Protein AF-0000000074623764 (afdb_homodimer)

pLDDT: mean 71.23, std 25.06, range [16.03, 98.56]

Solvent-accessible surface area (backbone atoms only — not comparable to full-atom values): 64200 Å² total; per-residue (Å²): 134,83,80,77,73,82,73,81,60,75,66,61,56,50,54,50,48,48,50,55,51,54,62,65,41,70,59,67,49,64,67,52,81,55,71,67,62,31,55,55,51,49,50,55,40,29,56,51,46,60,49,42,67,50,64,65,62,22,47,43,46,44,40,42,47,44,36,60,67,59,71,60,58,74,80,61,53,62,44,60,62,49,42,62,48,50,79,50,58,84,68,58,93,64,72,80,79,73,72,66,71,48,46,76,44,27,32,33,36,43,26,27,73,55,76,88,42,75,63,9,32,56,65,39,47,34,37,50,54,51,38,39,54,53,47,31,62,73,34,57,74,52,40,41,62,47,71,48,75,39,73,27,39,74,42,46,26,44,28,42,48,37,51,38,51,46,49,73,59,36,75,59,48,29,30,52,33,26,50,39,45,52,25,34,47,49,46,37,29,32,24,64,62,70,33,28,21,28,35,16,42,53,26,57,51,64,86,72,60,47,42,89,73,28,75,32,48,32,29,60,21,55,71,36,58,65,38,54,53,51,48,51,52,47,54,28,58,76,64,60,45,37,29,34,24,39,35,23,18,65,77,41,71,66,15,33,54,49,42,52,46,48,51,54,51,48,69,72,37,88,77,49,51,73,44,80,42,79,62,35,61,92,78,55,51,76,65,51,49,43,50,51,50,55,57,38,53,48,67,22,27,37,36,36,38,29,44,56,71,70,57,44,48,52,46,33,48,43,34,36,74,73,39,43,41,66,60,25,50,38,41,37,38,36,45,40,73,72,66,60,89,64,64,84,74,62,63,82,60,62,64,73,87,76,82,55,73,59,67,70,55,47,49,45,31,45,43,45,31,40,36,36,30,51,51,67,84,50,47,58,66,50,66,69,55,46,53,54,40,51,62,44,17,50,82,56,75,40,83,70,52,100,86,49,72,80,50,46,68,46,45,36,52,34,36,45,50,51,49,48,52,51,14,36,51,51,28,46,73,72,70,46,60,68,74,35,14,59,62,30,37,57,58,49,27,57,34,73,45,73,88,38,61,54,36,75,45,42,26,35,83,73,22,37,30,56,19,35,32,36,33,28,29,51,34,83,88,75,58,28,77,38,74,41,29,36,35,38,49,88,75,71,39,77,45,66,68,46,95,60,72,67,76,30,80,51,36,90,50,38,77,45,51,39,57,54,96,33,39,59,80,32,61,69,40,44,68,58,46,59,64,42,47,56,45,44,52,50,48,49,52,51,51,50,50,52,51,52,54,50,50,53,52,50,51,53,51,48,52,51,48,51,58,49,49,59,59,56,62,55,63,70,63,65,56,74,78,72,54,70,78,71,82,77,78,81,75,81,70,87,75,77,88,74,81,127,135,83,79,77,74,82,75,80,60,72,64,63,57,49,53,50,48,49,51,53,53,54,61,66,43,69,59,67,49,67,69,52,82,56,72,67,61,31,54,53,48,49,49,54,41,28,57,51,47,57,48,46,68,53,61,66,62,22,48,42,46,46,40,42,47,43,35,60,68,58,70,59,58,74,79,58,54,63,44,57,63,49,43,64,50,49,79,53,58,85,70,60,92,64,72,80,78,74,74,65,72,47,47,77,44,26,31,33,34,42,25,27,72,54,73,88,40,74,62,9,33,57,64,41,48,35,38,51,52,50,38,38,53,52,48,33,62,73,34,58,75,51,39,40,62,46,72,48,74,41,74,27,38,74,42,46,24,44,28,40,47,36,52,38,51,45,50,74,56,36,76,57,49,30,31,50,33,26,48,39,44,50,25,34,48,48,46,38,29,33,24,64,63,69,33,29,21,30,35,17,42,52,27,56,51,64,88,71,60,48,40,89,73,27,74,32,47,32,28,60,22,54,71,36,58,66,40,56,53,50,48,50,52,50,53,28,57,75,62,60,45,40,27,34,26,39,35,22,22,66,77,41,71,66,15,33,54,49,42,51,45,48,51,53,50,47,70,70,38,88,77,48,52,72,45,79,42,74,42,65,49,100,74,55,55,74,64,55,50,43,51,51,50,55,56,40,53,48,67,22,26,36,38,36,39,30,46,55,71,71,57,44,48,52,45,34,48,44,35,36,73,72,40,44,39,67,60,26,51,37,40,35,39,36,46,40,72,74,64,61,89,67,64,84,75,59,62,80,63,62,67,72,98,74,83,58,73,59,67,68,55,46,50,43,32,44,43,47,30,41,36,36,32,51,48,64,83,49,48,58,66,51,67,69,56,47,53,53,40,51,61,44,17,50,81,57,75,40,83,69,52,99,86,49,72,80,51,46,68,46,43,36,52,34,37,45,50,50,49,50,52,52,16,36,50,52,30,45,72,74,70,46,61,67,74,36,13,60,62,30,36,57,58,49,26,58,36,73,47,72,89,37,61,56,36,77,45,44,24,35,83,74,22,37,30,56,20,36,34,36,32,27,30,51,33,85,87,75,59,26,75,37,71,41,28,35,34,37,49,88,75,69,40,78,44,66,68,46,93,60,71,66,75,31,79,52,35,88,50,38,78,44,53,39,58,54,95,31,40,61,79,33,61,67,41,41,63,57,45,55,61,41,45,55,44,42,49,49,47,49,51,51,50,52,50,52,52,50,51,48,49,52,52,49,51,52,51,48,50,51,49,50,56,49,49,59,56,54,64,55,62,76,66,68,62,69,80,72,57,76,77,72,83,79,75,85,77,82,88,74,86,80,74,78,84,126

Organism: NCBI:txid231223

Nearest PDB structures (foldseek):
  7brj-assembly1_B  TM=8.091E-01  e=5.140E-30  Rattus norvegicus
  6n4x-assembly1_B  TM=6.610E-01  e=3.695E-18  Homo sapiens
  8wgc-assembly1_A  TM=6.954E-01  e=3.432E-17  Homo sapiens
  3lmk-assembly1_A  TM=5.409E-01  e=2.502E-18  Homo sapiens
  1ewk-assembly1_A  TM=5.465E-01  e=1.407E-17  Rattus norvegicus

Foldseek 3Di:
DDPPPPPPDPVVVVVVVVVLVVLPPLPVLVPPPDPVSSLVSLLVSLVLVVCVPPPDVNCVVVVVVVCVVVVPDPVCVVVVVCVVVCVVPPPDPPDPPCQVAAAEAEEEEEAAQDPVDLVHPLLQVLLVVVLQVVLCVVQPSHHHYHYYYDHDDLACPRLLVRVVVCVVSHVHAEYLDDQRQSSCLSVQQVCVVQLHAYEHLHHAFVVCLDCVSRVRYFYQHQQHLVQVLLVVVVVCVVQVAAEEEEEFACVDPQRVRNVVVNVVVVVVDPRHHYHYDHQDPVPDDLVVLLVSVVVSLLTWQEYEYYYDLVSVQSSLLSCVVVVSLFQQQHAYEYEDEDDPSQHDPFPPPPPPPPDHDPLVSSCSSQQRYKYKYWPQPQLDFDPVVQVSSQVSSVVSVDHDDPVDTRDSSSLSSSVSSVLLSVLLVVCVVVVHDSSRSSSSSQSNAQDWDAPGRSGIWGHYNSNYTWIKMWIWHQDPVSRGIDTQWIQGRVVRDIGGDDPAQPCSPNPPSGHHDNAPPCGSVSVNPVVVDPVVVVVVVVVVVVVVVVVVVVVVVVVVVVVVVVVVVVVCVVVPPPDVVVPPVPPDDCDDDPDDPDDD/DDPPPPPPDCVVVVVVVVVLVVLPPLPVLVPPPDPVSSVVSLLVSLVLVVLVPVPDCSCVVVVVVVCVVVVPDVVCVVVVVCCVVCVVPPPPVDDDPCQVAAAEAEEEEEAAQDPVDLVHPLLQVLLVVVLQVVLCVVQPSHHHYHYYYDHDDLACPRLLVRVVVCVVSHVHQEYEDDQRQSSCLSVQQVCVVQLHAYEHLHHAFVVCLDCVSRVRYFYQHQQHLVQVLLVVVVVCVVQVAAEEEEEFACVDPQRVRNVVVNVVVVVVDPRHHYHYDHPYDVPDDLVVLLVSVVVSLLTWQEYEYYYDLVSVQSSLLSCVVVVSLFQQQHAYEYEDEDAPSQHDDFDPCPPPPPDHDPLVSSCSSQQRYKYKYWPQPQLDFDPVVQVSSQVSSVVSVDHDDPVDTRDSSSLSSSVSSVLLSVLLVVCVVVVHDSSNSSSSSQSNAQDWDAPRRSGIWGHYNSNYTWIKMWIWHQDPVSRGIDTQWIQGRVVRDIGGDDPAQPCSPNPPSRHRDNAPPCGSVSVNVVVPCPVVVVVVVVVVVVVVVVVVVVVVVVVVVVVVVVVVVVVCVVVPPDDCVVCPPDDPDDDDDDPDDDDD

InterPro domains:
  IPR001170 Adenylyl cyclase class-4/guanylyl cyclase [PR00255] (176-194)
  IPR001170 Adenylyl cyclase class-4/guanylyl cyclase [PR00255] (301-319)
  IPR001170 Adenylyl cyclase class-4/guanylyl cyclase [PR00255] (413-431)
  IPR001170 Adenylyl cyclase class-4/guanylyl cyclase [PR00255] (452-469)
  IPR001170 Adenylyl cyclase class-4/guanylyl cyclase [PR00255] (538-560)
  IPR001828 Receptor, ligand binding region [PF01094] (124-466)
  IPR028082 Periplasmic binding protein-like I [SSF53822] (106-520)
  IPR052612 Atrial Natriuretic Peptide Clearance Receptor [PTHR44755] (104-460)

Radius of gyration: 48.49 Å; Cα contacts (8 Å, |Δi|>4): 1777; chains: 2; bounding box: 220×127×103 Å

Secondary structure (DSSP, 8-state):
---------THHHHHHHHHHHHHS-SHHHHS--SHHHHHHHHHHHHHHHHHHHSHHHHHHHHHHHHHHHTT--GGGGGTHHHHHHHSS----SS-------PEEEEEEEEEE--TTSTT-HHHHHHHHHHHHHHHHHHTTTTEEEEEEEEEE-SSHHHHHHHHHHHHHHS-EEEEE--SSHHHHHHHHHHHHHHT--EEESS---GGG--TTT-TTEEE--S--HHHHHHHHHHHHHHTT--EEEEEE-TTSHHHHHHHHHHHHHHHH-SS-EEEEEE---TT--HHHHHHHHHHHHTT-SEEEEE--HHHHHHHHHHHHHTTTTTSSS-EEEEE--SS-SS-SSS----SSTTTS--HHHHHHHHTTEEEEEE--TT-SPPHHHHHHHHHHHGGGT----TT----THHHHHHHHHHHHHHHHHHHHHTT--TT-HHHHHHTTSSEEEEEETTEEEEE-TTSBB---EEEEEEETTTTEEEEEEEEETTTTEEEE-SSS----TTTTTSPPPSS-TT-TTSHHHHHHHHHHHHHHHHHHHHHHHHHHHHHHHHHHHHHHHHHHHHHHGGGG---GGG------------------/---------THHHHHHHHHHHHHS-SHHHHS--SHHHHHHHHHHHHHHHHHHHSHHHHHHHHHHHHHHHTT--GGGGGTHHHHHHHSS----SS-------PEEEEEEEEEE--TTSTT-HHHHHHHHHHHHHHHHHHTTTTEEEEEEEEEE-SSHHHHHHHHHHHHHHS-EEEEE--SSHHHHHHHHHHHHHHT--EEESS---GGG--TTT-TTEEE--S--HHHHHHHHHHHHHHTT--EEEEEEETTSHHHHHHHHHHHHHHHH-TT-EEEEEEE--TT--HHHHHHHHHHHHTT-SEEEEE--HHHHHHHHHHHHHTTTTTSSS-EEEEE--SS-SS-SSS----SSTTTS--HHHHHHHHTTEEEEEE--TT-PPPHHHHHHHHHHHGGGT----TT----THHHHHHHHHHHHHHHHHHHHHTT--TT-HHHHHHTTSSEEEEEETTEEEEE-TTSBB---EEEEEEETTTTEEEEEEEEETTTTEEEESSSS----TTTTTSPPPSS-TT-TTSHHHHHHHHHHHHHHHHHHHHHHHHHHHHHHHHHHHHHHHHHHHHHHTTT-S--GGG------------------

Sequence (1192 aa):
MARGSISLQPRNLDVLQIFVRKASHPQPCLQHDSPHTYTQCQALIDITNKSFNRFAPKILVILLVAAMFFKVPPAEAEIVLPVISDLYPGSGSEGPFDLQLPIQVTMAVIEPNNQEFSFALPKVLPVMDYAVAKMNEKYRGRIEFRYAWGLGSCDRDVVGVEAARLSCSNNITAFIGPACSKSVEIIGFMANTWNIPIITPIGNTENIGDKTIYPRLTRINPWMQSALVTTVFTLLDMNHWKNVAFFYDDDVMLGDLLGETFTKSFKATARFLWHSYVLFSKKDTRMVYRKHLEDAALRARVFIICAELDTRLDVLLEAHDLGFTTNGEFVFIVIGVFSRPFTDENTWNPQPAGRYPPPEVLKEAIGHCLFLHIDGSGSENPEWFEEEIIQRSEAYGIYYDNTSTPSSSLSRYYDAVCMYATAVNDTLAEGGNPYDGLAVTSKIWNRTFYGMLSGKITINSVGDRFSDVIVSVLDPQRETIQTYAVYESVSSTLTFKVATKFPWPYNKGEPPPDQPLCGFAKKKCSLSDSDDSNVVAGVSGFFGVVVMIGGVVAVVMFRRWKAQSERDMWWWKIDSGDLSISAVKHAPSILSMSSKMARGSISLQPRNLDVLQIFVRKASHPQPCLQHDSPHTYTQCQALIDITNKSFNRFAPKILVILLVAAMFFKVPPAEAEIVLPVISDLYPGSGSEGPFDLQLPIQVTMAVIEPNNQEFSFALPKVLPVMDYAVAKMNEKYRGRIEFRYAWGLGSCDRDVVGVEAARLSCSNNITAFIGPACSKSVEIIGFMANTWNIPIITPIGNTENIGDKTIYPRLTRINPWMQSALVTTVFTLLDMNHWKNVAFFYDDDVMLGDLLGETFTKSFKATARFLWHSYVLFSKKDTRMVYRKHLEDAALRARVFIICAELDTRLDVLLEAHDLGFTTNGEFVFIVIGVFSRPFTDENTWNPQPAGRYPPPEVLKEAIGHCLFLHIDGSGSENPEWFEEEIIQRSEAYGIYYDNTSTPSSSLSRYYDAVCMYATAVNDTLAEGGNPYDGLAVTSKIWNRTFYGMLSGKITINSVGDRFSDVIVSVLDPQRETIQTYAVYESVSSTLTFKVATKFPWPYNKGEPPPDQPLCGFAKKKCSLSDSDDSNVVAGVSGFFGVVVMIGGVVAVVMFRRWKAQSERDMWWWKIDSGDLSISAVKHAPSILSMSSK

Structure (mmCIF, N/CA/C/O backbone):
data_AF-0000000074623764-model_v1
#
loop_
_entity.id
_entity.type
_entity.pdbx_description
1 polymer 'Receptor ligand binding region domain-containing protein'
#
loop_
_atom_site.group_PDB
_atom_site.id
_atom_site.type_symbol
_atom_site.label_atom_id
_atom_site.label_alt_id
_atom_site.label_comp_id
_atom_site.label_asym_id
_atom_site.label_entity_id
_atom_site.label_seq_id
_atom_site.pdbx_PDB_ins_code
_atom_site.Cartn_x
_atom_site.Cartn_y
_atom_site.Cartn_z
_atom_site.occupancy
_atom_site.B_iso_or_equiv
_atom_site.auth_seq_id
_atom_site.auth_comp_id
_atom_site.auth_asym_id
_atom_site.auth_atom_id
_atom_site.pdbx_PDB_model_num
ATOM 1 N N . MET A 1 1 ? 79.375 -9.477 -6.566 1 19 1 MET A N 1
ATOM 2 C CA . MET A 1 1 ? 78.125 -10.148 -6.746 1 19 1 MET A CA 1
ATOM 3 C C . MET A 1 1 ? 76.938 -9.172 -6.551 1 19 1 MET A C 1
ATOM 5 O O . MET A 1 1 ? 76.75 -8.648 -5.453 1 19 1 MET A O 1
ATOM 9 N N . ALA A 1 2 ? 76.562 -8.375 -7.539 1 18.84 2 ALA A N 1
ATOM 10 C CA . ALA A 1 2 ? 76.125 -6.988 -7.602 1 18.84 2 ALA A CA 1
ATOM 11 C C . ALA A 1 2 ? 74.625 -6.879 -7.203 1 18.84 2 ALA A C 1
ATOM 13 O O . ALA A 1 2 ? 73.812 -7.609 -7.727 1 18.84 2 ALA A O 1
ATOM 14 N N . ARG A 1 3 ? 74.375 -6.41 -5.992 1 22.36 3 ARG A N 1
ATOM 15 C CA . ARG A 1 3 ? 73.125 -6.145 -5.207 1 22.36 3 ARG A CA 1
ATOM 16 C C . ARG A 1 3 ? 72.188 -5.188 -5.941 1 22.36 3 ARG A C 1
ATOM 18 O O . ARG A 1 3 ? 72.438 -3.977 -5.957 1 22.36 3 ARG A O 1
ATOM 25 N N . GLY A 1 4 ? 71.938 -5.453 -7.215 1 20.98 4 GLY A N 1
ATOM 26 C CA . GLY A 1 4 ? 71.25 -4.449 -8.016 1 20.98 4 GLY A CA 1
ATOM 27 C C . GLY A 1 4 ? 69.938 -4.008 -7.406 1 20.98 4 GLY A C 1
ATOM 28 O O . GLY A 1 4 ? 69.062 -4.832 -7.125 1 20.98 4 GLY A O 1
ATOM 29 N N . SER A 1 5 ? 69.875 -2.922 -6.52 1 21.45 5 SER A N 1
ATOM 30 C CA . SER A 1 5 ? 68.875 -2.182 -5.762 1 21.45 5 SER A CA 1
ATOM 31 C C . SER A 1 5 ? 67.812 -1.604 -6.68 1 21.45 5 SER A C 1
ATOM 33 O O . SER A 1 5 ? 68.125 -0.942 -7.672 1 21.45 5 SER A O 1
ATOM 35 N N . ILE A 1 6 ? 66.875 -2.377 -7.066 1 24.16 6 ILE A N 1
ATOM 36 C CA . ILE A 1 6 ? 65.812 -1.897 -7.953 1 24.16 6 ILE A CA 1
ATOM 37 C C . ILE A 1 6 ? 65.125 -0.674 -7.336 1 24.16 6 ILE A C 1
ATOM 39 O O . ILE A 1 6 ? 64.562 -0.763 -6.262 1 24.16 6 ILE A O 1
ATOM 43 N N . SER A 1 7 ? 65.688 0.588 -7.441 1 22.53 7 SER A N 1
ATOM 44 C CA . SER A 1 7 ? 65.25 1.907 -7.031 1 22.53 7 SER A CA 1
ATOM 45 C C . SER A 1 7 ? 63.906 2.254 -7.688 1 22.53 7 SER A C 1
ATOM 47 O O . SER A 1 7 ? 63.812 2.258 -8.914 1 22.53 7 SER A O 1
ATOM 49 N N . LEU A 1 8 ? 62.844 1.837 -7.09 1 24.97 8 LEU A N 1
ATOM 50 C CA . LEU A 1 8 ? 61.5 2.24 -7.473 1 24.97 8 LEU A CA 1
ATOM 51 C C . LEU A 1 8 ? 61.406 3.756 -7.602 1 24.97 8 LEU A C 1
ATOM 53 O O . LEU A 1 8 ? 61.594 4.48 -6.621 1 24.97 8 LEU A O 1
ATOM 57 N N . GLN A 1 9 ? 61.844 4.367 -8.703 1 25.02 9 GLN A N 1
ATOM 58 C CA . GLN A 1 9 ? 61.812 5.809 -8.922 1 25.02 9 GLN A CA 1
ATOM 59 C C . GLN A 1 9 ? 60.406 6.363 -8.758 1 25.02 9 GLN A C 1
ATOM 61 O O . GLN A 1 9 ? 59.406 5.652 -8.969 1 25.02 9 GLN A O 1
ATOM 66 N N . PRO A 1 10 ? 60.125 7.605 -8.109 1 27.61 10 PRO A N 1
ATOM 67 C CA . PRO A 1 10 ? 58.938 8.383 -7.785 1 27.61 10 PRO A CA 1
ATOM 68 C C . PRO A 1 10 ? 57.938 8.469 -8.945 1 27.61 10 PRO A C 1
ATOM 70 O O . PRO A 1 10 ? 56.812 8.867 -8.758 1 27.61 10 PRO A O 1
ATOM 73 N N . ARG A 1 11 ? 58.375 8.359 -10.219 1 29.94 11 ARG A N 1
ATOM 74 C CA . ARG A 1 11 ? 57.531 8.578 -11.383 1 29.94 11 ARG A CA 1
ATOM 75 C C . ARG A 1 11 ? 56.406 7.547 -11.43 1 29.94 11 ARG A C 1
ATOM 77 O O . ARG A 1 11 ? 55.312 7.832 -11.938 1 29.94 11 ARG A O 1
ATOM 84 N N . ASN A 1 12 ? 56.75 6.406 -11.094 1 27.72 12 ASN A N 1
ATOM 85 C CA . ASN A 1 12 ? 55.781 5.348 -11.242 1 27.72 12 ASN A CA 1
ATOM 86 C C . ASN A 1 12 ? 54.656 5.469 -10.203 1 27.72 12 ASN A C 1
ATOM 88 O O . ASN A 1 12 ? 53.594 4.898 -10.367 1 27.72 12 ASN A O 1
ATOM 92 N N . LEU A 1 13 ? 55 6.113 -9.039 1 28.48 13 LEU A N 1
ATOM 93 C CA . LEU A 1 13 ? 53.938 6.391 -8.07 1 28.48 13 LEU A CA 1
ATOM 94 C C . LEU A 1 13 ? 52.969 7.43 -8.609 1 28.48 13 LEU A C 1
ATOM 96 O O . LEU A 1 13 ? 51.781 7.402 -8.273 1 28.48 13 LEU A O 1
ATOM 100 N N . ASP A 1 14 ? 53.438 8.398 -9.477 1 28.97 14 ASP A N 1
ATOM 101 C CA . ASP A 1 14 ? 52.562 9.438 -10.023 1 28.97 14 ASP A CA 1
ATOM 102 C C . ASP A 1 14 ? 51.531 8.836 -10.984 1 28.97 14 ASP A C 1
ATOM 104 O O . ASP A 1 14 ? 50.375 9.258 -11.008 1 28.97 14 ASP A O 1
ATOM 108 N N . VAL A 1 15 ? 52 7.906 -11.789 1 28.22 15 VAL A N 1
ATOM 109 C CA . VAL A 1 15 ? 51.062 7.34 -12.742 1 28.22 15 VAL A CA 1
ATOM 110 C C . VAL A 1 15 ? 50 6.539 -12 1 28.22 15 VAL A C 1
ATOM 112 O O . VAL A 1 15 ? 48.812 6.605 -12.344 1 28.22 15 VAL A O 1
ATOM 115 N N . LEU A 1 16 ? 50.438 5.891 -10.906 1 29.52 16 LEU A N 1
ATOM 116 C CA . LEU A 1 16 ? 49.406 5.172 -10.125 1 29.52 16 LEU A CA 1
ATOM 117 C C . LEU A 1 16 ? 48.438 6.141 -9.477 1 29.52 16 LEU A C 1
ATOM 119 O O . LEU A 1 16 ? 47.25 5.875 -9.43 1 29.52 16 LEU A O 1
ATOM 123 N N . GLN A 1 17 ? 48.938 7.281 -9 1 29.36 17 GLN A N 1
ATOM 124 C CA . GLN A 1 17 ? 48.062 8.305 -8.453 1 29.36 17 GLN A CA 1
ATOM 125 C C . GLN A 1 17 ? 47.125 8.852 -9.523 1 29.36 17 GLN A C 1
ATOM 127 O O . GLN A 1 17 ? 45.938 9.156 -9.242 1 29.36 17 GLN A O 1
ATOM 132 N N . ILE A 1 18 ? 47.562 9.039 -10.742 1 30.56 18 ILE A N 1
ATOM 133 C CA . ILE A 1 18 ? 46.688 9.539 -11.797 1 30.56 18 ILE A CA 1
ATOM 134 C C . ILE A 1 18 ? 45.625 8.5 -12.125 1 30.56 18 ILE A C 1
ATOM 136 O O . ILE A 1 18 ? 44.469 8.836 -12.305 1 30.56 18 ILE A O 1
ATOM 140 N N . PHE A 1 19 ? 46.031 7.234 -12.195 1 30.11 19 PHE A N 1
ATOM 141 C CA . PHE A 1 19 ? 45.031 6.227 -12.523 1 30.11 19 PHE A CA 1
ATOM 142 C C . PHE A 1 19 ? 44 6.066 -11.391 1 30.11 19 PHE A C 1
ATOM 144 O O . PHE A 1 19 ? 42.812 5.949 -11.625 1 30.11 19 PHE A O 1
ATOM 151 N N . VAL A 1 20 ? 44.5 6.039 -10.102 1 31.7 20 VAL A N 1
ATOM 152 C CA . VAL A 1 20 ? 43.562 6.012 -8.977 1 31.7 20 VAL A CA 1
ATOM 153 C C . VAL A 1 20 ? 42.719 7.293 -8.961 1 31.7 20 VAL A C 1
ATOM 155 O O . VAL A 1 20 ? 41.531 7.258 -8.703 1 31.7 20 VAL A O 1
ATOM 158 N N . ARG A 1 21 ? 43.281 8.453 -9.203 1 31.33 21 ARG A N 1
ATOM 159 C CA . ARG A 1 21 ? 42.531 9.703 -9.273 1 31.33 21 ARG A CA 1
ATOM 160 C C . ARG A 1 21 ? 41.562 9.688 -10.453 1 31.33 21 ARG A C 1
ATOM 162 O O . ARG A 1 21 ? 40.438 10.195 -10.352 1 31.33 21 ARG A O 1
ATOM 169 N N . LYS A 1 22 ? 41.938 9.258 -11.664 1 30.52 22 LYS A N 1
ATOM 170 C CA . LYS A 1 22 ? 41.062 9.258 -12.828 1 30.52 22 LYS A CA 1
ATOM 171 C C . LYS A 1 22 ? 40 8.164 -12.703 1 30.52 22 LYS A C 1
ATOM 173 O O . LYS A 1 22 ? 38.844 8.352 -13.141 1 30.52 22 LYS A O 1
ATOM 178 N N . ALA A 1 23 ? 40.312 7.008 -12.266 1 31.5 23 ALA A N 1
ATOM 179 C CA . ALA A 1 23 ? 39.312 5.961 -12.055 1 31.5 23 ALA A CA 1
ATOM 180 C C . ALA A 1 23 ? 38.375 6.324 -10.914 1 31.5 23 ALA A C 1
ATOM 182 O O . ALA A 1 23 ? 37.219 5.879 -10.883 1 31.5 23 ALA A O 1
ATOM 183 N N . SER A 1 24 ? 38.844 7.055 -9.969 1 29.5 24 SER A N 1
ATOM 184 C CA . SER A 1 24 ? 37.969 7.527 -8.883 1 29.5 24 SER A CA 1
ATOM 185 C C . SER A 1 24 ? 37.125 8.711 -9.328 1 29.5 24 SER A C 1
ATOM 187 O O . SER A 1 24 ? 36.25 9.172 -8.594 1 29.5 24 SER A O 1
ATOM 189 N N . HIS A 1 25 ? 37.594 9.469 -10.32 1 28.12 25 HIS A N 1
ATOM 190 C CA . HIS A 1 25 ? 36.75 10.594 -10.719 1 28.12 25 HIS A CA 1
ATOM 191 C C . HIS A 1 25 ? 35.562 10.125 -11.555 1 28.12 25 HIS A C 1
ATOM 193 O O . HIS A 1 25 ? 35.75 9.445 -12.562 1 28.12 25 HIS A O 1
ATOM 199 N N . PRO A 1 26 ? 34.344 10.211 -10.953 1 30.98 26 PRO A N 1
ATOM 200 C CA . PRO A 1 26 ? 33.062 9.836 -11.578 1 30.98 26 PRO A CA 1
ATOM 201 C C . PRO A 1 26 ? 32.844 10.523 -12.922 1 30.98 26 PRO A C 1
ATOM 203 O O . PRO A 1 26 ? 31.828 10.281 -13.578 1 30.98 26 PRO A O 1
ATOM 206 N N . GLN A 1 27 ? 33.656 11.477 -13.32 1 29.66 27 GLN A N 1
ATOM 207 C CA . GLN A 1 27 ? 33.281 12.305 -14.461 1 29.66 27 GLN A CA 1
ATOM 208 C C . GLN A 1 27 ? 33.25 11.492 -15.75 1 29.66 27 GLN A C 1
ATOM 210 O O . GLN A 1 27 ? 32.406 11.703 -16.609 1 29.66 27 GLN A O 1
ATOM 215 N N . PRO A 1 28 ? 34.219 10.695 -15.945 1 31.86 28 PRO A N 1
ATOM 216 C CA . PRO A 1 28 ? 34.188 10.227 -17.328 1 31.86 28 PRO A CA 1
ATOM 217 C C . PRO A 1 28 ? 33 9.305 -17.609 1 31.86 28 PRO A C 1
ATOM 219 O O . PRO A 1 28 ? 32.625 9.141 -18.766 1 31.86 28 PRO A O 1
ATOM 222 N N . CYS A 1 29 ? 32.594 8.641 -16.547 1 34.44 29 CYS A N 1
ATOM 223 C CA . CYS A 1 29 ? 31.453 7.797 -16.891 1 34.44 29 CYS A CA 1
ATOM 224 C C . CYS A 1 29 ? 30.219 8.641 -17.188 1 34.44 29 CYS A C 1
ATOM 226 O O . CYS A 1 29 ? 29.234 8.133 -17.719 1 34.44 29 CYS A O 1
ATOM 228 N N . LEU A 1 30 ? 30.172 9.852 -16.688 1 30.67 30 LEU A N 1
ATOM 229 C CA . LEU A 1 30 ? 29.016 10.695 -16.922 1 30.67 30 LEU A CA 1
ATOM 230 C C . LEU A 1 30 ? 28.953 11.141 -18.375 1 30.67 30 LEU A C 1
ATOM 232 O O . LEU A 1 30 ? 27.938 11.695 -18.828 1 30.67 30 LEU A O 1
ATOM 236 N N . GLN A 1 31 ? 30.078 11.258 -19.016 1 29.39 31 GLN A N 1
ATOM 237 C CA . GLN A 1 31 ? 29.938 11.836 -20.359 1 29.39 31 GLN A CA 1
ATOM 238 C C . GLN A 1 31 ? 29.359 10.82 -21.328 1 29.39 31 GLN A C 1
ATOM 240 O O . GLN A 1 31 ? 29.141 11.133 -22.5 1 29.39 31 GLN A O 1
ATOM 245 N N . HIS A 1 32 ? 29.641 9.516 -20.969 1 29.41 32 HIS A N 1
ATOM 246 C CA . HIS A 1 32 ? 29.141 8.711 -22.078 1 29.41 32 HIS A CA 1
ATOM 247 C C . HIS A 1 32 ? 27.625 8.539 -21.984 1 29.41 32 HIS A C 1
ATOM 249 O O . HIS A 1 32 ? 27.078 8.43 -20.891 1 29.41 32 HIS A O 1
ATOM 255 N N . ASP A 1 33 ? 26.828 9.016 -23.016 1 32.06 33 ASP A N 1
ATOM 256 C CA . ASP A 1 33 ? 25.375 9.102 -23.219 1 32.06 33 ASP A CA 1
ATOM 257 C C . ASP A 1 33 ? 24.703 7.754 -22.953 1 32.06 33 ASP A C 1
ATOM 259 O O . ASP A 1 33 ? 23.484 7.691 -22.75 1 32.06 33 ASP A O 1
ATOM 263 N N . SER A 1 34 ? 25.328 6.633 -23.547 1 29.52 34 SER A N 1
ATOM 264 C CA . SER A 1 34 ? 24.469 5.457 -23.516 1 29.52 34 SER A CA 1
ATOM 265 C C . SER A 1 34 ? 24.469 4.793 -22.141 1 29.52 34 SER A C 1
ATOM 267 O O . SER A 1 34 ? 25.516 4.699 -21.5 1 29.52 34 SER A O 1
ATOM 269 N N . PRO A 1 35 ? 23.312 4.664 -21.422 1 33.5 35 PRO A N 1
ATOM 270 C CA . PRO A 1 35 ? 23.109 4.082 -20.078 1 33.5 35 PRO A CA 1
ATOM 271 C C . PRO A 1 35 ? 23.859 2.762 -19.906 1 33.5 35 PRO A C 1
ATOM 273 O O . PRO A 1 35 ? 24.266 2.424 -18.797 1 33.5 35 PRO A O 1
ATOM 276 N N . HIS A 1 36 ? 24.109 1.959 -20.953 1 33.5 36 HIS A N 1
ATOM 277 C CA . HIS A 1 36 ? 24.781 0.666 -20.844 1 33.5 36 HIS A CA 1
ATOM 278 C C . HIS A 1 36 ? 26.25 0.832 -20.5 1 33.5 36 HIS A C 1
ATOM 280 O O . HIS A 1 36 ? 26.797 0.081 -19.672 1 33.5 36 HIS A O 1
ATOM 286 N N . THR A 1 37 ? 26.891 1.748 -21.203 1 35.69 37 THR A N 1
ATOM 287 C CA . THR A 1 37 ? 28.328 1.929 -21.016 1 35.69 37 THR A CA 1
ATOM 288 C C . THR A 1 37 ? 28.625 2.512 -19.641 1 35.69 37 THR A C 1
ATOM 290 O O . THR A 1 37 ? 29.672 2.219 -19.047 1 35.69 37 THR A O 1
ATOM 293 N N . TYR A 1 38 ? 27.641 3.27 -19.078 1 36.38 38 TYR A N 1
ATOM 294 C CA . TYR A 1 38 ? 27.812 3.838 -17.75 1 36.38 38 TYR A CA 1
ATOM 295 C C . TYR A 1 38 ? 27.812 2.746 -16.688 1 36.38 38 TYR A C 1
ATOM 297 O O . TYR A 1 38 ? 28.656 2.73 -15.797 1 36.38 38 TYR A O 1
ATOM 305 N N . THR A 1 39 ? 26.969 1.785 -16.844 1 36.53 39 THR A N 1
ATOM 306 C CA . THR A 1 39 ? 26.844 0.713 -15.859 1 36.53 39 THR A CA 1
ATOM 307 C C . THR A 1 39 ? 28.078 -0.189 -15.898 1 36.53 39 THR A C 1
ATOM 309 O O . THR A 1 39 ? 28.578 -0.62 -14.852 1 36.53 39 THR A O 1
ATOM 312 N N . GLN A 1 40 ? 28.656 -0.416 -17.094 1 34.5 40 GLN A N 1
ATOM 313 C CA . GLN A 1 40 ? 29.859 -1.236 -17.203 1 34.5 40 GLN A CA 1
ATOM 314 C C . GLN A 1 40 ? 31.078 -0.518 -16.609 1 34.5 40 GLN A C 1
ATOM 316 O O . GLN A 1 40 ? 31.875 -1.128 -15.906 1 34.5 40 GLN A O 1
ATOM 321 N N . CYS A 1 41 ? 31.125 0.762 -16.844 1 39.56 41 CYS A N 1
ATOM 322 C CA . CYS A 1 41 ? 32.25 1.547 -16.312 1 39.56 41 CYS A CA 1
ATOM 323 C C . CYS A 1 41 ? 32.156 1.668 -14.797 1 39.56 41 CYS A C 1
ATOM 325 O O . CYS A 1 41 ? 33.156 1.501 -14.094 1 39.56 41 CYS A O 1
ATOM 327 N N . GLN A 1 42 ? 31.031 1.767 -14.281 1 37.69 42 GLN A N 1
ATOM 328 C CA . GLN A 1 42 ? 30.859 1.848 -12.836 1 37.69 42 GLN A CA 1
ATOM 329 C C . GLN A 1 42 ? 31.125 0.498 -12.172 1 37.69 42 GLN A C 1
ATOM 331 O O . GLN A 1 42 ? 31.734 0.434 -11.102 1 37.69 42 GLN A O 1
ATOM 336 N N . ALA A 1 43 ? 30.844 -0.582 -12.812 1 39.12 43 ALA A N 1
ATOM 337 C CA . ALA A 1 43 ? 31.141 -1.911 -12.289 1 39.12 43 ALA A CA 1
ATOM 338 C C . ALA A 1 43 ? 32.656 -2.137 -12.188 1 39.12 43 ALA A C 1
ATOM 340 O O . ALA A 1 43 ? 33.125 -2.703 -11.203 1 39.12 43 ALA A O 1
ATOM 341 N N . LEU A 1 44 ? 33.375 -1.623 -13.141 1 37.03 44 LEU A N 1
ATOM 342 C CA . LEU A 1 44 ? 34.812 -1.753 -13.117 1 37.03 44 LEU A CA 1
ATOM 343 C C . LEU A 1 44 ? 35.438 -0.882 -12.023 1 37.03 44 LEU A C 1
ATOM 345 O O . LEU A 1 44 ? 36.344 -1.307 -11.328 1 37.03 44 LEU A O 1
ATOM 349 N N . ILE A 1 45 ? 34.812 0.214 -11.836 1 38.84 45 ILE A N 1
ATOM 350 C CA . ILE A 1 45 ? 35.281 1.091 -10.773 1 38.84 45 ILE A CA 1
ATOM 351 C C . ILE A 1 45 ? 34.969 0.478 -9.414 1 38.84 45 ILE A C 1
ATOM 353 O O . ILE A 1 45 ? 35.812 0.482 -8.508 1 38.84 45 ILE A O 1
ATOM 357 N N . ASP A 1 46 ? 33.875 -0.148 -9.312 1 38.25 46 ASP A N 1
ATOM 358 C CA . ASP A 1 46 ? 33.469 -0.735 -8.047 1 38.25 46 ASP A CA 1
ATOM 359 C C . ASP A 1 46 ? 34.312 -1.964 -7.707 1 38.25 46 ASP A C 1
ATOM 361 O O . ASP A 1 46 ? 34.688 -2.162 -6.551 1 38.25 46 ASP A O 1
ATOM 365 N N . ILE A 1 47 ? 34.562 -2.799 -8.656 1 35.59 47 ILE A N 1
ATOM 366 C CA . ILE A 1 47 ? 35.469 -3.918 -8.438 1 35.59 47 ILE A CA 1
ATOM 367 C C . ILE A 1 47 ? 36.844 -3.396 -8.008 1 35.59 47 ILE A C 1
ATOM 369 O O . ILE A 1 47 ? 37.469 -3.945 -7.09 1 35.59 47 ILE A O 1
ATOM 373 N N . THR A 1 48 ? 37.188 -2.301 -8.617 1 34.19 48 THR A N 1
ATOM 374 C CA . THR A 1 48 ? 38.5 -1.744 -8.273 1 34.19 48 THR A CA 1
ATOM 375 C C . THR A 1 48 ? 38.469 -1.099 -6.887 1 34.19 48 THR A C 1
ATOM 377 O O . THR A 1 48 ? 39.406 -1.246 -6.098 1 34.19 48 THR A O 1
ATOM 380 N N . ASN A 1 49 ? 37.406 -0.471 -6.609 1 34.03 49 ASN A N 1
ATOM 381 C CA . ASN A 1 49 ? 37.312 0.225 -5.328 1 34.03 49 ASN A CA 1
ATOM 382 C C . ASN A 1 49 ? 37.125 -0.749 -4.172 1 34.03 49 ASN A C 1
ATOM 384 O O . ASN A 1 49 ? 37.688 -0.571 -3.096 1 34.03 49 ASN A O 1
ATOM 388 N N . LYS A 1 50 ? 36.188 -1.725 -4.246 1 33.5 50 LYS A N 1
ATOM 389 C CA . LYS A 1 50 ? 36 -2.699 -3.178 1 33.5 50 LYS A CA 1
ATOM 390 C C . LYS A 1 50 ? 37.281 -3.492 -2.924 1 33.5 50 LYS A C 1
ATOM 392 O O . LYS A 1 50 ? 37.562 -3.842 -1.781 1 33.5 50 LYS A O 1
ATOM 397 N N . SER A 1 51 ? 37.844 -3.91 -3.984 1 30.22 51 SER A N 1
ATOM 398 C CA . SER A 1 51 ? 39.125 -4.574 -3.764 1 30.22 51 SER A CA 1
ATOM 399 C C . SER A 1 51 ? 40.125 -3.623 -3.133 1 30.22 51 SER A C 1
ATOM 401 O O . SER A 1 51 ? 41.094 -4.062 -2.502 1 30.22 51 SER A O 1
ATOM 403 N N . PHE A 1 52 ? 39.875 -2.312 -3.383 1 29.61 52 PHE A N 1
ATOM 404 C CA . PHE A 1 52 ? 40.844 -1.364 -2.885 1 29.61 52 PHE A CA 1
ATOM 405 C C . PHE A 1 52 ? 40.688 -1.145 -1.387 1 29.61 52 PHE A C 1
ATOM 407 O O . PHE A 1 52 ? 41.688 -0.915 -0.676 1 29.61 52 PHE A O 1
ATOM 414 N N . ASN A 1 53 ? 39.469 -1.021 -0.911 1 28.81 53 ASN A N 1
ATOM 415 C CA . ASN A 1 53 ? 39.438 -0.528 0.462 1 28.81 53 ASN A CA 1
ATOM 416 C C . ASN A 1 53 ? 40 -1.568 1.439 1 28.81 53 ASN A C 1
ATOM 418 O O . ASN A 1 53 ? 40.031 -1.326 2.646 1 28.81 53 ASN A O 1
ATOM 422 N N . ARG A 1 54 ? 39.688 -2.846 1.304 1 29.02 54 ARG A N 1
ATOM 423 C CA . ARG A 1 54 ? 40.438 -3.578 2.312 1 29.02 54 ARG A CA 1
ATOM 424 C C . ARG A 1 54 ? 41.938 -3.549 1.999 1 29.02 54 ARG A C 1
ATOM 426 O O . ARG A 1 54 ? 42.344 -3.781 0.859 1 29.02 54 ARG A O 1
ATOM 433 N N . PHE A 1 55 ? 42.812 -2.943 2.902 1 27.72 55 PHE A N 1
ATOM 434 C CA . PHE A 1 55 ? 44.188 -2.465 2.76 1 27.72 55 PHE A CA 1
ATOM 435 C C . PHE A 1 55 ? 45.031 -3.461 1.974 1 27.72 55 PHE A C 1
ATOM 437 O O . PHE A 1 55 ? 45.781 -3.072 1.073 1 27.72 55 PHE A O 1
ATOM 444 N N . ALA A 1 56 ? 45.312 -4.59 2.832 1 29.89 56 ALA A N 1
ATOM 445 C CA . ALA A 1 56 ? 46.531 -5.371 2.578 1 29.89 56 ALA A CA 1
ATOM 446 C C . ALA A 1 56 ? 46.438 -6.07 1.223 1 29.89 56 ALA A C 1
ATOM 448 O O . ALA A 1 56 ? 47.438 -6.102 0.477 1 29.89 56 ALA A O 1
ATOM 449 N N . PRO A 1 57 ? 45.312 -6.723 1.071 1 31.91 57 PRO A N 1
ATOM 450 C CA . PRO A 1 57 ? 45.375 -7.551 -0.135 1 31.91 57 PRO A CA 1
ATOM 451 C C . PRO A 1 57 ? 45.25 -6.738 -1.42 1 31.91 57 PRO A C 1
ATOM 453 O O . PRO A 1 57 ? 45.438 -7.27 -2.516 1 31.91 57 PRO A O 1
ATOM 456 N N . LYS A 1 58 ? 44.906 -5.465 -1.209 1 34.44 58 LYS A N 1
ATOM 457 C CA . LYS A 1 58 ? 44.906 -4.648 -2.42 1 34.44 58 LYS A CA 1
ATOM 458 C C . LYS A 1 58 ? 46.344 -4.363 -2.879 1 34.44 58 LYS A C 1
ATOM 460 O O . LYS A 1 58 ? 46.625 -4.375 -4.078 1 34.44 58 LYS A O 1
ATOM 465 N N . ILE A 1 59 ? 47.062 -3.938 -1.799 1 33.31 59 ILE A N 1
ATOM 466 C CA . ILE A 1 59 ? 48.469 -3.764 -2.092 1 33.31 59 ILE A CA 1
ATOM 467 C C . ILE A 1 59 ? 49.062 -5.062 -2.654 1 3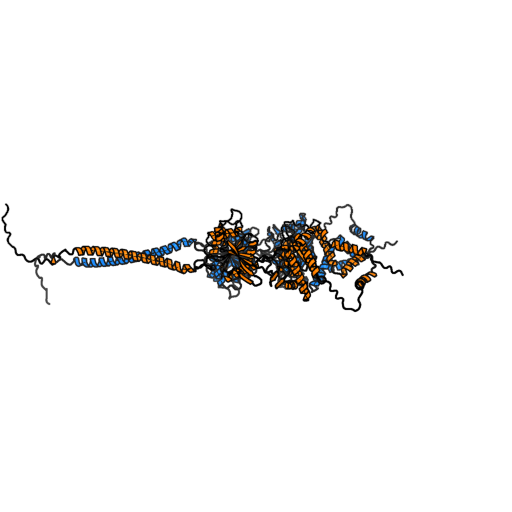3.31 59 ILE A C 1
ATOM 469 O O . ILE A 1 59 ? 49.844 -5.039 -3.588 1 33.31 59 ILE A O 1
ATOM 473 N N . LEU A 1 60 ? 48.406 -6.109 -2.047 1 33.09 60 LEU A N 1
ATOM 474 C CA . LEU A 1 60 ? 48.875 -7.395 -2.557 1 33.09 60 LEU A CA 1
ATOM 475 C C . LEU A 1 60 ? 48.344 -7.641 -3.971 1 33.09 60 LEU A C 1
ATOM 477 O O . LEU A 1 60 ? 49.094 -8.094 -4.84 1 33.09 60 LEU A O 1
ATOM 481 N N . VAL A 1 61 ? 47.094 -7.219 -4.176 1 33.56 61 VAL A N 1
ATOM 482 C CA . VAL A 1 61 ? 46.625 -7.395 -5.547 1 33.56 61 VAL A CA 1
ATOM 483 C C . VAL A 1 61 ? 47.25 -6.32 -6.441 1 33.56 61 VAL A C 1
ATOM 485 O O . VAL A 1 61 ? 47.719 -6.617 -7.543 1 33.56 61 VAL A O 1
ATOM 488 N N . ILE A 1 62 ? 47.312 -5.113 -5.957 1 35.62 62 ILE A N 1
ATOM 489 C CA . ILE A 1 62 ? 48 -4.078 -6.723 1 35.62 62 ILE A CA 1
ATOM 490 C C . ILE A 1 62 ? 49.5 -4.367 -6.754 1 35.62 62 ILE A C 1
ATOM 492 O O . ILE A 1 62 ? 50.125 -4.25 -7.801 1 35.62 62 ILE A O 1
ATOM 496 N N . LEU A 1 63 ? 50 -4.676 -5.582 1 35.91 63 LEU A N 1
ATOM 497 C CA . LEU A 1 63 ? 51.406 -5.098 -5.539 1 35.91 63 LEU A CA 1
ATOM 498 C C . LEU A 1 63 ? 51.594 -6.387 -6.324 1 35.91 63 LEU A C 1
ATOM 500 O O . LEU A 1 63 ? 52.625 -6.547 -7.004 1 35.91 63 LEU A O 1
ATOM 504 N N . LEU A 1 64 ? 50.562 -7.164 -6.184 1 33.97 64 LEU A N 1
ATOM 505 C CA . LEU A 1 64 ? 50.594 -8.352 -7.023 1 33.97 64 LEU A CA 1
ATOM 506 C C . LEU A 1 64 ? 50.406 -7.992 -8.492 1 33.97 64 LEU A C 1
ATOM 508 O O . LEU A 1 64 ? 51.125 -8.508 -9.359 1 33.97 64 LEU A O 1
ATOM 512 N N . VAL A 1 65 ? 49.531 -7.035 -8.703 1 35.31 65 VAL A N 1
ATOM 513 C CA . VAL A 1 65 ? 49.375 -6.574 -10.078 1 35.31 65 VAL A CA 1
ATOM 514 C C . VAL A 1 65 ? 50.594 -5.723 -10.461 1 35.31 65 VAL A C 1
ATOM 516 O O . VAL A 1 65 ? 51.156 -5.887 -11.547 1 35.31 65 VAL A O 1
ATOM 519 N N . ALA A 1 66 ? 50.938 -4.867 -9.578 1 33.94 66 ALA A N 1
ATOM 520 C CA . ALA A 1 66 ? 52.156 -4.098 -9.82 1 33.94 66 ALA A CA 1
ATOM 521 C C . ALA A 1 66 ? 53.375 -5.008 -9.828 1 33.94 66 ALA A C 1
ATOM 523 O O . ALA A 1 66 ? 54.25 -4.855 -10.68 1 33.94 66 ALA A O 1
ATOM 524 N N . ALA A 1 67 ? 53.5 -5.75 -8.797 1 34.47 67 ALA A N 1
ATOM 525 C CA . ALA A 1 67 ? 54.594 -6.715 -8.805 1 34.47 67 ALA A CA 1
ATOM 526 C C . ALA A 1 67 ? 54.5 -7.625 -10.023 1 34.47 67 ALA A C 1
ATOM 528 O O . ALA A 1 67 ? 55.531 -8.016 -10.578 1 34.47 67 ALA A O 1
ATOM 529 N N . MET A 1 68 ? 53.312 -7.93 -10.352 1 33.03 68 MET A N 1
ATOM 530 C CA . MET A 1 68 ? 53.094 -8.68 -11.586 1 33.03 68 MET A CA 1
ATOM 531 C C . MET A 1 68 ? 53.5 -7.879 -12.805 1 33.03 68 MET A C 1
ATOM 533 O O . MET A 1 68 ? 54.062 -8.43 -13.75 1 33.03 68 MET A O 1
ATOM 537 N N . PHE A 1 69 ? 53.219 -6.672 -12.688 1 33.41 69 PHE A N 1
ATOM 538 C CA . PHE A 1 69 ? 53.656 -5.828 -13.781 1 33.41 69 PHE A CA 1
ATOM 539 C C . PHE A 1 69 ? 55.188 -5.582 -13.688 1 33.41 69 PHE A C 1
ATOM 541 O O . PHE A 1 69 ? 55.875 -5.504 -14.703 1 33.41 69 PHE A O 1
ATOM 548 N N . PHE A 1 70 ? 55.688 -5.344 -12.414 1 33.06 70 PHE A N 1
ATOM 549 C CA . PHE A 1 70 ? 57.094 -5.031 -12.336 1 33.06 70 PHE A CA 1
ATOM 550 C C . PHE A 1 70 ? 57.906 -6.297 -12.133 1 33.06 70 PHE A C 1
ATOM 552 O O . PHE A 1 70 ? 59.094 -6.227 -11.812 1 33.06 70 PHE A O 1
ATOM 559 N N . LYS A 1 71 ? 57.844 -7.316 -12.734 1 32.72 71 LYS A N 1
ATOM 560 C CA . LYS A 1 71 ? 58.656 -8.523 -12.836 1 32.72 71 LYS A CA 1
ATOM 561 C C . LYS A 1 71 ? 59.406 -8.805 -11.523 1 32.72 71 LYS A C 1
ATOM 563 O O . LYS A 1 71 ? 60.562 -9.211 -11.531 1 32.72 71 LYS A O 1
ATOM 568 N N . VAL A 1 72 ? 59.031 -8.336 -10.336 1 33.12 72 VAL A N 1
ATOM 569 C CA . VAL A 1 72 ? 59.812 -8.562 -9.133 1 33.12 72 VAL A CA 1
ATOM 570 C C . VAL A 1 72 ? 59.844 -10.055 -8.805 1 33.12 72 VAL A C 1
ATOM 572 O O . VAL A 1 72 ? 58.812 -10.719 -8.844 1 33.12 72 VAL A O 1
ATOM 575 N N . PRO A 1 73 ? 61 -10.789 -8.828 1 30.69 73 PRO A N 1
ATOM 576 C CA . PRO A 1 73 ? 61.25 -12.203 -8.539 1 30.69 73 PRO A CA 1
ATOM 577 C C . PRO A 1 73 ? 60.5 -12.68 -7.289 1 30.69 73 PRO A C 1
ATOM 579 O O . PRO A 1 73 ? 60.25 -11.883 -6.375 1 30.69 73 PRO A O 1
ATOM 582 N N . PRO A 1 74 ? 59.812 -13.914 -7.383 1 31.75 74 PRO A N 1
ATOM 583 C CA . PRO A 1 74 ? 59 -14.469 -6.305 1 31.75 74 PRO A CA 1
ATOM 584 C C . PRO A 1 74 ? 59.688 -14.445 -4.953 1 31.75 74 PRO A C 1
ATOM 586 O O . PRO A 1 74 ? 59.031 -14.492 -3.908 1 31.75 74 PRO A O 1
ATOM 589 N N . ALA A 1 75 ? 61.031 -14.797 -4.898 1 30.7 75 ALA A N 1
ATOM 590 C CA . ALA A 1 75 ? 61.75 -14.82 -3.623 1 30.7 75 ALA A CA 1
ATOM 591 C C . ALA A 1 75 ? 61.5 -13.523 -2.842 1 30.7 75 ALA A C 1
ATOM 593 O O . ALA A 1 75 ? 61.531 -13.523 -1.61 1 30.7 75 ALA A O 1
ATOM 594 N N . GLU A 1 76 ? 61.719 -12.484 -3.512 1 29.55 76 GLU A N 1
ATOM 595 C CA . GLU A 1 76 ? 61.656 -11.188 -2.84 1 29.55 76 GLU A CA 1
ATOM 596 C C . GLU A 1 76 ? 60.188 -10.781 -2.588 1 29.55 76 GLU A C 1
ATOM 598 O O . GLU A 1 76 ? 59.938 -9.664 -2.133 1 29.55 76 GLU A O 1
ATOM 603 N N . ALA A 1 77 ? 59.281 -11.562 -3.111 1 29.67 77 ALA A N 1
ATOM 604 C CA . ALA A 1 77 ? 57.875 -11.305 -2.822 1 29.67 77 ALA A CA 1
ATOM 605 C C . ALA A 1 77 ? 57.594 -11.453 -1.332 1 29.67 77 ALA A C 1
ATOM 607 O O . ALA A 1 77 ? 56.531 -11.039 -0.856 1 29.67 77 ALA A O 1
ATOM 608 N N . GLU A 1 78 ? 58.375 -12.312 -0.578 1 30.12 78 GLU A N 1
ATOM 609 C CA . GLU A 1 78 ? 58.406 -12.352 0.881 1 30.12 78 GLU A CA 1
ATOM 610 C C . GLU A 1 78 ? 58.656 -10.969 1.469 1 30.12 78 GLU A C 1
ATOM 612 O O . GLU A 1 78 ? 58.438 -10.742 2.66 1 30.12 78 GLU A O 1
ATOM 617 N N . ILE A 1 79 ? 59.406 -10.227 0.684 1 28.72 79 ILE A N 1
ATOM 618 C CA . ILE A 1 79 ? 59.812 -8.93 1.2 1 28.72 79 ILE A CA 1
ATOM 619 C C . ILE A 1 79 ? 58.625 -7.992 1.292 1 28.72 79 ILE A C 1
ATOM 621 O O . ILE A 1 79 ? 58.656 -7.004 2.029 1 28.72 79 ILE A O 1
ATOM 625 N N . VAL A 1 80 ? 57.656 -8.266 0.415 1 30.25 80 VAL A N 1
ATOM 626 C CA . VAL A 1 80 ? 56.656 -7.211 0.417 1 30.25 80 VAL A CA 1
ATOM 627 C C . VAL A 1 80 ? 55.812 -7.285 1.698 1 30.25 80 VAL A C 1
ATOM 629 O O . VAL A 1 80 ? 55.312 -6.27 2.178 1 30.25 80 VAL A O 1
ATOM 632 N N . LEU A 1 81 ? 55.781 -8.469 2.379 1 29.62 81 LEU A N 1
ATOM 633 C CA . LEU A 1 81 ? 55.125 -8.562 3.686 1 29.62 81 LEU A CA 1
ATOM 634 C C . LEU A 1 81 ? 55.906 -7.781 4.734 1 29.62 81 LEU A C 1
ATOM 636 O O . LEU A 1 81 ? 55.312 -7.102 5.578 1 29.62 81 LEU A O 1
ATOM 640 N N . PRO A 1 82 ? 57.219 -8 4.91 1 29.11 82 PRO A N 1
ATOM 641 C CA . PRO A 1 82 ? 57.969 -7.246 5.906 1 29.11 82 PRO A CA 1
ATOM 642 C C . PRO A 1 82 ? 58.125 -5.77 5.547 1 29.11 82 PRO A C 1
ATOM 644 O O . PRO A 1 82 ? 58.344 -4.938 6.426 1 29.11 82 PRO A O 1
ATOM 647 N N . VAL A 1 83 ? 58.156 -5.371 4.293 1 30.83 83 VAL A N 1
ATOM 648 C CA . VAL A 1 83 ? 58.281 -3.949 3.99 1 30.83 83 VAL A CA 1
ATOM 649 C C . VAL A 1 83 ? 57.062 -3.193 4.48 1 30.83 83 VAL A C 1
ATOM 651 O O . VAL A 1 83 ? 57.156 -2.049 4.93 1 30.83 83 VAL A O 1
ATOM 654 N N . ILE A 1 84 ? 55.812 -3.742 4.48 1 30.12 84 ILE A N 1
ATOM 655 C CA . ILE A 1 84 ? 54.781 -3.055 5.223 1 30.12 84 ILE A CA 1
ATOM 656 C C . ILE A 1 84 ? 55.156 -2.967 6.699 1 30.12 84 ILE A C 1
ATOM 658 O O . ILE A 1 84 ? 54.906 -1.953 7.355 1 30.12 84 ILE A O 1
ATOM 662 N N . SER A 1 85 ? 55.75 -3.932 7.227 1 28.67 85 SER A N 1
ATOM 663 C CA . SER A 1 85 ? 56.281 -3.799 8.586 1 28.67 85 SER A CA 1
ATOM 664 C C . SER A 1 85 ? 57.406 -2.764 8.648 1 28.67 85 SER A C 1
ATOM 666 O O . SER A 1 85 ? 57.5 -2.02 9.625 1 28.67 85 SER A O 1
ATOM 668 N N . ASP A 1 86 ? 58.375 -2.861 7.84 1 31.36 86 ASP A N 1
ATOM 669 C CA . ASP A 1 86 ? 59.531 -1.981 7.945 1 31.36 86 ASP A CA 1
ATOM 670 C C . ASP A 1 86 ? 59.188 -0.558 7.516 1 31.36 86 ASP A C 1
ATOM 672 O O . ASP A 1 86 ? 59.906 0.387 7.832 1 31.36 86 ASP A O 1
ATOM 676 N N . LEU A 1 87 ? 58.344 -0.273 6.402 1 30.08 87 LEU A N 1
ATOM 677 C CA . LEU A 1 87 ? 57.969 1.111 6.137 1 30.08 87 LEU A CA 1
ATOM 678 C C . LEU A 1 87 ? 57.344 1.752 7.371 1 30.08 87 LEU A C 1
ATOM 680 O O . LEU A 1 87 ? 57.188 2.975 7.43 1 30.08 87 LEU A O 1
ATOM 684 N N . TYR A 1 88 ? 56.781 0.932 8.406 1 27.84 88 TYR A N 1
ATOM 685 C CA . TYR A 1 88 ? 56.656 1.383 9.789 1 27.84 88 TYR A CA 1
ATOM 686 C C . TYR A 1 88 ? 57.875 0.977 10.609 1 27.84 88 TYR A C 1
ATOM 688 O O . TYR A 1 88 ? 57.938 -0.153 11.094 1 27.84 88 TYR A O 1
ATOM 696 N N . PRO A 1 89 ? 58.969 1.493 10.305 1 28.83 89 PRO A N 1
ATOM 697 C CA . PRO A 1 89 ? 60.156 1.134 11.086 1 28.83 89 PRO A CA 1
ATOM 698 C C . PRO A 1 89 ? 59.844 0.964 12.57 1 28.83 89 PRO A C 1
ATOM 700 O O . PRO A 1 89 ? 60.438 0.095 13.234 1 28.83 89 PRO A O 1
ATOM 703 N N . GLY A 1 90 ? 59.594 2.193 13.273 1 29.95 90 GLY A N 1
ATOM 704 C CA . GLY A 1 90 ? 59.812 2.311 14.711 1 29.95 90 GLY A CA 1
ATOM 705 C C . GLY A 1 90 ? 58.938 1.34 15.508 1 29.95 90 GLY A C 1
ATOM 706 O O . GLY A 1 90 ? 57.812 1.653 15.867 1 29.95 90 GLY A O 1
ATOM 707 N N . SER A 1 91 ? 58.875 0.111 15.25 1 28.98 91 SER A N 1
ATOM 708 C CA . SER A 1 91 ? 58.344 -0.816 16.25 1 28.98 91 SER A CA 1
ATOM 709 C C . SER A 1 91 ? 59.094 -0.706 17.562 1 28.98 91 SER A C 1
ATOM 711 O O . SER A 1 91 ? 59.844 -1.619 17.938 1 28.98 91 SER A O 1
ATOM 713 N N . GLY A 1 92 ? 59.969 0.251 17.875 1 29.27 92 GLY A N 1
ATOM 714 C CA . GLY A 1 92 ? 60.312 0.138 19.281 1 29.27 92 GLY A CA 1
ATOM 715 C C . GLY A 1 92 ? 59.156 -0.226 20.172 1 29.27 92 GLY A C 1
ATOM 716 O O . GLY A 1 92 ? 58 -0.148 19.75 1 29.27 92 GLY A O 1
ATOM 717 N N . SER A 1 93 ? 59.406 -0.96 21.422 1 30.73 93 SER A N 1
ATOM 718 C CA . SER A 1 93 ? 58.562 -1.476 22.5 1 30.73 93 SER A CA 1
ATOM 719 C C . SER A 1 93 ? 57.375 -0.572 22.734 1 30.73 93 SER A C 1
ATOM 721 O O . SER A 1 93 ? 56.625 -0.766 23.703 1 30.73 93 SER A O 1
ATOM 723 N N . GLU A 1 94 ? 57.594 0.789 22.422 1 31.58 94 GLU A N 1
ATOM 724 C CA . GLU A 1 94 ? 56.562 1.659 22.953 1 31.58 94 GLU A CA 1
ATOM 725 C C . GLU A 1 94 ? 55.156 1.227 22.469 1 31.58 94 GLU A C 1
ATOM 727 O O . GLU A 1 94 ? 55.062 0.5 21.484 1 31.58 94 GLU A O 1
ATOM 732 N N . GLY A 1 95 ? 54.031 1.779 23.141 1 29.86 95 GLY A N 1
ATOM 733 C CA . GLY A 1 95 ? 52.625 1.374 23.172 1 29.86 95 GLY A CA 1
ATOM 734 C C . GLY A 1 95 ? 52.031 1.188 21.797 1 29.86 95 GLY A C 1
ATOM 735 O O . GLY A 1 95 ? 52.594 1.637 20.797 1 29.86 95 GLY A O 1
ATOM 736 N N . PRO A 1 96 ? 51.312 0.04 21.562 1 31.36 96 PRO A N 1
ATOM 737 C CA . PRO A 1 96 ? 50.562 -0.252 20.328 1 31.36 96 PRO A CA 1
ATOM 738 C C . PRO A 1 96 ? 50.094 1.01 19.609 1 31.36 96 PRO A C 1
ATOM 740 O O . PRO A 1 96 ? 49.625 1.944 20.25 1 31.36 96 PRO A O 1
ATOM 743 N N . PHE A 1 97 ? 50.938 1.661 18.859 1 30.42 97 PHE A N 1
ATOM 744 C CA . PHE A 1 97 ? 50.344 2.678 18 1 30.42 97 PHE A CA 1
ATOM 745 C C . PHE A 1 97 ? 48.938 2.281 17.594 1 30.42 97 PHE A C 1
ATOM 747 O O . PHE A 1 97 ? 48.719 1.318 16.859 1 30.42 97 PHE A O 1
ATOM 754 N N . ASP A 1 98 ? 47.969 2.23 18.5 1 33.31 98 ASP A N 1
ATOM 755 C CA . ASP A 1 98 ? 46.531 2.133 18.188 1 33.31 98 ASP A CA 1
ATOM 756 C C . ASP A 1 98 ? 46.188 2.947 16.938 1 33.31 98 ASP A C 1
ATOM 758 O O . ASP A 1 98 ? 46 4.16 17.016 1 33.31 98 ASP A O 1
ATOM 762 N N . LEU A 1 99 ? 46.906 2.902 15.836 1 36.84 99 LEU A N 1
ATOM 763 C CA . LEU A 1 99 ? 46.438 3.51 14.594 1 36.84 99 LEU A CA 1
ATOM 764 C C . LEU A 1 99 ? 44.906 3.312 14.438 1 36.84 99 LEU A C 1
ATOM 766 O O . LEU A 1 99 ? 44.469 2.209 14.125 1 36.84 99 LEU A O 1
ATOM 770 N N . GLN A 1 100 ? 44.219 3.844 15.242 1 46.62 100 GLN A N 1
ATOM 771 C CA . GLN A 1 100 ? 42.781 3.752 15.055 1 46.62 100 GLN A CA 1
ATOM 772 C C . GLN A 1 100 ? 42.375 4.332 13.703 1 46.62 100 GLN A C 1
ATOM 774 O O . GLN A 1 100 ? 42.469 5.539 13.484 1 46.62 100 GLN A O 1
ATOM 779 N N . LEU A 1 101 ? 42.5 3.645 12.492 1 64.56 101 LEU A N 1
ATOM 780 C CA . LEU A 1 101 ? 41.938 4.055 11.211 1 64.56 101 LEU A CA 1
ATOM 781 C C . LEU A 1 101 ? 40.5 4.531 11.367 1 64.56 101 LEU A C 1
ATOM 783 O O . LEU A 1 101 ? 39.75 3.986 12.18 1 64.56 101 LEU A O 1
ATOM 787 N N . PRO A 1 102 ? 40.344 5.777 10.719 1 81.94 102 PRO A N 1
ATOM 788 C CA . PRO A 1 102 ? 38.938 6.266 10.82 1 81.94 102 PRO A CA 1
ATOM 789 C C . PRO A 1 102 ? 37.938 5.273 10.258 1 81.94 102 PRO A C 1
ATOM 791 O O . PRO A 1 102 ? 38.25 4.527 9.328 1 81.94 102 PRO A O 1
ATOM 794 N N . ILE A 1 103 ? 36.938 5.199 10.969 1 90 103 ILE A N 1
ATOM 795 C CA . ILE A 1 103 ? 35.812 4.41 10.469 1 90 103 ILE A CA 1
ATOM 796 C C . ILE A 1 103 ? 35.25 5.059 9.211 1 90 103 ILE A C 1
ATOM 798 O O . ILE A 1 103 ? 35.156 6.281 9.133 1 90 103 ILE A O 1
ATOM 802 N N . GLN A 1 104 ? 35.031 4.215 8.195 1 92.12 104 GLN A N 1
ATOM 803 C CA . GLN A 1 104 ? 34.5 4.738 6.945 1 92.12 104 GLN A CA 1
ATOM 804 C C . GLN A 1 104 ? 33 4.449 6.824 1 92.12 104 GLN A C 1
ATOM 806 O O . GLN A 1 104 ? 32.562 3.311 7.016 1 92.12 104 GLN A O 1
ATOM 811 N N . VAL A 1 105 ? 32.25 5.457 6.645 1 96 105 VAL A N 1
ATOM 812 C CA . VAL A 1 105 ? 30.812 5.301 6.41 1 96 105 VAL A CA 1
ATOM 813 C C . VAL A 1 105 ? 30.453 5.879 5.047 1 96 105 VAL A C 1
ATOM 815 O O . VAL A 1 105 ? 30.984 6.918 4.645 1 96 105 VAL A O 1
ATOM 818 N N . THR A 1 106 ? 29.609 5.125 4.25 1 96.69 106 THR A N 1
ATOM 819 C CA . THR A 1 106 ? 29.203 5.551 2.914 1 96.69 106 THR A CA 1
ATOM 820 C C . THR A 1 106 ? 27.688 5.738 2.84 1 96.69 106 THR A C 1
ATOM 822 O O . THR A 1 106 ? 26.938 4.77 2.93 1 96.69 106 THR A O 1
ATOM 825 N N . MET A 1 107 ? 27.312 6.957 2.625 1 98.25 107 MET A N 1
ATOM 826 C CA . MET A 1 107 ? 25.891 7.258 2.473 1 98.25 107 MET A CA 1
ATOM 827 C C . MET A 1 107 ? 25.453 7.117 1.018 1 98.25 107 MET A C 1
ATOM 829 O O . MET A 1 107 ? 26.281 7.18 0.11 1 98.25 107 MET A O 1
ATOM 833 N N . ALA A 1 108 ? 24.141 6.852 0.858 1 98 108 ALA A N 1
ATOM 834 C CA . ALA A 1 108 ? 23.594 6.797 -0.49 1 98 108 ALA A CA 1
ATOM 835 C C . ALA A 1 108 ? 22.469 7.816 -0.664 1 98 108 ALA A C 1
ATOM 837 O O . ALA A 1 108 ? 21.656 8.023 0.246 1 98 108 ALA A O 1
ATOM 838 N N . VAL A 1 109 ? 22.516 8.5 -1.808 1 98 109 VAL A N 1
ATOM 839 C CA . VAL A 1 109 ? 21.453 9.445 -2.156 1 98 109 VAL A CA 1
ATOM 840 C C . VAL A 1 109 ? 20.875 9.078 -3.518 1 98 109 VAL A C 1
ATOM 842 O O . VAL A 1 109 ? 21.609 8.93 -4.496 1 98 109 VAL A O 1
ATOM 845 N N . ILE A 1 110 ? 19.547 8.852 -3.553 1 96.88 110 ILE A N 1
ATOM 846 C CA . ILE A 1 110 ? 18.828 8.523 -4.785 1 96.88 110 ILE A CA 1
ATOM 847 C C . ILE A 1 110 ? 17.688 9.516 -5.004 1 96.88 110 ILE A C 1
ATOM 849 O O . ILE A 1 110 ? 16.75 9.57 -4.215 1 96.88 110 ILE A O 1
ATOM 853 N N . GLU A 1 111 ? 17.828 10.352 -6.039 1 96.69 111 GLU A N 1
ATOM 854 C CA . GLU A 1 111 ? 16.812 11.344 -6.391 1 96.69 111 GLU A CA 1
ATOM 855 C C . GLU A 1 111 ? 16.594 11.398 -7.902 1 96.69 111 GLU A C 1
ATOM 857 O O . GLU A 1 111 ? 17.438 10.953 -8.672 1 96.69 111 GLU A O 1
ATOM 862 N N . PRO A 1 112 ? 15.438 11.93 -8.312 1 94.25 112 PRO A N 1
ATOM 863 C CA . PRO A 1 112 ? 15.18 12.023 -9.758 1 94.25 112 PRO A CA 1
ATOM 864 C C . PRO A 1 112 ? 16.031 13.086 -10.438 1 94.25 112 PRO A C 1
ATOM 866 O O . PRO A 1 112 ? 16.578 13.977 -9.766 1 94.25 112 PRO A O 1
ATOM 869 N N . ASN A 1 113 ? 16.094 12.953 -11.68 1 91.38 113 ASN A N 1
ATOM 870 C CA . ASN A 1 113 ? 16.859 13.906 -12.477 1 91.38 113 ASN A CA 1
ATOM 871 C C . ASN A 1 113 ? 15.984 15.062 -12.961 1 91.38 113 ASN A C 1
ATOM 873 O O . ASN A 1 113 ? 16.5 16.109 -13.375 1 91.38 113 ASN A O 1
ATOM 877 N N . ASN A 1 114 ? 14.773 14.953 -12.844 1 89 114 ASN A N 1
ATOM 878 C CA . ASN A 1 114 ? 13.836 15.961 -13.328 1 89 114 ASN A CA 1
ATOM 879 C C . ASN A 1 114 ? 14.016 17.297 -12.602 1 89 114 ASN A C 1
ATOM 881 O O . ASN A 1 114 ? 13.727 17.391 -11.406 1 89 114 ASN A O 1
ATOM 885 N N . GLN A 1 115 ? 14.312 18.359 -13.328 1 87.12 115 GLN A N 1
ATOM 886 C CA . GLN A 1 115 ? 14.688 19.641 -12.758 1 87.12 115 GLN A CA 1
ATOM 887 C C . GLN A 1 115 ? 13.461 20.391 -12.234 1 87.12 115 GLN A C 1
ATOM 889 O O . GLN A 1 115 ? 13.586 21.359 -11.5 1 87.12 115 GLN A O 1
ATOM 894 N N . GLU A 1 116 ? 12.359 19.828 -12.539 1 86.06 116 GLU A N 1
ATOM 895 C CA . GLU A 1 116 ? 11.148 20.438 -12.016 1 86.06 116 GLU A CA 1
ATOM 896 C C . GLU A 1 116 ? 11.031 20.234 -10.508 1 86.06 116 GLU A C 1
ATOM 898 O O . GLU A 1 116 ? 10.391 21.031 -9.82 1 86.06 116 GLU A O 1
ATOM 903 N N . PHE A 1 117 ? 11.781 19.266 -10.117 1 88.88 117 PHE A N 1
ATOM 904 C CA . PHE A 1 117 ? 11.773 19.016 -8.68 1 88.88 117 PHE A CA 1
ATOM 905 C C . PHE A 1 117 ? 12.812 19.875 -7.977 1 88.88 117 PHE A C 1
ATOM 907 O O . PHE A 1 117 ? 13.93 20.047 -8.477 1 88.88 117 PHE A O 1
ATOM 914 N N . SER A 1 118 ? 12.453 20.422 -6.871 1 89.31 118 SER A N 1
ATOM 915 C CA . SER A 1 118 ? 13.383 21.219 -6.07 1 89.31 118 SER A CA 1
ATOM 916 C C . SER A 1 118 ? 14.484 20.344 -5.48 1 89.31 118 SER A C 1
ATOM 918 O O . SER A 1 118 ? 15.531 20.844 -5.066 1 89.31 118 SER A O 1
ATOM 920 N N . PHE A 1 119 ? 14.258 19.047 -5.52 1 93.19 119 PHE A N 1
ATOM 921 C CA . PHE A 1 119 ? 15.211 18.109 -4.953 1 93.19 119 PHE A CA 1
ATOM 922 C C . PHE A 1 119 ? 15.797 17.219 -6.039 1 93.19 119 PHE A C 1
ATOM 924 O O . PHE A 1 119 ? 16.141 16.062 -5.785 1 93.19 119 PHE A O 1
ATOM 931 N N . ALA A 1 120 ? 15.844 17.75 -7.199 1 93.94 120 ALA A N 1
ATOM 932 C CA . ALA A 1 120 ? 16.484 17 -8.266 1 93.94 120 ALA A CA 1
ATOM 933 C C . ALA A 1 120 ? 17.922 16.641 -7.898 1 93.94 120 ALA A C 1
ATOM 935 O O . ALA A 1 120 ? 18.609 17.422 -7.242 1 93.94 120 ALA A O 1
ATOM 936 N N . LEU A 1 121 ? 18.359 15.523 -8.398 1 95.5 121 LEU A N 1
ATOM 937 C CA . LEU A 1 121 ? 19.656 14.984 -7.996 1 95.5 121 LEU A CA 1
ATOM 938 C C . LEU A 1 121 ? 20.766 15.984 -8.273 1 95.5 121 LEU A C 1
ATOM 940 O O . LEU A 1 121 ? 21.609 16.234 -7.402 1 95.5 121 LEU A O 1
ATOM 944 N N . PRO A 1 122 ? 20.812 16.672 -9.414 1 94.56 122 PRO A N 1
ATOM 945 C CA . PRO A 1 122 ? 21.875 17.641 -9.656 1 94.56 122 PRO A CA 1
ATOM 946 C C . PRO A 1 122 ? 21.844 18.812 -8.68 1 94.56 122 PRO A C 1
ATOM 948 O O . PRO A 1 122 ? 22.859 19.484 -8.469 1 94.56 122 PRO A O 1
ATOM 951 N N . LYS A 1 123 ? 20.719 19.078 -8.156 1 95.12 123 LYS A N 1
ATOM 952 C CA . LYS A 1 123 ? 20.578 20.156 -7.176 1 95.12 123 LYS A CA 1
ATOM 953 C C . LYS A 1 123 ? 21.016 19.688 -5.785 1 95.12 123 LYS A C 1
ATOM 955 O O . LYS A 1 123 ? 21.469 20.484 -4.973 1 95.12 123 LYS A O 1
ATOM 960 N N . VAL A 1 124 ? 20.859 18.422 -5.535 1 96.81 124 VAL A N 1
ATOM 961 C CA . VAL A 1 124 ? 21.125 17.859 -4.219 1 96.81 124 VAL A CA 1
ATOM 962 C C . VAL A 1 124 ? 22.609 17.578 -4.07 1 96.81 124 VAL A C 1
ATOM 964 O O . VAL A 1 124 ? 23.172 17.688 -2.975 1 96.81 124 VAL A O 1
ATOM 967 N N . LEU A 1 125 ? 23.312 17.219 -5.102 1 96.69 125 LEU A N 1
ATOM 968 C CA . LEU A 1 125 ? 24.688 16.734 -5.059 1 96.69 125 LEU A CA 1
ATOM 969 C C . LEU A 1 125 ? 25.625 17.828 -4.527 1 96.69 125 LEU A C 1
ATOM 971 O O . LEU A 1 125 ? 26.5 17.547 -3.703 1 96.69 125 LEU A O 1
ATOM 975 N N . PRO A 1 126 ? 25.453 19.078 -4.969 1 96.31 126 PRO A N 1
ATOM 976 C CA . PRO A 1 126 ? 26.297 20.109 -4.371 1 96.31 126 PRO A CA 1
ATOM 977 C C . PRO A 1 126 ? 26.141 20.203 -2.855 1 96.31 126 PRO A C 1
ATOM 979 O O . PRO A 1 126 ? 27.109 20.484 -2.148 1 96.31 126 PRO A O 1
ATOM 982 N N . VAL A 1 127 ? 24.969 20 -2.385 1 96.81 127 VAL A N 1
ATOM 983 C CA . VAL A 1 127 ? 24.688 20.062 -0.954 1 96.81 127 VAL A CA 1
ATOM 984 C C . VAL A 1 127 ? 25.375 18.875 -0.253 1 96.81 127 VAL A C 1
ATOM 986 O O . VAL A 1 127 ? 25.969 19.047 0.811 1 96.81 127 VAL A O 1
ATOM 989 N N . MET A 1 128 ? 25.312 17.734 -0.85 1 97.5 128 MET A N 1
ATOM 990 C CA . MET A 1 128 ? 25.953 16.547 -0.303 1 97.5 128 MET A CA 1
ATOM 991 C C . MET A 1 128 ? 27.469 16.719 -0.242 1 97.5 128 MET A C 1
ATOM 993 O O . MET A 1 128 ? 28.094 16.375 0.759 1 97.5 128 MET A O 1
ATOM 997 N N . ASP A 1 129 ? 27.984 17.25 -1.303 1 96.31 129 ASP A N 1
ATOM 998 C CA . ASP A 1 129 ? 29.422 17.5 -1.348 1 96.31 129 ASP A CA 1
ATOM 999 C C . ASP A 1 129 ? 29.844 18.422 -0.205 1 96.31 129 ASP A C 1
ATOM 1001 O O . ASP A 1 129 ? 30.828 18.156 0.476 1 96.31 129 ASP A O 1
ATOM 1005 N N . TYR A 1 130 ? 29.094 19.438 -0.114 1 96.62 130 TYR A N 1
ATOM 1006 C CA . TYR A 1 130 ? 29.422 20.406 0.917 1 96.62 130 TYR A CA 1
ATOM 1007 C C . TYR A 1 130 ? 29.281 19.812 2.309 1 96.62 130 TYR A C 1
ATOM 1009 O O . TYR A 1 130 ? 30.156 19.984 3.16 1 96.62 130 TYR A O 1
ATOM 1017 N N . ALA A 1 131 ? 28.203 19.125 2.568 1 97.38 131 ALA A N 1
ATOM 1018 C CA . ALA A 1 131 ? 27.938 18.516 3.871 1 97.38 131 ALA A CA 1
ATOM 1019 C C . ALA A 1 131 ? 29.016 17.5 4.234 1 97.38 131 ALA A C 1
ATOM 1021 O O . ALA A 1 131 ? 29.516 17.484 5.367 1 97.38 131 ALA A O 1
ATOM 1022 N N . VAL A 1 132 ? 29.359 16.688 3.297 1 97.44 132 VAL A N 1
ATOM 1023 C CA . VAL A 1 132 ? 30.359 15.656 3.529 1 97.44 132 VAL A CA 1
ATOM 1024 C C . VAL A 1 132 ? 31.719 16.297 3.832 1 97.44 132 VAL A C 1
ATOM 1026 O O . VAL A 1 132 ? 32.438 15.859 4.723 1 97.44 132 VAL A O 1
ATOM 1029 N N . ALA A 1 133 ? 32.031 17.328 3.059 1 95.69 133 ALA A N 1
ATOM 1030 C CA . ALA A 1 133 ? 33.281 18.047 3.309 1 95.69 133 ALA A CA 1
ATOM 1031 C C . ALA A 1 133 ? 33.312 18.625 4.723 1 95.69 133 ALA A C 1
ATOM 1033 O O . ALA A 1 133 ? 34.312 18.516 5.426 1 95.69 133 ALA A O 1
ATOM 1034 N N . LYS A 1 134 ? 32.25 19.219 5.086 1 96 134 LYS A N 1
ATOM 1035 C CA . LYS A 1 134 ? 32.156 19.828 6.406 1 96 134 LYS A CA 1
ATOM 1036 C C . LYS A 1 134 ? 32.25 18.781 7.508 1 96 134 LYS A C 1
ATOM 1038 O O . LYS A 1 134 ? 32.906 19 8.539 1 96 134 LYS A O 1
ATOM 1043 N N . MET A 1 135 ? 31.641 17.625 7.363 1 97 135 MET A N 1
ATOM 1044 C CA . MET A 1 135 ? 31.656 16.578 8.375 1 97 135 MET A CA 1
ATOM 1045 C C . MET A 1 135 ? 33.031 15.914 8.461 1 97 135 MET A C 1
ATOM 1047 O O . MET A 1 135 ? 33.469 15.523 9.547 1 97 135 MET A O 1
ATOM 1051 N N . ASN A 1 136 ? 33.625 15.781 7.297 1 95.69 136 ASN A N 1
ATOM 1052 C CA . ASN A 1 136 ? 34.938 15.203 7.305 1 95.69 136 ASN A CA 1
ATOM 1053 C C . ASN A 1 136 ? 35.938 16.125 8.008 1 95.69 136 ASN A C 1
ATOM 1055 O O . ASN A 1 136 ? 36.906 15.648 8.609 1 95.69 136 ASN A O 1
ATOM 1059 N N . GLU A 1 137 ? 35.688 17.406 7.875 1 95.75 137 GLU A N 1
ATOM 1060 C CA . GLU A 1 137 ? 36.5 18.359 8.625 1 95.75 137 GLU A CA 1
ATOM 1061 C C . GLU A 1 137 ? 36.25 18.25 10.125 1 95.75 137 GLU A C 1
ATOM 1063 O O . GLU A 1 137 ? 37.156 18.203 10.93 1 95.75 137 GLU A O 1
ATOM 1068 N N . LYS A 1 138 ? 35.031 18.188 10.453 1 95.19 138 LYS A N 1
ATOM 1069 C CA . LYS A 1 138 ? 34.594 18.172 11.852 1 95.19 138 LYS A CA 1
ATOM 1070 C C . LYS A 1 138 ? 35.062 16.906 12.562 1 95.19 138 LYS A C 1
ATOM 1072 O O . LYS A 1 138 ? 35.469 16.953 13.727 1 95.19 138 LYS A O 1
ATOM 1077 N N . TYR A 1 139 ? 35.062 15.82 11.891 1 95.44 139 TYR A N 1
ATOM 1078 C CA . TYR A 1 139 ? 35.344 14.539 12.531 1 95.44 139 TYR A CA 1
ATOM 1079 C C . TYR A 1 139 ? 36.656 13.953 12 1 95.44 139 TYR A C 1
ATOM 1081 O O . TYR A 1 139 ? 36.812 12.734 11.984 1 95.44 139 TYR A O 1
ATOM 1089 N N . ARG A 1 140 ? 37.469 14.766 11.594 1 91.31 140 ARG A N 1
ATOM 1090 C CA . ARG A 1 140 ? 38.75 14.359 11.016 1 91.31 140 ARG A CA 1
ATOM 1091 C C . ARG A 1 140 ? 39.5 13.414 11.945 1 91.31 140 ARG A C 1
ATOM 1093 O O . ARG A 1 140 ? 39.625 13.688 13.141 1 91.31 140 ARG A O 1
ATOM 1100 N N . GLY A 1 141 ? 39.969 12.266 11.352 1 86.38 141 GLY A N 1
ATOM 1101 C CA . GLY A 1 141 ? 40.75 11.32 12.109 1 86.38 141 GLY A CA 1
ATOM 1102 C C . GLY A 1 141 ? 39.906 10.281 12.844 1 86.38 141 GLY A C 1
ATOM 1103 O O . GLY A 1 141 ? 40.438 9.289 13.336 1 86.38 141 GLY A O 1
ATOM 1104 N N . ARG A 1 142 ? 38.688 10.484 12.883 1 90.19 142 ARG A N 1
ATOM 1105 C CA . ARG A 1 142 ? 37.812 9.57 13.617 1 90.19 142 ARG A CA 1
ATOM 1106 C C . ARG A 1 142 ? 36.875 8.82 12.664 1 90.19 142 ARG A C 1
ATOM 1108 O O . ARG A 1 142 ? 36.781 7.594 12.719 1 90.19 142 ARG A O 1
ATOM 1115 N N . ILE A 1 143 ? 36.188 9.625 11.875 1 95.19 143 ILE A N 1
ATOM 1116 C CA . ILE A 1 143 ? 35.219 9.07 10.938 1 95.19 143 ILE A CA 1
ATOM 1117 C C . ILE A 1 143 ? 35.438 9.688 9.555 1 95.19 143 ILE A C 1
ATOM 1119 O O . ILE A 1 143 ? 35.656 10.898 9.438 1 95.19 143 ILE A O 1
ATOM 1123 N N . GLU A 1 144 ? 35.438 8.914 8.547 1 95 144 GLU A N 1
ATOM 1124 C CA . GLU A 1 144 ? 35.469 9.391 7.164 1 95 144 GLU A CA 1
ATOM 1125 C C . GLU A 1 144 ? 34.094 9.172 6.488 1 95 144 GLU A C 1
ATOM 1127 O O . GLU A 1 144 ? 33.625 8.039 6.391 1 95 144 GLU A O 1
ATOM 1132 N N . PHE A 1 145 ? 33.562 10.242 6.059 1 97 145 PHE A N 1
ATOM 1133 C CA . PHE A 1 145 ? 32.25 10.195 5.414 1 97 145 PHE A CA 1
ATOM 1134 C C . PHE A 1 145 ? 32.406 10.25 3.896 1 97 145 PHE A C 1
ATOM 1136 O O . PHE A 1 145 ? 33.188 11.023 3.369 1 97 145 PHE A O 1
ATOM 1143 N N . ARG A 1 146 ? 31.641 9.344 3.244 1 96 146 ARG A N 1
ATOM 1144 C CA . ARG A 1 146 ? 31.516 9.297 1.791 1 96 146 ARG A CA 1
ATOM 1145 C C . ARG A 1 146 ? 30.062 9.133 1.364 1 96 146 ARG A C 1
ATOM 1147 O O . ARG A 1 146 ? 29.188 8.875 2.195 1 96 146 ARG A O 1
ATOM 1154 N N . TYR A 1 147 ? 29.844 9.422 0.089 1 96.94 147 TYR A N 1
ATOM 1155 C CA . TYR A 1 147 ? 28.5 9.148 -0.376 1 96.94 147 TYR A CA 1
ATOM 1156 C C . TYR A 1 147 ? 28.5 8.688 -1.828 1 96.94 147 TYR A C 1
ATOM 1158 O O . TYR A 1 147 ? 29.406 9.031 -2.594 1 96.94 147 TYR A O 1
ATOM 1166 N N . ALA A 1 148 ? 27.578 7.77 -2.092 1 95.94 148 ALA A N 1
ATOM 1167 C CA . ALA A 1 148 ? 27.25 7.324 -3.447 1 95.94 148 ALA A CA 1
ATOM 1168 C C . ALA A 1 148 ? 25.875 7.812 -3.873 1 95.94 148 ALA A C 1
ATOM 1170 O O . ALA A 1 148 ? 25.062 8.211 -3.033 1 95.94 148 ALA A O 1
ATOM 1171 N N . TRP A 1 149 ? 25.734 7.961 -5.184 1 95.88 149 TRP A N 1
ATOM 1172 C CA . TRP A 1 149 ? 24.438 8.461 -5.621 1 95.88 149 TRP A CA 1
ATOM 1173 C C . TRP A 1 149 ? 23.906 7.648 -6.805 1 95.88 149 TRP A C 1
ATOM 1175 O O . TRP A 1 149 ? 24.672 6.922 -7.449 1 95.88 149 TRP A O 1
ATOM 1185 N N . GLY A 1 150 ? 22.609 7.629 -6.926 1 93.94 150 GLY A N 1
ATOM 1186 C CA . GLY A 1 150 ? 21.938 6.984 -8.039 1 93.94 150 GLY A CA 1
ATOM 1187 C C . GLY A 1 150 ? 20.75 7.781 -8.562 1 93.94 150 GLY A C 1
ATOM 1188 O O . GLY A 1 150 ? 20.219 8.648 -7.859 1 93.94 150 GLY A O 1
ATOM 1189 N N . LEU A 1 151 ? 20.453 7.48 -9.789 1 91.75 151 LEU A N 1
ATOM 1190 C CA . LEU A 1 151 ? 19.312 8.133 -10.422 1 91.75 151 LEU A CA 1
ATOM 1191 C C . LEU A 1 151 ? 18.016 7.367 -10.125 1 91.75 151 LEU A C 1
ATOM 1193 O O . LEU A 1 151 ? 17.875 6.211 -10.523 1 91.75 151 LEU A O 1
ATOM 1197 N N . GLY A 1 152 ? 17.172 8.102 -9.461 1 91.88 152 GLY A N 1
ATOM 1198 C CA . GLY A 1 152 ? 15.898 7.492 -9.117 1 91.88 152 GLY A CA 1
ATOM 1199 C C . GLY A 1 152 ? 14.719 8.164 -9.781 1 91.88 152 GLY A C 1
ATOM 1200 O O . GLY A 1 152 ? 14.859 8.758 -10.859 1 91.88 152 GLY A O 1
ATOM 1201 N N . SER A 1 153 ? 13.547 7.863 -9.297 1 88.81 153 SER A N 1
ATOM 1202 C CA . SER A 1 153 ? 12.273 8.453 -9.695 1 88.81 153 SER A CA 1
ATOM 1203 C C . SER A 1 153 ? 11.305 8.523 -8.523 1 88.81 153 SER A C 1
ATOM 1205 O O . SER A 1 153 ? 11.602 8.031 -7.434 1 88.81 153 SER A O 1
ATOM 1207 N N . CYS A 1 154 ? 10.297 9.258 -8.719 1 87.38 154 CYS A N 1
ATOM 1208 C CA . CYS A 1 154 ? 9.266 9.32 -7.684 1 87.38 154 CYS A CA 1
ATOM 1209 C C . CYS A 1 154 ? 8.297 8.156 -7.812 1 87.38 154 CYS A C 1
ATOM 1211 O O . CYS A 1 154 ? 7.223 8.164 -7.211 1 87.38 154 CYS A O 1
ATOM 1213 N N . ASP A 1 155 ? 8.766 7.195 -8.609 1 79.94 155 ASP A N 1
ATOM 1214 C CA . ASP A 1 155 ? 8.031 5.938 -8.711 1 79.94 155 ASP A CA 1
ATOM 1215 C C . ASP A 1 155 ? 8.773 4.809 -8 1 79.94 155 ASP A C 1
ATOM 1217 O O . ASP A 1 155 ? 9.992 4.879 -7.82 1 79.94 155 ASP A O 1
ATOM 1221 N N . ARG A 1 156 ? 8.141 3.852 -7.547 1 73.5 156 ARG A N 1
ATOM 1222 C CA . ARG A 1 156 ? 8.68 2.75 -6.758 1 73.5 156 ARG A CA 1
ATOM 1223 C C . ARG A 1 156 ? 9.648 1.908 -7.582 1 73.5 156 ARG A C 1
ATOM 1225 O O . ARG A 1 156 ? 10.602 1.345 -7.043 1 73.5 156 ARG A O 1
ATOM 1232 N N . ASP A 1 157 ? 9.562 1.887 -8.852 1 81.44 157 ASP A N 1
ATOM 1233 C CA . ASP A 1 157 ? 10.211 0.875 -9.68 1 81.44 157 ASP A CA 1
ATOM 1234 C C . ASP A 1 157 ? 11.711 1.143 -9.812 1 81.44 157 ASP A C 1
ATOM 1236 O O . ASP A 1 157 ? 12.531 0.293 -9.461 1 81.44 157 ASP A O 1
ATOM 1240 N N . VAL A 1 158 ? 12.102 2.305 -10.102 1 88.5 158 VAL A N 1
ATOM 1241 C CA . VAL A 1 158 ? 13.492 2.604 -10.438 1 88.5 158 VAL A CA 1
ATOM 1242 C C . VAL A 1 158 ? 14.32 2.709 -9.156 1 88.5 158 VAL A C 1
ATOM 1244 O O . VAL A 1 158 ? 15.461 2.24 -9.109 1 88.5 158 VAL A O 1
ATOM 1247 N N . VAL A 1 159 ? 13.758 3.213 -8.141 1 93 159 VAL A N 1
ATOM 1248 C CA . VAL A 1 159 ? 14.508 3.545 -6.93 1 93 159 VAL A CA 1
ATOM 1249 C C . VAL A 1 159 ? 14.945 2.264 -6.223 1 93 159 VAL A C 1
ATOM 1251 O O . VAL A 1 159 ? 16.062 2.184 -5.699 1 93 159 VAL A O 1
ATOM 1254 N N . GLY A 1 160 ? 14.062 1.282 -6.188 1 90.75 160 GLY A N 1
ATOM 1255 C CA . GLY A 1 160 ? 14.43 0.01 -5.59 1 90.75 160 GLY A CA 1
ATOM 1256 C C . GLY A 1 160 ? 15.625 -0.64 -6.254 1 90.75 160 GLY A C 1
ATOM 1257 O O . GLY A 1 160 ? 16.531 -1.138 -5.574 1 90.75 160 GLY A O 1
ATOM 1258 N N . VAL A 1 161 ? 15.688 -0.597 -7.523 1 91.44 161 VAL A N 1
ATOM 1259 C CA . VAL A 1 161 ? 16.766 -1.21 -8.297 1 91.44 161 VAL A CA 1
ATOM 1260 C C . VAL A 1 161 ? 18.062 -0.426 -8.102 1 91.44 161 VAL A C 1
ATOM 1262 O O . VAL A 1 161 ? 19.125 -1.015 -7.957 1 91.44 161 VAL A O 1
ATOM 1265 N N . GLU A 1 162 ? 17.906 0.878 -8.047 1 92.75 162 GLU A N 1
ATOM 1266 C CA . GLU A 1 162 ? 19.094 1.714 -7.844 1 92.75 162 GLU A CA 1
ATOM 1267 C C . GLU A 1 162 ? 19.656 1.527 -6.441 1 92.75 162 GLU A C 1
ATOM 1269 O O . GLU A 1 162 ? 20.875 1.541 -6.254 1 92.75 162 GLU A O 1
ATOM 1274 N N . ALA A 1 163 ? 18.797 1.458 -5.484 1 93.88 163 ALA A N 1
ATOM 1275 C CA . ALA A 1 163 ? 19.234 1.188 -4.121 1 93.88 163 ALA A CA 1
ATOM 1276 C C . ALA A 1 163 ? 19.969 -0.146 -4.039 1 93.88 163 ALA A C 1
ATOM 1278 O O . ALA A 1 163 ? 21 -0.257 -3.359 1 93.88 163 ALA A O 1
ATOM 1279 N N . ALA A 1 164 ? 19.422 -1.117 -4.73 1 89.94 164 ALA A N 1
ATOM 1280 C CA . ALA A 1 164 ? 20.062 -2.434 -4.777 1 89.94 164 ALA A CA 1
ATOM 1281 C C . ALA A 1 164 ? 21.438 -2.357 -5.426 1 89.94 164 ALA A C 1
ATOM 1283 O O . ALA A 1 164 ? 22.406 -2.926 -4.91 1 89.94 164 ALA A O 1
ATOM 1284 N N . ARG A 1 165 ? 21.5 -1.701 -6.496 1 89.19 165 ARG A N 1
ATOM 1285 C CA . ARG A 1 165 ? 22.766 -1.545 -7.207 1 89.19 165 ARG A CA 1
ATOM 1286 C C . ARG A 1 165 ? 23.812 -0.878 -6.32 1 89.19 165 ARG A C 1
ATOM 1288 O O . ARG A 1 165 ? 24.938 -1.359 -6.219 1 89.19 165 ARG A O 1
ATOM 1295 N N . LEU A 1 166 ? 23.406 0.186 -5.645 1 91.56 166 LEU A N 1
ATOM 1296 C CA . LEU A 1 166 ? 24.328 0.922 -4.789 1 91.56 166 LEU A CA 1
ATOM 1297 C C . LEU A 1 166 ? 24.766 0.072 -3.6 1 91.56 166 LEU A C 1
ATOM 1299 O O . LEU A 1 166 ? 25.922 0.112 -3.193 1 91.56 166 LEU A O 1
ATOM 1303 N N . SER A 1 167 ? 23.828 -0.669 -3.068 1 88.31 167 SER A N 1
ATOM 1304 C CA . SER A 1 167 ? 24.141 -1.508 -1.913 1 88.31 167 SER A CA 1
ATOM 1305 C C . SER A 1 167 ? 25.062 -2.654 -2.295 1 88.31 167 SER A C 1
ATOM 1307 O O . SER A 1 167 ? 25.891 -3.088 -1.485 1 88.31 167 SER A O 1
ATOM 1309 N N . CYS A 1 168 ? 24.906 -3.127 -3.512 1 81.94 168 CYS A N 1
ATOM 1310 C CA . CYS A 1 168 ? 25.75 -4.227 -3.977 1 81.94 168 CYS A CA 1
ATOM 1311 C C . CYS A 1 168 ? 27.141 -3.729 -4.352 1 81.94 168 CYS A C 1
ATOM 1313 O O . CYS A 1 168 ? 28.125 -4.438 -4.156 1 81.94 168 CYS A O 1
ATOM 1315 N N . SER A 1 169 ? 27.203 -2.516 -4.777 1 80.25 169 SER A N 1
ATOM 1316 C CA . SER A 1 169 ? 28.469 -1.995 -5.301 1 80.25 169 SER A CA 1
ATOM 1317 C C . SER A 1 169 ? 29.25 -1.25 -4.223 1 80.25 169 SER A C 1
ATOM 1319 O O . SER A 1 169 ? 30.469 -1.072 -4.34 1 80.25 169 SER A O 1
ATOM 1321 N N . ASN A 1 170 ? 28.453 -0.777 -3.25 1 82.75 170 ASN A N 1
ATOM 1322 C CA . ASN A 1 170 ? 29.031 0.021 -2.182 1 82.75 170 ASN A CA 1
ATOM 1323 C C . ASN A 1 170 ? 28.641 -0.506 -0.805 1 82.75 170 ASN A C 1
ATOM 1325 O O . ASN A 1 170 ? 27.688 -1.271 -0.681 1 82.75 170 ASN A O 1
ATOM 1329 N N . ASN A 1 171 ? 29.438 -0.261 0.113 1 87.25 171 ASN A N 1
ATOM 1330 C CA . ASN A 1 171 ? 29.047 -0.536 1.491 1 87.25 171 ASN A CA 1
ATOM 1331 C C . ASN A 1 171 ? 28.219 0.599 2.072 1 87.25 171 ASN A C 1
ATOM 1333 O O . ASN A 1 171 ? 28.688 1.354 2.922 1 87.25 171 ASN A O 1
ATOM 1337 N N . ILE A 1 172 ? 27.016 0.579 1.689 1 95.12 172 ILE A N 1
ATOM 1338 C CA . ILE A 1 172 ? 26.141 1.675 2.084 1 95.12 172 ILE A CA 1
ATOM 1339 C C . ILE A 1 172 ? 25.766 1.524 3.555 1 95.12 172 ILE A C 1
ATOM 1341 O O . ILE A 1 172 ? 25.391 0.433 4 1 95.12 172 ILE A O 1
ATOM 1345 N N . THR A 1 173 ? 25.859 2.664 4.234 1 97.06 173 THR A N 1
ATOM 1346 C CA . THR A 1 173 ? 25.594 2.607 5.668 1 97.06 173 THR A CA 1
ATOM 1347 C C . THR A 1 173 ? 24.391 3.473 6.035 1 97.06 173 THR A C 1
ATOM 1349 O O . THR A 1 173 ? 23.891 3.398 7.156 1 97.06 173 THR A O 1
ATOM 1352 N N . ALA A 1 174 ? 23.938 4.273 5.09 1 98.25 174 ALA A N 1
ATOM 1353 C CA . ALA A 1 174 ? 22.766 5.105 5.324 1 98.25 174 ALA A CA 1
ATOM 1354 C C . ALA A 1 174 ? 22.172 5.617 4.012 1 98.25 174 ALA A C 1
ATOM 1356 O O . ALA A 1 174 ? 22.891 5.727 3.01 1 98.25 174 ALA A O 1
ATOM 1357 N N . PHE A 1 175 ? 20.906 5.84 4.062 1 98.44 175 PHE A N 1
ATOM 1358 C CA . PHE A 1 175 ? 20.25 6.516 2.951 1 98.44 175 PHE A CA 1
ATOM 1359 C C . PHE A 1 175 ? 19.844 7.93 3.346 1 98.44 175 PHE A C 1
ATOM 1361 O O . PHE A 1 175 ? 19.156 8.125 4.355 1 98.44 175 PHE A O 1
ATOM 1368 N N . ILE A 1 176 ? 20.328 8.914 2.611 1 98.44 176 ILE A N 1
ATOM 1369 C CA . ILE A 1 176 ? 19.859 10.289 2.719 1 98.44 176 ILE A CA 1
ATOM 1370 C C . ILE A 1 176 ? 18.859 10.578 1.601 1 98.44 176 ILE A C 1
ATOM 1372 O O . ILE A 1 176 ? 19.234 10.703 0.435 1 98.44 176 ILE A O 1
ATOM 1376 N N . GLY A 1 177 ? 17.672 10.758 1.99 1 95.5 177 GLY A N 1
ATOM 1377 C CA . GLY A 1 177 ? 16.594 10.641 1.027 1 95.5 177 GLY A CA 1
ATOM 1378 C C . GLY A 1 177 ? 16.078 9.227 0.882 1 95.5 177 GLY A C 1
ATOM 1379 O O . GLY A 1 177 ? 16.391 8.359 1.698 1 95.5 177 GLY A O 1
ATOM 1380 N N . PRO A 1 178 ? 15.297 9.016 -0.077 1 95.38 178 PRO A N 1
ATOM 1381 C CA . PRO A 1 178 ? 14.789 9.922 -1.106 1 95.38 178 PRO A CA 1
ATOM 1382 C C . PRO A 1 178 ? 13.734 10.891 -0.573 1 95.38 178 PRO A C 1
ATOM 1384 O O . PRO A 1 178 ? 13.328 10.781 0.586 1 95.38 178 PRO A O 1
ATOM 1387 N N . ALA A 1 179 ? 13.414 11.844 -1.466 1 95.25 179 ALA A N 1
ATOM 1388 C CA . ALA A 1 179 ? 12.43 12.852 -1.098 1 95.25 179 ALA A CA 1
ATOM 1389 C C . ALA A 1 179 ? 11.008 12.336 -1.282 1 95.25 179 ALA A C 1
ATOM 1391 O O . ALA A 1 179 ? 10.141 12.586 -0.447 1 95.25 179 ALA A O 1
ATOM 1392 N N . CYS A 1 180 ? 10.797 11.594 -2.326 1 92.5 180 CYS A N 1
ATOM 1393 C CA . CYS A 1 180 ? 9.453 11.109 -2.641 1 92.5 180 CYS A CA 1
ATOM 1394 C C . CYS A 1 180 ? 9.055 9.961 -1.718 1 92.5 180 CYS A C 1
ATOM 1396 O O . CYS A 1 180 ? 9.812 9.008 -1.548 1 92.5 180 CYS A O 1
ATOM 1398 N N . SER A 1 181 ? 7.871 10.016 -1.193 1 90.31 181 SER A N 1
ATOM 1399 C CA . SER A 1 181 ? 7.41 9.047 -0.202 1 90.31 181 SER A CA 1
ATOM 1400 C C . SER A 1 181 ? 7.332 7.645 -0.794 1 90.31 181 SER A C 1
ATOM 1402 O O . SER A 1 181 ? 7.648 6.66 -0.12 1 90.31 181 SER A O 1
ATOM 1404 N N . LYS A 1 182 ? 6.91 7.539 -2.016 1 89.56 182 LYS A N 1
ATOM 1405 C CA . LYS A 1 182 ? 6.832 6.227 -2.65 1 89.56 182 LYS A CA 1
ATOM 1406 C C . LYS A 1 182 ? 8.211 5.586 -2.766 1 89.56 182 LYS A C 1
ATOM 1408 O O . LYS A 1 182 ? 8.352 4.371 -2.627 1 89.56 182 LYS A O 1
ATOM 1413 N N . SER A 1 183 ? 9.172 6.465 -3.02 1 93.56 183 SER A N 1
ATOM 1414 C CA . SER A 1 183 ? 10.547 5.992 -3.096 1 93.56 183 SER A CA 1
ATOM 1415 C C . SER A 1 183 ? 11.055 5.547 -1.728 1 93.56 183 SER A C 1
ATOM 1417 O O . SER A 1 183 ? 11.781 4.559 -1.622 1 93.56 183 SER A O 1
ATOM 1419 N N . VAL A 1 184 ? 10.609 6.238 -0.735 1 95.5 184 VAL A N 1
ATOM 1420 C CA . VAL A 1 184 ? 11.016 5.91 0.625 1 95.5 184 VAL A CA 1
ATOM 1421 C C . VAL A 1 184 ? 10.43 4.555 1.028 1 95.5 184 VAL A C 1
ATOM 1423 O O . VAL A 1 184 ? 11.078 3.783 1.741 1 95.5 184 VAL A O 1
ATOM 1426 N N . GLU A 1 185 ? 9.289 4.258 0.583 1 93.06 185 GLU A N 1
ATOM 1427 C CA . GLU A 1 185 ? 8.609 3.02 0.944 1 93.06 185 GLU A CA 1
ATOM 1428 C C . GLU A 1 185 ? 9.43 1.799 0.546 1 93.06 185 GLU A C 1
ATOM 1430 O O . GLU A 1 185 ? 9.688 0.917 1.37 1 93.06 185 GLU A O 1
ATOM 1435 N N . ILE A 1 186 ? 9.82 1.762 -0.701 1 92.88 186 ILE A N 1
ATOM 1436 C CA . ILE A 1 186 ? 10.516 0.58 -1.196 1 92.88 186 ILE A CA 1
ATOM 1437 C C . ILE A 1 186 ? 11.891 0.475 -0.536 1 92.88 186 ILE A C 1
ATOM 1439 O O . ILE A 1 186 ? 12.32 -0.615 -0.149 1 92.88 186 ILE A O 1
ATOM 1443 N N . ILE A 1 187 ? 12.562 1.608 -0.34 1 95 187 ILE A N 1
ATOM 1444 C CA . ILE A 1 187 ? 13.859 1.601 0.322 1 95 187 ILE A CA 1
ATOM 1445 C C . ILE A 1 187 ? 13.688 1.203 1.786 1 95 187 ILE A C 1
ATOM 1447 O O . ILE A 1 187 ? 14.539 0.509 2.35 1 95 187 ILE A O 1
ATOM 1451 N N . GLY A 1 188 ? 12.633 1.668 2.359 1 95.06 188 GLY A N 1
ATOM 1452 C CA . GLY A 1 188 ? 12.344 1.334 3.744 1 95.06 188 GLY A CA 1
ATOM 1453 C C . GLY A 1 188 ? 12.227 -0.159 3.986 1 95.06 188 GLY A C 1
ATOM 1454 O O . GLY A 1 188 ? 12.758 -0.676 4.977 1 95.06 188 GLY A O 1
ATOM 1455 N N . PHE A 1 189 ? 11.594 -0.871 3.059 1 92.94 189 PHE A N 1
ATOM 1456 C CA . PHE A 1 189 ? 11.469 -2.318 3.174 1 92.94 189 PHE A CA 1
ATOM 1457 C C . PHE A 1 189 ? 12.844 -2.982 3.119 1 92.94 189 PHE A C 1
ATOM 1459 O O . PHE A 1 189 ? 13.164 -3.818 3.965 1 92.94 189 PHE A O 1
ATOM 1466 N N . MET A 1 190 ? 13.602 -2.574 2.217 1 93.06 190 MET A N 1
ATOM 1467 C CA . MET A 1 190 ? 14.898 -3.205 1.998 1 93.06 190 MET A CA 1
ATOM 1468 C C . MET A 1 190 ? 15.875 -2.846 3.115 1 93.06 190 MET A C 1
ATOM 1470 O O . MET A 1 190 ? 16.688 -3.674 3.521 1 93.06 190 MET A O 1
ATOM 1474 N N . ALA A 1 191 ? 15.734 -1.614 3.613 1 94.56 191 ALA A N 1
ATOM 1475 C CA . ALA A 1 191 ? 16.625 -1.128 4.664 1 94.56 191 ALA A CA 1
ATOM 1476 C C . ALA A 1 191 ? 16.453 -1.935 5.949 1 94.56 191 ALA A C 1
ATOM 1478 O O . ALA A 1 191 ? 17.391 -2.078 6.73 1 94.56 191 ALA A O 1
ATOM 1479 N N . ASN A 1 192 ? 15.289 -2.436 6.164 1 93.06 192 ASN A N 1
ATOM 1480 C CA . ASN A 1 192 ? 15.062 -3.283 7.328 1 93.06 192 ASN A CA 1
ATOM 1481 C C . ASN A 1 192 ? 15.992 -4.492 7.336 1 93.06 192 ASN A C 1
ATOM 1483 O O . ASN A 1 192 ? 16.547 -4.84 8.375 1 93.06 192 ASN A O 1
ATOM 1487 N N . THR A 1 193 ? 16.156 -5.07 6.191 1 91.31 193 THR A N 1
ATOM 1488 C CA . THR A 1 193 ? 17 -6.254 6.062 1 91.31 193 THR A CA 1
ATOM 1489 C C . THR A 1 193 ? 18.484 -5.859 6.051 1 91.31 193 THR A C 1
ATOM 1491 O O . THR A 1 193 ? 19.312 -6.531 6.668 1 91.31 193 THR A O 1
ATOM 1494 N N . TRP A 1 194 ? 18.812 -4.762 5.418 1 93.31 194 TRP A N 1
ATOM 1495 C CA . TRP A 1 194 ? 20.188 -4.281 5.367 1 93.31 194 TRP A CA 1
ATOM 1496 C C . TRP A 1 194 ? 20.609 -3.707 6.711 1 93.31 194 TRP A C 1
ATOM 1498 O O . TRP A 1 194 ? 21.797 -3.553 6.977 1 93.31 194 TRP A O 1
ATOM 1508 N N . ASN A 1 195 ? 19.672 -3.354 7.535 1 94.94 195 ASN A N 1
ATOM 1509 C CA . ASN A 1 195 ? 19.906 -2.678 8.805 1 94.94 195 ASN A CA 1
ATOM 1510 C C . ASN A 1 195 ? 20.609 -1.341 8.609 1 94.94 195 ASN A C 1
ATOM 1512 O O . ASN A 1 195 ? 21.656 -1.096 9.203 1 94.94 195 ASN A O 1
ATOM 1516 N N . ILE A 1 196 ? 20 -0.528 7.766 1 96.56 196 ILE A N 1
ATOM 1517 C CA . ILE A 1 196 ? 20.562 0.768 7.383 1 96.56 196 ILE A CA 1
ATOM 1518 C C . ILE A 1 196 ? 19.547 1.872 7.711 1 96.56 196 ILE A C 1
ATOM 1520 O O . ILE A 1 196 ? 18.375 1.768 7.375 1 96.56 196 ILE A O 1
ATOM 1524 N N . PRO A 1 197 ? 20.016 2.934 8.406 1 98.31 197 PRO A N 1
ATOM 1525 C CA . PRO A 1 197 ? 19.109 4.047 8.672 1 98.31 197 PRO A CA 1
ATOM 1526 C C . PRO A 1 197 ? 18.75 4.84 7.418 1 98.31 197 PRO A C 1
ATOM 1528 O O . PRO A 1 197 ? 19.547 4.906 6.48 1 98.31 197 PRO A O 1
ATOM 1531 N N . ILE A 1 198 ? 17.547 5.402 7.418 1 98.56 198 ILE A N 1
ATOM 1532 C CA . ILE A 1 198 ? 17.047 6.277 6.363 1 98.56 198 ILE A CA 1
ATOM 1533 C C . ILE A 1 198 ? 16.609 7.617 6.961 1 98.56 198 ILE A C 1
ATOM 1535 O O . ILE A 1 198 ? 15.883 7.652 7.949 1 98.56 198 ILE A O 1
ATOM 1539 N N . ILE A 1 199 ? 17.078 8.68 6.402 1 98.56 199 ILE A N 1
ATOM 1540 C CA . ILE A 1 199 ? 16.625 10.016 6.777 1 98.56 199 ILE A CA 1
ATOM 1541 C C . ILE A 1 199 ? 16.062 10.727 5.559 1 98.56 199 ILE A C 1
ATOM 1543 O O . ILE A 1 199 ? 16.797 11.078 4.633 1 98.56 199 ILE A O 1
ATOM 1547 N N . THR A 1 200 ? 14.797 10.914 5.559 1 97.81 200 THR A N 1
ATOM 1548 C CA . THR A 1 200 ? 14.172 11.594 4.426 1 97.81 200 THR A CA 1
ATOM 1549 C C . THR A 1 200 ? 13.867 13.055 4.766 1 97.81 200 THR A C 1
ATOM 1551 O O . THR A 1 200 ? 13.211 13.336 5.77 1 97.81 200 THR A O 1
ATOM 1554 N N . PRO A 1 201 ? 14.344 13.945 3.943 1 94.75 201 PRO A N 1
ATOM 1555 C CA . PRO A 1 201 ? 14.141 15.367 4.219 1 94.75 201 PRO A CA 1
ATOM 1556 C C . PRO A 1 201 ? 12.734 15.844 3.859 1 94.75 201 PRO A C 1
ATOM 1558 O O . PRO A 1 201 ? 12.273 16.859 4.375 1 94.75 201 PRO A O 1
ATOM 1561 N N . ILE A 1 202 ? 12.031 15.109 2.998 1 91.62 202 ILE A N 1
ATOM 1562 C CA . ILE A 1 202 ? 10.805 15.672 2.443 1 91.62 202 ILE A CA 1
ATOM 1563 C C . ILE A 1 202 ? 9.656 14.688 2.631 1 91.62 202 ILE A C 1
ATOM 1565 O O . ILE A 1 202 ? 8.516 15.094 2.854 1 91.62 202 ILE A O 1
ATOM 1569 N N . GLY A 1 203 ? 9.883 13.414 2.561 1 89.69 203 GLY A N 1
ATOM 1570 C CA . GLY A 1 203 ? 8.828 12.422 2.664 1 89.69 203 GLY A CA 1
ATOM 1571 C C . GLY A 1 203 ? 7.977 12.586 3.908 1 89.69 203 GLY A C 1
ATOM 1572 O O . GLY A 1 203 ? 8.5 12.656 5.023 1 89.69 203 GLY A O 1
ATOM 1573 N N . ASN A 1 204 ? 6.621 12.617 3.693 1 85 204 ASN A N 1
ATOM 1574 C CA . ASN A 1 204 ? 5.793 12.891 4.859 1 85 204 ASN A CA 1
ATOM 1575 C C . ASN A 1 204 ? 4.434 12.203 4.758 1 85 204 ASN A C 1
ATOM 1577 O O . ASN A 1 204 ? 3.521 12.5 5.531 1 85 204 ASN A O 1
ATOM 1581 N N . THR A 1 205 ? 4.254 11.266 3.877 1 82.62 205 THR A N 1
ATOM 1582 C CA . THR A 1 205 ? 2.963 10.602 3.738 1 82.62 205 THR A CA 1
ATOM 1583 C C . THR A 1 205 ? 2.721 9.641 4.902 1 82.62 205 THR A C 1
ATOM 1585 O O . THR A 1 205 ? 3.67 9.172 5.535 1 82.62 205 THR A O 1
ATOM 1588 N N . GLU A 1 206 ? 1.494 9.391 5.121 1 79.56 206 GLU A N 1
ATOM 1589 C CA . GLU A 1 206 ? 1.115 8.555 6.254 1 79.56 206 GLU A CA 1
ATOM 1590 C C . GLU A 1 206 ? 1.594 7.117 6.055 1 79.56 206 GLU A C 1
ATOM 1592 O O . GLU A 1 206 ? 1.854 6.402 7.027 1 79.56 206 GLU A O 1
ATOM 1597 N N . ASN A 1 207 ? 1.746 6.688 4.852 1 81.56 207 ASN A N 1
ATOM 1598 C CA . ASN A 1 207 ? 2.135 5.312 4.547 1 81.56 207 ASN A CA 1
ATOM 1599 C C . ASN A 1 207 ? 3.516 4.984 5.113 1 81.56 207 ASN A C 1
ATOM 1601 O O . ASN A 1 207 ? 3.799 3.83 5.438 1 81.56 207 ASN A O 1
ATOM 1605 N N . ILE A 1 208 ? 4.324 6.012 5.27 1 90.94 208 ILE A N 1
ATOM 1606 C CA . ILE A 1 208 ? 5.672 5.75 5.762 1 90.94 208 ILE A CA 1
ATOM 1607 C C . ILE A 1 208 ? 5.781 6.191 7.223 1 90.94 208 ILE A C 1
ATOM 1609 O O . ILE A 1 208 ? 6.879 6.246 7.777 1 90.94 208 ILE A O 1
ATOM 1613 N N . GLY A 1 209 ? 4.629 6.426 7.801 1 89 209 GLY A N 1
ATOM 1614 C CA . GLY A 1 209 ? 4.617 6.867 9.188 1 89 209 GLY A CA 1
ATOM 1615 C C . GLY A 1 209 ? 4.582 5.719 10.18 1 89 209 GLY A C 1
ATOM 1616 O O . GLY A 1 209 ? 4.891 5.902 11.359 1 89 209 GLY A O 1
ATOM 1617 N N . ASP A 1 210 ? 4.27 4.547 9.781 1 88.88 210 ASP A N 1
ATOM 1618 C CA . ASP A 1 210 ? 4.207 3.379 10.656 1 88.88 210 ASP A CA 1
ATOM 1619 C C . ASP A 1 210 ? 5.602 2.814 10.914 1 88.88 210 ASP A C 1
ATOM 1621 O O . ASP A 1 210 ? 6.133 2.053 10.102 1 88.88 210 ASP A O 1
ATOM 1625 N N . LYS A 1 211 ? 6.07 3.027 12.078 1 93.12 211 LYS A N 1
ATOM 1626 C CA . LYS A 1 211 ? 7.457 2.684 12.367 1 93.12 211 LYS A CA 1
ATOM 1627 C C . LYS A 1 211 ? 7.59 1.213 12.758 1 93.12 211 LYS A C 1
ATOM 1629 O O . LYS A 1 211 ? 8.703 0.704 12.914 1 93.12 211 LYS A O 1
ATOM 1634 N N . THR A 1 212 ? 6.512 0.547 12.859 1 90.06 212 THR A N 1
ATOM 1635 C CA . THR A 1 212 ? 6.586 -0.906 12.969 1 90.06 212 THR A CA 1
ATOM 1636 C C . THR A 1 212 ? 7.023 -1.525 11.648 1 90.06 212 THR A C 1
ATOM 1638 O O . THR A 1 212 ? 7.691 -2.562 11.625 1 90.06 212 THR A O 1
ATOM 1641 N N . ILE A 1 213 ? 6.637 -0.78 10.633 1 90.81 213 ILE A N 1
ATOM 1642 C CA . ILE A 1 213 ? 7.012 -1.21 9.289 1 90.81 213 ILE A CA 1
ATOM 1643 C C . ILE A 1 213 ? 8.359 -0.604 8.906 1 90.81 213 ILE A C 1
ATOM 1645 O O . ILE A 1 213 ? 9.195 -1.267 8.289 1 90.81 213 ILE A O 1
ATOM 1649 N N . TYR A 1 214 ? 8.555 0.668 9.383 1 95.5 214 TYR A N 1
ATOM 1650 C CA . TYR A 1 214 ? 9.773 1.386 9.016 1 95.5 214 TYR A CA 1
ATOM 1651 C C . TYR A 1 214 ? 10.555 1.794 10.258 1 95.5 214 TYR A C 1
ATOM 1653 O O . TYR A 1 214 ? 10.734 2.984 10.523 1 95.5 214 TYR A O 1
ATOM 1661 N N . PRO A 1 215 ? 11.164 0.905 10.961 1 95.94 215 PRO A N 1
ATOM 1662 C CA . PRO A 1 215 ? 11.812 1.201 12.242 1 95.94 215 PRO A CA 1
ATOM 1663 C C . PRO A 1 215 ? 13.117 1.978 12.07 1 95.94 215 PRO A C 1
ATOM 1665 O O . PRO A 1 215 ? 13.672 2.477 13.055 1 95.94 215 PRO A O 1
ATOM 1668 N N . ARG A 1 216 ? 13.594 2.191 10.891 1 97.44 216 ARG A N 1
ATOM 1669 C CA . ARG A 1 216 ? 14.883 2.85 10.68 1 97.44 216 ARG A CA 1
ATOM 1670 C C . ARG A 1 216 ? 14.703 4.145 9.891 1 97.44 216 ARG A C 1
ATOM 1672 O O . ARG A 1 216 ? 15.688 4.734 9.43 1 97.44 216 ARG A O 1
ATOM 1679 N N . LEU A 1 217 ? 13.461 4.555 9.703 1 98.31 217 LEU A N 1
ATOM 1680 C CA . LEU A 1 217 ? 13.141 5.746 8.922 1 98.31 217 LEU A CA 1
ATOM 1681 C C . LEU A 1 217 ? 12.945 6.957 9.828 1 98.31 217 LEU A C 1
ATOM 1683 O O . LEU A 1 217 ? 12.125 6.918 10.758 1 98.31 217 LEU A O 1
ATOM 1687 N N . THR A 1 218 ? 13.781 7.973 9.625 1 98.38 218 THR A N 1
ATOM 1688 C CA . THR A 1 218 ? 13.602 9.273 10.258 1 98.38 218 THR A CA 1
ATOM 1689 C C . THR A 1 218 ? 13.062 10.297 9.258 1 98.38 218 THR A C 1
ATOM 1691 O O . THR A 1 218 ? 13.633 10.469 8.18 1 98.38 218 THR A O 1
ATOM 1694 N N . ARG A 1 219 ? 12 10.961 9.609 1 96.44 219 ARG A N 1
ATOM 1695 C CA . ARG A 1 219 ? 11.422 11.992 8.75 1 96.44 219 ARG A CA 1
ATOM 1696 C C . ARG A 1 219 ? 11.656 13.383 9.336 1 96.44 219 ARG A C 1
ATOM 1698 O O . ARG A 1 219 ? 11.164 13.703 10.422 1 96.44 219 ARG A O 1
ATOM 1705 N N . ILE A 1 220 ? 12.352 14.219 8.547 1 94.44 220 ILE A N 1
ATOM 1706 C CA . ILE A 1 220 ? 12.719 15.492 9.164 1 94.44 220 ILE A CA 1
ATOM 1707 C C . ILE A 1 220 ? 12.016 16.641 8.438 1 94.44 220 ILE A C 1
ATOM 1709 O O . ILE A 1 220 ? 12.43 17.797 8.547 1 94.44 220 ILE A O 1
ATOM 1713 N N . ASN A 1 221 ? 10.984 16.281 7.664 1 90.56 221 ASN A N 1
ATOM 1714 C CA . ASN A 1 221 ? 10.141 17.312 7.055 1 90.56 221 ASN A CA 1
ATOM 1715 C C . ASN A 1 221 ? 9.438 18.156 8.109 1 90.56 221 ASN A C 1
ATOM 1717 O O . ASN A 1 221 ? 8.859 17.625 9.055 1 90.56 221 ASN A O 1
ATOM 1721 N N . PRO A 1 222 ? 9.531 19.453 7.965 1 87.31 222 PRO A N 1
ATOM 1722 C CA . PRO A 1 222 ? 8.859 20.297 8.953 1 87.31 222 PRO A CA 1
ATOM 1723 C C . PRO A 1 222 ? 7.34 20.297 8.812 1 87.31 222 PRO A C 1
ATOM 1725 O O . PRO A 1 222 ? 6.625 20.734 9.711 1 87.31 222 PRO A O 1
ATOM 1728 N N . TRP A 1 223 ? 6.875 19.812 7.719 1 83.31 223 TRP A N 1
ATOM 1729 C CA . TRP A 1 223 ? 5.438 19.797 7.457 1 83.31 223 TRP A CA 1
ATOM 1730 C C . TRP A 1 223 ? 4.863 18.406 7.66 1 83.31 223 TRP A C 1
ATOM 1732 O O . TRP A 1 223 ? 4.477 17.734 6.699 1 83.31 223 TRP A O 1
ATOM 1742 N N . MET A 1 224 ? 4.691 18.094 8.93 1 86.62 224 MET A N 1
ATOM 1743 C CA . MET A 1 224 ? 4.16 16.781 9.258 1 86.62 224 MET A CA 1
ATOM 1744 C C . MET A 1 224 ? 2.648 16.828 9.438 1 86.62 224 MET A C 1
ATOM 1746 O O . MET A 1 224 ? 2.135 17.625 10.227 1 86.62 224 MET A O 1
ATOM 1750 N N . GLN A 1 225 ? 1.967 15.992 8.781 1 84.19 225 GLN A N 1
ATOM 1751 C CA . GLN A 1 225 ? 0.508 15.969 8.797 1 84.19 225 GLN A CA 1
ATOM 1752 C C . GLN A 1 225 ? -0.02 15.523 10.156 1 84.19 225 GLN A C 1
ATOM 1754 O O . GLN A 1 225 ? -1.12 15.906 10.562 1 84.19 225 GLN A O 1
ATOM 1759 N N . SER A 1 226 ? 0.717 14.719 10.828 1 85.38 226 SER A N 1
ATOM 1760 C CA . SER A 1 226 ? 0.295 14.211 12.133 1 85.38 226 SER A CA 1
ATOM 1761 C C . SER A 1 226 ? 0.043 15.359 13.109 1 85.38 226 SER A C 1
ATOM 1763 O O . SER A 1 226 ? -0.807 15.242 14 1 85.38 226 SER A O 1
ATOM 1765 N N . ALA A 1 227 ? 0.8 16.406 12.922 1 89.06 227 ALA A N 1
ATOM 1766 C CA . ALA A 1 227 ? 0.606 17.562 13.789 1 89.06 227 ALA A CA 1
ATOM 1767 C C . ALA A 1 227 ? -0.778 18.172 13.594 1 89.06 227 ALA A C 1
ATOM 1769 O O . ALA A 1 227 ? -1.406 18.625 14.547 1 89.06 227 ALA A O 1
ATOM 1770 N N . LEU A 1 228 ? -1.216 18.203 12.375 1 89.81 228 LEU A N 1
ATOM 1771 C CA . LEU A 1 228 ? -2.547 18.719 12.078 1 89.81 228 LEU A CA 1
ATOM 1772 C C . LEU A 1 228 ? -3.623 17.859 12.727 1 89.81 228 LEU A C 1
ATOM 1774 O O . LEU A 1 228 ? -4.578 18.375 13.305 1 89.81 228 LEU A O 1
ATOM 1778 N N . VAL A 1 229 ? -3.465 16.578 12.648 1 90.56 229 VAL A N 1
ATOM 1779 C CA . VAL A 1 229 ? -4.422 15.648 13.227 1 90.56 229 VAL A CA 1
ATOM 1780 C C . VAL A 1 229 ? -4.5 15.859 14.742 1 90.56 229 VAL A C 1
ATOM 1782 O O . VAL A 1 229 ? -5.594 15.977 15.297 1 90.56 229 VAL A O 1
ATOM 1785 N N . THR A 1 230 ? -3.377 15.945 15.328 1 91.19 230 THR A N 1
ATOM 1786 C CA . THR A 1 230 ? -3.332 16.109 16.766 1 91.19 230 THR A CA 1
ATOM 1787 C C . THR A 1 230 ? -3.961 17.438 17.188 1 91.19 230 THR A C 1
ATOM 1789 O O . THR A 1 230 ? -4.652 17.531 18.203 1 91.19 230 THR A O 1
ATOM 1792 N N . THR A 1 231 ? -3.674 18.406 16.453 1 93.06 231 THR A N 1
ATOM 1793 C CA . THR A 1 231 ? -4.242 19.719 16.75 1 93.06 231 THR A CA 1
ATOM 1794 C C . THR A 1 231 ? -5.766 19.688 16.625 1 93.06 231 THR A C 1
ATOM 1796 O O . THR A 1 231 ? -6.473 20.219 17.484 1 93.06 231 THR A O 1
ATOM 1799 N N . VAL A 1 232 ? -6.227 19.094 15.57 1 94 232 VAL A N 1
ATOM 1800 C CA . VAL A 1 232 ? -7.668 18.984 15.367 1 94 232 VAL A CA 1
ATOM 1801 C C . VAL A 1 232 ? -8.289 18.203 16.531 1 94 232 VAL A C 1
ATOM 1803 O O . VAL A 1 232 ? -9.297 18.625 17.094 1 94 232 VAL A O 1
ATOM 1806 N N . PHE A 1 233 ? -7.707 17.125 16.906 1 93.94 233 PHE A N 1
ATOM 1807 C CA . PHE A 1 233 ? -8.234 16.328 18 1 93.94 233 PHE A CA 1
ATOM 1808 C C . PHE A 1 233 ? -8.219 17.109 19.297 1 93.94 233 PHE A C 1
ATOM 1810 O O . PHE A 1 233 ? -9.148 17.016 20.109 1 93.94 233 PHE A O 1
ATOM 1817 N N . THR A 1 234 ? -7.176 17.859 19.469 1 93.12 234 THR A N 1
ATOM 1818 C CA . THR A 1 234 ? -7.09 18.703 20.656 1 93.12 234 THR A CA 1
ATOM 1819 C C . THR A 1 234 ? -8.211 19.734 20.672 1 93.12 234 THR A C 1
ATOM 1821 O O . THR A 1 234 ? -8.836 19.969 21.719 1 93.12 234 THR A O 1
ATOM 1824 N N . LEU A 1 235 ? -8.453 20.328 19.547 1 92.62 235 LEU A N 1
ATOM 1825 C CA . LEU A 1 235 ? -9.523 21.297 19.438 1 92.62 235 LEU A CA 1
ATOM 1826 C C . LEU A 1 235 ? -10.883 20.656 19.688 1 92.62 235 LEU A C 1
ATOM 1828 O O . LEU A 1 235 ? -11.734 21.25 20.359 1 92.62 235 LEU A O 1
ATOM 1832 N N . LEU A 1 236 ? -11.094 19.5 19.156 1 94.38 236 LEU A N 1
ATOM 1833 C CA . LEU A 1 236 ? -12.344 18.781 19.359 1 94.38 236 LEU A CA 1
ATOM 1834 C C . LEU A 1 236 ? -12.547 18.438 20.828 1 94.38 236 LEU A C 1
ATOM 1836 O O . LEU A 1 236 ? -13.633 18.625 21.375 1 94.38 236 LEU A O 1
ATOM 1840 N N . ASP A 1 237 ? -11.531 18.016 21.453 1 92.44 237 ASP A N 1
ATOM 1841 C CA . ASP A 1 237 ? -11.602 17.641 22.859 1 92.44 237 ASP A CA 1
ATOM 1842 C C . ASP A 1 237 ? -11.859 18.859 23.734 1 92.44 237 ASP A C 1
ATOM 1844 O O . ASP A 1 237 ? -12.688 18.797 24.656 1 92.44 237 ASP A O 1
ATOM 1848 N N . MET A 1 238 ? -11.156 19.875 23.5 1 89.12 238 MET A N 1
ATOM 1849 C CA . MET A 1 238 ? -11.258 21.078 24.312 1 89.12 238 MET A CA 1
ATOM 1850 C C . MET A 1 238 ? -12.672 21.641 24.281 1 89.12 238 MET A C 1
ATOM 1852 O O . MET A 1 238 ? -13.141 22.203 25.266 1 89.12 238 MET A O 1
ATOM 1856 N N . ASN A 1 239 ? -13.359 21.516 23.156 1 90.19 239 ASN A N 1
ATOM 1857 C CA . ASN A 1 239 ? -14.703 22.078 23 1 90.19 239 ASN A CA 1
ATOM 1858 C C . ASN A 1 239 ? -15.773 21 23.125 1 90.19 239 ASN A C 1
ATOM 1860 O O . ASN A 1 239 ? -16.953 21.266 22.875 1 90.19 239 ASN A O 1
ATOM 1864 N N . HIS A 1 240 ? -15.391 19.797 23.375 1 91.19 240 HIS A N 1
ATOM 1865 C CA . HIS A 1 240 ? -16.281 18.656 23.594 1 91.19 240 HIS A CA 1
ATOM 1866 C C . HIS A 1 240 ? -17.078 18.344 22.344 1 91.19 240 HIS A C 1
ATOM 1868 O O . HIS A 1 240 ? -18.297 18.125 22.422 1 91.19 240 HIS A O 1
ATOM 1874 N N . TRP A 1 241 ? -16.438 18.516 21.266 1 93.44 241 TRP A N 1
ATOM 1875 C CA . TRP A 1 241 ? -17.031 18.125 20 1 93.44 241 TRP A CA 1
ATOM 1876 C C . TRP A 1 241 ? -16.797 16.656 19.703 1 93.44 241 TRP A C 1
ATOM 1878 O O . TRP A 1 241 ? -15.648 16.188 19.719 1 93.44 241 TRP A O 1
ATOM 1888 N N . LYS A 1 242 ? -17.844 15.906 19.359 1 89.56 242 LYS A N 1
ATOM 1889 C CA . LYS A 1 242 ? -17.719 14.469 19.156 1 89.56 242 LYS A CA 1
ATOM 1890 C C . LYS A 1 242 ? -18.172 14.078 17.75 1 89.56 242 LYS A C 1
ATOM 1892 O O . LYS A 1 242 ? -17.734 13.062 17.203 1 89.56 242 LYS A O 1
ATOM 1897 N N . ASN A 1 243 ? -19.062 14.82 17.188 1 87.44 243 ASN A N 1
ATOM 1898 C CA . ASN A 1 243 ? -19.609 14.523 15.875 1 87.44 243 ASN A CA 1
ATOM 1899 C C . ASN A 1 243 ? -18.953 15.375 14.789 1 87.44 243 ASN A C 1
ATOM 1901 O O . ASN A 1 243 ? -19.141 16.594 14.766 1 87.44 243 ASN A O 1
ATOM 1905 N N . VAL A 1 244 ? -18.266 14.703 13.906 1 92.75 244 VAL A N 1
ATOM 1906 C CA . VAL A 1 244 ? -17.438 15.453 12.961 1 92.75 244 VAL A CA 1
ATOM 1907 C C . VAL A 1 244 ? -17.719 14.969 11.539 1 92.75 244 VAL A C 1
ATOM 1909 O O . VAL A 1 244 ? -17.922 13.781 11.305 1 92.75 244 VAL A O 1
ATOM 1912 N N . ALA A 1 245 ? -17.875 15.914 10.648 1 91.06 245 ALA A N 1
ATOM 1913 C CA . ALA A 1 245 ? -17.906 15.617 9.219 1 91.06 245 ALA A CA 1
ATOM 1914 C C . ALA A 1 245 ? -16.609 16.078 8.539 1 91.06 245 ALA A C 1
ATOM 1916 O O . ALA A 1 245 ? -16.188 17.234 8.719 1 91.06 245 ALA A O 1
ATOM 1917 N N . PHE A 1 246 ? -16.016 15.18 7.832 1 90.81 246 PHE A N 1
ATOM 1918 C CA . PHE A 1 246 ? -14.742 15.453 7.168 1 90.81 246 PHE A CA 1
ATOM 1919 C C . PHE A 1 246 ? -14.93 15.531 5.656 1 90.81 246 PHE A C 1
ATOM 1921 O O . PHE A 1 246 ? -15.359 14.562 5.027 1 90.81 246 PHE A O 1
ATOM 1928 N N . PHE A 1 247 ? -14.625 16.797 5.113 1 87.75 247 PHE A N 1
ATOM 1929 C CA . PHE A 1 247 ? -14.719 17.031 3.68 1 87.75 247 PHE A CA 1
ATOM 1930 C C . PHE A 1 247 ? -13.328 17.125 3.057 1 87.75 247 PHE A C 1
ATOM 1932 O O . PHE A 1 247 ? -12.5 17.938 3.492 1 87.75 247 PHE A O 1
ATOM 1939 N N . TYR A 1 248 ? -13.062 16.312 2.084 1 85.06 248 TYR A N 1
ATOM 1940 C CA . TYR A 1 248 ? -11.75 16.406 1.465 1 85.06 248 TYR A CA 1
ATOM 1941 C C . TYR A 1 248 ? -11.828 16.125 -0.029 1 85.06 248 TYR A C 1
ATOM 1943 O O . TYR A 1 248 ? -12.766 15.477 -0.495 1 85.06 248 TYR A O 1
ATOM 1951 N N . ASP A 1 249 ? -10.883 16.734 -0.706 1 78.25 249 ASP A N 1
ATOM 1952 C CA . ASP A 1 249 ? -10.75 16.547 -2.148 1 78.25 249 ASP A CA 1
ATOM 1953 C C . ASP A 1 249 ? -9.688 15.508 -2.475 1 78.25 249 ASP A C 1
ATOM 1955 O O . ASP A 1 249 ? -8.484 15.773 -2.357 1 78.25 249 ASP A O 1
ATOM 1959 N N . ASP A 1 250 ? -10.156 14.273 -2.992 1 70.38 250 ASP A N 1
ATOM 1960 C CA . ASP A 1 250 ? -9.195 13.188 -3.197 1 70.38 250 ASP A CA 1
ATOM 1961 C C . ASP A 1 250 ? -8.547 13.281 -4.578 1 70.38 250 ASP A C 1
ATOM 1963 O O . ASP A 1 250 ? -7.723 12.438 -4.938 1 70.38 250 ASP A O 1
ATOM 1967 N N . ASP A 1 251 ? -8.867 14.32 -5.34 1 65.88 251 ASP A N 1
ATOM 1968 C CA . ASP A 1 251 ? -8.258 14.492 -6.656 1 65.88 251 ASP A CA 1
ATOM 1969 C C . ASP A 1 251 ? -6.938 15.25 -6.559 1 65.88 251 ASP A C 1
ATOM 1971 O O . ASP A 1 251 ? -6.129 15.227 -7.488 1 65.88 251 ASP A O 1
ATOM 1975 N N . VAL A 1 252 ? -6.887 16.016 -5.484 1 67 252 VAL A N 1
ATOM 1976 C CA . VAL A 1 252 ? -5.664 16.797 -5.293 1 67 252 VAL A CA 1
ATOM 1977 C C . VAL A 1 252 ? -4.762 16.094 -4.281 1 67 252 VAL A C 1
ATOM 1979 O O . VAL A 1 252 ? -5.246 15.492 -3.316 1 67 252 VAL A O 1
ATOM 1982 N N . MET A 1 253 ? -3.453 16.203 -4.504 1 66.81 253 MET A N 1
ATOM 1983 C CA . MET A 1 253 ? -2.455 15.492 -3.703 1 66.81 253 MET A CA 1
ATOM 1984 C C . MET A 1 253 ? -2.645 15.781 -2.219 1 66.81 253 MET A C 1
ATOM 1986 O O . MET A 1 253 ? -2.684 14.859 -1.403 1 66.81 253 MET A O 1
ATOM 1990 N N . LEU A 1 254 ? -2.84 17.047 -1.95 1 67.88 254 LEU A N 1
ATOM 1991 C CA . LEU A 1 254 ? -2.969 17.438 -0.548 1 67.88 254 LEU A CA 1
ATOM 1992 C C . LEU A 1 254 ? -4.223 16.828 0.068 1 67.88 254 LEU A C 1
ATOM 1994 O O . LEU A 1 254 ? -4.18 16.297 1.184 1 67.88 254 LEU A O 1
ATOM 1998 N N . GLY A 1 255 ? -5.266 16.969 -0.677 1 73.19 255 GLY A N 1
ATOM 1999 C CA . GLY A 1 255 ? -6.52 16.406 -0.206 1 73.19 255 GLY A CA 1
ATOM 2000 C C . GLY A 1 255 ? -6.473 14.898 -0.025 1 73.19 255 GLY A C 1
ATOM 2001 O O . GLY A 1 255 ? -6.992 14.367 0.959 1 73.19 255 GLY A O 1
ATOM 2002 N N . ASP A 1 256 ? -5.863 14.352 -0.924 1 70.75 256 ASP A N 1
ATOM 2003 C CA . ASP A 1 256 ? -5.746 12.898 -0.86 1 70.75 256 ASP A CA 1
ATOM 2004 C C . ASP A 1 256 ? -4.891 12.469 0.329 1 70.75 256 ASP A C 1
ATOM 2006 O O . ASP A 1 256 ? -5.254 11.547 1.062 1 70.75 256 ASP A O 1
ATOM 2010 N N . LEU A 1 257 ? -3.795 13.164 0.507 1 74.69 257 LEU A N 1
ATOM 2011 C CA . LEU A 1 257 ? -2.879 12.844 1.595 1 74.69 257 LEU A CA 1
ATOM 2012 C C . LEU A 1 257 ? -3.537 13.078 2.949 1 74.69 257 LEU A C 1
ATOM 2014 O O . LEU A 1 257 ? -3.498 12.211 3.824 1 74.69 257 LEU A O 1
ATOM 2018 N N . LEU A 1 258 ? -4.133 14.164 3.082 1 82.25 258 LEU A N 1
ATOM 2019 C CA . LEU A 1 258 ? -4.773 14.508 4.348 1 82.25 258 LEU A CA 1
ATOM 2020 C C . LEU A 1 258 ? -6.023 13.664 4.57 1 82.25 258 LEU A C 1
ATOM 2022 O O . LEU A 1 258 ? -6.328 13.289 5.707 1 82.25 258 LEU A O 1
ATOM 2026 N N . GLY A 1 259 ? -6.719 13.43 3.482 1 81.19 259 GLY A N 1
ATOM 2027 C CA . GLY A 1 259 ? -7.875 12.547 3.57 1 81.19 259 GLY A CA 1
ATOM 2028 C C . GLY A 1 259 ? -7.543 11.18 4.145 1 81.19 259 GLY A C 1
ATOM 2029 O O . GLY A 1 259 ? -8.227 10.703 5.047 1 81.19 259 GLY A O 1
ATOM 2030 N N . GLU A 1 260 ? -6.535 10.656 3.672 1 76.56 260 GLU A N 1
ATOM 2031 C CA . GLU A 1 260 ? -6.109 9.352 4.164 1 76.56 260 GLU A CA 1
ATOM 2032 C C . GLU A 1 260 ? -5.664 9.43 5.621 1 76.56 260 GLU A C 1
ATOM 2034 O O . GLU A 1 260 ? -6.02 8.57 6.43 1 76.56 260 GLU A O 1
ATOM 2039 N N . THR A 1 261 ? -4.918 10.445 5.941 1 83.75 261 THR A N 1
ATOM 2040 C CA . THR A 1 261 ? -4.375 10.609 7.285 1 83.75 261 THR A CA 1
ATOM 2041 C C . THR A 1 261 ? -5.496 10.789 8.305 1 83.75 261 THR A C 1
ATOM 2043 O O . THR A 1 261 ? -5.508 10.117 9.344 1 83.75 261 THR A O 1
ATOM 2046 N N . PHE A 1 262 ? -6.391 11.57 7.984 1 86.94 262 PHE A N 1
ATOM 2047 C CA . PHE A 1 262 ? -7.484 11.844 8.906 1 86.94 262 PHE A CA 1
ATOM 2048 C C . PHE A 1 262 ? -8.406 10.641 9.031 1 86.94 262 PHE A C 1
ATOM 2050 O O . PHE A 1 262 ? -8.836 10.281 10.133 1 86.94 262 PHE A O 1
ATOM 2057 N N . THR A 1 263 ? -8.695 10.016 7.945 1 79.81 263 THR A N 1
ATOM 2058 C CA . THR A 1 263 ? -9.555 8.836 7.98 1 79.81 263 THR A CA 1
ATOM 2059 C C . THR A 1 263 ? -8.945 7.75 8.859 1 79.81 263 THR A C 1
ATOM 2061 O O . THR A 1 263 ? -9.625 7.172 9.703 1 79.81 263 THR A O 1
ATOM 2064 N N . LYS A 1 264 ? -7.719 7.531 8.656 1 76.5 264 LYS A N 1
ATOM 2065 C CA . LYS A 1 264 ? -7.031 6.531 9.461 1 76.5 264 LYS A CA 1
ATOM 2066 C C . LYS A 1 264 ? -7.031 6.922 10.938 1 76.5 264 LYS A C 1
ATOM 2068 O O . LYS A 1 264 ? -7.23 6.074 11.812 1 76.5 264 LYS A O 1
ATOM 2073 N N . SER A 1 265 ? -6.812 8.188 11.188 1 84.12 265 SER A N 1
ATOM 2074 C CA . SER A 1 265 ? -6.719 8.656 12.562 1 84.12 265 SER A CA 1
ATOM 2075 C C . SER A 1 265 ? -8.078 8.594 13.266 1 84.12 265 SER A C 1
ATOM 2077 O O . SER A 1 265 ? -8.156 8.203 14.43 1 84.12 265 SER A O 1
ATOM 2079 N N . PHE A 1 266 ? -9.117 8.906 12.531 1 84 266 PHE A N 1
ATOM 2080 C CA . PHE A 1 266 ? -10.453 8.852 13.117 1 84 266 PHE A CA 1
ATOM 2081 C C . PHE A 1 266 ? -10.875 7.41 13.383 1 84 266 PHE A C 1
ATOM 2083 O O . PHE A 1 266 ? -11.508 7.125 14.406 1 84 266 PHE A O 1
ATOM 2090 N N . LYS A 1 267 ? -10.508 6.562 12.477 1 72.56 267 LYS A N 1
ATOM 2091 C CA . LYS A 1 267 ? -10.836 5.148 12.656 1 72.56 267 LYS A CA 1
ATOM 2092 C C . LYS A 1 267 ? -10.117 4.566 13.875 1 72.56 267 LYS A C 1
ATOM 2094 O O . LYS A 1 267 ? -10.672 3.721 14.578 1 72.56 267 LYS A O 1
ATOM 2099 N N . ALA A 1 268 ? -8.984 5.07 14.031 1 72.94 268 ALA A N 1
ATOM 2100 C CA . ALA A 1 268 ? -8.148 4.539 15.109 1 72.94 268 ALA A CA 1
ATOM 2101 C C . ALA A 1 268 ? -8.648 5.008 16.469 1 72.94 268 ALA A C 1
ATOM 2103 O O . ALA A 1 268 ? -8.391 4.352 17.484 1 72.94 268 ALA A O 1
ATOM 2104 N N . THR A 1 269 ? -9.312 6.18 16.375 1 77 269 THR A N 1
ATOM 2105 C CA . THR A 1 269 ? -9.781 6.723 17.641 1 77 269 THR A CA 1
ATOM 2106 C C . THR A 1 269 ? -11.281 6.516 17.797 1 77 269 THR A C 1
ATOM 2108 O O . THR A 1 269 ? -12.047 6.723 16.859 1 77 269 THR A O 1
ATOM 2111 N N . ALA A 1 270 ? -11.836 5.77 18.75 1 67.75 270 ALA A N 1
ATOM 2112 C CA . ALA A 1 270 ? -13.258 5.551 19 1 67.75 270 ALA A CA 1
ATOM 2113 C C . ALA A 1 270 ? -13.875 6.727 19.75 1 67.75 270 ALA A C 1
ATOM 2115 O O . ALA A 1 270 ? -14.977 6.621 20.281 1 67.75 270 ALA A O 1
ATOM 2116 N N . ARG A 1 271 ? -13.203 7.848 19.797 1 74.38 271 ARG A N 1
ATOM 2117 C CA . ARG A 1 271 ? -13.648 8.984 20.594 1 74.38 271 ARG A CA 1
ATOM 2118 C C . ARG A 1 271 ? -14.641 9.844 19.812 1 74.38 271 ARG A C 1
ATOM 2120 O O . ARG A 1 271 ? -15.453 10.555 20.406 1 74.38 271 ARG A O 1
ATOM 2127 N N . PHE A 1 272 ? -14.508 9.711 18.484 1 78 272 PHE A N 1
ATOM 2128 C CA . PHE A 1 272 ? -15.297 10.602 17.641 1 78 272 PHE A CA 1
ATOM 2129 C C . PHE A 1 272 ? -16.188 9.812 16.688 1 78 272 PHE A C 1
ATOM 2131 O O . PHE A 1 272 ? -15.828 8.703 16.281 1 78 272 PHE A O 1
ATOM 2138 N N . LEU A 1 273 ? -17.328 10.32 16.531 1 71.31 273 LEU A N 1
ATOM 2139 C CA . LEU A 1 273 ? -18.188 9.859 15.445 1 71.31 273 LEU A CA 1
ATOM 2140 C C . LEU A 1 273 ? -17.984 10.695 14.188 1 71.31 273 LEU A C 1
ATOM 2142 O O . LEU A 1 273 ? -18.219 11.906 14.188 1 71.31 273 LEU A O 1
ATOM 2146 N N . TRP A 1 274 ? -17.375 10.055 13.234 1 75.69 274 TRP A N 1
ATOM 2147 C CA . TRP A 1 274 ? -16.969 10.859 12.086 1 75.69 274 TRP A CA 1
ATOM 2148 C C . TRP A 1 274 ? -17.562 10.312 10.797 1 75.69 274 TRP A C 1
ATOM 2150 O O . TRP A 1 274 ? -17.844 9.109 10.695 1 75.69 274 TRP A O 1
ATOM 2160 N N . HIS A 1 275 ? -17.906 11.273 9.898 1 74.44 275 HIS A N 1
ATOM 2161 C CA . HIS A 1 275 ? -18.391 10.984 8.555 1 74.44 275 HIS A CA 1
ATOM 2162 C C . HIS A 1 275 ? -17.547 11.672 7.5 1 74.44 275 HIS A C 1
ATOM 2164 O O . HIS A 1 275 ? -17.203 12.852 7.641 1 74.44 275 HIS A O 1
ATOM 2170 N N . SER A 1 276 ? -17.141 10.875 6.535 1 76.56 276 SER A N 1
ATOM 2171 C CA . SER A 1 276 ? -16.281 11.445 5.5 1 76.56 276 SER A CA 1
ATOM 2172 C C . SER A 1 276 ? -17.062 11.695 4.215 1 76.56 276 SER A C 1
ATOM 2174 O O . SER A 1 276 ? -17.891 10.875 3.814 1 76.56 276 SER A O 1
ATOM 2176 N N . TYR A 1 277 ? -16.875 12.906 3.66 1 72.12 277 TYR A N 1
ATOM 2177 C CA . TYR A 1 277 ? -17.469 13.312 2.391 1 72.12 277 TYR A CA 1
ATOM 2178 C C . TYR A 1 277 ? -16.391 13.695 1.386 1 72.12 277 TYR A C 1
ATOM 2180 O O . TYR A 1 277 ? -15.602 14.609 1.635 1 72.12 277 TYR A O 1
ATOM 2188 N N . VAL A 1 278 ? -16.375 12.969 0.25 1 68.69 278 VAL A N 1
ATOM 2189 C CA . VAL A 1 278 ? -15.422 13.273 -0.812 1 68.69 278 VAL A CA 1
ATOM 2190 C C . VAL A 1 278 ? -15.992 14.359 -1.723 1 68.69 278 VAL A C 1
ATOM 2192 O O . VAL A 1 278 ? -17.094 14.211 -2.26 1 68.69 278 VAL A O 1
ATOM 2195 N N . LEU A 1 279 ? -15.391 15.586 -1.764 1 63.38 279 LEU A N 1
ATOM 2196 C CA . LEU A 1 279 ? -15.883 16.766 -2.469 1 63.38 279 LEU A CA 1
ATOM 2197 C C . LEU A 1 279 ? -15.633 16.641 -3.969 1 63.38 279 LEU A C 1
ATOM 2199 O O . LEU A 1 279 ? -16.375 17.203 -4.773 1 63.38 279 LEU A O 1
ATOM 2203 N N . PHE A 1 280 ? -14.297 16.234 -4.629 1 57.06 280 PHE A N 1
ATOM 2204 C CA . PHE A 1 280 ? -13.789 16.578 -5.949 1 57.06 280 PHE A CA 1
ATOM 2205 C C . PHE A 1 280 ? -14.156 15.516 -6.973 1 57.06 280 PHE A C 1
ATOM 2207 O O . PHE A 1 280 ? -13.508 15.406 -8.016 1 57.06 280 PHE A O 1
ATOM 2214 N N . SER A 1 281 ? -15.195 14.914 -7.113 1 51.41 281 SER A N 1
ATOM 2215 C CA . SER A 1 281 ? -14.852 14.461 -8.461 1 51.41 281 SER A CA 1
ATOM 2216 C C . SER A 1 281 ? -14.789 15.625 -9.438 1 51.41 281 SER A C 1
ATOM 2218 O O . SER A 1 281 ? -15.508 16.609 -9.289 1 51.41 281 SER A O 1
ATOM 2220 N N . LYS A 1 282 ? -13.531 16.281 -9.844 1 47.62 282 LYS A N 1
ATOM 2221 C CA . LYS A 1 282 ? -13.375 17.344 -10.82 1 47.62 282 LYS A CA 1
ATOM 2222 C C . LYS A 1 282 ? -14.719 17.734 -11.445 1 47.62 282 LYS A C 1
ATOM 2224 O O . LYS A 1 282 ? -14.93 18.875 -11.82 1 47.62 282 LYS A O 1
ATOM 2229 N N . LYS A 1 283 ? -15.555 16.906 -11.414 1 50.5 283 LYS A N 1
ATOM 2230 C CA . LYS A 1 283 ? -16.812 17.109 -12.141 1 50.5 283 LYS A CA 1
ATOM 2231 C C . LYS A 1 283 ? -17.922 17.578 -11.203 1 50.5 283 LYS A C 1
ATOM 2233 O O . LYS A 1 283 ? -19.031 17.859 -11.641 1 50.5 283 LYS A O 1
ATOM 2238 N N . ASP A 1 284 ? -17.484 17.844 -9.953 1 58.94 284 ASP A N 1
ATOM 2239 C CA . ASP A 1 284 ? -18.641 18.062 -9.086 1 58.94 284 ASP A CA 1
ATOM 2240 C C . ASP A 1 284 ? -19.031 19.547 -9.07 1 58.94 284 ASP A C 1
ATOM 2242 O O . ASP A 1 284 ? -18.172 20.422 -9.148 1 58.94 284 ASP A O 1
ATOM 2246 N N . THR A 1 285 ? -20.25 19.922 -9.445 1 65.31 285 THR A N 1
ATOM 2247 C CA . THR A 1 285 ? -20.891 21.219 -9.414 1 65.31 285 THR A CA 1
ATOM 2248 C C . THR A 1 285 ? -21.203 21.641 -7.984 1 65.31 285 THR A C 1
ATOM 2250 O O . THR A 1 285 ? -21.141 20.828 -7.066 1 65.31 285 THR A O 1
ATOM 2253 N N . ARG A 1 286 ? -21.312 23.047 -7.641 1 76.62 286 ARG A N 1
ATOM 2254 C CA . ARG A 1 286 ? -21.688 23.656 -6.371 1 76.62 286 ARG A CA 1
ATOM 2255 C C . ARG A 1 286 ? -22.891 22.938 -5.758 1 76.62 286 ARG A C 1
ATOM 2257 O O . ARG A 1 286 ? -23.016 22.844 -4.535 1 76.62 286 ARG A O 1
ATOM 2264 N N . MET A 1 287 ? -23.641 22.312 -6.617 1 77.94 287 MET A N 1
ATOM 2265 C CA . MET A 1 287 ? -24.828 21.594 -6.141 1 77.94 287 MET A CA 1
ATOM 2266 C C . MET A 1 287 ? -24.438 20.344 -5.363 1 77.94 287 MET A C 1
ATOM 2268 O O . MET A 1 287 ? -25.094 19.984 -4.387 1 77.94 287 MET A O 1
ATOM 2272 N N . VAL A 1 288 ? -23.406 19.828 -5.746 1 78.44 288 VAL A N 1
ATOM 2273 C CA . VAL A 1 288 ? -22.953 18.625 -5.074 1 78.44 288 VAL A CA 1
ATOM 2274 C C . VAL A 1 288 ? -22.422 18.969 -3.684 1 78.44 288 VAL A C 1
ATOM 2276 O O . VAL A 1 288 ? -22.672 18.25 -2.717 1 78.44 288 VAL A O 1
ATOM 2279 N N . TYR A 1 289 ? -21.734 20.125 -3.621 1 84.69 289 TYR A N 1
ATOM 2280 C CA . TYR A 1 289 ? -21.25 20.578 -2.322 1 84.69 289 TYR A CA 1
ATOM 2281 C C . TYR A 1 289 ? -22.406 20.828 -1.359 1 84.69 289 TYR A C 1
ATOM 2283 O O . TYR A 1 289 ? -22.344 20.422 -0.194 1 84.69 289 TYR A O 1
ATOM 2291 N N . ARG A 1 290 ? -23.406 21.453 -1.919 1 86.25 290 ARG A N 1
ATOM 2292 C CA . ARG A 1 290 ? -24.578 21.766 -1.113 1 86.25 290 ARG A CA 1
ATOM 2293 C C . ARG A 1 290 ? -25.219 20.5 -0.555 1 86.25 290 ARG A C 1
ATOM 2295 O O . ARG A 1 290 ? -25.562 20.438 0.626 1 86.25 290 ARG A O 1
ATOM 2302 N N . LYS A 1 291 ? -25.312 19.531 -1.363 1 81 291 LYS A N 1
ATOM 2303 C CA . LYS A 1 291 ? -25.922 18.281 -0.944 1 81 291 LYS A CA 1
ATOM 2304 C C . LYS A 1 291 ? -25.109 17.609 0.149 1 81 291 LYS A C 1
ATOM 2306 O O . LYS A 1 291 ? -25.656 17.078 1.117 1 81 291 LYS A O 1
ATOM 2311 N N . HIS A 1 292 ? -23.828 17.625 -0.035 1 83.81 292 HIS A N 1
ATOM 2312 C CA . HIS A 1 292 ? -22.953 17.016 0.971 1 83.81 292 HIS A CA 1
ATOM 2313 C C . HIS A 1 292 ? -23.078 17.75 2.305 1 83.81 292 HIS A C 1
ATOM 2315 O O . HIS A 1 292 ? -23.094 17.109 3.363 1 83.81 292 HIS A O 1
ATOM 2321 N N . LEU A 1 293 ? -23.125 19.016 2.215 1 90.31 293 LEU A N 1
ATOM 2322 C CA . LEU A 1 293 ? -23.25 19.828 3.424 1 90.31 293 LEU A CA 1
ATOM 2323 C C . LEU A 1 293 ? -24.547 19.547 4.148 1 90.31 293 LEU A C 1
ATOM 2325 O O . LEU A 1 293 ? -24.562 19.375 5.371 1 90.31 293 LEU A O 1
ATOM 2329 N N . GLU A 1 294 ? -25.547 19.438 3.367 1 86.5 294 GLU A N 1
ATOM 2330 C CA . GLU A 1 294 ? -26.859 19.141 3.941 1 86.5 294 GLU A CA 1
ATOM 2331 C C . GLU A 1 294 ? -26.891 17.766 4.582 1 86.5 294 GLU A C 1
ATOM 2333 O O . GLU A 1 294 ? -27.438 17.594 5.672 1 86.5 294 GLU A O 1
ATOM 2338 N N . ASP A 1 295 ? -26.328 16.906 3.926 1 80.44 295 ASP A N 1
ATOM 2339 C CA . ASP A 1 295 ? -26.25 15.539 4.457 1 80.44 295 ASP A CA 1
ATOM 2340 C C . ASP A 1 295 ? -25.422 15.492 5.734 1 80.44 295 ASP A C 1
ATOM 2342 O O . ASP A 1 295 ? -25.797 14.82 6.699 1 80.44 295 ASP A O 1
ATOM 2346 N N . ALA A 1 296 ? -24.344 16.141 5.723 1 87.5 296 ALA A N 1
ATOM 2347 C CA . ALA A 1 296 ? -23.453 16.156 6.883 1 87.5 296 ALA A CA 1
ATOM 2348 C C . ALA A 1 296 ? -24.125 16.828 8.078 1 87.5 296 ALA A C 1
ATOM 2350 O O . ALA A 1 296 ? -23.906 16.438 9.227 1 87.5 296 ALA A O 1
ATOM 2351 N N . ALA A 1 297 ? -24.922 17.812 7.762 1 88.56 297 ALA A N 1
ATOM 2352 C CA . ALA A 1 297 ? -25.578 18.609 8.805 1 88.56 297 ALA A CA 1
ATOM 2353 C C . ALA A 1 297 ? -26.547 17.734 9.609 1 88.56 297 ALA A C 1
ATOM 2355 O O . ALA A 1 297 ? -26.891 18.078 10.742 1 88.56 297 ALA A O 1
ATOM 2356 N N . LEU A 1 298 ? -26.859 16.625 9.023 1 80.31 298 LEU A N 1
ATOM 2357 C CA . LEU A 1 298 ? -27.781 15.727 9.703 1 80.31 298 LEU A CA 1
ATOM 2358 C C . LEU A 1 298 ? -27.078 14.945 10.805 1 80.31 298 LEU A C 1
ATOM 2360 O O . LEU A 1 298 ? -27.734 14.367 11.68 1 80.31 298 LEU A O 1
ATOM 2364 N N . ARG A 1 299 ? -25.734 15.039 10.805 1 82.69 299 ARG A N 1
ATOM 2365 C CA . ARG A 1 299 ? -25.031 14.133 11.711 1 82.69 299 ARG A CA 1
ATOM 2366 C C . ARG A 1 299 ? -23.922 14.859 12.453 1 82.69 299 ARG A C 1
ATOM 2368 O O . ARG A 1 299 ? -23.391 14.344 13.445 1 82.69 299 ARG A O 1
ATOM 2375 N N . ALA A 1 300 ? -23.594 16.031 12.016 1 91.25 300 ALA A N 1
ATOM 2376 C CA . ALA A 1 300 ? -22.438 16.719 12.602 1 91.25 300 ALA A CA 1
ATOM 2377 C C . ALA A 1 300 ? -22.625 18.234 12.562 1 91.25 300 ALA A C 1
ATOM 2379 O O . ALA A 1 300 ? -23.391 18.75 11.758 1 91.25 300 ALA A O 1
ATOM 2380 N N . ARG A 1 301 ? -22 18.859 13.438 1 92.12 301 ARG A N 1
ATOM 2381 C CA . ARG A 1 301 ? -21.969 20.312 13.43 1 92.12 301 ARG A CA 1
ATOM 2382 C C . ARG A 1 301 ? -20.531 20.828 13.312 1 92.12 301 ARG A C 1
ATOM 2384 O O . ARG A 1 301 ? -20.312 22.031 13.156 1 92.12 301 ARG A O 1
ATOM 2391 N N . VAL A 1 302 ? -19.578 19.953 13.422 1 94.19 302 VAL A N 1
ATOM 2392 C CA . VAL A 1 302 ? -18.172 20.297 13.195 1 94.19 302 VAL A CA 1
ATOM 2393 C C . VAL A 1 302 ? -17.734 19.781 11.82 1 94.19 302 VAL A C 1
ATOM 2395 O O . VAL A 1 302 ? -17.75 18.578 11.562 1 94.19 302 VAL A O 1
ATOM 2398 N N . PHE A 1 303 ? -17.375 20.75 10.984 1 94.38 303 PHE A N 1
ATOM 2399 C CA . PHE A 1 303 ? -16.969 20.406 9.625 1 94.38 303 PHE A CA 1
ATOM 2400 C C . PHE A 1 303 ? -15.484 20.672 9.414 1 94.38 303 PHE A C 1
ATOM 2402 O O . PHE A 1 303 ? -15.023 21.797 9.609 1 94.38 303 PHE A O 1
ATOM 2409 N N . ILE A 1 304 ? -14.75 19.656 9.078 1 93.25 304 ILE A N 1
ATOM 2410 C CA . ILE A 1 304 ? -13.352 19.797 8.703 1 93.25 304 ILE A CA 1
ATOM 2411 C C . ILE A 1 304 ? -13.219 19.797 7.18 1 93.25 304 ILE A C 1
ATOM 2413 O O . ILE A 1 304 ? -13.727 18.891 6.508 1 93.25 304 ILE A O 1
ATOM 2417 N N . ILE A 1 305 ? -12.578 20.797 6.656 1 89.12 305 ILE A N 1
ATOM 2418 C CA . ILE A 1 305 ? -12.469 20.938 5.207 1 89.12 305 ILE A CA 1
ATOM 2419 C C . ILE A 1 305 ? -11 20.922 4.801 1 89.12 305 ILE A C 1
ATOM 2421 O O . ILE A 1 305 ? -10.211 21.734 5.27 1 89.12 305 ILE A O 1
ATOM 2425 N N . CYS A 1 306 ? -10.68 20 4.012 1 85.94 306 CYS A N 1
ATOM 2426 C CA . CYS A 1 306 ? -9.352 19.891 3.416 1 85.94 306 CYS A CA 1
ATOM 2427 C C . CYS A 1 306 ? -9.438 19.922 1.895 1 85.94 306 CYS A C 1
ATOM 2429 O O . CYS A 1 306 ? -9.633 18.875 1.26 1 85.94 306 CYS A O 1
ATOM 2431 N N . ALA A 1 307 ? -9.273 21.016 1.32 1 79.75 307 ALA A N 1
ATOM 2432 C CA . ALA A 1 307 ? -9.367 21.203 -0.126 1 79.75 307 ALA A CA 1
ATOM 2433 C C . ALA A 1 307 ? -8.531 22.391 -0.582 1 79.75 307 ALA A C 1
ATOM 2435 O O . ALA A 1 307 ? -7.988 23.125 0.243 1 79.75 307 ALA A O 1
ATOM 2436 N N . GLU A 1 308 ? -8.383 22.484 -1.86 1 76 308 GLU A N 1
ATOM 2437 C CA . GLU A 1 308 ? -7.723 23.656 -2.422 1 76 308 GLU A CA 1
ATOM 2438 C C . GLU A 1 308 ? -8.547 24.922 -2.188 1 76 308 GLU A C 1
ATOM 2440 O O . GLU A 1 308 ? -9.727 24.844 -1.84 1 76 308 GLU A O 1
ATOM 2445 N N . LEU A 1 309 ? -7.934 26.047 -2.441 1 75.94 309 LEU A N 1
ATOM 2446 C CA . LEU A 1 309 ? -8.508 27.344 -2.107 1 75.94 309 LEU A CA 1
ATOM 2447 C C . LEU A 1 309 ? -9.852 27.531 -2.805 1 75.94 309 LEU A C 1
ATOM 2449 O O . LEU A 1 309 ? -10.836 27.922 -2.17 1 75.94 309 LEU A O 1
ATOM 2453 N N . ASP A 1 310 ? -9.852 27.203 -4.078 1 76.31 310 ASP A N 1
ATOM 2454 C CA . ASP A 1 310 ? -11.078 27.438 -4.836 1 76.31 310 ASP A CA 1
ATOM 2455 C C . ASP A 1 310 ? -12.211 26.547 -4.336 1 76.31 310 ASP A C 1
ATOM 2457 O O . ASP A 1 310 ? -13.352 27.016 -4.188 1 76.31 310 ASP A O 1
ATOM 2461 N N . THR A 1 311 ? -11.906 25.359 -4.074 1 79.62 311 THR A N 1
ATOM 2462 C CA . THR A 1 311 ? -12.914 24.422 -3.604 1 79.62 311 THR A CA 1
ATOM 2463 C C . THR A 1 311 ? -13.352 24.766 -2.182 1 79.62 311 THR A C 1
ATOM 2465 O O . THR A 1 311 ? -14.539 24.688 -1.856 1 79.62 311 THR A O 1
ATOM 2468 N N . ARG A 1 312 ? -12.422 25.156 -1.364 1 83.56 312 ARG A N 1
ATOM 2469 C CA . ARG A 1 312 ? -12.75 25.516 0.012 1 83.56 312 ARG A CA 1
ATOM 2470 C C . ARG A 1 312 ? -13.688 26.719 0.057 1 83.56 312 ARG A C 1
ATOM 2472 O O . ARG A 1 312 ? -14.625 26.75 0.854 1 83.56 312 ARG A O 1
ATOM 2479 N N . LEU A 1 313 ? -13.414 27.656 -0.795 1 80.88 313 LEU A N 1
ATOM 2480 C CA . LEU A 1 313 ? -14.234 28.844 -0.843 1 80.88 313 LEU A CA 1
ATOM 2481 C C . LEU A 1 313 ? -15.641 28.531 -1.335 1 80.88 313 LEU A C 1
ATOM 2483 O O . LEU A 1 313 ? -16.625 29.031 -0.799 1 80.88 313 LEU A O 1
ATOM 2487 N N . ASP A 1 314 ? -15.672 27.703 -2.344 1 83.25 314 ASP A N 1
ATOM 2488 C CA . ASP A 1 314 ? -16.984 27.312 -2.869 1 83.25 314 ASP A CA 1
ATOM 2489 C C . ASP A 1 314 ? -17.812 26.594 -1.805 1 83.25 314 ASP A C 1
ATOM 2491 O O . ASP A 1 314 ? -19.016 26.828 -1.682 1 83.25 314 ASP A O 1
ATOM 2495 N N . VAL A 1 315 ? -17.172 25.766 -1.079 1 87.81 315 VAL A N 1
ATOM 2496 C CA . VAL A 1 315 ? -17.859 25.016 -0.035 1 87.81 315 VAL A CA 1
ATOM 2497 C C . VAL A 1 315 ? -18.344 25.969 1.06 1 87.81 315 VAL A C 1
ATOM 2499 O O . VAL A 1 315 ? -19.469 25.859 1.528 1 87.81 315 VAL A O 1
ATOM 2502 N N . LEU A 1 316 ? -17.5 26.906 1.437 1 88.38 316 LEU A N 1
ATOM 2503 C CA . LEU A 1 316 ? -17.859 27.844 2.5 1 88.38 316 LEU A CA 1
ATOM 2504 C C . LEU A 1 316 ? -18.953 28.797 2.047 1 88.38 316 LEU A C 1
ATOM 2506 O O . LEU A 1 316 ? -19.797 29.203 2.844 1 88.38 316 LEU A O 1
ATOM 2510 N N . LEU A 1 317 ? -18.922 29.125 0.775 1 87.44 317 LEU A N 1
ATOM 2511 C CA . LEU A 1 317 ? -19.969 29.984 0.238 1 87.44 317 LEU A CA 1
ATOM 2512 C C . LEU A 1 317 ? -21.297 29.25 0.194 1 87.44 317 LEU A C 1
ATOM 2514 O O . LEU A 1 317 ? -22.344 29.844 0.457 1 87.44 317 LEU A O 1
ATOM 2518 N N . GLU A 1 318 ? -21.25 28 -0.186 1 90.12 318 GLU A N 1
ATOM 2519 C CA . GLU A 1 318 ? -22.484 27.203 -0.141 1 90.12 318 GLU A CA 1
ATOM 2520 C C . GLU A 1 318 ? -22.984 27.062 1.29 1 90.12 318 GLU A C 1
ATOM 2522 O O . GLU A 1 318 ? -24.203 27.062 1.529 1 90.12 318 GLU A O 1
ATOM 2527 N N . ALA A 1 319 ? -22.078 26.859 2.176 1 92.62 319 ALA A N 1
ATOM 2528 C CA . ALA A 1 319 ? -22.453 26.781 3.586 1 92.62 319 ALA A CA 1
ATOM 2529 C C . ALA A 1 319 ? -23.078 28.094 4.055 1 92.62 319 ALA A C 1
ATOM 2531 O O . ALA A 1 319 ? -24.031 28.078 4.844 1 92.62 319 ALA A O 1
ATOM 2532 N N . HIS A 1 320 ? -22.516 29.188 3.604 1 91.06 320 HIS A N 1
ATOM 2533 C CA . HIS A 1 320 ? -23.078 30.5 3.92 1 91.06 320 HIS A CA 1
ATOM 2534 C C . HIS A 1 320 ? -24.5 30.641 3.379 1 91.06 320 HIS A C 1
ATOM 2536 O O . HIS A 1 320 ? -25.391 31.141 4.07 1 91.06 320 HIS A O 1
ATOM 2542 N N . ASP A 1 321 ? -24.641 30.141 2.188 1 91 321 ASP A N 1
ATOM 2543 C CA . ASP A 1 321 ? -25.953 30.203 1.556 1 91 321 ASP A CA 1
ATOM 2544 C C . ASP A 1 321 ? -26.969 29.359 2.322 1 91 321 ASP A C 1
ATOM 2546 O O . ASP A 1 321 ? -28.156 29.688 2.363 1 91 321 ASP A O 1
ATOM 2550 N N . LEU A 1 322 ? -26.5 28.328 2.93 1 93 322 LEU A N 1
ATOM 2551 C CA . LEU A 1 322 ? -27.359 27.438 3.709 1 93 322 LEU A CA 1
ATOM 2552 C C . LEU A 1 322 ? -27.609 28 5.105 1 93 322 LEU A C 1
ATOM 2554 O O . LEU A 1 322 ? -28.422 27.469 5.863 1 93 322 LEU A O 1
ATOM 2558 N N . GLY A 1 323 ? -26.812 29.047 5.457 1 91.06 323 GLY A N 1
ATOM 2559 C CA . GLY A 1 323 ? -26.953 29.672 6.762 1 91.06 323 GLY A CA 1
ATOM 2560 C C . GLY A 1 323 ? -26.109 29.016 7.836 1 91.06 323 GLY A C 1
ATOM 2561 O O . GLY A 1 323 ? -26.25 29.312 9.023 1 91.06 323 GLY A O 1
ATOM 2562 N N . PHE A 1 324 ? -25.25 28.156 7.445 1 92.12 324 PHE A N 1
ATOM 2563 C CA . PHE A 1 324 ? -24.469 27.391 8.414 1 92.12 324 PHE A CA 1
ATOM 2564 C C . PHE A 1 324 ? -23.422 28.281 9.07 1 92.12 324 PHE A C 1
ATOM 2566 O O . PHE A 1 324 ? -23 28.031 10.211 1 92.12 324 PHE A O 1
ATOM 2573 N N . THR A 1 325 ? -22.969 29.344 8.406 1 87.81 325 THR A N 1
ATOM 2574 C CA . THR A 1 325 ? -21.875 30.172 8.898 1 87.81 325 THR A CA 1
ATOM 2575 C C . THR A 1 325 ? -22.391 31.328 9.742 1 87.81 325 THR A C 1
ATOM 2577 O O . THR A 1 325 ? -21.625 32 10.43 1 87.81 325 THR A O 1
ATOM 2580 N N . THR A 1 326 ? -23.672 31.5 9.734 1 85.44 326 THR A N 1
ATOM 2581 C CA . THR A 1 326 ? -24.203 32.656 10.414 1 85.44 326 THR A CA 1
ATOM 2582 C C . THR A 1 326 ? -25.141 32.25 11.547 1 85.44 326 THR A C 1
ATOM 2584 O O . THR A 1 326 ? -25.594 33.094 12.328 1 85.44 326 THR A O 1
ATOM 2587 N N . ASN A 1 327 ? -25.422 31.078 11.688 1 83.06 327 ASN A N 1
ATOM 2588 C CA . ASN A 1 327 ? -26.406 30.672 12.695 1 83.06 327 ASN A CA 1
ATOM 2589 C C . ASN A 1 327 ? -25.734 30.266 14 1 83.06 327 ASN A C 1
ATOM 2591 O O . ASN A 1 327 ? -26.391 30.094 15.023 1 83.06 327 ASN A O 1
ATOM 2595 N N . GLY A 1 328 ? -24.438 30.078 14.039 1 83.12 328 GLY A N 1
ATOM 2596 C CA . GLY A 1 328 ? -23.688 29.797 15.258 1 83.12 328 GLY A CA 1
ATOM 2597 C C . GLY A 1 328 ? -23.734 28.328 15.648 1 83.12 328 GLY A C 1
ATOM 2598 O O . GLY A 1 328 ? -23.234 27.953 16.703 1 83.12 328 GLY A O 1
ATOM 2599 N N . GLU A 1 329 ? -24.266 27.469 14.805 1 87.94 329 GLU A N 1
ATOM 2600 C CA . GLU A 1 329 ? -24.422 26.062 15.133 1 87.94 329 GLU A CA 1
ATOM 2601 C C . GLU A 1 329 ? -23.266 25.234 14.594 1 87.94 329 GLU A C 1
ATOM 2603 O O . GLU A 1 329 ? -23.031 24.109 15.039 1 87.94 329 GLU A O 1
ATOM 2608 N N . PHE A 1 330 ? -22.641 25.875 13.688 1 91.88 330 PHE A N 1
ATOM 2609 C CA . PHE A 1 330 ? -21.609 25.109 13 1 91.88 330 PHE A CA 1
ATOM 2610 C C . PHE A 1 330 ? -20.234 25.703 13.219 1 91.88 330 PHE A C 1
ATOM 2612 O O . PHE A 1 330 ? -20.109 26.922 13.43 1 91.88 330 PHE A O 1
ATOM 2619 N N . VAL A 1 331 ? -19.266 24.891 13.227 1 91.88 331 VAL A N 1
ATOM 2620 C CA . VAL A 1 331 ? -17.875 25.328 13.203 1 91.88 331 VAL A CA 1
ATOM 2621 C C . VAL A 1 331 ? -17.156 24.688 12.023 1 91.88 331 VAL A C 1
ATOM 2623 O O . VAL A 1 331 ? -17.391 23.531 11.703 1 91.88 331 VAL A O 1
ATOM 2626 N N . PHE A 1 332 ? -16.344 25.5 11.391 1 92.69 332 PHE A N 1
ATOM 2627 C CA . PHE A 1 332 ? -15.57 25.047 10.25 1 92.69 332 PHE A CA 1
ATOM 2628 C C . PHE A 1 332 ? -14.078 25.062 10.562 1 92.69 332 PHE A C 1
ATOM 2630 O O . PHE A 1 332 ? -13.531 26.109 10.922 1 92.69 332 PHE A O 1
ATOM 2637 N N . ILE A 1 333 ? -13.469 23.922 10.5 1 92.69 333 ILE A N 1
ATOM 2638 C CA . ILE A 1 333 ? -12.023 23.812 10.609 1 92.69 333 ILE A CA 1
ATOM 2639 C C . ILE A 1 333 ? -11.414 23.609 9.227 1 92.69 333 ILE A C 1
ATOM 2641 O O . ILE A 1 333 ? -11.594 22.562 8.602 1 92.69 333 ILE A O 1
ATOM 2645 N N . VAL A 1 334 ? -10.758 24.562 8.828 1 90 334 VAL A N 1
ATOM 2646 C CA . VAL A 1 334 ? -10.211 24.547 7.473 1 90 334 VAL A CA 1
ATOM 2647 C C . VAL A 1 334 ? -8.703 24.328 7.523 1 90 334 VAL A C 1
ATOM 2649 O O . VAL A 1 334 ? -7.977 25.094 8.148 1 90 334 VAL A O 1
ATOM 2652 N N . ILE A 1 335 ? -8.297 23.266 6.859 1 87.12 335 ILE A N 1
ATOM 2653 C CA . ILE A 1 335 ? -6.879 22.906 6.863 1 87.12 335 ILE A CA 1
ATOM 2654 C C . ILE A 1 335 ? -6.223 23.391 5.574 1 87.12 335 ILE A C 1
ATOM 2656 O O . ILE A 1 335 ? -6.676 23.062 4.477 1 87.12 335 ILE A O 1
ATOM 2660 N N . GLY A 1 336 ? -5.305 24.234 5.656 1 67.31 336 GLY A N 1
ATOM 2661 C CA . GLY A 1 336 ? -4.562 24.766 4.523 1 67.31 336 GLY A CA 1
ATOM 2662 C C . GLY A 1 336 ? -3.068 24.5 4.617 1 67.31 336 GLY A C 1
ATOM 2663 O O . GLY A 1 336 ? -2.518 24.406 5.715 1 67.31 336 GLY A O 1
ATOM 2664 N N . VAL A 1 337 ? -2.396 23.516 3.912 1 52.66 337 VAL A N 1
ATOM 2665 C CA . VAL A 1 337 ? -0.961 23.281 4.008 1 52.66 337 VAL A CA 1
ATOM 2666 C C . VAL A 1 337 ? -0.21 24.609 3.9 1 52.66 337 VAL A C 1
ATOM 2668 O O . VAL A 1 337 ? 0.713 24.875 4.672 1 52.66 337 VAL A O 1
ATOM 2671 N N . PHE A 1 338 ? 0.121 25.141 2.652 1 44.91 338 PHE A N 1
ATOM 2672 C CA . PHE A 1 338 ? 1.135 26.141 2.348 1 44.91 338 PHE A CA 1
ATOM 2673 C C . PHE A 1 338 ? 0.738 27.5 2.91 1 44.91 338 PHE A C 1
ATOM 2675 O O . PHE A 1 338 ? -0.328 27.641 3.514 1 44.91 338 PHE A O 1
ATOM 2682 N N . SER A 1 339 ? 0.968 28.547 1.915 1 40.81 339 SER A N 1
ATOM 2683 C CA . SER A 1 339 ? 1.049 30 2.115 1 40.81 339 SER A CA 1
ATOM 2684 C C . SER A 1 339 ? -0.155 30.516 2.895 1 40.81 339 SER A C 1
ATOM 2686 O O . SER A 1 339 ? -1.2 29.859 2.939 1 40.81 339 SER A O 1
ATOM 2688 N N . ARG A 1 340 ? 0.19 31.5 3.756 1 44.25 340 ARG A N 1
ATOM 2689 C CA . ARG A 1 340 ? -0.784 32.375 4.398 1 44.25 340 ARG A CA 1
ATOM 2690 C C . ARG A 1 340 ? -2.133 32.312 3.691 1 44.25 340 ARG A C 1
ATOM 2692 O O . ARG A 1 340 ? -2.213 32.5 2.479 1 44.25 340 ARG A O 1
ATOM 2699 N N . PRO A 1 341 ? -2.938 31.141 4.121 1 42.66 341 PRO A N 1
ATOM 2700 C CA . PRO A 1 341 ? -4.195 30.953 3.393 1 42.66 341 PRO A CA 1
ATOM 2701 C C . PRO A 1 341 ? -4.453 32.062 2.373 1 42.66 341 PRO A C 1
ATOM 2703 O O . PRO A 1 341 ? -5.035 31.812 1.316 1 42.66 341 PRO A O 1
ATOM 2706 N N . PHE A 1 342 ? -4.719 33.312 2.773 1 41 342 PHE A N 1
ATOM 2707 C CA . PHE A 1 342 ? -4.949 34.562 2.084 1 41 342 PHE A CA 1
ATOM 2708 C C . PHE A 1 342 ? -3.666 35.375 2.004 1 41 342 PHE A C 1
ATOM 2710 O O . PHE A 1 342 ? -2.84 35.344 2.92 1 41 342 PHE A O 1
ATOM 2717 N N . THR A 1 343 ? -2.869 35.375 0.874 1 36.88 343 THR A N 1
ATOM 2718 C CA . THR A 1 343 ? -1.614 36.094 0.681 1 36.88 343 THR A CA 1
ATOM 2719 C C . THR A 1 343 ? -1.355 37.062 1.841 1 36.88 343 THR A C 1
ATOM 2721 O O . THR A 1 343 ? -2.283 37.438 2.559 1 36.88 343 THR A O 1
ATOM 2724 N N . ASP A 1 344 ? -0.062 37.406 2.172 1 35.78 344 ASP A N 1
ATOM 2725 C CA . ASP A 1 344 ? 0.486 38.375 3.092 1 35.78 344 ASP A CA 1
ATOM 2726 C C . ASP A 1 344 ? -0.534 39.469 3.385 1 35.78 344 ASP A C 1
ATOM 2728 O O . ASP A 1 344 ? -0.625 39.969 4.516 1 35.78 344 ASP A O 1
ATOM 2732 N N . GLU A 1 345 ? -0.417 40.656 2.277 1 34.16 345 GLU A N 1
ATOM 2733 C CA . GLU A 1 345 ? -1.196 41.844 2.652 1 34.16 345 GLU A CA 1
ATOM 2734 C C . GLU A 1 345 ? -2.607 41.469 3.086 1 34.16 345 GLU A C 1
ATOM 2736 O O . GLU A 1 345 ? -3.188 40.5 2.549 1 34.16 345 GLU A O 1
ATOM 2741 N N . ASN A 1 346 ? -3.178 42 4.258 1 36.5 346 ASN A N 1
ATOM 2742 C CA . ASN A 1 346 ? -4.383 42.062 5.082 1 36.5 346 ASN A CA 1
ATOM 2743 C C . ASN A 1 346 ? -5.629 41.719 4.273 1 36.5 346 ASN A C 1
ATOM 2745 O O . ASN A 1 346 ? -6.742 41.719 4.805 1 36.5 346 ASN A O 1
ATOM 2749 N N . THR A 1 347 ? -5.754 42.344 3.09 1 36.47 347 THR A N 1
ATOM 2750 C CA . THR A 1 347 ? -7.035 42.594 2.436 1 36.47 347 THR A CA 1
ATOM 2751 C C . THR A 1 347 ? -7.566 41.312 1.806 1 36.47 347 THR A C 1
ATOM 2753 O O . THR A 1 347 ? -6.836 40.594 1.1 1 36.47 347 THR A O 1
ATOM 2756 N N . TRP A 1 348 ? -8.312 40.5 2.545 1 40.91 348 TRP A N 1
ATOM 2757 C CA . TRP A 1 348 ? -9.211 39.5 1.951 1 40.91 348 TRP A CA 1
ATOM 2758 C C . TRP A 1 348 ? -9.406 39.781 0.464 1 40.91 348 TRP A C 1
ATOM 2760 O O . TRP A 1 348 ? -10.391 39.312 -0.128 1 40.91 348 TRP A O 1
ATOM 2770 N N . ASN A 1 349 ? -8.539 40.656 -0.192 1 38.78 349 ASN A N 1
ATOM 2771 C CA . ASN A 1 349 ? -8.953 41 -1.548 1 38.78 349 ASN A CA 1
ATOM 2772 C C . ASN A 1 349 ? -8.805 39.812 -2.498 1 38.78 349 ASN A C 1
ATOM 2774 O O . ASN A 1 349 ? -7.684 39.406 -2.82 1 38.78 349 ASN A O 1
ATOM 2778 N N . PRO A 1 350 ? -9.758 38.969 -2.48 1 42.81 350 PRO A N 1
ATOM 2779 C CA . PRO A 1 350 ? -9.805 37.969 -3.561 1 42.81 350 PRO A CA 1
ATOM 2780 C C . PRO A 1 350 ? -9.227 38.5 -4.871 1 42.81 350 PRO A C 1
ATOM 2782 O O . PRO A 1 350 ? -9.602 39.594 -5.328 1 42.81 350 PRO A O 1
ATOM 2785 N N . GLN A 1 351 ? -8.023 38.5 -5.082 1 38.78 351 GLN A N 1
ATOM 2786 C CA . GLN A 1 351 ? -7.516 39.125 -6.305 1 38.78 351 GLN A CA 1
ATOM 2787 C C . GLN A 1 351 ? -8.562 39.062 -7.414 1 38.78 351 GLN A C 1
ATOM 2789 O O . GLN A 1 351 ? -8.914 40.125 -7.98 1 38.78 351 GLN A O 1
ATOM 2794 N N . PRO A 1 352 ? -8.617 37.906 -8.453 1 40.59 352 PRO A N 1
ATOM 2795 C CA . PRO A 1 352 ? -9.242 38.5 -9.648 1 40.59 352 PRO A CA 1
ATOM 2796 C C . PRO A 1 352 ? -10.688 38.938 -9.406 1 40.59 352 PRO A C 1
ATOM 2798 O O . PRO A 1 352 ? -11.43 38.281 -8.688 1 40.59 352 PRO A O 1
ATOM 2801 N N . ALA A 1 353 ? -11.039 40.25 -9.453 1 41.34 353 ALA A N 1
ATOM 2802 C CA . ALA A 1 353 ? -12.172 41.156 -9.352 1 41.34 353 ALA A CA 1
ATOM 2803 C C . ALA A 1 353 ? -13.484 40.438 -9.617 1 41.34 353 ALA A C 1
ATOM 2805 O O . ALA A 1 353 ? -14.531 40.781 -9.062 1 41.34 353 ALA A O 1
ATOM 2806 N N . GLY A 1 354 ? -13.477 39.125 -10.188 1 46.78 354 GLY A N 1
ATOM 2807 C CA . GLY A 1 354 ? -14.688 38.594 -10.773 1 46.78 354 GLY A CA 1
ATOM 2808 C C . GLY A 1 354 ? -15.125 37.281 -10.141 1 46.78 354 GLY A C 1
ATOM 2809 O O . GLY A 1 354 ? -16.25 36.812 -10.359 1 46.78 354 GLY A O 1
ATOM 2810 N N . ARG A 1 355 ? -14.219 36.5 -9.562 1 52.91 355 ARG A N 1
ATOM 2811 C CA . ARG A 1 355 ? -14.641 35.156 -9.148 1 52.91 355 ARG A CA 1
ATOM 2812 C C . ARG A 1 355 ? -15.125 35.156 -7.699 1 52.91 355 ARG A C 1
ATOM 2814 O O . ARG A 1 355 ? -15.789 34.219 -7.258 1 52.91 355 ARG A O 1
ATOM 2821 N N . TYR A 1 356 ? -14.781 36.188 -6.898 1 58.69 356 TYR A N 1
ATOM 2822 C CA . TYR A 1 356 ? -15.094 36.062 -5.48 1 58.69 356 TYR A CA 1
ATOM 2823 C C . TYR A 1 356 ? -16.25 36.969 -5.086 1 58.69 356 TYR A C 1
ATOM 2825 O O . TYR A 1 356 ? -16.438 38.031 -5.672 1 58.69 356 TYR A O 1
ATOM 2833 N N . PRO A 1 357 ? -17.125 36.469 -4.188 1 71.19 357 PRO A N 1
ATOM 2834 C CA . PRO A 1 357 ? -18.281 37.219 -3.695 1 71.19 357 PRO A CA 1
ATOM 2835 C C . PRO A 1 357 ? -17.875 38.531 -3.004 1 71.19 357 PRO A C 1
ATOM 2837 O O . PRO A 1 357 ? -16.688 38.75 -2.727 1 71.19 357 PRO A O 1
ATOM 2840 N N . PRO A 1 358 ? -18.844 39.5 -2.807 1 73.75 358 PRO A N 1
ATOM 2841 C CA . PRO A 1 358 ? -18.578 40.75 -2.051 1 73.75 358 PRO A CA 1
ATOM 2842 C C . PRO A 1 358 ? -17.891 40.469 -0.713 1 73.75 358 PRO A C 1
ATOM 2844 O O . PRO A 1 358 ? -18.125 39.438 -0.091 1 73.75 358 PRO A O 1
ATOM 2847 N N . PRO A 1 359 ? -17.062 41.406 -0.326 1 74.44 359 PRO A N 1
ATOM 2848 C CA . PRO A 1 359 ? -16.266 41.25 0.899 1 74.44 359 PRO A CA 1
ATOM 2849 C C . PRO A 1 359 ? -17.141 40.938 2.117 1 74.44 359 PRO A C 1
ATOM 2851 O O . PRO A 1 359 ? -16.734 40.156 2.996 1 74.44 359 PRO A O 1
ATOM 2854 N N . GLU A 1 360 ? -18.281 41.531 2.156 1 77.81 360 GLU A N 1
ATOM 2855 C CA . GLU A 1 360 ? -19.156 41.281 3.301 1 77.81 360 GLU A CA 1
ATOM 2856 C C . GLU A 1 360 ? -19.609 39.844 3.355 1 77.81 360 GLU A C 1
ATOM 2858 O O . GLU A 1 360 ? -19.672 39.219 4.434 1 77.81 360 GLU A O 1
ATOM 2863 N N . VAL A 1 361 ? -19.844 39.344 2.248 1 81.5 361 VAL A N 1
ATOM 2864 C CA . VAL A 1 361 ? -20.281 37.969 2.168 1 81.5 361 VAL A CA 1
ATOM 2865 C C . VAL A 1 361 ? -19.125 37.031 2.529 1 81.5 361 VAL A C 1
ATOM 2867 O O . VAL A 1 361 ? -19.328 36.031 3.223 1 81.5 361 VAL A O 1
ATOM 2870 N N . LEU A 1 362 ? -18.047 37.344 2.092 1 81 362 LEU A N 1
ATOM 2871 C CA . LEU A 1 362 ? -16.875 36.531 2.379 1 81 362 LEU A CA 1
ATOM 2872 C C . LEU A 1 362 ? -16.547 36.531 3.869 1 81 362 LEU A C 1
ATOM 2874 O O . LEU A 1 362 ? -16.188 35.531 4.438 1 81 362 LEU A O 1
ATOM 2878 N N . LYS A 1 363 ? -16.641 37.688 4.445 1 80 363 LYS A N 1
ATOM 2879 C CA . LYS A 1 363 ? -16.406 37.812 5.879 1 80 363 LYS A CA 1
ATOM 2880 C C . LYS A 1 363 ? -17.359 36.938 6.68 1 80 363 LYS A C 1
ATOM 2882 O O . LYS A 1 363 ? -16.953 36.281 7.652 1 80 363 LYS A O 1
ATOM 2887 N N . GLU A 1 364 ? -18.531 36.906 6.211 1 82.88 364 GLU A N 1
ATOM 2888 C CA . GLU A 1 364 ? -19.531 36.094 6.883 1 82.88 364 GLU A CA 1
ATOM 2889 C C . GLU A 1 364 ? -19.266 34.594 6.645 1 82.88 364 GLU A C 1
ATOM 2891 O O . GLU A 1 364 ? -19.516 33.781 7.523 1 82.88 364 GLU A O 1
ATOM 2896 N N . ALA A 1 365 ? -18.797 34.375 5.469 1 85.38 365 ALA A N 1
ATOM 2897 C CA . ALA A 1 365 ? -18.578 32.969 5.102 1 85.38 365 ALA A CA 1
ATOM 2898 C C . ALA A 1 365 ? -17.391 32.406 5.875 1 85.38 365 ALA A C 1
ATOM 2900 O O . ALA A 1 365 ? -17.406 31.203 6.23 1 85.38 365 ALA A O 1
ATOM 2901 N N . ILE A 1 366 ? -16.422 33.219 6.219 1 82.94 366 ILE A N 1
ATOM 2902 C CA . ILE A 1 366 ? -15.219 32.656 6.816 1 82.94 366 ILE A CA 1
ATOM 2903 C C . ILE A 1 366 ? -15.141 33.062 8.289 1 82.94 366 ILE A C 1
ATOM 2905 O O . ILE A 1 366 ? -14.195 32.688 8.992 1 82.94 366 ILE A O 1
ATOM 2909 N N . GLY A 1 367 ? -16.078 33.75 8.75 1 77.62 367 GLY A N 1
ATOM 2910 C CA . GLY A 1 367 ? -16.078 34.281 10.102 1 77.62 367 GLY A CA 1
ATOM 2911 C C . GLY A 1 367 ? -16.062 33.219 11.18 1 77.62 367 GLY A C 1
ATOM 2912 O O . GLY A 1 367 ? -15.625 33.469 12.305 1 77.62 367 GLY A O 1
ATOM 2913 N N . HIS A 1 368 ? -16.531 32.031 10.914 1 77.62 368 HIS A N 1
ATOM 2914 C CA . HIS A 1 368 ? -16.562 30.938 11.891 1 77.62 368 HIS A CA 1
ATOM 2915 C C . HIS A 1 368 ? -15.562 29.844 11.547 1 77.62 368 HIS A C 1
ATOM 2917 O O . HIS A 1 368 ? -15.719 28.703 11.984 1 77.62 368 HIS A O 1
ATOM 2923 N N . CYS A 1 369 ? -14.617 30.266 10.898 1 87.19 369 CYS A N 1
ATOM 2924 C CA . CYS A 1 369 ? -13.641 29.281 10.469 1 87.19 369 CYS A CA 1
ATOM 2925 C C . CYS A 1 369 ? -12.398 29.312 11.344 1 87.19 369 CYS A C 1
ATOM 2927 O O . CYS A 1 369 ? -11.945 30.391 11.742 1 87.19 369 CYS A O 1
ATOM 2929 N N . LEU A 1 370 ? -11.953 28.188 11.734 1 89.12 370 LEU A N 1
ATOM 2930 C CA . LEU A 1 370 ? -10.609 28 12.266 1 89.12 370 LEU A CA 1
ATOM 2931 C C . LEU A 1 370 ? -9.648 27.531 11.172 1 89.12 370 LEU A C 1
ATOM 2933 O O . LEU A 1 370 ? -9.82 26.453 10.617 1 89.12 370 LEU A O 1
ATOM 2937 N N . PHE A 1 371 ? -8.688 28.344 10.922 1 88.25 371 PHE A N 1
ATOM 2938 C CA . PHE A 1 371 ? -7.723 28 9.883 1 88.25 371 PHE A CA 1
ATOM 2939 C C . PHE A 1 371 ? -6.469 27.391 10.484 1 88.25 371 PHE A C 1
ATOM 2941 O O . PHE A 1 371 ? -5.816 28 11.336 1 88.25 371 PHE A O 1
ATOM 2948 N N . LEU A 1 372 ? -6.176 26.203 10.016 1 89.38 372 LEU A N 1
ATOM 2949 C CA . LEU A 1 372 ? -4.988 25.5 10.508 1 89.38 372 LEU A CA 1
ATOM 2950 C C . LEU A 1 372 ? -3.906 25.453 9.438 1 89.38 372 LEU A C 1
ATOM 2952 O O . LEU A 1 372 ? -4.191 25.141 8.273 1 89.38 372 LEU A O 1
ATOM 2956 N N . HIS A 1 373 ? -2.729 25.781 9.781 1 85.19 373 HIS A N 1
ATOM 2957 C CA . HIS A 1 373 ? -1.579 25.594 8.906 1 85.19 373 HIS A CA 1
ATOM 2958 C C . HIS A 1 373 ? -0.323 25.266 9.703 1 85.19 373 HIS A C 1
ATOM 2960 O O . HIS A 1 373 ? -0.183 25.688 10.852 1 85.19 373 HIS A O 1
ATOM 2966 N N . ILE A 1 374 ? 0.534 24.5 9.141 1 83 374 ILE A N 1
ATOM 2967 C CA . ILE A 1 374 ? 1.781 24.125 9.789 1 83 374 ILE A CA 1
ATOM 2968 C C . ILE A 1 374 ? 2.766 25.281 9.75 1 83 374 ILE A C 1
ATOM 2970 O O . ILE A 1 374 ? 2.891 25.969 8.734 1 83 374 ILE A O 1
ATOM 2974 N N . ASP A 1 375 ? 3.34 25.531 10.891 1 75.44 375 ASP A N 1
ATOM 2975 C CA . ASP A 1 375 ? 4.309 26.625 11.008 1 75.44 375 ASP A CA 1
ATOM 2976 C C . ASP A 1 375 ? 5.578 26.312 10.211 1 75.44 375 ASP A C 1
ATOM 2978 O O . ASP A 1 375 ? 6.316 25.391 10.555 1 75.44 375 ASP A O 1
ATOM 2982 N N . GLY A 1 376 ? 5.68 26.875 9.164 1 63.38 376 GLY A N 1
ATOM 2983 C CA . GLY A 1 376 ? 6.859 26.641 8.344 1 63.38 376 GLY A CA 1
ATOM 2984 C C . GLY A 1 376 ? 7.992 27.609 8.648 1 63.38 376 GLY A C 1
ATOM 2985 O O . GLY A 1 376 ? 8.93 27.734 7.855 1 63.38 376 GLY A O 1
ATOM 2986 N N . SER A 1 377 ? 7.871 28.375 9.867 1 57.44 377 SER A N 1
ATOM 2987 C CA . SER A 1 377 ? 8.82 29.422 10.234 1 57.44 377 SER A CA 1
ATOM 2988 C C . SER A 1 377 ? 10.211 28.844 10.492 1 57.44 377 SER A C 1
ATOM 2990 O O . SER A 1 377 ? 10.336 27.75 11.031 1 57.44 377 SER A O 1
ATOM 2992 N N . GLY A 1 378 ? 11.328 29.328 9.68 1 57.22 378 GLY A N 1
ATOM 2993 C CA . GLY A 1 378 ? 12.711 28.938 9.859 1 57.22 378 GLY A CA 1
ATOM 2994 C C . GLY A 1 378 ? 13.242 28.062 8.727 1 57.22 378 GLY A C 1
ATOM 2995 O O . GLY A 1 378 ? 14.32 27.5 8.828 1 57.22 378 GLY A O 1
ATOM 2996 N N . SER A 1 379 ? 12.344 27.984 7.809 1 62.19 379 SER A N 1
ATOM 2997 C CA . SER A 1 379 ? 12.727 27.047 6.762 1 62.19 379 SER A CA 1
ATOM 2998 C C . SER A 1 379 ? 13.5 27.734 5.645 1 62.19 379 SER A C 1
ATOM 3000 O O . SER A 1 379 ? 13.82 27.125 4.625 1 62.19 379 SER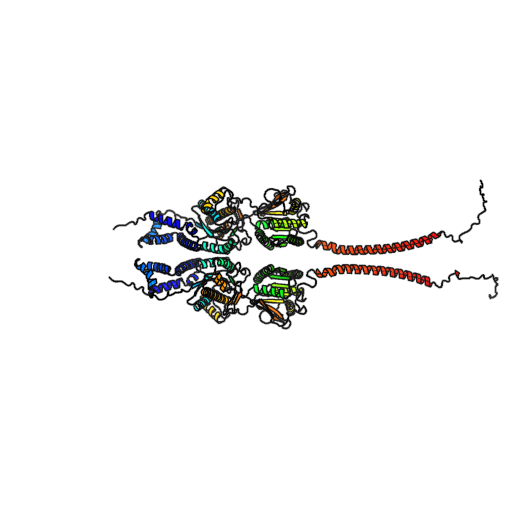 A O 1
ATOM 3002 N N . GLU A 1 380 ? 13.93 29.125 6.047 1 68.56 380 GLU A N 1
ATOM 3003 C CA . GLU A 1 380 ? 14.68 29.766 4.973 1 68.56 380 GLU A CA 1
ATOM 3004 C C . GLU A 1 380 ? 16.172 29.438 5.07 1 68.56 380 GLU A C 1
ATOM 3006 O O . GLU A 1 380 ? 16.703 29.281 6.168 1 68.56 380 GLU A O 1
ATOM 3011 N N . ASN A 1 381 ? 16.766 29.328 3.92 1 77.56 381 ASN A N 1
ATOM 3012 C CA . ASN A 1 381 ? 18.188 29.062 3.879 1 77.56 381 ASN A CA 1
ATOM 3013 C C . ASN A 1 381 ? 19 30.266 4.324 1 77.56 381 ASN A C 1
ATOM 3015 O O . ASN A 1 381 ? 18.703 31.406 3.938 1 77.56 381 ASN A O 1
ATOM 3019 N N . PRO A 1 382 ? 19.984 29.984 5.109 1 82.75 382 PRO A N 1
ATOM 3020 C CA . PRO A 1 382 ? 20.922 31.094 5.348 1 82.75 382 PRO A CA 1
ATOM 3021 C C . PRO A 1 382 ? 21.609 31.562 4.07 1 82.75 382 PRO A C 1
ATOM 3023 O O . PRO A 1 382 ? 21.906 30.75 3.189 1 82.75 382 PRO A O 1
ATOM 3026 N N . GLU A 1 383 ? 21.875 32.844 4.039 1 85.19 383 GLU A N 1
ATOM 3027 C CA . GLU A 1 383 ? 22.453 33.438 2.838 1 85.19 383 GLU A CA 1
ATOM 3028 C C . GLU A 1 383 ? 23.797 32.812 2.477 1 85.19 383 GLU A C 1
ATOM 3030 O O . GLU A 1 383 ? 24.078 32.594 1.3 1 85.19 383 GLU A O 1
ATOM 3035 N N . TRP A 1 384 ? 24.594 32.562 3.473 1 87.94 384 TRP A N 1
ATOM 3036 C CA . TRP A 1 384 ? 25.906 31.984 3.219 1 87.94 384 TRP A CA 1
ATOM 3037 C C . TRP A 1 384 ? 25.781 30.609 2.572 1 87.94 384 TRP A C 1
ATOM 3039 O O . TRP A 1 384 ? 26.578 30.25 1.709 1 87.94 384 TRP A O 1
ATOM 3049 N N . PHE A 1 385 ? 24.859 29.922 2.988 1 91.56 385 PHE A N 1
ATOM 3050 C CA . PHE A 1 385 ? 24.609 28.594 2.439 1 91.56 385 PHE A CA 1
ATOM 3051 C C . PHE A 1 385 ? 24.156 28.688 0.992 1 91.56 385 PHE A C 1
ATOM 3053 O O . PHE A 1 385 ? 24.594 27.922 0.141 1 91.56 385 PHE A O 1
ATOM 3060 N N . GLU A 1 386 ? 23.312 29.594 0.753 1 90.56 386 GLU A N 1
ATOM 3061 C CA . GLU A 1 386 ? 22.828 29.766 -0.61 1 90.56 386 GLU A CA 1
ATOM 3062 C C . GLU A 1 386 ? 23.969 30.109 -1.566 1 90.56 386 GLU A C 1
ATOM 3064 O O . GLU A 1 386 ? 24.031 29.578 -2.676 1 90.56 386 GLU A O 1
ATOM 3069 N N . GLU A 1 387 ? 24.844 30.984 -1.097 1 89.88 387 GLU A N 1
ATOM 3070 C CA . GLU A 1 387 ? 25.984 31.375 -1.921 1 89.88 387 GLU A CA 1
ATOM 3071 C C . GLU A 1 387 ? 26.891 30.172 -2.197 1 89.88 387 GLU A C 1
ATOM 3073 O O . GLU A 1 387 ? 27.359 30 -3.318 1 89.88 387 GLU A O 1
ATOM 3078 N N . GLU A 1 388 ? 27.094 29.438 -1.138 1 91.88 388 GLU A N 1
ATOM 3079 C CA . GLU A 1 388 ? 27.938 28.25 -1.269 1 91.88 388 GLU A CA 1
ATOM 3080 C C . GLU A 1 388 ? 27.359 27.266 -2.275 1 91.88 388 GLU A C 1
ATOM 3082 O O . GLU A 1 388 ? 28.078 26.719 -3.115 1 91.88 388 GLU A O 1
ATOM 3087 N N . ILE A 1 389 ? 26.078 27.047 -2.201 1 93 389 ILE A N 1
ATOM 3088 C CA . ILE A 1 389 ? 25.422 26.047 -3.045 1 93 389 ILE A CA 1
ATOM 3089 C C . ILE A 1 389 ? 25.344 26.562 -4.48 1 93 389 ILE A C 1
ATOM 3091 O O . ILE A 1 389 ? 25.484 25.797 -5.434 1 93 389 ILE A O 1
ATOM 3095 N N . ILE A 1 390 ? 25.078 27.875 -4.637 1 93.19 390 ILE A N 1
ATOM 3096 C CA . ILE A 1 390 ? 25.031 28.469 -5.969 1 93.19 390 ILE A CA 1
ATOM 3097 C C . ILE A 1 390 ? 26.375 28.25 -6.668 1 93.19 390 ILE A C 1
ATOM 3099 O O . ILE A 1 390 ? 26.422 27.844 -7.832 1 93.19 390 ILE A O 1
ATOM 3103 N N . GLN A 1 391 ? 27.438 28.422 -5.977 1 91.94 391 GLN A N 1
ATOM 3104 C CA . GLN A 1 391 ? 28.781 28.266 -6.539 1 91.94 391 GLN A CA 1
ATOM 3105 C C . GLN A 1 391 ? 29.062 26.797 -6.891 1 91.94 391 GLN A C 1
ATOM 3107 O O . GLN A 1 391 ? 29.562 26.5 -7.977 1 91.94 391 GLN A O 1
ATOM 3112 N N . ARG A 1 392 ? 28.688 25.938 -6.074 1 93.5 392 ARG A N 1
ATOM 3113 C CA . ARG A 1 392 ? 28.984 24.531 -6.254 1 93.5 392 ARG A CA 1
ATOM 3114 C C . ARG A 1 392 ? 28.094 23.906 -7.332 1 93.5 392 ARG A C 1
ATOM 3116 O O . ARG A 1 392 ? 28.484 22.938 -7.988 1 93.5 392 ARG A O 1
ATOM 3123 N N . SER A 1 393 ? 26.938 24.469 -7.453 1 93.25 393 SER A N 1
ATOM 3124 C CA . SER A 1 393 ? 25.953 23.922 -8.383 1 93.25 393 SER A CA 1
ATOM 3125 C C . SER A 1 393 ? 26.422 24.031 -9.82 1 93.25 393 SER A C 1
ATOM 3127 O O . SER A 1 393 ? 26.016 23.25 -10.68 1 93.25 393 SER A O 1
ATOM 3129 N N . GLU A 1 394 ? 27.297 24.969 -10.07 1 91.25 394 GLU A N 1
ATOM 3130 C CA . GLU A 1 394 ? 27.812 25.172 -11.43 1 91.25 394 GLU A CA 1
ATOM 3131 C C . GLU A 1 394 ? 28.547 23.922 -11.93 1 91.25 394 GLU A C 1
ATOM 3133 O O . GLU A 1 394 ? 28.484 23.594 -13.109 1 91.25 394 GLU A O 1
ATOM 3138 N N . ALA A 1 395 ? 29.188 23.266 -11.023 1 88.19 395 ALA A N 1
ATOM 3139 C CA . ALA A 1 395 ? 29.922 22.047 -11.367 1 88.19 395 ALA A CA 1
ATOM 3140 C C . ALA A 1 395 ? 28.984 20.938 -11.789 1 88.19 395 ALA A C 1
ATOM 3142 O O . ALA A 1 395 ? 29.391 19.969 -12.453 1 88.19 395 ALA A O 1
ATOM 3143 N N . TYR A 1 396 ? 27.766 21.078 -11.461 1 90.81 396 TYR A N 1
ATOM 3144 C CA . TYR A 1 396 ? 26.797 20.031 -11.766 1 90.81 396 TYR A CA 1
ATOM 3145 C C . TYR A 1 396 ? 25.828 20.5 -12.852 1 90.81 396 TYR A C 1
ATOM 3147 O O . TYR A 1 396 ? 24.766 19.891 -13.055 1 90.81 396 TYR A O 1
ATOM 3155 N N . GLY A 1 397 ? 26.078 21.641 -13.43 1 86.5 397 GLY A N 1
ATOM 3156 C CA . GLY A 1 397 ? 25.312 22.141 -14.562 1 86.5 397 GLY A CA 1
ATOM 3157 C C . GLY A 1 397 ? 24.062 22.891 -14.156 1 86.5 397 GLY A C 1
ATOM 3158 O O . GLY A 1 397 ? 23.109 22.984 -14.938 1 86.5 397 GLY A O 1
ATOM 3159 N N . ILE A 1 398 ? 23.984 23.234 -12.898 1 88.31 398 ILE A N 1
ATOM 3160 C CA . ILE A 1 398 ? 22.844 24.016 -12.406 1 88.31 398 ILE A CA 1
ATOM 3161 C C . ILE A 1 398 ? 23.266 25.469 -12.219 1 88.31 398 ILE A C 1
ATOM 3163 O O . ILE A 1 398 ? 24.219 25.75 -11.492 1 88.31 398 ILE A O 1
ATOM 3167 N N . TYR A 1 399 ? 22.469 26.375 -12.844 1 87 399 TYR A N 1
ATOM 3168 C CA . TYR A 1 399 ? 22.797 27.797 -12.789 1 87 399 TYR A CA 1
ATOM 3169 C C . TYR A 1 399 ? 21.625 28.594 -12.25 1 87 399 TYR A C 1
ATOM 3171 O O . TYR A 1 399 ? 20.484 28.453 -12.727 1 87 399 TYR A O 1
ATOM 3179 N N . TYR A 1 400 ? 21.906 29.266 -11.18 1 87.25 400 TYR A N 1
ATOM 3180 C CA . TYR A 1 400 ? 20.906 30.125 -10.578 1 87.25 400 TYR A CA 1
ATOM 3181 C C . TYR A 1 400 ? 21.078 31.578 -11.047 1 87.25 400 TYR A C 1
ATOM 3183 O O . TYR A 1 400 ? 22.188 32.094 -11.094 1 87.25 400 TYR A O 1
ATOM 3191 N N . ASP A 1 401 ? 19.953 32.125 -11.547 1 82.19 401 ASP A N 1
ATOM 3192 C CA . ASP A 1 401 ? 20 33.531 -11.898 1 82.19 401 ASP A CA 1
ATOM 3193 C C . ASP A 1 401 ? 19.766 34.406 -10.672 1 82.19 401 ASP A C 1
ATOM 3195 O O . ASP A 1 401 ? 19.578 33.906 -9.562 1 82.19 401 ASP A O 1
ATOM 3199 N N . ASN A 1 402 ? 19.922 35.656 -10.844 1 77.44 402 ASN A N 1
ATOM 3200 C CA . ASN A 1 402 ? 19.812 36.625 -9.758 1 77.44 402 ASN A CA 1
ATOM 3201 C C . ASN A 1 402 ? 18.422 36.594 -9.133 1 77.44 402 ASN A C 1
ATOM 3203 O O . ASN A 1 402 ? 18.219 37.031 -8 1 77.44 402 ASN A O 1
ATOM 3207 N N . THR A 1 403 ? 17.5 35.906 -9.758 1 77.75 403 THR A N 1
ATOM 3208 C CA . THR A 1 403 ? 16.141 35.938 -9.25 1 77.75 403 THR A CA 1
ATOM 3209 C C . THR A 1 403 ? 15.758 34.562 -8.672 1 77.75 403 THR A C 1
ATOM 3211 O O . THR A 1 403 ? 14.695 34.438 -8.07 1 77.75 403 THR A O 1
ATOM 3214 N N . SER A 1 404 ? 16.703 33.656 -8.867 1 82.19 404 SER A N 1
ATOM 3215 C CA . SER A 1 404 ? 16.359 32.312 -8.391 1 82.19 404 SER A CA 1
ATOM 3216 C C . SER A 1 404 ? 17.281 31.875 -7.258 1 82.19 404 SER A C 1
ATOM 3218 O O . SER A 1 404 ? 18.484 32.188 -7.277 1 82.19 404 SER A O 1
ATOM 3220 N N . THR A 1 405 ? 16.688 31.406 -6.207 1 84.88 405 THR A N 1
ATOM 3221 C CA . THR A 1 405 ? 17.453 30.875 -5.082 1 84.88 405 THR A CA 1
ATOM 3222 C C . THR A 1 405 ? 17.188 29.375 -4.906 1 84.88 405 THR A C 1
ATOM 3224 O O . THR A 1 405 ? 16.141 28.875 -5.305 1 84.88 405 THR A O 1
ATOM 3227 N N . PRO A 1 406 ? 18.266 28.734 -4.402 1 88.38 406 PRO A N 1
ATOM 3228 C CA . PRO A 1 406 ? 18.047 27.328 -4.109 1 88.38 406 PRO A CA 1
ATOM 3229 C C . PRO A 1 406 ? 16.875 27.094 -3.146 1 88.38 406 PRO A C 1
ATOM 3231 O O . PRO A 1 406 ? 16.672 27.891 -2.223 1 88.38 406 PRO A O 1
ATOM 3234 N N . SER A 1 407 ? 16.172 26.016 -3.395 1 86.81 407 SER A N 1
ATOM 3235 C CA . SER A 1 407 ? 15.016 25.688 -2.576 1 86.81 407 SER A CA 1
ATOM 3236 C C . SER A 1 407 ? 15.414 25.438 -1.126 1 86.81 407 SER A C 1
ATOM 3238 O O . SER A 1 407 ? 16.5 24.922 -0.855 1 86.81 407 SER A O 1
ATOM 3240 N N . SER A 1 408 ? 14.555 25.75 -0.276 1 84.56 408 SER A N 1
ATOM 3241 C CA . SER A 1 408 ? 14.773 25.562 1.152 1 84.56 408 SER A CA 1
ATOM 3242 C C . SER A 1 408 ? 14.828 24.078 1.502 1 84.56 408 SER A C 1
ATOM 3244 O O . SER A 1 408 ? 15.359 23.688 2.545 1 84.56 408 SER A O 1
ATOM 3246 N N . SER A 1 409 ? 14.359 23.281 0.647 1 87.5 409 SER A N 1
ATOM 3247 C CA . SER A 1 409 ? 14.383 21.844 0.884 1 87.5 409 SER A CA 1
ATOM 3248 C C . SER A 1 409 ? 15.805 21.297 0.838 1 87.5 409 SER A C 1
ATOM 3250 O O . SER A 1 409 ? 16.109 20.281 1.459 1 87.5 409 SER A O 1
ATOM 3252 N N . LEU A 1 410 ? 16.641 21.953 0.192 1 92.5 410 LEU A N 1
ATOM 3253 C CA . LEU A 1 410 ? 18 21.484 0.019 1 92.5 410 LEU A CA 1
ATOM 3254 C C . LEU A 1 410 ? 18.781 21.562 1.332 1 92.5 410 LEU A C 1
ATOM 3256 O O . LEU A 1 410 ? 19.625 20.719 1.61 1 92.5 410 LEU A O 1
ATOM 3260 N N . SER A 1 411 ? 18.5 22.562 2.123 1 92.75 411 SER A N 1
ATOM 3261 C CA . SER A 1 411 ? 19.156 22.688 3.414 1 92.75 411 SER A CA 1
ATOM 3262 C C . SER A 1 411 ? 18.875 21.469 4.301 1 92.75 411 SER A C 1
ATOM 3264 O O . SER A 1 411 ? 19.703 21.109 5.145 1 92.75 411 SER A O 1
ATOM 3266 N N . ARG A 1 412 ? 17.812 20.828 4.059 1 93.75 412 ARG A N 1
ATOM 3267 C CA . ARG A 1 412 ? 17.438 19.672 4.875 1 93.75 412 ARG A CA 1
ATOM 3268 C C . ARG A 1 412 ? 18.281 18.453 4.523 1 93.75 412 ARG A C 1
ATOM 3270 O O . ARG A 1 412 ? 18.484 17.562 5.355 1 93.75 412 ARG A O 1
ATOM 3277 N N . TYR A 1 413 ? 18.75 18.406 3.328 1 96.69 413 TYR A N 1
ATOM 3278 C CA . TYR A 1 413 ? 19.719 17.359 3.012 1 96.69 413 TYR A CA 1
ATOM 3279 C C . TYR A 1 413 ? 21 17.531 3.816 1 96.69 413 TYR A C 1
ATOM 3281 O O . TYR A 1 413 ? 21.578 16.562 4.305 1 96.69 413 TYR A O 1
ATOM 3289 N N . TYR A 1 414 ? 21.422 18.812 3.867 1 96.38 414 TYR A N 1
ATOM 3290 C CA . TYR A 1 414 ? 22.578 19.125 4.699 1 96.38 414 TYR A CA 1
ATOM 3291 C C . TYR A 1 414 ? 22.344 18.719 6.148 1 96.38 414 TYR A C 1
ATOM 3293 O O . TYR A 1 414 ? 23.188 18.078 6.77 1 96.38 414 TYR A O 1
ATOM 3301 N N . ASP A 1 415 ? 21.25 19.062 6.66 1 96.25 415 ASP A N 1
ATOM 3302 C CA . ASP A 1 415 ? 20.891 18.734 8.039 1 96.25 415 ASP A CA 1
ATOM 3303 C C . ASP A 1 415 ? 20.844 17.219 8.25 1 96.25 415 ASP A C 1
ATOM 3305 O O . ASP A 1 415 ? 21.281 16.734 9.297 1 96.25 415 ASP A O 1
ATOM 3309 N N . ALA A 1 416 ? 20.266 16.516 7.281 1 97.94 416 ALA A N 1
ATOM 3310 C CA . ALA A 1 416 ? 20.188 15.055 7.375 1 97.94 416 ALA A CA 1
ATOM 3311 C C . ALA A 1 416 ? 21.562 14.438 7.5 1 97.94 416 ALA A C 1
ATOM 3313 O O . ALA A 1 416 ? 21.781 13.531 8.32 1 97.94 416 ALA A O 1
ATOM 3314 N N . VAL A 1 417 ? 22.5 14.906 6.723 1 98.19 417 VAL A N 1
ATOM 3315 C CA . VAL A 1 417 ? 23.875 14.414 6.777 1 98.19 417 VAL A CA 1
ATOM 3316 C C . VAL A 1 417 ? 24.484 14.719 8.141 1 98.19 417 VAL A C 1
ATOM 3318 O O . VAL A 1 417 ? 25.125 13.859 8.75 1 98.19 417 VAL A O 1
ATOM 3321 N N . CYS A 1 418 ? 24.234 15.914 8.617 1 97.44 418 CYS A N 1
ATOM 3322 C CA . CYS A 1 418 ? 24.766 16.312 9.914 1 97.44 418 CYS A CA 1
ATOM 3323 C C . CYS A 1 418 ? 24.203 15.453 11.031 1 97.44 418 CYS A C 1
ATOM 3325 O O . CYS A 1 418 ? 24.922 15.039 11.938 1 97.44 418 CYS A O 1
ATOM 3327 N N . MET A 1 419 ? 22.953 15.203 10.93 1 98.06 419 MET A N 1
ATOM 3328 C CA . MET A 1 419 ? 22.281 14.383 11.938 1 98.06 419 MET A CA 1
ATOM 3329 C C . MET A 1 419 ? 22.828 12.961 11.93 1 98.06 419 MET A C 1
ATOM 3331 O O . MET A 1 419 ? 23.094 12.383 12.992 1 98.06 419 MET A O 1
ATOM 3335 N N . TYR A 1 420 ? 23.016 12.461 10.727 1 98.31 420 TYR A N 1
ATOM 3336 C CA . TYR A 1 420 ? 23.578 11.125 10.602 1 98.31 420 TYR A CA 1
ATOM 3337 C C . TYR A 1 420 ? 25 11.078 11.164 1 98.31 420 TYR A C 1
ATOM 3339 O O . TYR A 1 420 ? 25.328 10.164 11.93 1 98.31 420 TYR A O 1
ATOM 3347 N N . ALA A 1 421 ? 25.781 12.023 10.812 1 98.06 421 ALA A N 1
ATOM 3348 C CA . ALA A 1 421 ? 27.172 12.078 11.266 1 98.06 421 ALA A CA 1
ATOM 3349 C C . ALA A 1 421 ? 27.25 12.148 12.789 1 98.06 421 ALA A C 1
ATOM 3351 O O . ALA A 1 421 ? 28.047 11.453 13.414 1 98.06 421 ALA A O 1
ATOM 3352 N N . THR A 1 422 ? 26.422 12.977 13.336 1 97.38 422 THR A N 1
ATOM 3353 C CA . THR A 1 422 ? 26.375 13.117 14.789 1 97.38 422 THR A CA 1
ATOM 3354 C C . THR A 1 422 ? 25.984 11.797 15.445 1 97.38 422 THR A C 1
ATOM 3356 O O . THR A 1 422 ? 26.578 11.391 16.453 1 97.38 422 THR A O 1
ATOM 3359 N N . ALA A 1 423 ? 25 11.125 14.875 1 98.12 423 ALA A N 1
ATOM 3360 C CA . ALA A 1 423 ? 24.516 9.859 15.422 1 98.12 423 ALA A CA 1
ATOM 3361 C C . ALA A 1 423 ? 25.594 8.781 15.344 1 98.12 423 ALA A C 1
ATOM 3363 O O . ALA A 1 423 ? 25.75 7.988 16.281 1 98.12 423 ALA A O 1
ATOM 3364 N N . VAL A 1 424 ? 26.281 8.727 14.211 1 97.94 424 VAL A N 1
ATOM 3365 C CA . VAL A 1 424 ? 27.359 7.766 14.047 1 97.94 424 VAL A CA 1
ATOM 3366 C C . VAL A 1 424 ? 28.453 8.023 15.094 1 97.94 424 VAL A C 1
ATOM 3368 O O . VAL A 1 424 ? 28.938 7.094 15.734 1 97.94 424 VAL A O 1
ATOM 3371 N N . ASN A 1 425 ? 28.828 9.289 15.242 1 96.62 425 ASN A N 1
ATOM 3372 C CA . ASN A 1 425 ? 29.844 9.672 16.234 1 96.62 425 ASN A CA 1
ATOM 3373 C C . ASN A 1 425 ? 29.422 9.273 17.641 1 96.62 425 ASN A C 1
ATOM 3375 O O . ASN A 1 425 ? 30.219 8.766 18.422 1 96.62 425 ASN A O 1
ATOM 3379 N N . ASP A 1 426 ? 28.219 9.531 17.984 1 96.88 426 ASP A N 1
ATOM 3380 C CA . ASP A 1 426 ? 27.719 9.211 19.312 1 96.88 426 ASP A CA 1
ATOM 3381 C C . ASP A 1 426 ? 27.703 7.703 19.547 1 96.88 426 ASP A C 1
ATOM 3383 O O . ASP A 1 426 ? 28 7.238 20.641 1 96.88 426 ASP A O 1
ATOM 3387 N N . THR A 1 427 ? 27.297 6.977 18.516 1 96.81 427 THR A N 1
ATOM 3388 C CA . THR A 1 427 ? 27.312 5.523 18.609 1 96.81 427 THR A CA 1
ATOM 3389 C C . THR A 1 427 ? 28.719 5.008 18.891 1 96.81 427 THR A C 1
ATOM 3391 O O . THR A 1 427 ? 28.906 4.152 19.766 1 96.81 427 THR A O 1
ATOM 3394 N N . LEU A 1 428 ? 29.672 5.602 18.203 1 93.94 428 LEU A N 1
ATOM 3395 C CA . LEU A 1 428 ? 31.078 5.227 18.375 1 93.94 428 LEU A CA 1
ATOM 3396 C C . LEU A 1 428 ? 31.578 5.617 19.766 1 93.94 428 LEU A C 1
ATOM 3398 O O . LEU A 1 428 ? 32.281 4.848 20.422 1 93.94 428 LEU A O 1
ATOM 3402 N N . ALA A 1 429 ? 31.188 6.695 20.188 1 93.38 429 ALA A N 1
ATOM 3403 C CA . ALA A 1 429 ? 31.625 7.227 21.484 1 93.38 429 ALA A CA 1
ATOM 3404 C C . ALA A 1 429 ? 31.109 6.367 22.625 1 93.38 429 ALA A C 1
ATOM 3406 O O . ALA A 1 429 ? 31.781 6.227 23.656 1 93.38 429 ALA A O 1
ATOM 3407 N N . GLU A 1 430 ? 30.031 5.742 22.453 1 95.19 430 GLU A N 1
ATOM 3408 C CA . GLU A 1 430 ? 29.422 4.902 23.484 1 95.19 430 GLU A CA 1
ATOM 3409 C C . GLU A 1 430 ? 29.875 3.453 23.359 1 95.19 430 GLU A C 1
ATOM 3411 O O . GLU A 1 430 ? 29.422 2.584 24.109 1 95.19 430 GLU A O 1
ATOM 3416 N N . GLY A 1 431 ? 30.703 3.195 22.359 1 92.56 431 GLY A N 1
ATOM 3417 C CA . GLY A 1 431 ? 31.25 1.86 22.188 1 92.56 431 GLY A CA 1
ATOM 3418 C C . GLY A 1 431 ? 30.391 0.977 21.297 1 92.56 431 GLY A C 1
ATOM 3419 O O . GLY A 1 431 ? 30.578 -0.241 21.266 1 92.56 431 GLY A O 1
ATOM 3420 N N . GLY A 1 432 ? 29.5 1.622 20.688 1 93.5 432 GLY A N 1
ATOM 3421 C CA . GLY A 1 432 ? 28.609 0.854 19.828 1 93.5 432 GLY A CA 1
ATOM 3422 C C . GLY A 1 432 ? 29.156 0.63 18.438 1 93.5 432 GLY A C 1
ATOM 3423 O O . GLY A 1 432 ? 30.219 1.165 18.094 1 93.5 432 GLY A O 1
ATOM 3424 N N . ASN A 1 433 ? 28.406 -0.206 17.594 1 93.44 433 ASN A N 1
ATOM 3425 C CA . ASN A 1 433 ? 28.734 -0.481 16.203 1 93.44 433 ASN A CA 1
ATOM 3426 C C . ASN A 1 433 ? 28.141 0.572 15.273 1 93.44 433 ASN A C 1
ATOM 3428 O O . ASN A 1 433 ? 26.922 0.681 15.148 1 93.44 433 ASN A O 1
ATOM 3432 N N . PRO A 1 434 ? 28.984 1.335 14.648 1 93.38 434 PRO A N 1
ATOM 3433 C CA . PRO A 1 434 ? 28.469 2.395 13.773 1 93.38 434 PRO A CA 1
ATOM 3434 C C . PRO A 1 434 ? 27.75 1.848 12.539 1 93.38 434 PRO A C 1
ATOM 3436 O O . PRO A 1 434 ? 27.094 2.602 11.82 1 93.38 434 PRO A O 1
ATOM 3439 N N . TYR A 1 435 ? 27.844 0.53 12.328 1 94.12 435 TYR A N 1
ATOM 3440 C CA . TYR A 1 435 ? 27.219 -0.09 11.172 1 94.12 435 TYR A CA 1
ATOM 3441 C C . TYR A 1 435 ? 25.891 -0.736 11.555 1 94.12 435 TYR A C 1
ATOM 3443 O O . TYR A 1 435 ? 25.203 -1.322 10.711 1 94.12 435 TYR A O 1
ATOM 3451 N N . ASP A 1 436 ? 25.547 -0.572 12.82 1 95.69 436 ASP A N 1
ATOM 3452 C CA . ASP A 1 436 ? 24.234 -0.998 13.289 1 95.69 436 ASP A CA 1
ATOM 3453 C C . ASP A 1 436 ? 23.188 0.089 13.055 1 95.69 436 ASP A C 1
ATOM 3455 O O . ASP A 1 436 ? 23.047 1.002 13.867 1 95.69 436 ASP A O 1
ATOM 3459 N N . GLY A 1 437 ? 22.406 -0.104 12.031 1 97.25 437 GLY A N 1
ATOM 3460 C CA . GLY A 1 437 ? 21.453 0.915 11.617 1 97.25 437 GLY A CA 1
ATOM 3461 C C . GLY A 1 437 ? 20.438 1.241 12.68 1 97.25 437 GLY A C 1
ATOM 3462 O O . GLY A 1 437 ? 19.984 2.383 12.789 1 97.25 437 GLY A O 1
ATOM 3463 N N . LEU A 1 438 ? 20.047 0.263 13.422 1 96.56 438 LEU A N 1
ATOM 3464 C CA . LEU A 1 438 ? 19.078 0.485 14.492 1 96.56 438 LEU A CA 1
ATOM 3465 C C . LEU A 1 438 ? 19.688 1.305 15.617 1 96.56 438 LEU A C 1
ATOM 3467 O O . LEU A 1 438 ? 19.031 2.186 16.172 1 96.56 438 LEU A O 1
ATOM 3471 N N . ALA A 1 439 ? 20.938 0.973 15.945 1 96.69 439 ALA A N 1
ATOM 3472 C CA . ALA A 1 439 ? 21.641 1.715 17 1 96.69 439 ALA A CA 1
ATOM 3473 C C . ALA A 1 439 ? 21.844 3.174 16.594 1 96.69 439 ALA A C 1
ATOM 3475 O O . ALA A 1 439 ? 21.625 4.082 17.406 1 96.69 439 ALA A O 1
ATOM 3476 N N . VAL A 1 440 ? 22.188 3.379 15.414 1 98.19 440 VAL A N 1
ATOM 3477 C CA . VAL A 1 440 ? 22.422 4.734 14.914 1 98.19 440 VAL A CA 1
ATOM 3478 C C . VAL A 1 440 ? 21.094 5.5 14.883 1 98.19 440 VAL A C 1
ATOM 3480 O O . VAL A 1 440 ? 21.047 6.668 15.273 1 98.19 440 VAL A O 1
ATOM 3483 N N . THR A 1 441 ? 20.016 4.871 14.383 1 98.38 441 THR A N 1
ATOM 3484 C CA . THR A 1 441 ? 18.688 5.484 14.32 1 98.38 441 THR A CA 1
ATOM 3485 C C . THR A 1 441 ? 18.219 5.895 15.711 1 98.38 441 THR A C 1
ATOM 3487 O O . THR A 1 441 ? 17.609 6.953 15.883 1 98.38 441 THR A O 1
ATOM 3490 N N . SER A 1 442 ? 18.531 5.074 16.688 1 97 442 SER A N 1
ATOM 3491 C CA . SER A 1 442 ? 18.109 5.348 18.062 1 97 442 SER A CA 1
ATOM 3492 C C . SER A 1 442 ? 18.766 6.609 18.609 1 97 442 SER A C 1
ATOM 3494 O O . SER A 1 442 ? 18.219 7.266 19.5 1 97 442 SER A O 1
ATOM 3496 N N . LYS A 1 443 ? 19.906 6.953 18.047 1 97.81 443 LYS A N 1
ATOM 3497 C CA . LYS A 1 443 ? 20.609 8.156 18.484 1 97.81 443 LYS A CA 1
ATOM 3498 C C . LYS A 1 443 ? 20.016 9.406 17.828 1 97.81 443 LYS A C 1
ATOM 3500 O O . LYS A 1 443 ? 20.312 10.523 18.25 1 97.81 443 LYS A O 1
ATOM 3505 N N . ILE A 1 444 ? 19.188 9.203 16.891 1 98.19 444 ILE A N 1
ATOM 3506 C CA . ILE A 1 444 ? 18.547 10.32 16.203 1 98.19 444 ILE A CA 1
ATOM 3507 C C . ILE A 1 444 ? 17.156 10.555 16.812 1 98.19 444 ILE A C 1
ATOM 3509 O O . ILE A 1 444 ? 16.703 11.695 16.891 1 98.19 444 ILE A O 1
ATOM 3513 N N . TRP A 1 445 ? 16.516 9.508 17.219 1 97.88 445 TRP A N 1
ATOM 3514 C CA . TRP A 1 445 ? 15.141 9.594 17.703 1 97.88 445 TRP A CA 1
ATOM 3515 C C . TRP A 1 445 ? 15.086 10.148 19.109 1 97.88 445 TRP A C 1
ATOM 3517 O O . TRP A 1 445 ? 16.047 10.016 19.875 1 97.88 445 TRP A O 1
ATOM 3527 N N . ASN A 1 446 ? 14.008 10.773 19.422 1 96.12 446 ASN A N 1
ATOM 3528 C CA . ASN A 1 446 ? 13.766 11.367 20.719 1 96.12 446 ASN A CA 1
ATOM 3529 C C . ASN A 1 446 ? 14.906 12.297 21.141 1 96.12 446 ASN A C 1
ATOM 3531 O O . ASN A 1 446 ? 15.453 12.156 22.234 1 96.12 446 ASN A O 1
ATOM 3535 N N . ARG A 1 447 ? 15.18 13.188 20.234 1 96.62 447 ARG A N 1
ATOM 3536 C CA . ARG A 1 447 ? 16.328 14.07 20.422 1 96.62 447 ARG A CA 1
ATOM 3537 C C . ARG A 1 447 ? 16.125 15.398 19.703 1 96.62 447 ARG A C 1
ATOM 3539 O O . ARG A 1 447 ? 15.391 15.477 18.719 1 96.62 447 ARG A O 1
ATOM 3546 N N . THR A 1 448 ? 16.703 16.438 20.234 1 94.88 448 THR A N 1
ATOM 3547 C CA . THR A 1 448 ? 16.703 17.766 19.625 1 94.88 448 THR A CA 1
ATOM 3548 C C . THR A 1 448 ? 18.078 18.109 19.062 1 94.88 448 THR A C 1
ATOM 3550 O O . THR A 1 448 ? 19.078 17.984 19.766 1 94.88 448 THR A O 1
ATOM 3553 N N . PHE A 1 449 ? 18.125 18.484 17.859 1 94.25 449 PHE A N 1
ATOM 3554 C CA . PHE A 1 449 ? 19.359 18.922 17.203 1 94.25 449 PHE A CA 1
ATOM 3555 C C . PHE A 1 449 ? 19.406 20.438 17.078 1 94.25 449 PHE A C 1
ATOM 3557 O O . PHE A 1 449 ? 18.438 21.062 16.656 1 94.25 449 PHE A O 1
ATOM 3564 N N . TYR A 1 450 ? 20.562 20.984 17.422 1 89.12 450 TYR A N 1
ATOM 3565 C CA . TYR A 1 450 ? 20.766 22.422 17.375 1 89.12 450 TYR A CA 1
ATOM 3566 C C . TYR A 1 450 ? 21.797 22.797 16.312 1 89.12 450 TYR A C 1
ATOM 3568 O O . TYR A 1 450 ? 22.547 21.938 15.844 1 89.12 450 TYR A O 1
ATOM 3576 N N . GLY A 1 451 ? 21.719 24.016 15.867 1 79.56 451 GLY A N 1
ATOM 3577 C CA . GLY A 1 451 ? 22.719 24.5 14.922 1 79.56 451 GLY A CA 1
ATOM 3578 C C . GLY A 1 451 ? 22.484 24 13.508 1 79.56 451 GLY A C 1
ATOM 3579 O O . GLY A 1 451 ? 23.406 24.016 12.688 1 79.56 451 GLY A O 1
ATOM 3580 N N . MET A 1 452 ? 21.359 23.422 13.203 1 87.31 452 MET A N 1
ATOM 3581 C CA . MET A 1 452 ? 21.016 23 11.852 1 87.31 452 MET A CA 1
ATOM 3582 C C . MET A 1 452 ? 20.641 24.203 10.984 1 87.31 452 MET A C 1
ATOM 3584 O O . MET A 1 452 ? 20.406 25.297 11.492 1 87.31 452 MET A O 1
ATOM 3588 N N . LEU A 1 453 ? 20.688 23.984 9.758 1 86.31 453 LEU A N 1
ATOM 3589 C CA . LEU A 1 453 ? 20.359 25.078 8.852 1 86.31 453 LEU A CA 1
ATOM 3590 C C . LEU A 1 453 ? 18.891 25.453 8.945 1 86.31 453 LEU A C 1
ATOM 3592 O O . LEU A 1 453 ? 18.516 26.625 8.812 1 86.31 453 LEU A O 1
ATOM 3596 N N . SER A 1 454 ? 18.062 24.438 9.141 1 81.31 454 SER A N 1
ATOM 3597 C CA . SER A 1 454 ? 16.625 24.672 9.227 1 81.31 454 SER A CA 1
ATOM 3598 C C . SER A 1 454 ? 16.203 25.047 10.648 1 81.31 454 SER A C 1
ATOM 3600 O O . SER A 1 454 ? 15.023 25.016 10.984 1 81.31 454 SER A O 1
ATOM 3602 N N . GLY A 1 455 ? 17.234 25.359 11.5 1 81.5 455 GLY A N 1
ATOM 3603 C CA . GLY A 1 455 ? 16.938 25.719 12.883 1 81.5 455 GLY A CA 1
ATOM 3604 C C . GLY A 1 455 ? 16.906 24.516 13.812 1 81.5 455 GLY A C 1
ATOM 3605 O O . GLY A 1 455 ? 17.562 23.5 13.547 1 81.5 455 GLY A O 1
ATOM 3606 N N . LYS A 1 456 ? 16.219 24.797 14.883 1 87.56 456 LYS A N 1
ATOM 3607 C CA . LYS A 1 456 ? 16.094 23.719 15.867 1 87.56 456 LYS A CA 1
ATOM 3608 C C . LYS A 1 456 ? 15.203 22.594 15.352 1 87.56 456 LYS A C 1
ATOM 3610 O O . LYS A 1 456 ? 14.07 22.828 14.93 1 87.56 456 LYS A O 1
ATOM 3615 N N . ILE A 1 457 ? 15.758 21.375 15.32 1 91.94 457 ILE A N 1
ATOM 3616 C CA . ILE A 1 457 ? 15 20.219 14.867 1 91.94 457 ILE A CA 1
ATOM 3617 C C . ILE A 1 457 ? 14.805 19.234 16.031 1 91.94 457 ILE A C 1
ATOM 3619 O O . ILE A 1 457 ? 15.773 18.75 16.609 1 91.94 457 ILE A O 1
ATOM 3623 N N . THR A 1 458 ? 13.594 19.031 16.359 1 94.19 458 THR A N 1
ATOM 3624 C CA . THR A 1 458 ? 13.289 18.062 17.406 1 94.19 458 THR A CA 1
ATOM 3625 C C . THR A 1 458 ? 12.586 16.828 16.812 1 94.19 458 THR A C 1
ATOM 3627 O O . THR A 1 458 ? 11.539 16.953 16.188 1 94.19 458 THR A O 1
ATOM 3630 N N . ILE A 1 459 ? 13.172 15.656 17.047 1 96.62 459 ILE A N 1
ATOM 3631 C CA . ILE A 1 459 ? 12.641 14.391 16.562 1 96.62 459 ILE A CA 1
ATOM 3632 C C . ILE A 1 459 ? 11.922 13.672 17.703 1 96.62 459 ILE A C 1
ATOM 3634 O O . ILE A 1 459 ? 12.461 13.57 18.812 1 96.62 459 ILE A O 1
ATOM 3638 N N . ASN A 1 460 ? 10.812 13.18 17.453 1 94.44 460 ASN A N 1
ATOM 3639 C CA . ASN A 1 460 ? 10.055 12.492 18.5 1 94.44 460 ASN A CA 1
ATOM 3640 C C . ASN A 1 460 ? 10.508 11.047 18.672 1 94.44 460 ASN A C 1
ATOM 3642 O O . ASN A 1 460 ? 11.469 10.617 18.016 1 94.44 460 ASN A O 1
ATOM 3646 N N . SER A 1 461 ? 9.805 10.305 19.531 1 93.81 461 SER A N 1
ATOM 3647 C CA . SER A 1 461 ? 10.211 8.953 19.891 1 93.81 461 SER A CA 1
ATOM 3648 C C . SER A 1 461 ? 9.961 7.973 18.75 1 93.81 461 SER A C 1
ATOM 3650 O O . SER A 1 461 ? 10.492 6.863 18.75 1 93.81 461 SER A O 1
ATOM 3652 N N . VAL A 1 462 ? 9.172 8.398 17.734 1 92.25 462 VAL A N 1
ATOM 3653 C CA . VAL A 1 462 ? 8.891 7.488 16.625 1 92.25 462 VAL A CA 1
ATOM 3654 C C . VAL A 1 462 ? 9.633 7.941 15.375 1 92.25 462 VAL A C 1
ATOM 3656 O O . VAL A 1 462 ? 9.328 7.492 14.266 1 92.25 462 VAL A O 1
ATOM 3659 N N . GLY A 1 463 ? 10.531 8.922 15.508 1 96.19 463 GLY A N 1
ATOM 3660 C CA . GLY A 1 463 ? 11.461 9.25 14.438 1 96.19 463 GLY A CA 1
ATOM 3661 C C . GLY A 1 463 ? 10.93 10.312 13.492 1 96.19 463 GLY A C 1
ATOM 3662 O O . GLY A 1 463 ? 11.438 10.461 12.375 1 96.19 463 GLY A O 1
ATOM 3663 N N . ASP A 1 464 ? 9.891 11.055 13.891 1 94.62 464 ASP A N 1
ATOM 3664 C CA . ASP A 1 464 ? 9.336 12.125 13.062 1 94.62 464 ASP A CA 1
ATOM 3665 C C . ASP A 1 464 ? 9.641 13.5 13.672 1 94.62 464 ASP A C 1
ATOM 3667 O O . ASP A 1 464 ? 9.609 13.664 14.891 1 94.62 464 ASP A O 1
ATOM 3671 N N . ARG A 1 465 ? 9.875 14.398 12.82 1 93.38 465 ARG A N 1
ATOM 3672 C CA . ARG A 1 465 ? 10.078 15.766 13.273 1 93.38 465 ARG A CA 1
ATOM 3673 C C . ARG A 1 465 ? 8.781 16.359 13.82 1 93.38 465 ARG A C 1
ATOM 3675 O O . ARG A 1 465 ? 7.707 16.156 13.242 1 93.38 465 ARG A O 1
ATOM 3682 N N . PHE A 1 466 ? 8.922 17.094 14.922 1 91.94 466 PHE A N 1
ATOM 3683 C CA . PHE A 1 466 ? 7.773 17.828 15.445 1 91.94 466 PHE A CA 1
ATOM 3684 C C . PHE A 1 466 ? 7.469 19.047 14.578 1 91.94 466 PHE A C 1
ATOM 3686 O O . PHE A 1 466 ? 8.383 19.734 14.117 1 91.94 466 PHE A O 1
ATOM 3693 N N . SER A 1 467 ? 6.219 19.188 14.336 1 89.12 467 SER A N 1
ATOM 3694 C CA . SER A 1 467 ? 5.742 20.375 13.633 1 89.12 467 SER A CA 1
ATOM 3695 C C . SER A 1 467 ? 4.707 21.125 14.453 1 89.12 467 SER A C 1
ATOM 3697 O O . SER A 1 467 ? 3.838 20.516 15.078 1 89.12 467 SER A O 1
ATOM 3699 N N . ASP A 1 468 ? 4.926 22.359 14.492 1 88.94 468 ASP A N 1
ATOM 3700 C CA . ASP A 1 468 ? 3.93 23.188 15.172 1 88.94 468 ASP A CA 1
ATOM 3701 C C . ASP A 1 468 ? 2.82 23.609 14.211 1 88.94 468 ASP A C 1
ATOM 3703 O O . ASP A 1 468 ? 3.035 23.672 13 1 88.94 468 ASP A O 1
ATOM 3707 N N . VAL A 1 469 ? 1.692 23.828 14.797 1 91.12 469 VAL A N 1
ATOM 3708 C CA . VAL A 1 469 ? 0.542 24.203 13.984 1 91.12 469 VAL A CA 1
ATOM 3709 C C . VAL A 1 469 ? -0.019 25.531 14.461 1 91.12 469 VAL A C 1
ATOM 3711 O O . VAL A 1 469 ? -0.179 25.75 15.664 1 91.12 469 VAL A O 1
ATOM 3714 N N . ILE A 1 470 ? -0.252 26.391 13.516 1 88.44 470 ILE A N 1
ATOM 3715 C CA . ILE A 1 470 ? -0.853 27.688 13.812 1 88.44 470 ILE A CA 1
ATOM 3716 C C . ILE A 1 470 ? -2.355 27.641 13.539 1 88.44 470 ILE A C 1
ATOM 3718 O O . ILE A 1 470 ? -2.787 27.156 12.492 1 88.44 470 ILE A O 1
ATOM 3722 N N . VAL A 1 471 ? -3.1 28.047 14.5 1 89.81 471 VAL A N 1
ATOM 3723 C CA . VAL A 1 471 ? -4.539 28.219 14.352 1 89.81 471 VAL A CA 1
ATOM 3724 C C . VAL A 1 471 ? -4.867 29.703 14.18 1 89.81 471 VAL A C 1
ATOM 3726 O O . VAL A 1 471 ? -4.605 30.516 15.07 1 89.81 471 VAL A O 1
ATOM 3729 N N . SER A 1 472 ? -5.449 29.984 13.031 1 86 472 SER A N 1
ATOM 3730 C CA . SER A 1 472 ? -5.77 31.375 12.734 1 86 472 SER A CA 1
ATOM 3731 C C . SER A 1 472 ? -7.273 31.578 12.586 1 86 472 SER A C 1
ATOM 3733 O O . SER A 1 472 ? -8 30.656 12.242 1 86 472 SER A O 1
ATOM 3735 N N . VAL A 1 473 ? -7.73 32.781 12.875 1 83.81 473 VAL A N 1
ATOM 3736 C CA . VAL A 1 473 ? -9.141 33.156 12.773 1 83.81 473 VAL A CA 1
ATOM 3737 C C . VAL A 1 473 ? -9.266 34.562 12.188 1 83.81 473 VAL A C 1
ATOM 3739 O O . VAL A 1 473 ? -8.305 35.312 12.211 1 83.81 473 VAL A O 1
ATOM 3742 N N . LEU A 1 474 ? -10.438 34.75 11.586 1 80.69 474 LEU A N 1
ATOM 3743 C CA . LEU A 1 474 ? -10.75 36.094 11.164 1 80.69 474 LEU A CA 1
ATOM 3744 C C . LEU A 1 474 ? -11.125 36.969 12.359 1 80.69 474 LEU A C 1
ATOM 3746 O O . LEU A 1 474 ? -12.047 36.625 13.109 1 80.69 474 LEU A O 1
ATOM 3750 N N . ASP A 1 475 ? -10.328 37.969 12.508 1 74.94 475 ASP A N 1
ATOM 3751 C CA . ASP A 1 475 ? -10.656 38.969 13.531 1 74.94 475 ASP A CA 1
ATOM 3752 C C . ASP A 1 475 ? -11.766 39.906 13.047 1 74.94 475 ASP A C 1
ATOM 3754 O O . ASP A 1 475 ? -11.57 40.656 12.094 1 74.94 475 ASP A O 1
ATOM 3758 N N . PRO A 1 476 ? -12.875 39.844 13.672 1 70.69 476 PRO A N 1
ATOM 3759 C CA . PRO A 1 476 ? -13.977 40.688 13.203 1 70.69 476 PRO A CA 1
ATOM 3760 C C . PRO A 1 476 ? -13.641 42.188 13.281 1 70.69 476 PRO A C 1
ATOM 3762 O O . PRO A 1 476 ? -14.203 42.969 12.523 1 70.69 476 PRO A O 1
ATOM 3765 N N . GLN A 1 477 ? -12.82 42.594 14.227 1 68.88 477 GLN A N 1
ATOM 3766 C CA . GLN A 1 477 ? -12.484 44 14.406 1 68.88 477 GLN A CA 1
ATOM 3767 C C . GLN A 1 477 ? -11.445 44.469 13.383 1 68.88 477 GLN A C 1
ATOM 3769 O O . GLN A 1 477 ? -11.594 45.531 12.766 1 68.88 477 GLN A O 1
ATOM 3774 N N . ARG A 1 478 ? -10.516 43.719 13.172 1 69.38 478 ARG A N 1
ATOM 3775 C CA . ARG A 1 478 ? -9.398 44.094 12.312 1 69.38 478 ARG A CA 1
ATOM 3776 C C . ARG A 1 478 ? -9.641 43.656 10.875 1 69.38 478 ARG A C 1
ATOM 3778 O O . ARG A 1 478 ? -8.961 44.125 9.953 1 69.38 478 ARG A O 1
ATOM 3785 N N . GLU A 1 479 ? -10.57 42.75 10.742 1 72.5 479 GLU A N 1
ATOM 3786 C CA . GLU A 1 479 ? -10.938 42.188 9.445 1 72.5 479 GLU A CA 1
ATOM 3787 C C . GLU A 1 479 ? -9.742 41.531 8.773 1 72.5 479 GLU A C 1
ATOM 3789 O O . GLU A 1 479 ? -9.531 41.688 7.566 1 72.5 479 GLU A O 1
ATOM 3794 N N . THR A 1 480 ? -8.852 41.062 9.586 1 75.56 480 THR A N 1
ATOM 3795 C CA . THR A 1 480 ? -7.711 40.312 9.094 1 75.56 480 THR A CA 1
ATOM 3796 C C . THR A 1 480 ? -7.605 38.969 9.812 1 75.56 480 THR A C 1
ATOM 3798 O O . THR A 1 480 ? -8.109 38.812 10.93 1 75.56 480 THR A O 1
ATOM 3801 N N . ILE A 1 481 ? -7.004 38.031 9.125 1 78.94 481 ILE A N 1
ATOM 3802 C CA . ILE A 1 481 ? -6.77 36.75 9.742 1 78.94 481 ILE A CA 1
ATOM 3803 C C . ILE A 1 481 ? -5.598 36.844 10.711 1 78.94 481 ILE A C 1
ATOM 3805 O O . ILE A 1 481 ? -4.52 37.312 10.352 1 78.94 481 ILE A O 1
ATOM 3809 N N . GLN A 1 482 ? -5.832 36.562 11.906 1 79.31 482 GLN A N 1
ATOM 3810 C CA . GLN A 1 482 ? -4.816 36.625 12.953 1 79.31 482 GLN A CA 1
ATOM 3811 C C . GLN A 1 482 ? -4.582 35.281 13.594 1 79.31 482 GLN A C 1
ATOM 3813 O O . GLN A 1 482 ? -5.477 34.438 13.609 1 79.31 482 GLN A O 1
ATOM 3818 N N . THR A 1 483 ? -3.373 35.156 14.141 1 84.25 483 THR A N 1
ATOM 3819 C CA . THR A 1 483 ? -3.055 33.938 14.891 1 84.25 483 THR A CA 1
ATOM 3820 C C . THR A 1 483 ? -3.834 33.906 16.203 1 84.25 483 THR A C 1
ATOM 3822 O O . THR A 1 483 ? -3.754 34.812 17.016 1 84.25 483 THR A O 1
ATOM 3825 N N . TYR A 1 484 ? -4.578 32.906 16.312 1 84.31 484 TYR A N 1
ATOM 3826 C CA . TYR A 1 484 ? -5.414 32.688 17.5 1 84.31 484 TYR A CA 1
ATOM 3827 C C . TYR A 1 484 ? -4.719 31.781 18.5 1 84.31 484 TYR A C 1
ATOM 3829 O O . TYR A 1 484 ? -4.766 32.031 19.703 1 84.31 484 TYR A O 1
ATOM 3837 N N . ALA A 1 485 ? -4.145 30.812 18.016 1 89.75 485 ALA A N 1
ATOM 3838 C CA . ALA A 1 485 ? -3.475 29.828 18.875 1 89.75 485 ALA A CA 1
ATOM 3839 C C . ALA A 1 485 ? -2.363 29.109 18.109 1 89.75 485 ALA A C 1
ATOM 3841 O O . ALA A 1 485 ? -2.332 29.125 16.891 1 89.75 485 ALA A O 1
ATOM 3842 N N . VAL A 1 486 ? -1.45 28.656 18.891 1 90.81 486 VAL A N 1
ATOM 3843 C CA . VAL A 1 486 ? -0.368 27.844 18.328 1 90.81 486 VAL A CA 1
ATOM 3844 C C . VAL A 1 486 ? -0.274 26.516 19.078 1 90.81 486 VAL A C 1
ATOM 3846 O O . VAL A 1 486 ? -0.203 26.5 20.312 1 90.81 486 VAL A O 1
ATOM 3849 N N . TYR A 1 487 ? -0.398 25.484 18.344 1 92.62 487 TYR A N 1
ATOM 3850 C CA . TYR A 1 487 ? -0.148 24.172 18.922 1 92.62 487 TYR A CA 1
ATOM 3851 C C . TYR A 1 487 ? 1.334 23.828 18.859 1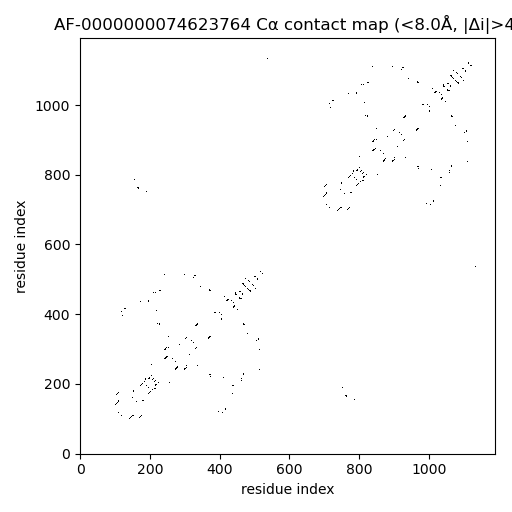 92.62 487 TYR A C 1
ATOM 3853 O O . TYR A 1 487 ? 1.879 23.609 17.781 1 92.62 487 TYR A O 1
ATOM 3861 N N . GLU A 1 488 ? 1.891 23.703 20.016 1 91.5 488 GLU A N 1
ATOM 3862 C CA . GLU A 1 488 ? 3.289 23.297 20.125 1 91.5 488 GLU A CA 1
ATOM 3863 C C . GLU A 1 488 ? 3.41 21.797 20.312 1 91.5 488 GLU A C 1
ATOM 3865 O O . GLU A 1 488 ? 3.135 21.266 21.391 1 91.5 488 GLU A O 1
ATOM 3870 N N . SER A 1 489 ? 3.924 21.141 19.328 1 89.69 489 SER A N 1
ATOM 3871 C CA . SER A 1 489 ? 3.9 19.688 19.266 1 89.69 489 SER A CA 1
ATOM 3872 C C . SER A 1 489 ? 4.848 19.078 20.281 1 89.69 489 SER A C 1
ATOM 3874 O O . SER A 1 489 ? 4.57 18.016 20.844 1 89.69 489 SER A O 1
ATOM 3876 N N . VAL A 1 490 ? 5.949 19.703 20.578 1 89.44 490 VAL A N 1
ATOM 3877 C CA . VAL A 1 490 ? 6.926 19.156 21.5 1 89.44 490 VAL A CA 1
ATOM 3878 C C . VAL A 1 490 ? 6.309 19.062 22.906 1 89.44 490 VAL A C 1
ATOM 3880 O O . VAL A 1 490 ? 6.457 18.047 23.578 1 89.44 490 VAL A O 1
ATOM 3883 N N . SER A 1 491 ? 5.574 20.109 23.25 1 90.44 491 SER A N 1
ATOM 3884 C CA . SER A 1 491 ? 4.949 20.141 24.562 1 90.44 491 SER A CA 1
ATOM 3885 C C . SER A 1 491 ? 3.51 19.641 24.5 1 90.44 491 SER A C 1
ATOM 3887 O O . SER A 1 491 ? 2.861 19.469 25.547 1 90.44 491 SER A O 1
ATOM 3889 N N . SER A 1 492 ? 2.992 19.359 23.344 1 88.94 492 SER A N 1
ATOM 3890 C CA . SER A 1 492 ? 1.606 18.938 23.156 1 88.94 492 SER A CA 1
ATOM 3891 C C . SER A 1 492 ? 0.641 19.922 23.812 1 88.94 492 SER A C 1
ATOM 3893 O O . SER A 1 492 ? -0.265 19.516 24.531 1 88.94 492 SER A O 1
ATOM 3895 N N . THR A 1 493 ? 0.908 21.188 23.578 1 91.62 493 THR A N 1
ATOM 3896 C CA . THR A 1 493 ? 0.088 22.203 24.219 1 91.62 493 THR A CA 1
ATOM 3897 C C . THR A 1 493 ? -0.418 23.219 23.188 1 91.62 493 THR A C 1
ATOM 3899 O O . THR A 1 493 ? 0.305 23.578 22.266 1 91.62 493 THR A O 1
ATOM 3902 N N . LEU A 1 494 ? -1.68 23.531 23.375 1 90.94 494 LEU A N 1
ATOM 3903 C CA . LEU A 1 494 ? -2.27 24.609 22.594 1 90.94 494 LEU A CA 1
ATOM 3904 C C . LEU A 1 494 ? -2.193 25.938 23.344 1 90.94 494 LEU A C 1
ATOM 3906 O O . LEU A 1 494 ? -2.854 26.094 24.375 1 90.94 494 LEU A O 1
ATOM 3910 N N . THR A 1 495 ? -1.384 26.844 22.828 1 89.31 495 THR A N 1
ATOM 3911 C CA . THR A 1 495 ? -1.208 28.141 23.484 1 89.31 495 THR A CA 1
ATOM 3912 C C . THR A 1 495 ? -1.995 29.234 22.75 1 89.31 495 THR A C 1
ATOM 3914 O O . THR A 1 495 ? -1.799 29.438 21.562 1 89.31 495 THR A O 1
ATOM 3917 N N . PHE A 1 496 ? -2.783 29.875 23.484 1 87.88 496 PHE A N 1
ATOM 3918 C CA . PHE A 1 496 ? -3.604 30.938 22.906 1 87.88 496 PHE A CA 1
ATOM 3919 C C . PHE A 1 496 ? -2.869 32.281 22.953 1 87.88 496 PHE A C 1
ATOM 3921 O O . PHE A 1 496 ? -2.232 32.594 23.953 1 87.88 496 PHE A O 1
ATOM 3928 N N . LYS A 1 497 ? -2.715 32.875 21.844 1 80.25 497 LYS A N 1
ATOM 3929 C CA . LYS A 1 497 ? -1.993 34.156 21.75 1 80.25 497 LYS A CA 1
ATOM 3930 C C . LYS A 1 497 ? -2.906 35.344 22.062 1 80.25 497 LYS A C 1
ATOM 3932 O O . LYS A 1 497 ? -2.432 36.406 22.453 1 80.25 497 LYS A O 1
ATOM 3937 N N . VAL A 1 498 ? -4.031 35.344 21.688 1 66.81 498 VAL A N 1
ATOM 3938 C CA . VAL A 1 498 ? -4.91 36.469 21.984 1 66.81 498 VAL A CA 1
ATOM 3939 C C . VAL A 1 498 ? -5.703 36.188 23.25 1 66.81 498 VAL A C 1
ATOM 3941 O O . VAL A 1 498 ? -6.07 35.031 23.531 1 66.81 498 VAL A O 1
ATOM 3944 N N . ALA A 1 499 ? -5.449 37.031 24.297 1 54.66 499 ALA A N 1
ATOM 3945 C CA . ALA A 1 499 ? -6.09 37 25.609 1 54.66 499 ALA A CA 1
ATOM 3946 C C . ALA A 1 499 ? -7.57 36.625 25.5 1 54.66 499 ALA A C 1
ATOM 3948 O O . ALA A 1 499 ? -8.234 36.375 26.5 1 54.66 499 ALA A O 1
ATOM 3949 N N . THR A 1 500 ? -8.062 36.844 24.344 1 54.19 500 THR A N 1
ATOM 3950 C CA . THR A 1 500 ? -9.523 36.781 24.297 1 54.19 500 THR A CA 1
ATOM 3951 C C . THR A 1 500 ? -9.984 35.406 23.812 1 54.19 500 THR A C 1
ATOM 3953 O O . THR A 1 500 ? -9.289 34.719 23.047 1 54.19 500 THR A O 1
ATOM 3956 N N . LYS A 1 501 ? -10.922 34.812 24.594 1 58.5 501 LYS A N 1
ATOM 3957 C CA . LYS A 1 501 ? -11.703 33.625 24.203 1 58.5 501 LYS A CA 1
ATOM 3958 C C . LYS A 1 501 ? -12.016 33.656 22.719 1 58.5 501 LYS A C 1
ATOM 3960 O O . LYS A 1 501 ? -12.078 34.719 22.094 1 58.5 501 LYS A O 1
ATOM 3965 N N . PHE A 1 502 ? -11.938 32.594 22.016 1 65.5 502 PHE A N 1
ATOM 3966 C CA . PHE A 1 502 ? -12.32 32.5 20.609 1 65.5 502 PHE A CA 1
ATOM 3967 C C . PHE A 1 502 ? -13.531 33.406 20.328 1 65.5 502 PHE A C 1
ATOM 3969 O O . PHE A 1 502 ? -14.523 33.344 21.047 1 65.5 502 PHE A O 1
ATOM 3976 N N . PRO A 1 503 ? -13.305 34.344 19.5 1 65.12 503 PRO A N 1
ATOM 3977 C CA . PRO A 1 503 ? -14.438 35.219 19.172 1 65.12 503 PRO A CA 1
ATOM 3978 C C . PRO A 1 503 ? -15.523 34.5 18.375 1 65.12 503 PRO A C 1
ATOM 3980 O O . PRO A 1 503 ? -15.641 34.719 17.156 1 65.12 503 PRO A O 1
ATOM 3983 N N . TRP A 1 504 ? -16.297 33.656 19.141 1 75.94 504 TRP A N 1
ATOM 3984 C CA . TRP A 1 504 ? -17.422 33.031 18.453 1 75.94 504 TRP A CA 1
ATOM 3985 C C . TRP A 1 504 ? -18.516 34.062 18.141 1 75.94 504 TRP A C 1
ATOM 3987 O O . TRP A 1 504 ? -19.281 34.438 19.016 1 75.94 504 TRP A O 1
ATOM 3997 N N . PRO A 1 505 ? -18.516 34.594 16.953 1 68.44 505 PRO A N 1
ATOM 3998 C CA . PRO A 1 505 ? -19.375 35.719 16.656 1 68.44 505 PRO A CA 1
ATOM 3999 C C . PRO A 1 505 ? -20.859 35.406 16.781 1 68.44 505 PRO A C 1
ATOM 4001 O O . PRO A 1 505 ? -21.672 36.281 17.078 1 68.44 505 PRO A O 1
ATOM 4004 N N . TYR A 1 506 ? -21.281 34.219 16.484 1 66.31 506 TYR A N 1
ATOM 4005 C CA . TYR A 1 506 ? -22.719 33.969 16.328 1 66.31 506 TYR A CA 1
ATOM 4006 C C . TYR A 1 506 ? -23.25 33.125 17.469 1 66.31 506 TYR A C 1
ATOM 4008 O O . TYR A 1 506 ? -24.344 32.562 17.375 1 66.31 506 TYR A O 1
ATOM 4016 N N . ASN A 1 507 ? -22.531 32.969 18.516 1 68.38 507 ASN A N 1
ATOM 4017 C CA . ASN A 1 507 ? -23 32.188 19.641 1 68.38 507 ASN A CA 1
ATOM 4018 C C . ASN A 1 507 ? -22.609 32.812 20.984 1 68.38 507 ASN A C 1
ATOM 4020 O O . ASN A 1 507 ? -22.141 32.156 21.891 1 68.38 507 ASN A O 1
ATOM 4024 N N . LYS A 1 508 ? -22.844 34.031 21.047 1 72.5 508 LYS A N 1
ATOM 4025 C CA . LYS A 1 508 ? -22.609 34.812 22.281 1 72.5 508 LYS A CA 1
ATOM 4026 C C . LYS A 1 508 ? -21.219 34.5 22.844 1 72.5 508 LYS A C 1
ATOM 4028 O O . LYS A 1 508 ? -21.062 34.312 24.062 1 72.5 508 LYS A O 1
ATOM 4033 N N . GLY A 1 509 ? -20.297 34.219 22.031 1 73.88 509 GLY A N 1
ATOM 4034 C CA . GLY A 1 509 ? -18.922 34.062 22.453 1 73.88 509 GLY A CA 1
ATOM 4035 C C . GLY A 1 509 ? -18.578 32.625 22.859 1 73.88 509 GLY A C 1
ATOM 4036 O O . GLY A 1 509 ? -17.453 32.344 23.281 1 73.88 509 GLY A O 1
ATOM 4037 N N . GLU A 1 510 ? -19.578 31.766 22.797 1 81.75 510 GLU A N 1
ATOM 4038 C CA . GLU A 1 510 ? -19.344 30.359 23.125 1 81.75 510 GLU A CA 1
ATOM 4039 C C . GLU A 1 510 ? -19.219 29.5 21.875 1 81.75 510 GLU A C 1
ATOM 4041 O O . GLU A 1 510 ? -19.797 29.812 20.844 1 81.75 510 GLU A O 1
ATOM 4046 N N . PRO A 1 511 ? -18.469 28.438 22.016 1 86.88 511 PRO A N 1
ATOM 4047 C CA . PRO A 1 511 ? -18.359 27.531 20.859 1 86.88 511 PRO A CA 1
ATOM 4048 C C . PRO A 1 511 ? -19.672 26.828 20.547 1 86.88 511 PRO A C 1
ATOM 4050 O O . PRO A 1 511 ? -20.484 26.594 21.453 1 86.88 511 PRO A O 1
ATOM 4053 N N . PRO A 1 512 ? -19.828 26.594 19.312 1 89 512 PRO A N 1
ATOM 4054 C CA . PRO A 1 512 ? -21.047 25.844 18.969 1 89 512 PRO A CA 1
ATOM 4055 C C . PRO A 1 512 ? -21.141 24.5 19.672 1 89 512 PRO A C 1
ATOM 4057 O O . PRO A 1 512 ? -20.109 23.859 19.938 1 89 512 PRO A O 1
ATOM 4060 N N . PRO A 1 513 ? -22.328 24.156 19.969 1 88.12 513 PRO A N 1
ATOM 4061 C CA . PRO A 1 513 ? -22.484 22.859 20.625 1 88.12 513 PRO A CA 1
ATOM 4062 C C . PRO A 1 513 ? -22.234 21.688 19.688 1 88.12 513 PRO A C 1
ATOM 4064 O O . PRO A 1 513 ? -22.312 21.828 18.469 1 88.12 513 PRO A O 1
ATOM 4067 N N . ASP A 1 514 ? -21.922 20.547 20.25 1 90.56 514 ASP A N 1
ATOM 4068 C CA . ASP A 1 514 ? -21.656 19.328 19.5 1 90.56 514 ASP A CA 1
ATOM 4069 C C . ASP A 1 514 ? -22.906 18.875 18.75 1 90.56 514 ASP A C 1
ATOM 4071 O O . ASP A 1 514 ? -22.797 18.281 17.672 1 90.56 514 ASP A O 1
ATOM 4075 N N . GLN A 1 515 ? -24.031 19 19.359 1 87.88 515 GLN A N 1
ATOM 4076 C CA . GLN A 1 515 ? -25.312 18.625 18.781 1 87.88 515 GLN A CA 1
ATOM 4077 C C . GLN A 1 515 ? -26.312 19.766 18.891 1 87.88 515 GLN A C 1
ATOM 4079 O O . GLN A 1 515 ? -26.219 20.609 19.781 1 87.88 515 GLN A O 1
ATOM 4084 N N . PRO A 1 516 ? -27.219 19.719 17.828 1 84.38 516 PRO A N 1
ATOM 4085 C CA . PRO A 1 516 ? -28.266 20.75 17.969 1 84.38 516 PRO A CA 1
ATOM 4086 C C . PRO A 1 516 ? -29.109 20.562 19.234 1 84.38 516 PRO A C 1
ATOM 4088 O O . PRO A 1 516 ? -29.109 19.469 19.828 1 84.38 516 PRO A O 1
ATOM 4091 N N . LEU A 1 517 ? -29.641 21.625 19.594 1 76.75 517 LEU A N 1
ATOM 4092 C CA . LEU A 1 517 ? -30.422 21.625 20.828 1 76.75 517 LEU A CA 1
ATOM 4093 C C . LEU A 1 517 ? -31.438 20.484 20.828 1 76.75 517 LEU A C 1
ATOM 4095 O O . LEU A 1 517 ? -31.625 19.812 21.844 1 76.75 517 LEU A O 1
ATOM 4099 N N . CYS A 1 518 ? -32 20.125 19.656 1 73.94 518 CYS A N 1
ATOM 4100 C CA . CYS A 1 518 ? -33.031 19.094 19.578 1 73.94 518 CYS A CA 1
ATOM 4101 C C . CYS A 1 518 ? -32.438 17.812 19 1 73.94 518 CYS A C 1
ATOM 4103 O O . CYS A 1 518 ? -33.188 16.891 18.656 1 73.94 518 CYS A O 1
ATOM 4105 N N . GLY A 1 519 ? -31.219 17.688 18.969 1 77.75 519 GLY A N 1
ATOM 4106 C CA . GLY A 1 519 ? -30.578 16.531 18.359 1 77.75 519 GLY A CA 1
ATOM 4107 C C . GLY A 1 519 ? -30.609 16.547 16.844 1 77.75 519 GLY A C 1
ATOM 4108 O O . GLY A 1 519 ? -31.297 17.391 16.25 1 77.75 519 GLY A O 1
ATOM 4109 N N . PHE A 1 520 ? -29.891 15.734 16.078 1 74.19 520 PHE A N 1
ATOM 4110 C CA . PHE A 1 520 ? -29.781 15.75 14.633 1 74.19 520 PHE A CA 1
ATOM 4111 C C . PHE A 1 520 ? -31.109 15.414 13.977 1 74.19 520 PHE A C 1
ATOM 4113 O O . PHE A 1 520 ? -31.5 16.031 12.984 1 74.19 520 PHE A O 1
ATOM 4120 N N . ALA A 1 521 ? -31.859 14.352 14.242 1 60.53 521 ALA A N 1
ATOM 4121 C CA . ALA A 1 521 ? -33.125 13.969 13.672 1 60.53 521 ALA A CA 1
ATOM 4122 C C . ALA A 1 521 ? -34.281 14.508 14.508 1 60.53 521 ALA A C 1
ATOM 4124 O O . ALA A 1 521 ? -35.406 14 14.438 1 60.53 521 ALA A O 1
ATOM 4125 N N . LYS A 1 522 ? -33.938 15.672 15.188 1 55.53 522 LYS A N 1
ATOM 4126 C CA . LYS A 1 522 ? -34.938 16.281 16.062 1 55.53 522 LYS A CA 1
ATOM 4127 C C . LYS A 1 522 ? -35.594 15.25 16.969 1 55.53 522 LYS A C 1
ATOM 4129 O O . LYS A 1 522 ? -36.781 15.375 17.312 1 55.53 522 LYS A O 1
ATOM 4134 N N . LYS A 1 523 ? -35 14.109 17 1 52.34 523 LYS A N 1
ATOM 4135 C CA . LYS A 1 523 ? -35.562 13.008 17.781 1 52.34 523 LYS A CA 1
ATOM 4136 C C . LYS A 1 523 ? -35.812 13.438 19.234 1 52.34 523 LYS A C 1
ATOM 4138 O O . LYS A 1 523 ? -36.75 12.953 19.875 1 52.34 523 LYS A O 1
ATOM 4143 N N . LYS A 1 524 ? -34.969 14.367 19.562 1 56.25 524 LYS A N 1
ATOM 4144 C CA . LYS A 1 524 ? -35.062 14.789 20.969 1 56.25 524 LYS A CA 1
ATOM 4145 C C . LYS A 1 524 ? -36.25 15.758 21.156 1 56.25 524 LYS A C 1
ATOM 4147 O O . LYS A 1 524 ? -36.781 15.852 22.266 1 56.25 524 LYS A O 1
ATOM 4152 N N . CYS A 1 525 ? -36.406 16.469 20.078 1 56.19 525 CYS A N 1
ATOM 4153 C CA . CYS A 1 525 ? -37.469 17.422 20.203 1 56.19 525 CYS A CA 1
ATOM 4154 C C . CYS A 1 525 ? -38.812 16.828 19.719 1 56.19 525 CYS A C 1
ATOM 4156 O O . CYS A 1 525 ? -39.875 17.391 19.953 1 56.19 525 CYS A O 1
ATOM 4158 N N . SER A 1 526 ? -38.812 16.078 18.625 1 51.34 526 SER A N 1
ATOM 4159 C CA . SER A 1 526 ? -40.094 15.555 18.109 1 51.34 526 SER A CA 1
ATOM 4160 C C . SER A 1 526 ? -40.906 14.883 19.219 1 51.34 526 SER A C 1
ATOM 4162 O O . SER A 1 526 ? -42.125 14.703 19.078 1 51.34 526 SER A O 1
ATOM 4164 N N . LEU A 1 527 ? -40.25 14.18 20.047 1 42.56 527 LEU A N 1
ATOM 4165 C CA . LEU A 1 527 ? -41.156 13.609 21.031 1 42.56 527 LEU A CA 1
ATOM 4166 C C . LEU A 1 527 ? -42.125 14.672 21.578 1 42.56 527 LEU A C 1
ATOM 4168 O O . LEU A 1 527 ? -43.25 14.367 21.953 1 42.56 527 LEU A O 1
ATOM 4172 N N . SER A 1 528 ? -41.594 15.875 21.656 1 38.84 528 SER A N 1
ATOM 4173 C CA . SER A 1 528 ? -42.531 16.797 22.297 1 38.84 528 SER A CA 1
ATOM 4174 C C . SER A 1 528 ? -43.594 17.297 21.312 1 38.84 528 SER A C 1
ATOM 4176 O O . SER A 1 528 ? -44.75 17.469 21.672 1 38.84 528 SER A O 1
ATOM 4178 N N . ASP A 1 529 ? -43.25 17.766 20.047 1 39.75 529 ASP A N 1
ATOM 4179 C CA . ASP A 1 529 ? -44.188 18.547 19.281 1 39.75 529 ASP A CA 1
ATOM 4180 C C . ASP A 1 529 ? -45.156 17.641 18.516 1 39.75 529 ASP A C 1
ATOM 4182 O O . ASP A 1 529 ? -46.312 18 18.297 1 39.75 529 ASP A O 1
ATOM 4186 N N . SER A 1 530 ? -44.75 16.688 17.781 1 42.53 530 SER A N 1
ATOM 4187 C CA . SER A 1 530 ? -45.719 16.031 16.891 1 42.53 530 SER A CA 1
ATOM 4188 C C . SER A 1 530 ? -46.812 15.336 17.672 1 42.53 530 SER A C 1
ATOM 4190 O O . SER A 1 530 ? -47.969 15.312 17.234 1 42.53 530 SER A O 1
ATOM 4192 N N . ASP A 1 531 ? -46.469 14.734 18.75 1 43.28 531 ASP A N 1
ATOM 4193 C CA . ASP A 1 531 ? -47.562 14.18 19.516 1 43.28 531 ASP A CA 1
ATOM 4194 C C . ASP A 1 531 ? -48.5 15.289 20.016 1 43.28 531 ASP A C 1
ATOM 4196 O O . ASP A 1 531 ? -49.719 15.125 20.047 1 43.28 531 ASP A O 1
ATOM 4200 N N . ASP A 1 532 ? -47.875 16.484 20.266 1 43.81 532 ASP A N 1
ATOM 4201 C CA . ASP A 1 532 ? -48.688 17.547 20.875 1 43.81 532 ASP A CA 1
ATOM 4202 C C . ASP A 1 532 ? -49.406 18.344 19.812 1 43.81 532 ASP A C 1
ATOM 4204 O O . ASP A 1 532 ? -50.531 18.797 20.031 1 43.81 532 ASP A O 1
ATOM 4208 N N . SER A 1 533 ? -48.812 18.516 18.656 1 47.53 533 SER A N 1
ATOM 4209 C CA . SER A 1 533 ? -49.469 19.375 17.672 1 47.53 533 SER A CA 1
ATOM 4210 C C . SER A 1 533 ? -50.688 18.688 17.062 1 47.53 533 SER A C 1
ATOM 4212 O O . SER A 1 533 ? -51.688 19.328 16.828 1 47.53 533 SER A O 1
ATOM 4214 N N . ASN A 1 534 ? -50.531 17.422 16.734 1 47.03 534 ASN A N 1
ATOM 4215 C CA . ASN A 1 534 ? -51.719 16.703 16.281 1 47.03 534 ASN A CA 1
ATOM 4216 C C . ASN A 1 534 ? -52.781 16.641 17.359 1 47.03 534 ASN A C 1
ATOM 4218 O O . ASN A 1 534 ? -53.969 16.719 17.078 1 47.03 534 ASN A O 1
ATOM 4222 N N . VAL A 1 535 ? -52.312 16.547 18.625 1 49.84 535 VAL A N 1
ATOM 4223 C CA . VAL A 1 535 ? -53.219 16.625 19.766 1 49.84 535 VAL A CA 1
ATOM 4224 C C . VAL A 1 535 ? -53.812 18.031 19.875 1 49.84 535 VAL A C 1
ATOM 4226 O O . VAL A 1 535 ? -55 18.203 20.109 1 49.84 535 VAL A O 1
ATOM 4229 N N . VAL A 1 536 ? -52.906 19 19.578 1 52.06 536 VAL A N 1
ATOM 4230 C CA . VAL A 1 536 ? -53.375 20.391 19.656 1 52.06 536 VAL A CA 1
ATOM 4231 C C . VAL A 1 536 ? -54.344 20.672 18.5 1 52.06 536 VAL A C 1
ATOM 4233 O O . VAL A 1 536 ? -55.375 21.328 18.703 1 52.06 536 VAL A O 1
ATOM 4236 N N . ALA A 1 537 ? -54 20.219 17.328 1 54.59 537 ALA A N 1
ATOM 4237 C CA . ALA A 1 537 ? -54.906 20.406 16.203 1 54.59 537 ALA A CA 1
ATOM 4238 C C . ALA A 1 537 ? -56.219 19.641 16.422 1 54.59 537 ALA A C 1
ATOM 4240 O O . ALA A 1 537 ? -57.312 20.141 16.078 1 54.59 537 ALA A O 1
ATOM 4241 N N . GLY A 1 538 ? -56.094 18.422 16.953 1 53.84 538 GLY A N 1
ATOM 4242 C CA . GLY A 1 538 ? -57.281 17.672 17.328 1 53.84 538 GLY A CA 1
ATOM 4243 C C . GLY A 1 538 ? -58.094 18.344 18.406 1 53.84 538 GLY A C 1
ATOM 4244 O O . GLY A 1 538 ? -59.344 18.438 18.297 1 53.84 538 GLY A O 1
ATOM 4245 N N . VAL A 1 539 ? -57.344 18.875 19.391 1 59.09 539 VAL A N 1
ATOM 4246 C CA . VAL A 1 539 ? -58 19.531 20.516 1 59.09 539 VAL A CA 1
ATOM 4247 C C . VAL A 1 539 ? -58.594 20.859 20.047 1 59.09 539 VAL A C 1
ATOM 4249 O O . VAL A 1 539 ? -59.719 21.203 20.406 1 59.09 539 VAL A O 1
ATOM 4252 N N . SER A 1 540 ? -57.875 21.609 19.172 1 59.41 540 SER A N 1
ATOM 4253 C CA . SER A 1 540 ? -58.406 22.875 18.656 1 59.41 540 SER A CA 1
ATOM 4254 C C . SER A 1 540 ? -59.594 22.641 17.734 1 59.41 540 SER A C 1
ATOM 4256 O O . SER A 1 540 ? -60.562 23.406 17.766 1 59.41 540 SER A O 1
ATOM 4258 N N . GLY A 1 541 ? -59.531 21.625 16.891 1 59.78 541 GLY A N 1
ATOM 4259 C CA . GLY A 1 541 ? -60.688 21.25 16.109 1 59.78 541 GLY A CA 1
ATOM 4260 C C . GLY A 1 541 ? -61.875 20.844 16.953 1 59.78 541 GLY A C 1
ATOM 4261 O O . GLY A 1 541 ? -63.031 21.25 16.672 1 59.78 541 GLY A O 1
ATOM 4262 N N . PHE A 1 542 ? -61.625 20.094 18.047 1 61.5 542 PHE A N 1
ATOM 4263 C CA . PHE A 1 542 ? -62.656 19.703 19.016 1 61.5 542 PHE A CA 1
ATOM 4264 C C . PHE A 1 542 ? -63.281 20.938 19.656 1 61.5 542 PHE A C 1
ATOM 4266 O O . PHE A 1 542 ? -64.5 21.031 19.734 1 61.5 542 PHE A O 1
ATOM 4273 N N . PHE A 1 543 ? -62.438 21.922 20.047 1 66.56 543 PHE A N 1
ATOM 4274 C CA . PHE A 1 543 ? -62.938 23.141 20.672 1 66.56 543 PHE A CA 1
ATOM 4275 C C . PHE A 1 543 ? -63.688 24 19.656 1 66.56 543 PHE A C 1
ATOM 4277 O O . PHE A 1 543 ? -64.688 24.625 19.984 1 66.56 543 PHE A O 1
ATOM 4284 N N . GLY A 1 544 ? -63.312 24.031 18.391 1 67.19 544 GLY A N 1
ATOM 4285 C CA . GLY A 1 544 ? -64.062 24.734 17.344 1 67.19 544 GLY A CA 1
ATOM 4286 C C . GLY A 1 544 ? -65.438 24.172 17.094 1 67.19 544 GLY A C 1
ATOM 4287 O O . GLY A 1 544 ? -66.375 24.922 16.953 1 67.19 544 GLY A O 1
ATOM 4288 N N . VAL A 1 545 ? -65.562 22.844 17.156 1 71.44 545 VAL A N 1
ATOM 4289 C CA . VAL A 1 545 ? -66.812 22.188 16.969 1 71.44 545 VAL A CA 1
ATOM 4290 C C . VAL A 1 545 ? -67.75 22.469 18.156 1 71.44 545 VAL A C 1
ATOM 4292 O O . VAL A 1 545 ? -68.938 22.75 17.984 1 71.44 545 VAL A O 1
ATOM 4295 N N . VAL A 1 546 ? -67.25 22.469 19.391 1 70.56 546 VAL A N 1
ATOM 4296 C CA . VAL A 1 546 ? -68 22.75 20.609 1 70.56 546 VAL A CA 1
ATOM 4297 C C . VAL A 1 546 ? -68.5 24.188 20.578 1 70.56 546 VAL A C 1
ATOM 4299 O O . VAL A 1 546 ? -69.625 24.453 20.906 1 70.56 546 VAL A O 1
ATOM 4302 N N . VAL A 1 547 ? -67.688 25.156 20.094 1 73.88 547 VAL A N 1
ATOM 4303 C CA . VAL A 1 547 ? -68.062 26.562 20 1 73.88 547 VAL A CA 1
ATOM 4304 C C . VAL A 1 547 ? -69.125 26.719 18.906 1 73.88 547 VAL A C 1
ATOM 4306 O O . VAL A 1 547 ? -70.062 27.453 19.078 1 73.88 547 VAL A O 1
ATOM 4309 N N . MET A 1 548 ? -69.062 26.016 17.828 1 73.25 548 MET A N 1
ATOM 4310 C CA . MET A 1 548 ? -70.062 26.094 16.766 1 73.25 548 MET A CA 1
ATOM 4311 C C . MET A 1 548 ? -71.438 25.547 17.219 1 73.25 548 MET A C 1
ATOM 4313 O O . MET A 1 548 ? -72.438 26.125 16.938 1 73.25 548 MET A O 1
ATOM 4317 N N . ILE A 1 549 ? -71.438 24.391 17.969 1 72.06 549 ILE A N 1
ATOM 4318 C CA . ILE A 1 549 ? -72.625 23.797 18.531 1 72.06 549 ILE A CA 1
ATOM 4319 C C . ILE A 1 549 ? -73.25 24.75 19.578 1 72.06 549 ILE A C 1
ATOM 4321 O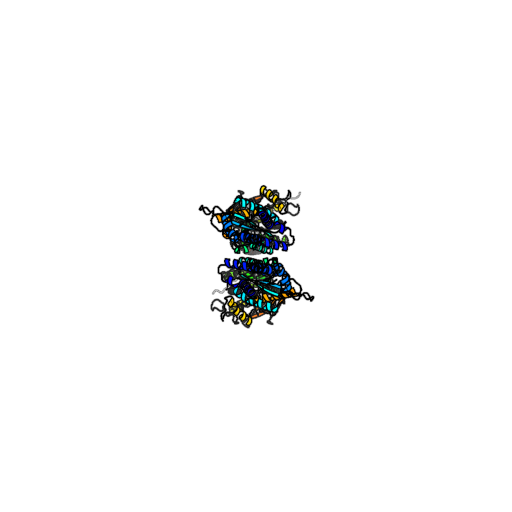 O . ILE A 1 549 ? -74.438 24.984 19.594 1 72.06 549 ILE A O 1
ATOM 4325 N N . GLY A 1 550 ? -72.312 25.312 20.422 1 70.69 550 GLY A N 1
ATOM 4326 C CA . GLY A 1 550 ? -72.75 26.312 21.391 1 70.69 550 GLY A CA 1
ATOM 4327 C C . GLY A 1 550 ? -73.375 27.547 20.734 1 70.69 550 GLY A C 1
ATOM 4328 O O . GLY A 1 550 ? -74.375 28.094 21.219 1 70.69 550 GLY A O 1
ATOM 4329 N N . GLY A 1 551 ? -72.812 27.984 19.625 1 73.12 551 GLY A N 1
ATOM 4330 C CA . GLY A 1 551 ? -73.375 29.094 18.859 1 73.12 551 GLY A CA 1
ATOM 4331 C C . GLY A 1 551 ? -74.75 28.812 18.312 1 73.12 551 GLY A C 1
ATOM 4332 O O . GLY A 1 551 ? -75.688 29.656 18.406 1 73.12 551 GLY A O 1
ATOM 4333 N N . VAL A 1 552 ? -75 27.625 17.797 1 73.12 552 VAL A N 1
ATOM 4334 C CA . VAL A 1 552 ? -76.312 27.234 17.266 1 73.12 552 VAL A CA 1
ATOM 4335 C C . VAL A 1 552 ? -77.312 27.172 18.406 1 73.12 552 VAL A C 1
ATOM 4337 O O . VAL A 1 552 ? -78.438 27.672 18.266 1 73.12 552 VAL A O 1
ATOM 4340 N N . VAL A 1 553 ? -76.938 26.594 19.562 1 71.81 553 VAL A N 1
ATOM 4341 C CA . VAL A 1 553 ? -77.812 26.516 20.719 1 71.81 553 VAL A CA 1
ATOM 4342 C C . VAL A 1 553 ? -78.125 27.922 21.219 1 71.81 553 VAL A C 1
ATOM 4344 O O . VAL A 1 553 ? -79.25 28.234 21.547 1 71.81 553 VAL A O 1
ATOM 4347 N N . ALA A 1 554 ? -77.125 28.812 21.203 1 72.62 554 ALA A N 1
ATOM 4348 C CA . ALA A 1 554 ? -77.312 30.188 21.656 1 72.62 554 ALA A CA 1
ATOM 4349 C C . ALA A 1 554 ? -78.312 30.938 20.719 1 72.62 554 ALA A C 1
ATOM 4351 O O . ALA A 1 554 ? -79.125 31.688 21.172 1 72.62 554 ALA A O 1
ATOM 4352 N N . VAL A 1 555 ? -78.25 30.688 19.484 1 73 555 VAL A N 1
ATOM 4353 C CA . VAL A 1 555 ? -79.125 31.344 18.516 1 73 555 VAL A CA 1
ATOM 4354 C C . VAL A 1 555 ? -80.562 30.828 18.672 1 73 555 VAL A C 1
ATOM 4356 O O . VAL A 1 555 ? -81.5 31.594 18.656 1 73 555 VAL A O 1
ATOM 4359 N N . VAL A 1 556 ? -80.688 29.469 18.859 1 72 556 VAL A N 1
ATOM 4360 C CA . VAL A 1 556 ? -82 28.891 19.016 1 72 556 VAL A CA 1
ATOM 4361 C C . VAL A 1 556 ? -82.625 29.375 20.328 1 72 556 VAL A C 1
ATOM 4363 O O . VAL A 1 556 ? -83.812 29.734 20.359 1 72 556 VAL A O 1
ATOM 4366 N N . MET A 1 557 ? -81.812 29.438 21.375 1 70.75 557 MET A N 1
ATOM 4367 C CA . MET A 1 557 ? -82.312 29.938 22.656 1 70.75 557 MET A CA 1
ATOM 4368 C C . MET A 1 557 ? -82.625 31.422 22.562 1 70.75 557 MET A C 1
ATOM 4370 O O . MET A 1 557 ? -83.625 31.875 23.141 1 70.75 557 MET A O 1
ATOM 4374 N N . PHE A 1 558 ? -81.812 32.125 21.844 1 69.62 558 PHE A N 1
ATOM 4375 C CA . PHE A 1 558 ? -82.062 33.562 21.656 1 69.62 558 PHE A CA 1
ATOM 4376 C C . PHE A 1 558 ? -83.375 33.75 20.844 1 69.62 558 PHE A C 1
ATOM 4378 O O . PHE A 1 558 ? -84.188 34.625 21.188 1 69.62 558 PHE A O 1
ATOM 4385 N N . ARG A 1 559 ? -83.625 32.969 19.859 1 68.88 559 ARG A N 1
ATOM 4386 C CA . ARG A 1 559 ? -84.875 33.094 19.062 1 68.88 559 ARG A CA 1
ATOM 4387 C C . ARG A 1 559 ? -86.125 32.688 19.875 1 68.88 559 ARG A C 1
ATOM 4389 O O . ARG A 1 559 ? -87.125 33.344 19.766 1 68.88 559 ARG A O 1
ATOM 4396 N N . ARG A 1 560 ? -85.938 31.672 20.703 1 65.81 560 ARG A N 1
ATOM 4397 C CA . ARG A 1 560 ? -87 31.266 21.578 1 65.81 560 ARG A CA 1
ATOM 4398 C C . ARG A 1 560 ? -87.312 32.312 22.641 1 65.81 560 ARG A C 1
ATOM 4400 O O . ARG A 1 560 ? -88.438 32.594 22.953 1 65.81 560 ARG A O 1
ATOM 4407 N N . TRP A 1 561 ? -86.125 32.938 23.141 1 63.69 561 TRP A N 1
ATOM 4408 C CA . TRP A 1 561 ? -86.312 34.031 24.125 1 63.69 561 TRP A CA 1
ATOM 4409 C C . TRP A 1 561 ? -86.938 35.25 23.484 1 63.69 561 TRP A C 1
ATOM 4411 O O . TRP A 1 561 ? -87.812 35.875 24.078 1 63.69 561 TRP A O 1
ATOM 4421 N N . LYS A 1 562 ? -86.625 35.562 22.297 1 64.06 562 LYS A N 1
ATOM 4422 C CA . LYS A 1 562 ? -87.25 36.688 21.609 1 64.06 562 LYS A CA 1
ATOM 4423 C C . LYS A 1 562 ? -88.688 36.438 21.297 1 64.06 562 LYS A C 1
ATOM 4425 O O . LYS A 1 562 ? -89.562 37.312 21.438 1 64.06 562 LYS A O 1
ATOM 4430 N N . ALA A 1 563 ? -89.062 35.25 20.938 1 63.19 563 ALA A N 1
ATOM 4431 C CA . ALA A 1 563 ? -90.5 34.906 20.656 1 63.19 563 ALA A CA 1
ATOM 4432 C C . ALA A 1 563 ? -91.312 34.906 21.922 1 63.19 563 ALA A C 1
ATOM 4434 O O . ALA A 1 563 ? -92.5 35.312 21.922 1 63.19 563 ALA A O 1
ATOM 4435 N N . GLN A 1 564 ? -90.688 34.531 23.078 1 59.56 564 GLN A N 1
ATOM 4436 C CA . GLN A 1 564 ? -91.438 34.562 24.344 1 59.56 564 GLN A CA 1
ATOM 4437 C C . GLN A 1 564 ? -91.5 36 24.859 1 59.56 564 GLN A C 1
ATOM 4439 O O . GLN A 1 564 ? -92.562 36.406 25.422 1 59.56 564 GLN A O 1
ATOM 4444 N N . SER A 1 565 ? -90.5 36.75 24.672 1 55.94 565 SER A N 1
ATOM 4445 C CA . SER A 1 565 ? -90.562 38.156 25.125 1 55.94 565 SER A CA 1
ATOM 4446 C C . SER A 1 565 ? -91.562 38.938 24.328 1 55.94 565 SER A C 1
ATOM 4448 O O . SER A 1 565 ? -92.25 39.812 24.859 1 55.94 565 SER A O 1
ATOM 4450 N N . GLU A 1 566 ? -91.75 38.781 23.047 1 56.12 566 GLU A N 1
ATOM 4451 C CA . GLU A 1 566 ? -92.75 39.469 22.281 1 56.12 566 GLU A CA 1
ATOM 4452 C C . GLU A 1 566 ? -94.188 39 22.703 1 56.12 566 GLU A C 1
ATOM 4454 O O . GLU A 1 566 ? -95.125 39.812 22.688 1 56.12 566 GLU A O 1
ATOM 4459 N N . ARG A 1 567 ? -94.375 37.75 23.172 1 53.69 567 ARG A N 1
ATOM 4460 C CA . ARG A 1 567 ? -95.625 37.344 23.703 1 53.69 567 ARG A CA 1
ATOM 4461 C C . ARG A 1 567 ? -95.938 37.969 25.062 1 53.69 567 ARG A C 1
ATOM 4463 O O . ARG A 1 567 ? -97.062 38.281 25.391 1 53.69 567 ARG A O 1
ATOM 4470 N N . ASP A 1 568 ? -94.875 38.125 25.859 1 51.31 568 ASP A N 1
ATOM 4471 C CA . ASP A 1 568 ? -95.125 38.688 27.172 1 51.31 568 ASP A CA 1
ATOM 4472 C C . ASP A 1 568 ? -95.312 40.219 27.078 1 51.31 568 ASP A C 1
ATOM 4474 O O . ASP A 1 568 ? -95.812 40.844 28 1 51.31 568 ASP A O 1
ATOM 4478 N N . MET A 1 569 ? -94.75 40.875 26.062 1 42.41 569 MET A N 1
ATOM 4479 C CA . MET A 1 569 ? -95 42.312 25.953 1 42.41 569 MET A CA 1
ATOM 4480 C C . MET A 1 569 ? -96.5 42.594 25.734 1 42.41 569 MET A C 1
ATOM 4482 O O . MET A 1 569 ? -96.938 43.719 25.844 1 42.41 569 MET A O 1
ATOM 4486 N N . TRP A 1 570 ? -97.062 41.594 25.172 1 40.59 570 TRP A N 1
ATOM 4487 C CA . TRP A 1 570 ? -98.5 41.875 25.031 1 40.59 570 TRP A CA 1
ATOM 4488 C C . TRP A 1 570 ? -99.188 41.781 26.375 1 40.59 570 TRP A C 1
ATOM 4490 O O . TRP A 1 570 ? -100.25 41.156 26.5 1 40.59 570 TRP A O 1
ATOM 4500 N N . TRP A 1 571 ? -98.312 42.062 27.469 1 42.59 571 TRP A N 1
ATOM 4501 C CA . TRP A 1 571 ? -98.938 42.156 28.797 1 42.59 571 TRP A CA 1
ATOM 4502 C C . TRP A 1 571 ? -100.062 43.188 28.844 1 42.59 571 TRP A C 1
ATOM 4504 O O . TRP A 1 571 ? -100.75 43.281 29.844 1 42.59 571 TRP A O 1
ATOM 4514 N N . TRP A 1 572 ? -99.875 44.219 27.859 1 40.31 572 TRP A N 1
ATOM 4515 C CA . TRP A 1 572 ? -100.812 45.281 28.016 1 40.31 572 TRP A CA 1
ATOM 4516 C C . TRP A 1 572 ? -102.25 44.844 27.625 1 40.31 572 TRP A C 1
ATOM 4518 O O . TRP A 1 572 ? -103.125 45.656 27.5 1 40.31 572 TRP A O 1
ATOM 4528 N N . LYS A 1 573 ? -102.25 43.688 26.906 1 38.88 573 LYS A N 1
ATOM 4529 C CA . LYS A 1 573 ? -103.625 43.375 26.594 1 38.88 573 LYS A CA 1
ATOM 4530 C C . LYS A 1 573 ? -104.438 43.156 27.875 1 38.88 573 LYS A C 1
ATOM 4532 O O . LYS A 1 573 ? -104.062 42.281 28.688 1 38.88 573 LYS A O 1
ATOM 4537 N N . ILE A 1 574 ? -104.938 44.25 28.359 1 37.91 574 ILE A N 1
ATOM 4538 C CA . ILE A 1 574 ? -105.875 44.406 29.453 1 37.91 574 ILE A CA 1
ATOM 4539 C C . ILE A 1 574 ? -107.062 43.438 29.234 1 37.91 574 ILE A C 1
ATOM 4541 O O . ILE A 1 574 ? -107.625 43.406 28.156 1 37.91 574 ILE A O 1
ATOM 4545 N N . ASP A 1 575 ? -107 42.344 29.766 1 36.5 575 ASP A N 1
ATOM 4546 C CA . ASP A 1 575 ? -108.188 41.562 29.766 1 36.5 575 ASP A CA 1
ATOM 4547 C C . ASP A 1 575 ? -109.438 42.406 30.109 1 36.5 575 ASP A C 1
ATOM 4549 O O . ASP A 1 575 ? -109.312 43.312 30.938 1 36.5 575 ASP A O 1
ATOM 4553 N N . SER A 1 576 ? -110.375 42.594 29.109 1 43.75 576 SER A N 1
ATOM 4554 C CA . SER A 1 576 ? -111.625 43.375 29.25 1 43.75 576 SER A CA 1
ATOM 4555 C C . SER A 1 576 ? -112.188 43.188 30.641 1 43.75 576 SER A C 1
ATOM 4557 O O . SER A 1 576 ? -113.062 43.938 31.047 1 43.75 576 SER A O 1
ATOM 4559 N N . GLY A 1 577 ? -112 41.906 31.078 1 41.25 577 GLY A N 1
ATOM 4560 C CA . GLY A 1 577 ? -112.625 41.625 32.344 1 41.25 577 GLY A CA 1
ATOM 4561 C C . GLY A 1 577 ? -112.188 42.531 33.469 1 41.25 577 GLY A C 1
ATOM 4562 O O . GLY A 1 577 ? -112.812 42.594 34.531 1 41.25 577 GLY A O 1
ATOM 4563 N N . ASP A 1 578 ? -110.812 42.688 33.406 1 38.78 578 ASP A N 1
ATOM 4564 C CA . ASP A 1 578 ? -110.438 43.406 34.594 1 38.78 578 ASP A CA 1
ATOM 4565 C C . ASP A 1 578 ? -110.688 44.906 34.438 1 38.78 578 ASP A C 1
ATOM 4567 O O . ASP A 1 578 ? -110.062 45.719 35.125 1 38.78 578 ASP A O 1
ATOM 4571 N N . LEU A 1 579 ? -111.25 45.312 33.312 1 33.38 579 LEU A N 1
ATOM 4572 C CA . LEU A 1 579 ? -111.688 46.688 33.188 1 33.38 579 LEU A CA 1
ATOM 4573 C C . LEU A 1 579 ? -112.75 47 34.25 1 33.38 579 LEU A C 1
ATOM 4575 O O . LEU A 1 579 ? -113.812 46.406 34.281 1 33.38 579 LEU A O 1
ATOM 4579 N N . SER A 1 580 ? -112.312 46.875 35.406 1 36.47 580 SER A N 1
ATOM 4580 C CA . SER A 1 580 ? -113.312 47.469 36.312 1 36.47 580 SER A CA 1
ATOM 4581 C C . SER A 1 580 ? -113.562 48.938 36 1 36.47 580 SER A C 1
ATOM 4583 O O . SER A 1 580 ? -112.625 49.75 36.062 1 36.47 580 SER A O 1
ATOM 4585 N N . ILE A 1 581 ? -114.375 49.25 34.969 1 32.19 581 ILE A N 1
ATO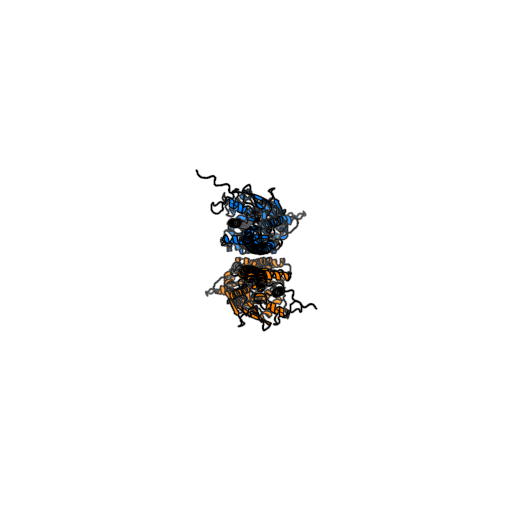M 4586 C CA . ILE A 1 581 ? -114.875 50.625 34.719 1 32.19 581 ILE A CA 1
ATOM 4587 C C . ILE A 1 581 ? -115.375 51.219 36.031 1 32.19 581 ILE A C 1
ATOM 4589 O O . ILE A 1 581 ? -116.312 50.719 36.656 1 32.19 581 ILE A O 1
ATOM 4593 N N . SER A 1 582 ? -114.5 51.719 36.844 1 27.95 582 SER A N 1
ATOM 4594 C CA . SER A 1 582 ? -115.062 52.5 37.906 1 27.95 582 SER A CA 1
ATOM 4595 C C . SER A 1 582 ? -116 53.562 37.344 1 27.95 582 SER A C 1
ATOM 4597 O O . SER A 1 582 ? -115.75 54.156 36.281 1 27.95 582 SER A O 1
ATOM 4599 N N . ALA A 1 583 ? -117.188 53.656 37.875 1 30.27 583 ALA A N 1
ATOM 4600 C CA . ALA A 1 583 ? -118.312 54.594 37.75 1 30.27 583 ALA A CA 1
ATOM 4601 C C . ALA A 1 583 ? -117.812 56.031 37.938 1 30.27 583 ALA A C 1
ATOM 4603 O O . ALA A 1 583 ? -118.688 56.906 38.188 1 30.27 583 ALA A O 1
ATOM 4604 N N . VAL A 1 584 ? -116.5 56.406 38.031 1 30.69 584 VAL A N 1
ATOM 4605 C CA . VAL A 1 584 ? -116.375 57.75 38.625 1 30.69 584 VAL A CA 1
ATOM 4606 C C . VAL A 1 584 ? -117.062 58.75 37.688 1 30.69 584 VAL A C 1
ATOM 4608 O O . VAL A 1 584 ? -117.125 58.562 36.469 1 30.69 584 VAL A O 1
ATOM 4611 N N . LYS A 1 585 ? -117.312 59.938 38.438 1 31.66 585 LYS A N 1
ATOM 4612 C CA . LYS A 1 585 ? -118.125 61.125 38.406 1 31.66 585 LYS A CA 1
ATOM 4613 C C . LYS A 1 585 ? -117.688 62.031 37.219 1 31.66 585 LYS A C 1
ATOM 4615 O O . LYS A 1 585 ? -116.5 62.094 36.875 1 31.66 585 LYS A O 1
ATOM 4620 N N . HIS A 1 586 ? -118.625 62.812 36.656 1 24.8 586 HIS A N 1
ATOM 4621 C CA . HIS A 1 586 ? -118.875 63.719 35.531 1 24.8 586 HIS A CA 1
ATOM 4622 C C . HIS A 1 586 ? -118.062 65 35.688 1 24.8 586 HIS A C 1
ATOM 4624 O O . HIS A 1 586 ? -118.5 65.938 36.375 1 24.8 586 HIS A O 1
ATOM 4630 N N . ALA A 1 587 ? -116.812 65.125 36.219 1 28.02 587 ALA A N 1
ATOM 4631 C CA . ALA A 1 587 ? -116.688 66.562 36.156 1 28.02 587 ALA A CA 1
ATOM 4632 C C . ALA A 1 587 ? -116.875 67.062 34.75 1 28.02 587 ALA A C 1
ATOM 4634 O O . ALA A 1 587 ? -116.688 66.375 33.781 1 28.02 587 ALA A O 1
ATOM 4635 N N . PRO A 1 588 ? -117.375 68.438 34.719 1 23.88 588 PRO A N 1
ATOM 4636 C CA . PRO A 1 588 ? -117.938 69.125 33.562 1 23.88 588 PRO A CA 1
ATOM 4637 C C . PRO A 1 588 ? -116.938 69.375 32.469 1 23.88 588 PRO A C 1
ATOM 4639 O O . PRO A 1 588 ? -115.688 69.312 32.719 1 23.88 588 PRO A O 1
ATOM 4642 N N . SER A 1 589 ? -117.25 69.688 31.25 1 24.03 589 SER A N 1
ATOM 4643 C CA . SER A 1 589 ? -116.75 69.875 29.891 1 24.03 589 SER A CA 1
ATOM 4644 C C . SER A 1 589 ? -115.875 71.125 29.812 1 24.03 589 SER A C 1
ATOM 4646 O O . SER A 1 589 ? -115.25 71.375 28.766 1 24.03 589 SER A O 1
ATOM 4648 N N . ILE A 1 590 ? -114.938 71.562 30.688 1 25.03 590 ILE A N 1
ATOM 4649 C CA . ILE A 1 590 ? -114.688 72.938 30.172 1 25.03 590 ILE A CA 1
ATOM 4650 C C . ILE A 1 590 ? -114.438 72.875 28.672 1 25.03 590 ILE A C 1
ATOM 4652 O O . ILE A 1 590 ? -113.688 72 28.188 1 25.03 590 ILE A O 1
ATOM 4656 N N . LEU A 1 591 ? -115.25 73.688 27.922 1 19.09 591 LEU A N 1
ATOM 4657 C CA . LEU A 1 591 ? -115.375 74.125 26.531 1 19.09 591 LEU A CA 1
ATOM 4658 C C . LEU A 1 591 ? -114 74.5 25.953 1 19.09 591 LEU A C 1
ATOM 4660 O O . LEU A 1 591 ? -113.062 74.75 26.688 1 19.09 591 LEU A O 1
ATOM 4664 N N . SER A 1 592 ? -114 74.5 24.609 1 20.77 592 SER A N 1
ATOM 4665 C CA . SER A 1 592 ? -113.375 75.062 23.406 1 20.77 592 SER A CA 1
ATOM 4666 C C . SER A 1 592 ? -113.125 76.562 23.562 1 20.77 592 SER A C 1
ATOM 4668 O O . SER A 1 592 ? -114.062 77.312 23.75 1 20.77 592 SER A O 1
ATOM 4670 N N . MET A 1 593 ? -112.5 77.062 24.594 1 22.02 593 MET A N 1
ATOM 4671 C CA . MET A 1 593 ? -112.125 78.438 24.297 1 22.02 593 MET A CA 1
ATOM 4672 C C . MET A 1 593 ? -111.562 78.5 22.875 1 22.02 593 MET A C 1
ATOM 4674 O O . MET A 1 593 ? -110.5 77.938 22.562 1 22.02 593 MET A O 1
ATOM 4678 N N . SER A 1 594 ? -112.25 78.875 21.984 1 20.44 594 SER A N 1
ATOM 4679 C CA . SER A 1 594 ? -112.812 79.125 20.656 1 20.44 594 SER A CA 1
ATOM 4680 C C . SER A 1 594 ? -111.75 79.75 19.719 1 20.44 594 SER A C 1
ATOM 4682 O O . SER A 1 594 ? -110.812 80.375 20.172 1 20.44 594 SER A O 1
ATOM 4684 N N . SER A 1 595 ? -112.562 80.5 18.875 1 19.52 595 SER A N 1
ATOM 4685 C CA . SER A 1 595 ? -113.125 81.125 17.688 1 19.52 595 SER A CA 1
ATOM 4686 C C . SER A 1 595 ? -112.562 82.5 17.469 1 19.52 595 SER A C 1
ATOM 4688 O O . SER A 1 595 ? -113.312 83.5 17.453 1 19.52 595 SER A O 1
ATOM 4690 N N . LYS A 1 596 ? -111.375 83.188 17.938 1 21.84 596 LYS A N 1
ATOM 4691 C CA . LYS A 1 596 ? -111.188 84 16.75 1 21.84 596 LYS A CA 1
ATOM 4692 C C . LYS A 1 596 ? -110.5 83.25 15.633 1 21.84 596 LYS A C 1
ATOM 4694 O O . LYS A 1 596 ? -109.562 82.5 15.891 1 21.84 596 LYS A O 1
ATOM 4699 N N . MET B 1 1 ? 66.812 -29.531 -33.438 1 18.59 1 MET B N 1
ATOM 4700 C CA . MET B 1 1 ? 66.25 -28.453 -32.625 1 18.59 1 MET B CA 1
ATOM 4701 C C . MET B 1 1 ? 64.875 -28.844 -32.062 1 18.59 1 MET B C 1
ATOM 4703 O O . MET B 1 1 ? 63.938 -29.047 -32.781 1 18.59 1 MET B O 1
ATOM 4707 N N . ALA B 1 2 ? 64.812 -29.531 -30.906 1 19.16 2 ALA B N 1
ATOM 4708 C CA . ALA B 1 2 ? 63.906 -30.547 -30.422 1 19.16 2 ALA B CA 1
ATOM 4709 C C . ALA B 1 2 ? 62.594 -29.922 -29.938 1 19.16 2 ALA B C 1
ATOM 4711 O O . ALA B 1 2 ? 62.625 -29.031 -29.078 1 19.16 2 ALA B O 1
ATOM 4712 N N . ARG B 1 3 ? 61.594 -29.938 -30.797 1 22.5 3 ARG B N 1
ATOM 4713 C CA . ARG B 1 3 ? 60.25 -29.359 -30.734 1 22.5 3 ARG B CA 1
ATOM 4714 C C . ARG B 1 3 ? 59.438 -29.953 -29.578 1 22.5 3 ARG B C 1
ATOM 4716 O O . ARG B 1 3 ? 59.031 -31.125 -29.641 1 22.5 3 ARG B O 1
ATOM 4723 N N . GLY B 1 4 ? 59.906 -29.828 -28.328 1 21.61 4 GLY B N 1
ATOM 4724 C CA . GLY B 1 4 ? 59.312 -30.516 -27.203 1 21.61 4 GLY B CA 1
ATOM 4725 C C . GLY B 1 4 ? 57.844 -30.203 -27.031 1 21.61 4 GLY B C 1
ATOM 4726 O O . GLY B 1 4 ? 57.438 -29.031 -26.969 1 21.61 4 GLY B O 1
ATOM 4727 N N . SER B 1 5 ? 56.844 -31.047 -27.578 1 21.45 5 SER B N 1
ATOM 4728 C CA . SER B 1 5 ? 55.406 -31.125 -27.641 1 21.45 5 SER B CA 1
ATOM 4729 C C . SER B 1 5 ? 54.781 -31.234 -26.25 1 21.45 5 SER B C 1
ATOM 4731 O O . SER B 1 5 ? 55.188 -32.094 -25.453 1 21.45 5 SER B O 1
ATOM 4733 N N . ILE B 1 6 ? 54.688 -30.172 -25.562 1 24.38 6 ILE B N 1
ATOM 4734 C CA . ILE B 1 6 ? 54.125 -30.188 -24.219 1 24.38 6 ILE B CA 1
ATOM 4735 C C . ILE B 1 6 ? 52.719 -30.781 -24.266 1 24.38 6 ILE B C 1
ATOM 4737 O O . ILE B 1 6 ? 51.812 -30.234 -24.906 1 24.38 6 ILE B O 1
ATOM 4741 N N . SER B 1 7 ? 52.531 -32.156 -24.266 1 22.58 7 SER B N 1
ATOM 4742 C CA . SER B 1 7 ? 51.312 -33 -24.234 1 22.58 7 SER B CA 1
ATOM 4743 C C . SER B 1 7 ? 50.5 -32.719 -22.984 1 22.58 7 SER B C 1
ATOM 4745 O O . SER B 1 7 ? 51 -32.875 -21.859 1 22.58 7 SER B O 1
ATOM 4747 N N . LEU B 1 8 ? 49.656 -31.734 -23.031 1 25.06 8 LEU B N 1
ATOM 4748 C CA . LEU B 1 8 ? 48.688 -31.438 -22 1 25.06 8 LEU B CA 1
ATOM 4749 C C . LEU B 1 8 ? 47.875 -32.688 -21.656 1 25.06 8 LEU B C 1
ATOM 4751 O O . LEU B 1 8 ? 47.156 -33.219 -22.516 1 25.06 8 LEU B O 1
ATOM 4755 N N . GLN B 1 9 ? 48.375 -33.594 -20.828 1 25.22 9 GLN B N 1
ATOM 4756 C CA . GLN B 1 9 ? 47.719 -34.844 -20.453 1 25.22 9 GLN B CA 1
ATOM 4757 C C . GLN B 1 9 ? 46.344 -34.594 -19.859 1 25.22 9 GLN B C 1
ATOM 4759 O O . GLN B 1 9 ? 46.094 -33.562 -19.281 1 25.22 9 GLN B O 1
ATOM 4764 N N . PRO B 1 10 ? 45.219 -35.438 -20.188 1 27.06 10 PRO B N 1
ATOM 4765 C CA . PRO B 1 10 ? 43.812 -35.469 -19.812 1 27.06 10 PRO B CA 1
ATOM 4766 C C . PRO B 1 10 ? 43.594 -35.281 -18.328 1 27.06 10 PRO B C 1
ATOM 4768 O O . PRO B 1 10 ? 42.438 -35.062 -17.891 1 27.06 10 PRO B O 1
ATOM 4771 N N . ARG B 1 11 ? 44.531 -35.562 -17.438 1 29.92 11 ARG B N 1
ATOM 4772 C CA . ARG B 1 11 ? 44.344 -35.531 -15.992 1 29.92 11 ARG B CA 1
ATOM 4773 C C . ARG B 1 11 ? 44.031 -34.094 -15.516 1 29.92 11 ARG B C 1
ATOM 4775 O O . ARG B 1 11 ? 43.344 -33.906 -14.523 1 29.92 11 ARG B O 1
ATOM 4782 N N . ASN B 1 12 ? 44.75 -33.25 -16.109 1 27.83 12 ASN B N 1
ATOM 4783 C CA . ASN B 1 12 ? 44.625 -31.891 -15.602 1 27.83 12 ASN B CA 1
ATOM 4784 C C . ASN B 1 12 ? 43.281 -31.297 -15.969 1 27.83 12 ASN B C 1
ATOM 4786 O O . ASN B 1 12 ? 42.844 -30.328 -15.352 1 27.83 12 ASN B O 1
ATOM 4790 N N . LEU B 1 13 ? 42.656 -31.828 -17.094 1 28.7 13 LEU B N 1
ATOM 4791 C CA . LEU B 1 13 ? 41.312 -31.406 -17.422 1 28.7 13 LEU B CA 1
ATOM 4792 C C . LEU B 1 13 ? 40.312 -31.922 -16.375 1 28.7 13 LEU B C 1
ATOM 4794 O O . LEU B 1 13 ? 39.312 -31.281 -16.109 1 28.7 13 LEU B O 1
ATOM 4798 N N . ASP B 1 14 ? 40.562 -33.156 -15.781 1 29.03 14 ASP B N 1
ATOM 4799 C CA . ASP B 1 14 ? 39.688 -33.75 -14.789 1 29.03 14 ASP B CA 1
ATOM 4800 C C . ASP B 1 14 ? 39.656 -32.906 -13.508 1 29.03 14 ASP B C 1
ATOM 4802 O O . ASP B 1 14 ? 38.625 -32.719 -12.891 1 29.03 14 ASP B O 1
ATOM 4806 N N . VAL B 1 15 ? 40.844 -32.469 -13.109 1 28.5 15 VAL B N 1
ATOM 4807 C CA . VAL B 1 15 ? 40.875 -31.719 -11.867 1 28.5 15 VAL B CA 1
ATOM 4808 C C . VAL B 1 15 ? 40.156 -30.391 -12.047 1 28.5 15 VAL B C 1
ATOM 4810 O O . VAL B 1 15 ? 39.406 -29.953 -11.164 1 28.5 15 VAL B O 1
ATOM 4813 N N . LEU B 1 16 ? 40.281 -29.844 -13.266 1 29.78 16 LEU B N 1
ATOM 4814 C CA . LEU B 1 16 ? 39.531 -28.594 -13.508 1 29.78 16 LEU B CA 1
ATOM 4815 C C . LEU B 1 16 ? 38.031 -28.844 -13.516 1 29.78 16 LEU B C 1
ATOM 4817 O O . LEU B 1 16 ? 37.281 -28.047 -12.992 1 29.78 16 LEU B O 1
ATOM 4821 N N . GLN B 1 17 ? 37.594 -29.984 -14.07 1 29.39 17 GLN B N 1
ATOM 4822 C CA . GLN B 1 17 ? 36.188 -30.359 -14.039 1 29.39 17 GLN B CA 1
ATOM 4823 C C . GLN B 1 17 ? 35.719 -30.594 -12.609 1 29.39 17 GLN B C 1
ATOM 4825 O O . GLN B 1 17 ? 34.562 -30.25 -12.266 1 29.39 17 GLN B O 1
ATOM 4830 N N . ILE B 1 18 ? 36.5 -31.188 -11.758 1 30.78 18 ILE B N 1
ATOM 4831 C CA . ILE B 1 18 ? 36.094 -31.422 -10.383 1 30.78 18 ILE B CA 1
ATOM 4832 C C . ILE B 1 18 ? 36 -30.094 -9.641 1 30.78 18 ILE B C 1
ATOM 4834 O O . ILE B 1 18 ? 35.031 -29.875 -8.883 1 30.78 18 ILE B O 1
ATOM 4838 N N . PHE B 1 19 ? 36.906 -29.188 -9.859 1 30.12 19 PHE B N 1
ATOM 4839 C CA . PHE B 1 19 ? 36.844 -27.906 -9.156 1 30.12 19 PHE B CA 1
ATOM 4840 C C . PHE B 1 19 ? 35.656 -27.094 -9.664 1 30.12 19 PHE B C 1
ATOM 4842 O O . PHE B 1 19 ? 34.938 -26.484 -8.875 1 30.12 19 PHE B O 1
ATOM 4849 N N . VAL B 1 20 ? 35.406 -27.094 -11.016 1 31.89 20 VAL B N 1
ATOM 4850 C CA . VAL B 1 20 ? 34.219 -26.422 -11.547 1 31.89 20 VAL B CA 1
ATOM 4851 C C . VAL B 1 20 ? 32.969 -27.141 -11.062 1 31.89 20 VAL B C 1
ATOM 4853 O O . VAL B 1 20 ? 31.984 -26.5 -10.695 1 31.89 20 VAL B O 1
ATOM 4856 N N . ARG B 1 21 ? 32.906 -28.438 -11.047 1 31.84 21 ARG B N 1
ATOM 4857 C CA . ARG B 1 21 ? 31.766 -29.188 -10.531 1 31.84 21 ARG B CA 1
ATOM 4858 C C . ARG B 1 21 ? 31.594 -28.938 -9.031 1 31.84 21 ARG B C 1
ATOM 4860 O O . ARG B 1 21 ? 30.469 -28.844 -8.547 1 31.84 21 ARG B O 1
ATOM 4867 N N . LYS B 1 22 ? 32.625 -28.984 -8.195 1 30.95 22 LYS B N 1
ATOM 4868 C CA . LYS B 1 22 ? 32.5 -28.781 -6.758 1 30.95 22 LYS B CA 1
ATOM 4869 C C . LYS B 1 22 ? 32.188 -27.312 -6.434 1 30.95 22 LYS B C 1
ATOM 4871 O O . LYS B 1 22 ? 31.469 -27.016 -5.488 1 30.95 22 LYS B O 1
ATOM 4876 N N . ALA B 1 23 ? 32.781 -26.391 -7.074 1 31.5 23 ALA B N 1
ATOM 4877 C CA . ALA B 1 23 ? 32.469 -24.984 -6.852 1 31.5 23 ALA B CA 1
ATOM 4878 C C . ALA B 1 23 ? 31.078 -24.641 -7.348 1 31.5 23 ALA B C 1
ATOM 4880 O O . ALA B 1 23 ? 30.438 -23.703 -6.852 1 31.5 23 ALA B O 1
ATOM 4881 N N . SER B 1 24 ? 30.594 -25.328 -8.328 1 29.39 24 SER B N 1
ATOM 4882 C CA . SER B 1 24 ? 29.234 -25.141 -8.812 1 29.39 24 SER B CA 1
ATOM 4883 C C . SER B 1 24 ? 28.219 -25.828 -7.906 1 29.39 24 SER B C 1
ATOM 4885 O O . SER B 1 24 ? 27 -25.688 -8.094 1 29.39 24 SER B O 1
ATOM 4887 N N . HIS B 1 25 ? 28.641 -26.875 -7.18 1 28 25 HIS B N 1
ATOM 4888 C CA . HIS B 1 25 ? 27.656 -27.516 -6.32 1 28 25 HIS B CA 1
ATOM 4889 C C . HIS B 1 25 ? 27.375 -26.656 -5.082 1 28 25 HIS B C 1
ATOM 4891 O O . HIS B 1 25 ? 28.297 -26.312 -4.344 1 28 25 HIS B O 1
ATOM 4897 N N . PRO B 1 26 ? 26.125 -26.078 -5.012 1 31.38 26 PRO B N 1
ATOM 4898 C CA . PRO B 1 26 ? 25.656 -25.234 -3.912 1 31.38 26 PRO B CA 1
ATOM 4899 C C . PRO B 1 26 ? 25.75 -25.922 -2.555 1 31.38 26 PRO B C 1
ATOM 4901 O O . PRO B 1 26 ? 25.391 -25.328 -1.531 1 31.38 26 PRO B O 1
ATOM 4904 N N . GLN B 1 27 ? 26.078 -27.188 -2.475 1 29.48 27 GLN B N 1
ATOM 4905 C CA . GLN B 1 27 ? 25.891 -27.906 -1.213 1 29.48 27 GLN B CA 1
ATOM 4906 C C . GLN B 1 27 ? 26.812 -27.344 -0.13 1 29.48 27 GLN B C 1
ATOM 4908 O O . GLN B 1 27 ? 26.422 -27.25 1.036 1 29.48 27 GLN B O 1
ATOM 4913 N N . PRO B 1 28 ? 28.031 -27.141 -0.46 1 31.72 28 PRO B N 1
ATOM 4914 C CA . PRO B 1 28 ? 28.828 -26.891 0.745 1 31.72 28 PRO B CA 1
ATOM 4915 C C . PRO B 1 28 ? 28.469 -25.578 1.43 1 31.72 28 PRO B C 1
ATOM 4917 O O . PRO B 1 28 ? 28.75 -25.406 2.619 1 31.72 28 PRO B O 1
ATOM 4920 N N . CYS B 1 29 ? 28 -24.672 0.604 1 34.62 29 CYS B N 1
ATOM 4921 C CA . CYS B 1 29 ? 27.688 -23.438 1.319 1 34.62 29 CYS B CA 1
ATOM 4922 C C . CYS B 1 29 ? 26.453 -23.625 2.207 1 34.62 29 CYS B C 1
ATOM 4924 O O . CYS B 1 29 ? 26.172 -22.781 3.062 1 34.62 29 CYS B O 1
ATOM 4926 N N . LEU B 1 30 ? 25.625 -24.594 1.919 1 30.95 30 LEU B N 1
ATOM 4927 C CA . LEU B 1 30 ? 24.422 -24.812 2.725 1 30.95 30 LEU B CA 1
ATOM 4928 C C . LEU B 1 30 ? 24.781 -25.359 4.102 1 30.95 30 LEU B C 1
ATOM 4930 O O . LEU B 1 30 ? 23.938 -25.422 4.992 1 30.95 30 LEU B O 1
ATOM 4934 N N . GLN B 1 31 ? 25.875 -26.062 4.203 1 29.22 31 GLN B N 1
ATOM 4935 C CA . GLN B 1 31 ? 26.078 -26.672 5.516 1 29.22 31 GLN B CA 1
ATOM 4936 C C . GLN B 1 31 ? 26.531 -25.625 6.535 1 29.22 31 GLN B C 1
ATOM 4938 O O . GLN B 1 31 ? 26.734 -25.953 7.707 1 29.22 31 GLN B O 1
ATOM 4943 N N . HIS B 1 32 ? 27.188 -24.562 5.957 1 29.38 32 HIS B N 1
ATOM 4944 C CA . HIS B 1 32 ? 27.672 -23.766 7.078 1 29.38 32 HIS B CA 1
ATOM 4945 C C . HIS B 1 32 ? 26.562 -22.891 7.648 1 29.38 32 HIS B C 1
ATOM 4947 O O . HIS B 1 32 ? 25.719 -22.391 6.902 1 29.38 32 HIS B O 1
ATOM 4953 N N . ASP B 1 33 ? 26.188 -23.062 8.977 1 32 33 ASP B N 1
ATOM 4954 C CA . ASP B 1 33 ? 25.141 -22.5 9.812 1 32 33 ASP B CA 1
ATOM 4955 C C . ASP B 1 33 ? 25.141 -20.969 9.727 1 32 33 ASP B C 1
ATOM 4957 O O . ASP B 1 33 ? 24.156 -20.312 10.07 1 32 33 ASP B O 1
ATOM 4961 N N . SER B 1 34 ? 26.406 -20.359 9.859 1 29.75 34 SER B N 1
ATOM 4962 C CA . SER B 1 34 ? 26.281 -18.922 10.102 1 29.75 34 SER B CA 1
ATOM 4963 C C . SER B 1 34 ? 26 -18.172 8.805 1 29.75 34 SER B C 1
ATOM 4965 O O . SER B 1 34 ? 26.578 -18.469 7.762 1 29.75 34 SER B O 1
ATOM 4967 N N . PRO B 1 35 ? 24.859 -17.406 8.656 1 33.72 35 PRO B N 1
ATOM 4968 C CA . PRO B 1 35 ? 24.391 -16.641 7.496 1 33.72 35 PRO B CA 1
ATOM 4969 C C . PRO B 1 35 ? 25.516 -15.82 6.859 1 33.72 35 PRO B C 1
ATOM 4971 O O . PRO B 1 35 ? 25.5 -15.578 5.652 1 33.72 35 PRO B O 1
ATOM 4974 N N . HIS B 1 36 ? 26.547 -15.359 7.586 1 33.56 36 HIS B N 1
ATOM 4975 C CA . HIS B 1 36 ? 27.625 -14.531 7.051 1 33.56 36 HIS B CA 1
ATOM 4976 C C . HIS B 1 36 ? 28.516 -15.328 6.113 1 33.56 36 HIS B C 1
ATOM 4978 O O . HIS B 1 36 ? 28.922 -14.828 5.062 1 33.56 36 HIS B O 1
ATOM 4984 N N . THR B 1 37 ? 28.875 -16.516 6.574 1 35.66 37 THR B N 1
ATOM 4985 C CA . THR B 1 37 ? 29.812 -17.328 5.793 1 35.66 37 THR B CA 1
ATOM 4986 C C . THR B 1 37 ? 29.156 -17.812 4.5 1 35.66 37 THR B C 1
ATOM 4988 O O . THR B 1 37 ? 29.828 -17.969 3.479 1 35.66 37 THR B O 1
ATOM 4991 N N . TYR B 1 38 ? 27.797 -17.953 4.52 1 36.25 38 TYR B N 1
ATOM 4992 C CA . TYR B 1 38 ? 27.078 -18.359 3.324 1 36.25 38 TYR B CA 1
ATOM 4993 C C . TYR B 1 38 ? 27.109 -17.266 2.262 1 36.25 38 TYR B C 1
ATOM 4995 O O . TYR B 1 38 ? 27.375 -17.547 1.088 1 36.25 38 TYR B O 1
ATOM 5003 N N . THR B 1 39 ? 27 -16.062 2.682 1 36.59 39 THR B N 1
ATOM 5004 C CA . THR B 1 39 ? 27 -14.938 1.742 1 36.59 39 THR B CA 1
ATOM 5005 C C . THR B 1 39 ? 28.375 -14.742 1.13 1 36.59 39 THR B C 1
ATOM 5007 O O . THR B 1 39 ? 28.5 -14.461 -0.066 1 36.59 39 THR B O 1
ATOM 5010 N N . GLN B 1 40 ? 29.453 -14.977 1.913 1 34.28 40 GLN B N 1
ATOM 5011 C CA . GLN B 1 40 ? 30.797 -14.836 1.381 1 34.28 40 GLN B CA 1
ATOM 5012 C C . GLN B 1 40 ? 31.125 -15.953 0.393 1 34.28 40 GLN B C 1
ATOM 5014 O O . GLN B 1 40 ? 31.719 -15.711 -0.658 1 34.28 40 GLN B O 1
ATOM 5019 N N . CYS B 1 41 ? 30.641 -17.125 0.717 1 39.16 41 CYS B N 1
ATOM 5020 C CA . CYS B 1 41 ? 30.891 -18.266 -0.159 1 39.16 41 CYS B CA 1
ATOM 5021 C C . CYS B 1 41 ? 30.109 -18.141 -1.455 1 39.16 41 CYS B C 1
ATOM 5023 O O . CYS B 1 41 ? 30.641 -18.375 -2.539 1 39.16 41 CYS B O 1
ATOM 5025 N N . GLN B 1 42 ? 28.969 -17.641 -1.397 1 37.88 42 GLN B N 1
ATOM 5026 C CA . GLN B 1 42 ? 28.172 -17.453 -2.6 1 37.88 42 GLN B CA 1
ATOM 5027 C C . GLN B 1 42 ? 28.719 -16.297 -3.449 1 37.88 42 GLN B C 1
ATOM 5029 O O . GLN B 1 42 ? 28.734 -16.391 -4.68 1 37.88 42 GLN B O 1
ATOM 5034 N N . ALA B 1 43 ? 29.297 -15.312 -2.854 1 39.66 43 ALA B N 1
ATOM 5035 C CA . ALA B 1 43 ? 29.922 -14.219 -3.598 1 39.66 43 ALA B CA 1
ATOM 5036 C C . ALA B 1 43 ? 31.125 -14.711 -4.383 1 39.66 43 ALA B C 1
ATOM 5038 O O . ALA B 1 43 ? 31.328 -14.32 -5.531 1 39.66 43 ALA B O 1
ATOM 5039 N N . LEU B 1 44 ? 31.859 -15.633 -3.807 1 37.12 44 LEU B N 1
ATOM 5040 C CA . LEU B 1 44 ? 33.031 -16.203 -4.488 1 37.12 44 LEU B CA 1
ATOM 5041 C C . LEU B 1 44 ? 32.594 -17.094 -5.641 1 37.12 44 LEU B C 1
ATOM 5043 O O . LEU B 1 44 ? 33.188 -17.078 -6.715 1 37.12 44 LEU B O 1
ATOM 5047 N N . ILE B 1 45 ? 31.516 -17.734 -5.398 1 38.75 45 ILE B N 1
ATOM 5048 C CA . ILE B 1 45 ? 31 -18.594 -6.465 1 38.75 45 ILE B CA 1
ATOM 5049 C C . ILE B 1 45 ? 30.438 -17.734 -7.598 1 38.75 45 ILE B C 1
ATOM 5051 O O . ILE B 1 45 ? 30.688 -18.016 -8.773 1 38.75 45 ILE B O 1
ATOM 5055 N N . ASP B 1 46 ? 29.875 -16.672 -7.266 1 38.38 46 ASP B N 1
ATOM 5056 C CA . ASP B 1 46 ? 29.266 -15.797 -8.266 1 38.38 46 ASP B CA 1
ATOM 5057 C C . ASP B 1 46 ? 30.328 -15.062 -9.078 1 38.38 46 ASP B C 1
ATOM 5059 O O . ASP B 1 46 ? 30.203 -14.914 -10.289 1 38.38 46 ASP B O 1
ATOM 5063 N N . ILE B 1 47 ? 31.344 -14.594 -8.43 1 35.78 47 ILE B N 1
ATOM 5064 C CA . ILE B 1 47 ? 32.469 -13.992 -9.141 1 35.78 47 ILE B CA 1
ATOM 5065 C C . ILE B 1 47 ? 33.094 -15.023 -10.086 1 35.78 47 ILE B C 1
ATOM 5067 O O . ILE B 1 47 ? 33.438 -14.703 -11.227 1 35.78 47 ILE B O 1
ATOM 5071 N N . THR B 1 48 ? 33.125 -16.219 -9.578 1 34.31 48 THR B N 1
ATOM 5072 C CA . THR B 1 48 ? 33.719 -17.266 -10.406 1 34.31 48 THR B CA 1
ATOM 5073 C C . THR B 1 48 ? 32.781 -17.625 -11.555 1 34.31 48 THR B C 1
ATOM 5075 O O . THR B 1 48 ? 33.219 -17.844 -12.688 1 34.31 48 THR B O 1
ATOM 5078 N N . ASN B 1 49 ? 31.547 -17.672 -11.266 1 34.09 49 ASN B N 1
ATOM 5079 C CA . ASN B 1 49 ? 30.609 -18.062 -12.305 1 34.09 49 ASN B CA 1
ATOM 5080 C C . ASN B 1 49 ? 30.422 -16.969 -13.344 1 34.09 49 ASN B C 1
ATOM 5082 O O . ASN B 1 49 ? 30.312 -17.234 -14.539 1 34.09 49 ASN B O 1
ATOM 5086 N N . LYS B 1 50 ? 30.188 -15.688 -12.969 1 33.66 50 LYS B N 1
ATOM 5087 C CA . LYS B 1 50 ? 30.047 -14.594 -13.922 1 33.66 50 LYS B CA 1
ATOM 5088 C C . LYS B 1 50 ? 31.281 -14.453 -14.797 1 33.66 50 LYS B C 1
ATOM 5090 O O . LYS B 1 50 ? 31.172 -14.133 -15.984 1 33.66 50 LYS B O 1
ATOM 5095 N N . SER B 1 51 ? 32.375 -14.547 -14.156 1 30.69 51 SER B N 1
ATOM 5096 C CA . SER B 1 51 ? 33.562 -14.539 -15 1 30.69 51 SER B CA 1
ATOM 5097 C C . SER B 1 51 ? 33.594 -15.75 -15.922 1 30.69 51 SER B C 1
ATOM 5099 O O . SER B 1 51 ? 34.25 -15.727 -16.969 1 30.69 51 SER B O 1
ATOM 5101 N N . PHE B 1 52 ? 32.906 -16.812 -15.445 1 29.56 52 PHE B N 1
ATOM 5102 C CA . PHE B 1 52 ? 33 -18.031 -16.25 1 29.56 52 PHE B CA 1
ATOM 5103 C C . PHE B 1 52 ? 32.094 -17.922 -17.469 1 29.56 52 PHE B C 1
ATOM 5105 O O . PHE B 1 52 ? 32.438 -18.469 -18.531 1 29.56 52 PHE B O 1
ATOM 5112 N N . ASN B 1 53 ? 30.891 -17.406 -17.297 1 28.88 53 ASN B N 1
ATOM 5113 C CA . ASN B 1 53 ? 30.031 -17.625 -18.469 1 28.88 53 ASN B CA 1
ATOM 5114 C C . ASN B 1 53 ? 30.469 -16.766 -19.656 1 28.88 53 ASN B C 1
ATOM 5116 O O . ASN B 1 53 ? 29.844 -16.797 -20.719 1 28.88 53 ASN B O 1
ATOM 5120 N N . ARG B 1 54 ? 30.891 -15.555 -19.5 1 29.72 54 ARG B N 1
ATOM 5121 C CA . ARG B 1 54 ? 31.359 -15.062 -20.797 1 29.72 54 ARG B CA 1
ATOM 5122 C C . ARG B 1 54 ? 32.625 -15.789 -21.234 1 29.72 54 ARG B C 1
ATOM 5124 O O . ARG B 1 54 ? 33.562 -15.93 -20.453 1 29.72 54 ARG B O 1
ATOM 5131 N N . PHE B 1 55 ? 32.656 -16.594 -22.375 1 27.91 55 PHE B N 1
ATOM 5132 C CA . PHE B 1 55 ? 33.5 -17.672 -22.844 1 27.91 55 PHE B CA 1
ATOM 5133 C C . PHE B 1 55 ? 34.969 -17.297 -22.703 1 27.91 55 PHE B C 1
ATOM 5135 O O . PHE B 1 55 ? 35.781 -18.094 -22.219 1 27.91 55 PHE B O 1
ATOM 5142 N N . ALA B 1 56 ? 35.375 -16.406 -23.766 1 29.38 56 ALA B N 1
ATOM 5143 C CA . ALA B 1 56 ? 36.75 -16.328 -24.219 1 29.38 56 ALA B CA 1
ATOM 5144 C C . ALA B 1 56 ? 37.656 -15.836 -23.109 1 29.38 56 ALA B C 1
ATOM 5146 O O . ALA B 1 56 ? 38.75 -16.359 -22.906 1 29.38 56 ALA B O 1
ATOM 5147 N N . PRO B 1 57 ? 37.219 -14.734 -22.516 1 31.47 57 PRO B N 1
ATOM 5148 C CA . PRO B 1 57 ? 38.219 -14.203 -21.625 1 31.47 57 PRO B CA 1
ATOM 5149 C C . PRO B 1 57 ? 38.344 -14.984 -20.312 1 31.47 57 PRO B C 1
ATOM 5151 O O . PRO B 1 57 ? 39.25 -14.75 -19.531 1 31.47 57 PRO B O 1
ATOM 5154 N N . LYS B 1 58 ? 37.375 -15.883 -20.156 1 34.34 58 LYS B N 1
ATOM 5155 C CA . LYS B 1 58 ? 37.562 -16.719 -18.969 1 34.34 58 LYS B CA 1
ATOM 5156 C C . LYS B 1 58 ? 38.656 -17.766 -19.203 1 34.34 58 LYS B C 1
ATOM 5158 O O . LYS B 1 58 ? 39.438 -18.062 -18.312 1 34.34 58 LYS B O 1
ATOM 5163 N N . ILE B 1 59 ? 38.438 -18.344 -20.422 1 32.72 59 ILE B N 1
ATOM 5164 C CA . ILE B 1 59 ? 39.531 -19.234 -20.797 1 32.72 59 ILE B CA 1
ATOM 5165 C C . ILE B 1 59 ? 40.875 -18.484 -20.734 1 32.72 59 ILE B C 1
ATOM 5167 O O . ILE B 1 59 ? 41.875 -19.031 -20.297 1 32.72 59 ILE B O 1
ATOM 5171 N N . LEU B 1 60 ? 40.625 -17.203 -21.141 1 32.97 60 LEU B N 1
ATOM 5172 C CA . LEU B 1 60 ? 41.844 -16.375 -21.047 1 32.97 60 LEU B CA 1
ATOM 5173 C C . LEU B 1 60 ? 42.219 -16.094 -19.594 1 32.97 60 LEU B C 1
ATOM 5175 O O . LEU B 1 60 ? 43.375 -16.172 -19.234 1 32.97 60 LEU B O 1
ATOM 5179 N N . VAL B 1 61 ? 41.156 -15.852 -18.812 1 33.72 61 VAL B N 1
ATOM 5180 C CA . VAL B 1 61 ? 41.531 -15.648 -17.406 1 33.72 61 VAL B CA 1
ATOM 5181 C C . VAL B 1 61 ? 41.875 -16.984 -16.766 1 33.72 61 VAL B C 1
ATOM 5183 O O . VAL B 1 61 ? 42.875 -17.094 -16.062 1 33.72 61 VAL B O 1
ATOM 5186 N N . ILE B 1 62 ? 41.125 -18 -17.047 1 35.22 62 ILE B N 1
ATOM 5187 C CA . ILE B 1 62 ? 41.5 -19.328 -16.547 1 35.22 62 ILE B CA 1
ATOM 5188 C C . ILE B 1 62 ? 42.75 -19.797 -17.266 1 35.22 62 ILE B C 1
ATOM 5190 O O . ILE B 1 62 ? 43.688 -20.328 -16.625 1 35.22 62 ILE B O 1
ATOM 5194 N N . LEU B 1 63 ? 42.75 -19.641 -18.562 1 35.59 63 LEU B N 1
ATOM 5195 C CA . LEU B 1 63 ? 43.969 -19.938 -19.297 1 35.59 63 LEU B CA 1
ATOM 5196 C C . LEU B 1 63 ? 45.094 -19 -18.875 1 35.59 63 LEU B C 1
ATOM 5198 O O . LEU B 1 63 ? 46.25 -19.422 -18.766 1 35.59 63 LEU B O 1
ATOM 5202 N N . LEU B 1 64 ? 44.625 -17.797 -18.625 1 34.03 64 LEU B N 1
ATOM 5203 C CA . LEU B 1 64 ? 45.625 -16.891 -18.047 1 34.03 64 LEU B CA 1
ATOM 5204 C C . LEU B 1 64 ? 45.969 -17.297 -16.625 1 34.03 64 LEU B C 1
ATOM 5206 O O . LEU B 1 64 ? 47.125 -17.281 -16.25 1 34.03 64 LEU B O 1
ATOM 5210 N N . VAL B 1 65 ? 44.938 -17.719 -15.906 1 35.09 65 VAL B N 1
ATOM 5211 C CA . VAL B 1 65 ? 45.25 -18.219 -14.57 1 35.09 65 VAL B CA 1
ATOM 5212 C C . VAL B 1 65 ? 45.938 -19.578 -14.672 1 35.09 65 VAL B C 1
ATOM 5214 O O . VAL B 1 65 ? 46.938 -19.844 -13.992 1 35.09 65 VAL B O 1
ATOM 5217 N N . ALA B 1 66 ? 45.375 -20.406 -15.484 1 33.44 66 ALA B N 1
ATOM 5218 C CA . ALA B 1 66 ? 46.062 -21.672 -15.727 1 33.44 66 ALA B CA 1
ATOM 5219 C C . ALA B 1 66 ? 47.406 -21.453 -16.391 1 33.44 66 ALA B C 1
ATOM 5221 O O . ALA B 1 66 ? 48.406 -22.094 -16.031 1 33.44 66 ALA B O 1
ATOM 5222 N N . ALA B 1 67 ? 47.375 -20.75 -17.453 1 34.25 67 ALA B N 1
ATOM 5223 C CA . ALA B 1 67 ? 48.656 -20.422 -18.062 1 34.25 67 ALA B CA 1
ATOM 5224 C C . ALA B 1 67 ? 49.562 -19.719 -17.062 1 34.25 67 ALA B C 1
ATOM 5226 O O . ALA B 1 67 ? 50.781 -19.922 -17.094 1 34.25 67 ALA B O 1
ATOM 5227 N N . MET B 1 68 ? 48.938 -18.906 -16.281 1 32.88 68 MET B N 1
ATOM 5228 C CA . MET B 1 68 ? 49.688 -18.281 -15.18 1 32.88 68 MET B CA 1
ATOM 5229 C C . MET B 1 68 ? 50.188 -19.328 -14.203 1 32.88 68 MET B C 1
ATOM 5231 O O . MET B 1 68 ? 51.312 -19.219 -13.688 1 32.88 68 MET B O 1
ATOM 5235 N N . PHE B 1 69 ? 49.344 -20.25 -13.977 1 33.5 69 PHE B N 1
ATOM 5236 C CA . PHE B 1 69 ? 49.812 -21.328 -13.109 1 33.5 69 PHE B CA 1
ATOM 5237 C C . PHE B 1 69 ? 50.781 -22.234 -13.852 1 33.5 69 PHE B C 1
ATOM 5239 O O . PHE B 1 69 ? 51.719 -22.75 -13.258 1 33.5 69 PHE B O 1
ATOM 5246 N N . PHE B 1 70 ? 50.438 -22.531 -15.172 1 32.38 70 PHE B N 1
ATOM 5247 C CA . PHE B 1 70 ? 51.312 -23.469 -15.836 1 32.38 70 PHE B CA 1
ATOM 5248 C C . PHE B 1 70 ? 52.438 -22.734 -16.578 1 32.38 70 PHE B C 1
ATOM 5250 O O . PHE B 1 70 ? 53.156 -23.328 -17.375 1 32.38 70 PHE B O 1
ATOM 5257 N N . LYS B 1 71 ? 53.156 -21.875 -16.156 1 32.03 71 LYS B N 1
ATOM 5258 C CA . LYS B 1 71 ? 54.375 -21.234 -16.609 1 32.03 71 LYS B CA 1
ATOM 5259 C C . LYS B 1 71 ? 54.438 -21.172 -18.125 1 32.03 71 LYS B C 1
ATOM 5261 O O . LYS B 1 71 ? 55.531 -21.375 -18.719 1 32.03 71 LYS B O 1
ATOM 5266 N N . VAL B 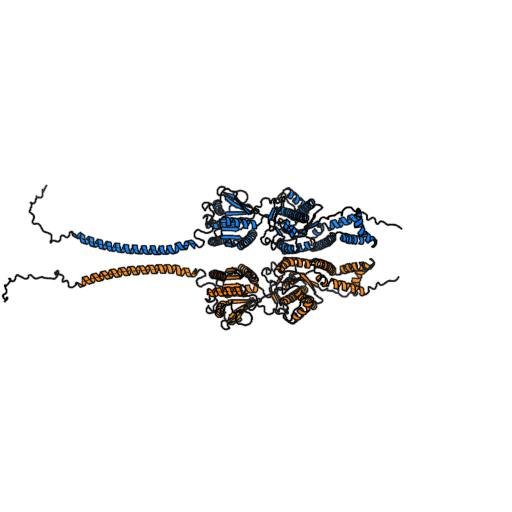1 72 ? 53.406 -21.25 -18.906 1 32.59 72 VAL B N 1
ATOM 5267 C CA . VAL B 1 72 ? 53.562 -21.281 -20.359 1 32.59 72 VAL B CA 1
ATOM 5268 C C . VAL B 1 72 ? 54.125 -19.953 -20.844 1 32.59 72 VAL B C 1
ATOM 5270 O O . VAL B 1 72 ? 53.656 -18.891 -20.422 1 32.59 72 VAL B O 1
ATOM 5273 N N . PRO B 1 73 ? 55.375 -19.875 -21.453 1 30.7 73 PRO B N 1
ATOM 5274 C CA . PRO B 1 73 ? 56.094 -18.719 -22.016 1 30.7 73 PRO B CA 1
ATOM 5275 C C . PRO B 1 73 ? 55.188 -17.797 -22.828 1 30.7 73 PRO B C 1
ATOM 5277 O O . PRO B 1 73 ? 54.219 -18.266 -23.422 1 30.7 73 PRO B O 1
ATOM 5280 N N . PRO B 1 74 ? 55.312 -16.391 -22.578 1 32 74 PRO B N 1
ATOM 5281 C CA . PRO B 1 74 ? 54.469 -15.383 -23.219 1 32 74 PRO B CA 1
ATOM 5282 C C . PRO B 1 74 ? 54.375 -15.594 -24.734 1 32 74 PRO B C 1
ATOM 5284 O O . PRO B 1 74 ? 53.438 -15.094 -25.359 1 32 74 PRO B O 1
ATOM 5287 N N . ALA B 1 75 ? 55.531 -15.961 -25.422 1 30.5 75 ALA B N 1
ATOM 5288 C CA . ALA B 1 75 ? 55.5 -16.156 -26.875 1 30.5 75 ALA B CA 1
ATOM 5289 C C . ALA B 1 75 ? 54.312 -17.062 -27.281 1 30.5 75 ALA B C 1
ATOM 5291 O O . ALA B 1 75 ? 53.812 -16.953 -28.391 1 30.5 75 ALA B O 1
ATOM 5292 N N . GLU B 1 76 ? 54.25 -18.109 -26.609 1 29.41 76 GLU B N 1
ATOM 5293 C CA . GLU B 1 76 ? 53.25 -19.109 -27 1 29.41 76 GLU B CA 1
ATOM 5294 C C . GLU B 1 76 ? 51.844 -18.719 -26.516 1 29.41 76 GLU B C 1
ATOM 5296 O O . GLU B 1 76 ? 50.906 -19.484 -26.672 1 29.41 76 GLU B O 1
ATOM 5301 N N . ALA B 1 77 ? 51.812 -17.625 -25.781 1 29.59 77 ALA B N 1
ATOM 5302 C CA . ALA B 1 77 ? 50.5 -17.109 -25.375 1 29.59 77 ALA B CA 1
ATOM 5303 C C . ALA B 1 77 ? 49.688 -16.656 -26.594 1 29.59 77 ALA B C 1
ATOM 5305 O O . ALA B 1 77 ? 48.5 -16.422 -26.484 1 29.59 77 ALA B O 1
ATOM 5306 N N . GLU B 1 78 ? 50.406 -16.188 -27.719 1 30.17 78 GLU B N 1
ATOM 5307 C CA . GLU B 1 78 ? 49.781 -15.969 -29.016 1 30.17 78 GLU B CA 1
ATOM 5308 C C . GLU B 1 78 ? 49.031 -17.219 -29.5 1 30.17 78 GLU B C 1
ATOM 5310 O O . GLU B 1 78 ? 48.219 -17.156 -30.438 1 30.17 78 GLU B O 1
ATOM 5315 N N . ILE B 1 79 ? 49.562 -18.344 -29.062 1 28.41 79 ILE B N 1
ATOM 5316 C CA . ILE B 1 79 ? 49.031 -19.594 -29.547 1 28.41 79 ILE B CA 1
ATOM 5317 C C . ILE B 1 79 ? 47.625 -19.828 -28.953 1 28.41 79 ILE B C 1
ATOM 5319 O O . ILE B 1 79 ? 46.844 -20.625 -29.484 1 28.41 79 ILE B O 1
ATOM 5323 N N . VAL B 1 80 ? 47.406 -19.219 -27.797 1 30.23 80 VAL B N 1
ATOM 5324 C CA . VAL B 1 80 ? 46.156 -19.625 -27.188 1 30.23 80 VAL B CA 1
ATOM 5325 C C . VAL B 1 80 ? 45 -18.984 -27.938 1 30.23 80 VAL B C 1
ATOM 5327 O O . VAL B 1 80 ? 43.906 -19.562 -28 1 30.23 80 VAL B O 1
ATOM 5330 N N . LEU B 1 81 ? 45.219 -17.859 -28.656 1 29.59 81 LEU B N 1
ATOM 5331 C CA . LEU B 1 81 ? 44.219 -17.297 -29.531 1 29.59 81 LEU B CA 1
ATOM 5332 C C . LEU B 1 81 ? 43.938 -18.203 -30.719 1 29.59 81 LEU B C 1
ATOM 5334 O O . LEU B 1 81 ? 42.781 -18.391 -31.125 1 29.59 81 LEU B O 1
ATOM 5338 N N . PRO B 1 82 ? 44.969 -18.625 -31.5 1 28.98 82 PRO B N 1
ATOM 5339 C CA . PRO B 1 82 ? 44.688 -19.516 -32.625 1 28.98 82 PRO B CA 1
ATOM 5340 C C . PRO B 1 82 ? 44.219 -20.906 -32.188 1 28.98 82 PRO B C 1
ATOM 5342 O O . PRO B 1 82 ? 43.625 -21.625 -33 1 28.98 82 PRO B O 1
ATOM 5345 N N . VAL B 1 83 ? 44.594 -21.438 -31.031 1 30.61 83 VAL B N 1
ATOM 5346 C CA . VAL B 1 83 ? 44.156 -22.766 -30.672 1 30.61 83 VAL B CA 1
ATOM 5347 C C . VAL B 1 83 ? 42.625 -22.75 -30.453 1 30.61 83 VAL B C 1
ATOM 5349 O O . VAL B 1 83 ? 41.938 -23.734 -30.766 1 30.61 83 VAL B O 1
ATOM 5352 N N . ILE B 1 84 ? 41.969 -21.672 -29.984 1 29.94 84 ILE B N 1
ATOM 5353 C CA . ILE B 1 84 ? 40.531 -21.625 -30.109 1 29.94 84 ILE B CA 1
ATOM 5354 C C . ILE B 1 84 ? 40.125 -21.703 -31.578 1 29.94 84 ILE B C 1
ATOM 5356 O O . ILE B 1 84 ? 39.156 -22.375 -31.922 1 29.94 84 ILE B O 1
ATOM 5360 N N . SER B 1 85 ? 40.844 -21.094 -32.438 1 28.44 85 SER B N 1
ATOM 5361 C CA . SER B 1 85 ? 40.562 -21.281 -33.875 1 28.44 85 SER B CA 1
ATOM 5362 C C . SER B 1 85 ? 40.875 -22.719 -34.312 1 28.44 85 SER B C 1
ATOM 5364 O O . SER B 1 85 ? 40.156 -23.281 -35.125 1 28.44 85 SER B O 1
ATOM 5366 N N . ASP B 1 86 ? 42 -23.203 -34.031 1 31.28 86 ASP B N 1
ATOM 5367 C CA . ASP B 1 86 ? 42.406 -24.516 -34.562 1 31.28 86 ASP B CA 1
ATOM 5368 C C . ASP B 1 86 ? 41.625 -25.641 -33.875 1 31.28 86 ASP B C 1
ATOM 5370 O O . ASP B 1 86 ? 41.594 -26.766 -34.344 1 31.28 86 ASP B O 1
ATOM 5374 N N . LEU B 1 87 ? 41.344 -25.625 -32.469 1 29.78 87 LEU B N 1
ATOM 5375 C CA . LEU B 1 87 ? 40.531 -26.672 -31.906 1 29.78 87 LEU B CA 1
ATOM 5376 C C . LEU B 1 87 ? 39.188 -26.766 -32.625 1 29.78 87 LEU B C 1
ATOM 5378 O O . LEU B 1 87 ? 38.438 -27.734 -32.469 1 29.78 87 LEU B O 1
ATOM 5382 N N . TYR B 1 88 ? 38.719 -25.641 -33.406 1 27.73 88 TYR B N 1
ATOM 5383 C CA . TYR B 1 88 ? 37.812 -25.781 -34.562 1 27.73 88 TYR B CA 1
ATOM 5384 C C . TYR B 1 88 ? 38.562 -25.984 -35.844 1 27.73 88 TYR B C 1
ATOM 5386 O O . TYR B 1 88 ? 39.031 -25.016 -36.469 1 27.73 88 TYR B O 1
ATOM 5394 N N . PRO B 1 89 ? 39.281 -27.047 -35.969 1 28.36 89 PRO B N 1
ATOM 5395 C CA . PRO B 1 89 ? 40 -27.266 -37.219 1 28.36 89 PRO B CA 1
ATOM 5396 C C . PRO B 1 89 ? 39.219 -26.781 -38.469 1 28.36 89 PRO B C 1
ATOM 5398 O O . PRO B 1 89 ? 39.812 -26.25 -39.406 1 28.36 89 PRO B O 1
ATOM 5401 N N . GLY B 1 90 ? 38.156 -27.641 -38.875 1 29.64 90 GLY B N 1
ATOM 5402 C CA . GLY B 1 90 ? 37.656 -27.688 -40.25 1 29.64 90 GLY B CA 1
ATOM 5403 C C . GLY B 1 90 ? 37.156 -26.344 -40.719 1 29.64 90 GLY B C 1
ATOM 5404 O O . GLY B 1 90 ? 36 -25.984 -40.531 1 29.64 90 GLY B O 1
ATOM 5405 N N . SER B 1 91 ? 37.875 -25.281 -40.719 1 28.75 91 SER B N 1
ATOM 5406 C CA . SER B 1 91 ? 37.5 -24.125 -41.562 1 28.75 91 SER B CA 1
ATOM 5407 C C . SER B 1 91 ? 37.375 -24.531 -43.031 1 28.75 91 SER B C 1
ATOM 5409 O O . SER B 1 91 ? 38.219 -24.141 -43.844 1 28.75 91 SER B O 1
ATOM 5411 N N . GLY B 1 92 ? 37.375 -25.75 -43.531 1 29.45 92 GLY B N 1
ATOM 5412 C CA . GLY B 1 92 ? 37 -25.688 -44.938 1 29.45 92 GLY B CA 1
ATOM 5413 C C . GLY B 1 92 ? 35.875 -24.703 -45.219 1 29.45 92 GLY B C 1
ATOM 5414 O O . GLY B 1 92 ? 35.188 -24.25 -44.281 1 29.45 92 GLY B O 1
ATOM 5415 N N . SER B 1 93 ? 35.875 -23.969 -46.5 1 30.7 93 SER B N 1
ATOM 5416 C CA . SER B 1 93 ? 35.062 -22.922 -47.062 1 30.7 93 SER B CA 1
ATOM 5417 C C . SER B 1 93 ? 33.594 -23.062 -46.625 1 30.7 93 SER B C 1
ATOM 5419 O O . SER B 1 93 ? 32.719 -22.344 -47.125 1 30.7 93 SER B O 1
ATOM 5421 N N . GLU B 1 94 ? 33.219 -24.375 -46.344 1 31.41 94 GLU B N 1
ATOM 5422 C CA . GLU B 1 94 ? 31.781 -24.531 -46.25 1 31.41 94 GLU B CA 1
ATOM 5423 C C . GLU B 1 94 ? 31.172 -23.578 -45.25 1 31.41 94 GLU B C 1
ATOM 5425 O O . GLU B 1 94 ? 31.891 -23.047 -44.375 1 31.41 94 GLU B O 1
ATOM 5430 N N . GLY B 1 95 ? 29.734 -23.375 -45.25 1 29.7 95 GLY B N 1
ATOM 5431 C CA . GLY B 1 95 ? 28.859 -22.344 -44.688 1 29.7 95 GLY B CA 1
ATOM 5432 C C . GLY B 1 95 ? 29.109 -22.109 -43.219 1 29.7 95 GLY B C 1
ATOM 5433 O O . GLY B 1 95 ? 29.766 -22.922 -42.562 1 29.7 95 GLY B O 1
ATOM 5434 N N . PRO B 1 96 ? 29.156 -20.828 -42.812 1 31.19 96 PRO B N 1
ATOM 5435 C CA . PRO B 1 96 ? 29.266 -20.391 -41.406 1 31.19 96 PRO B CA 1
ATOM 5436 C C . PRO B 1 96 ? 28.656 -21.375 -40.406 1 31.19 96 PRO B C 1
ATOM 5438 O O . PRO B 1 96 ? 27.562 -21.906 -40.656 1 31.19 96 PRO B O 1
ATOM 5441 N N . PHE B 1 97 ? 29.344 -22.422 -40.031 1 30.23 97 PHE B N 1
ATOM 5442 C CA . PHE B 1 97 ? 28.812 -23.156 -38.906 1 30.23 97 PHE B CA 1
ATOM 5443 C C . PHE B 1 97 ? 28.078 -22.219 -37.938 1 30.23 97 PHE B C 1
ATOM 5445 O O . PHE B 1 97 ? 28.703 -21.375 -37.281 1 30.23 97 PHE B O 1
ATOM 5452 N N . ASP B 1 98 ? 26.938 -21.641 -38.312 1 33.34 98 ASP B N 1
ATOM 5453 C CA . ASP B 1 98 ? 26.047 -20.953 -37.406 1 33.34 98 ASP B CA 1
ATOM 5454 C C . ASP B 1 98 ? 25.969 -21.688 -36.062 1 33.34 98 ASP B C 1
ATOM 5456 O O . ASP B 1 98 ? 25.219 -22.656 -35.906 1 33.34 98 ASP B O 1
ATOM 5460 N N . LEU B 1 99 ? 27.031 -22.109 -35.375 1 36.72 99 LEU B N 1
ATOM 5461 C CA . LEU B 1 99 ? 26.938 -22.594 -34 1 36.72 99 LEU B CA 1
ATOM 5462 C C . LEU B 1 99 ? 25.938 -21.766 -33.219 1 36.72 99 LEU B C 1
ATOM 5464 O O . LEU B 1 99 ? 26.219 -20.625 -32.844 1 36.72 99 LEU B O 1
ATOM 5468 N N . GLN B 1 100 ? 24.781 -21.859 -33.531 1 46.75 100 GLN B N 1
ATOM 5469 C CA . GLN B 1 100 ? 23.812 -21.141 -32.719 1 46.75 100 GLN B CA 1
ATOM 5470 C C . GLN B 1 100 ? 23.844 -21.641 -31.266 1 46.75 100 GLN B C 1
ATOM 5472 O O . GLN B 1 100 ? 23.484 -22.797 -30.984 1 46.75 100 GLN B O 1
ATOM 5477 N N . LEU B 1 101 ? 24.797 -21.25 -30.344 1 64.69 101 LEU B N 1
ATOM 5478 C CA . LEU B 1 101 ? 24.766 -21.516 -28.906 1 64.69 101 LEU B CA 1
ATOM 5479 C C . LEU B 1 101 ? 23.375 -21.25 -28.328 1 64.69 101 LEU B C 1
ATOM 5481 O O . LEU B 1 101 ? 22.688 -20.328 -28.75 1 64.69 101 LEU B O 1
ATOM 5485 N N . PRO B 1 102 ? 22.984 -22.375 -27.531 1 82.19 102 PRO B N 1
ATOM 5486 C CA . PRO B 1 102 ? 21.656 -22.156 -26.922 1 82.19 102 PRO B CA 1
ATOM 5487 C C . PRO B 1 102 ? 21.594 -20.891 -26.078 1 82.19 102 PRO B C 1
ATOM 5489 O O . PRO B 1 102 ? 22.609 -20.484 -25.484 1 82.19 102 PRO B O 1
ATOM 5492 N N . ILE B 1 103 ? 20.531 -20.281 -26.266 1 89.88 103 ILE B N 1
ATOM 5493 C CA . ILE B 1 103 ? 20.281 -19.125 -25.406 1 89.88 103 ILE B CA 1
ATOM 5494 C C . ILE B 1 103 ? 20.141 -19.594 -23.953 1 89.88 103 ILE B C 1
ATOM 5496 O O . ILE B 1 103 ? 19.531 -20.641 -23.688 1 89.88 103 ILE B O 1
ATOM 5500 N N . GLN B 1 104 ? 20.812 -18.875 -23.062 1 92.12 104 GLN B N 1
ATOM 5501 C CA . GLN B 1 104 ? 20.75 -19.25 -21.656 1 92.12 104 GLN B CA 1
ATOM 5502 C C . GLN B 1 104 ? 19.797 -18.312 -20.891 1 92.12 104 GLN B C 1
ATOM 5504 O O . GLN B 1 104 ? 19.906 -17.094 -21 1 92.12 104 GLN B O 1
ATOM 5509 N N . VAL B 1 105 ? 18.844 -18.875 -20.266 1 96.06 105 VAL B N 1
ATOM 5510 C CA . VAL B 1 105 ? 17.953 -18.109 -19.422 1 96.06 105 VAL B CA 1
ATOM 5511 C C . VAL B 1 105 ? 18.031 -18.625 -17.969 1 96.06 105 VAL B C 1
ATOM 5513 O O . VAL B 1 105 ? 18.156 -19.828 -17.734 1 96.06 105 VAL B O 1
ATOM 5516 N N . THR B 1 106 ? 18.094 -17.672 -16.984 1 96.62 106 THR B N 1
ATOM 5517 C CA . THR B 1 106 ? 18.219 -18.031 -15.57 1 96.62 106 THR B CA 1
ATOM 5518 C C . THR B 1 106 ? 17.016 -17.5 -14.781 1 96.62 106 THR B C 1
ATOM 5520 O O . THR B 1 106 ? 16.859 -16.297 -14.633 1 96.62 106 THR B O 1
ATOM 5523 N N . MET B 1 107 ? 16.266 -18.422 -14.273 1 98.31 107 MET B N 1
ATOM 5524 C CA . MET B 1 107 ? 15.117 -18.047 -13.453 1 98.31 107 MET B CA 1
ATOM 5525 C C . MET B 1 107 ? 15.523 -17.906 -11.992 1 98.31 107 MET B C 1
ATOM 5527 O O . MET B 1 107 ? 16.547 -18.453 -11.562 1 98.31 107 MET B O 1
ATOM 5531 N N . ALA B 1 108 ? 14.734 -17.078 -11.281 1 98.06 108 ALA B N 1
ATOM 5532 C CA . ALA B 1 108 ? 14.953 -16.938 -9.844 1 98.06 108 ALA B CA 1
ATOM 5533 C C . ALA B 1 108 ? 13.719 -17.344 -9.055 1 98.06 108 ALA B C 1
ATOM 5535 O O . ALA B 1 108 ? 12.594 -17.047 -9.453 1 98.06 108 ALA B O 1
ATOM 5536 N N . VAL B 1 109 ? 13.961 -18.094 -7.984 1 98 109 VAL B N 1
ATOM 5537 C CA . VAL B 1 109 ? 12.891 -18.469 -7.074 1 98 109 VAL B CA 1
ATOM 5538 C C . VAL B 1 109 ? 13.234 -18.047 -5.652 1 98 109 VAL B C 1
ATOM 5540 O O . VAL B 1 109 ? 14.312 -18.359 -5.148 1 98 109 VAL B O 1
ATOM 5543 N N . ILE B 1 110 ? 12.336 -17.25 -5.039 1 96.94 110 ILE B N 1
ATOM 5544 C CA . ILE B 1 110 ? 12.516 -16.781 -3.67 1 96.94 110 ILE B CA 1
ATOM 5545 C C . ILE B 1 110 ? 11.297 -17.156 -2.83 1 96.94 110 ILE B C 1
ATOM 5547 O O . ILE B 1 110 ? 10.188 -16.688 -3.08 1 96.94 110 ILE B O 1
ATOM 5551 N N . GLU B 1 111 ? 11.492 -18.078 -1.87 1 96.75 111 GLU B N 1
ATOM 5552 C CA . GLU B 1 111 ? 10.43 -18.516 -0.976 1 96.75 111 GLU B CA 1
ATOM 5553 C C . GLU B 1 111 ? 10.93 -18.641 0.46 1 96.75 111 GLU B C 1
ATOM 5555 O O . GLU B 1 111 ? 12.133 -18.734 0.695 1 96.75 111 GLU B O 1
ATOM 5560 N N . PRO B 1 112 ? 10 -18.641 1.414 1 94.25 112 PRO B N 1
ATOM 5561 C CA . PRO B 1 112 ? 10.43 -18.781 2.809 1 94.25 112 PRO B CA 1
ATOM 5562 C C . PRO B 1 112 ? 10.906 -20.188 3.145 1 94.25 112 PRO B C 1
ATOM 5564 O O . PRO B 1 112 ? 10.602 -21.141 2.416 1 94.25 112 PRO B O 1
ATOM 5567 N N . ASN B 1 113 ? 11.594 -20.25 4.199 1 91.44 113 ASN B N 1
ATOM 5568 C CA . ASN B 1 113 ? 12.102 -21.531 4.66 1 91.44 113 ASN B CA 1
ATOM 5569 C C . ASN B 1 113 ? 11.133 -22.203 5.633 1 91.44 113 ASN B C 1
ATOM 5571 O O . ASN B 1 113 ? 11.242 -23.406 5.895 1 91.44 113 ASN B O 1
ATOM 5575 N N . ASN B 1 114 ? 10.203 -21.531 6.074 1 89 114 ASN B N 1
ATOM 5576 C CA . ASN B 1 114 ? 9.258 -22.062 7.055 1 89 114 ASN B CA 1
ATOM 5577 C C . ASN B 1 114 ? 8.445 -23.219 6.492 1 89 114 ASN B C 1
ATOM 5579 O O . ASN B 1 114 ? 7.625 -23.031 5.594 1 89 114 ASN B O 1
ATOM 5583 N N . GLN B 1 115 ? 8.531 -24.391 7.109 1 87.12 115 GLN B N 1
ATOM 5584 C CA . GLN B 1 115 ? 7.953 -25.625 6.594 1 87.12 115 GLN B CA 1
ATOM 5585 C C . GLN B 1 115 ? 6.441 -25.656 6.797 1 87.12 115 GLN B C 1
ATOM 5587 O O . GLN B 1 115 ? 5.75 -26.484 6.207 1 87.12 115 GLN B O 1
ATOM 5592 N N . GLU B 1 116 ? 6.004 -24.703 7.5 1 86.31 116 GLU B N 1
ATOM 5593 C CA . GLU B 1 116 ? 4.555 -24.609 7.676 1 86.31 116 GLU B CA 1
ATOM 5594 C C . GLU B 1 116 ? 3.863 -24.203 6.379 1 86.31 116 GLU B C 1
ATOM 5596 O O . GLU B 1 116 ? 2.695 -24.531 6.164 1 86.31 116 GLU B O 1
ATOM 5601 N N . PHE B 1 117 ? 4.695 -23.656 5.57 1 88.88 117 PHE B N 1
ATOM 5602 C CA . PHE B 1 117 ? 4.141 -23.266 4.277 1 88.88 117 PHE B CA 1
ATOM 5603 C C . PHE B 1 117 ? 4.211 -24.422 3.289 1 88.88 117 PHE B C 1
ATOM 5605 O O . PHE B 1 117 ? 5.211 -25.141 3.236 1 88.88 117 PHE B O 1
ATOM 5612 N N . SER B 1 118 ? 3.18 -24.578 2.553 1 89.62 118 SER B N 1
ATOM 5613 C CA . SER B 1 118 ? 3.154 -25.609 1.515 1 89.62 118 SER B CA 1
ATOM 5614 C C . SER B 1 118 ? 4.121 -25.281 0.384 1 89.62 118 SER B C 1
ATOM 5616 O O . SER B 1 118 ? 4.488 -26.156 -0.404 1 89.62 118 SER B O 1
ATOM 5618 N N . PHE B 1 119 ? 4.559 -24.047 0.364 1 93.31 119 PHE B N 1
ATOM 5619 C CA . PHE B 1 119 ? 5.457 -23.578 -0.687 1 93.31 119 PHE B CA 1
ATOM 5620 C C . PHE B 1 119 ? 6.812 -23.188 -0.108 1 93.31 119 PHE B C 1
ATOM 5622 O O . PHE B 1 119 ? 7.48 -22.297 -0.626 1 93.31 119 PHE B O 1
ATOM 5629 N N . ALA B 1 120 ? 7.133 -23.828 0.96 1 94 120 ALA B N 1
ATOM 5630 C CA . ALA B 1 120 ? 8.461 -23.578 1.514 1 94 120 ALA B CA 1
ATOM 5631 C C . ALA B 1 120 ? 9.547 -23.875 0.485 1 94 120 ALA B C 1
ATOM 5633 O O . ALA B 1 120 ? 9.414 -24.812 -0.309 1 94 120 ALA B O 1
ATOM 5634 N N . LEU B 1 121 ? 10.625 -23.156 0.583 1 95.62 121 LEU B N 1
ATOM 5635 C CA . LEU B 1 121 ? 11.672 -23.234 -0.43 1 95.62 121 LEU B CA 1
ATOM 5636 C C . LEU B 1 121 ? 12.188 -24.672 -0.579 1 95.62 121 LEU B C 1
ATOM 5638 O O . LEU B 1 121 ? 12.312 -25.172 -1.697 1 95.62 121 LEU B O 1
ATOM 5642 N N . PRO B 1 122 ? 12.438 -25.422 0.486 1 94.62 122 PRO B N 1
ATOM 5643 C CA . PRO B 1 122 ? 12.914 -26.797 0.319 1 94.62 122 PRO B CA 1
ATOM 5644 C C . PRO B 1 122 ? 11.898 -27.688 -0.376 1 94.62 122 PRO B C 1
ATOM 5646 O O . PRO B 1 122 ? 12.266 -28.719 -0.946 1 94.62 122 PRO B O 1
ATOM 5649 N N . LYS B 1 123 ? 10.68 -27.344 -0.275 1 95.25 123 LYS B N 1
ATOM 5650 C CA . LYS B 1 123 ? 9.633 -28.109 -0.945 1 95.25 123 LYS B CA 1
ATOM 5651 C C . LYS B 1 123 ? 9.531 -27.734 -2.418 1 95.25 123 LYS B C 1
ATOM 5653 O O . LYS B 1 123 ? 9.141 -28.562 -3.252 1 95.25 123 LYS B O 1
ATOM 5658 N N . VAL B 1 124 ? 9.875 -26.531 -2.734 1 96.88 124 VAL B N 1
ATOM 5659 C CA . VAL B 1 124 ? 9.734 -25.984 -4.082 1 96.88 124 VAL B CA 1
ATOM 5660 C C . VAL B 1 124 ? 10.93 -26.406 -4.938 1 96.88 124 VAL B C 1
ATOM 5662 O O . VAL B 1 124 ? 10.789 -26.641 -6.141 1 96.88 124 VAL B O 1
ATOM 5665 N N . LEU B 1 125 ? 12.094 -26.547 -4.398 1 96.75 125 LEU B N 1
ATOM 5666 C CA . LEU B 1 125 ? 13.336 -26.75 -5.133 1 96.75 125 LEU B CA 1
ATOM 5667 C C . LEU B 1 125 ? 13.312 -28.078 -5.898 1 96.75 125 LEU B C 1
ATOM 5669 O O . LEU B 1 125 ? 13.719 -28.125 -7.062 1 96.75 125 LEU B O 1
ATOM 5673 N N . PRO B 1 126 ? 12.805 -29.156 -5.281 1 96.44 126 PRO B N 1
ATOM 5674 C CA . PRO B 1 126 ? 12.711 -30.375 -6.074 1 96.44 126 PRO B CA 1
ATOM 5675 C C . PRO B 1 126 ? 11.844 -30.203 -7.324 1 96.44 126 PRO B C 1
ATOM 5677 O O . PRO B 1 126 ? 12.125 -30.828 -8.359 1 96.44 126 PRO B O 1
ATOM 5680 N N . VAL B 1 127 ? 10.82 -29.438 -7.211 1 96.88 127 VAL B N 1
ATOM 5681 C CA . VAL B 1 127 ? 9.93 -29.172 -8.336 1 96.88 127 VAL B CA 1
ATOM 5682 C C . VAL B 1 127 ? 10.664 -28.375 -9.406 1 96.88 127 VAL B C 1
ATOM 5684 O O . VAL B 1 127 ? 10.555 -28.672 -10.602 1 96.88 127 VAL B O 1
ATOM 5687 N N . MET B 1 128 ? 11.422 -27.406 -9.008 1 97.56 128 MET B N 1
ATOM 5688 C CA . MET B 1 128 ? 12.203 -26.594 -9.922 1 97.56 128 MET B CA 1
ATOM 5689 C C . MET B 1 128 ? 13.242 -27.438 -10.656 1 97.56 128 MET B C 1
ATOM 5691 O O . MET B 1 128 ? 13.414 -27.297 -11.867 1 97.56 128 MET B O 1
ATOM 5695 N N . ASP B 1 129 ? 13.875 -28.266 -9.898 1 96.31 129 ASP B N 1
ATOM 5696 C CA . ASP B 1 129 ? 14.859 -29.156 -10.484 1 96.31 129 ASP B CA 1
ATOM 5697 C C . ASP B 1 129 ? 14.234 -30.031 -11.578 1 96.31 129 ASP B C 1
ATOM 5699 O O . ASP B 1 129 ? 14.797 -30.156 -12.664 1 96.31 129 ASP B O 1
ATOM 5703 N N . TYR B 1 130 ? 13.172 -30.562 -11.188 1 96.75 130 TYR B N 1
ATOM 5704 C CA . TYR B 1 130 ? 12.484 -31.438 -12.125 1 96.75 130 TYR B CA 1
ATOM 5705 C C . TYR B 1 130 ? 12.016 -30.688 -13.359 1 96.75 130 TYR B C 1
ATOM 5707 O O . TYR B 1 130 ? 12.203 -31.141 -14.484 1 96.75 130 TYR B O 1
ATOM 5715 N N . ALA B 1 131 ? 11.398 -29.562 -13.164 1 97.44 131 ALA B N 1
ATOM 5716 C CA . ALA B 1 131 ? 10.875 -28.75 -14.266 1 97.44 131 ALA B CA 1
ATOM 5717 C C . ALA B 1 131 ? 11.992 -28.312 -15.203 1 97.44 131 ALA B C 1
ATOM 5719 O O . ALA B 1 131 ? 11.852 -28.375 -16.422 1 97.44 131 ALA B O 1
ATOM 5720 N N . VAL B 1 132 ? 13.062 -27.859 -14.641 1 97.44 132 VAL B N 1
ATOM 5721 C CA . VAL B 1 132 ? 14.188 -27.375 -15.43 1 97.44 132 VAL B CA 1
ATOM 5722 C C . VAL B 1 132 ? 14.773 -28.531 -16.234 1 97.44 132 VAL B C 1
ATOM 5724 O O . VAL B 1 132 ? 15.117 -28.359 -17.406 1 97.44 132 VAL B O 1
ATOM 5727 N N . ALA B 1 133 ? 14.914 -29.688 -15.594 1 95.81 133 ALA B N 1
ATOM 5728 C CA . ALA B 1 133 ? 15.406 -30.859 -16.297 1 95.81 133 ALA B CA 1
ATOM 5729 C C . ALA B 1 133 ? 14.516 -31.203 -17.484 1 95.81 133 ALA B C 1
ATOM 5731 O O . ALA B 1 133 ? 15.008 -31.484 -18.578 1 95.81 133 ALA B O 1
ATOM 5732 N N . LYS B 1 134 ? 13.273 -31.188 -17.25 1 96.12 134 LYS B N 1
ATOM 5733 C CA . LYS B 1 134 ? 12.312 -31.531 -18.297 1 96.12 134 LYS B CA 1
ATOM 5734 C C . LYS B 1 134 ? 12.352 -30.5 -19.422 1 96.12 134 LYS B C 1
ATOM 5736 O O . LYS B 1 134 ? 12.266 -30.875 -20.594 1 96.12 134 LYS B O 1
ATOM 5741 N N . MET B 1 135 ? 12.477 -29.234 -19.141 1 97.06 135 MET B N 1
ATOM 5742 C CA . MET B 1 135 ? 12.492 -28.188 -20.172 1 97.06 135 MET B CA 1
ATOM 5743 C C . MET B 1 135 ? 13.797 -28.234 -20.953 1 97.06 135 MET B C 1
ATOM 5745 O O . MET B 1 135 ? 13.812 -27.969 -22.156 1 97.06 135 MET B O 1
ATOM 5749 N N . ASN B 1 136 ? 14.859 -28.531 -20.234 1 95.81 136 ASN B N 1
ATOM 5750 C CA . ASN B 1 136 ? 16.141 -28.641 -20.922 1 95.81 136 ASN B CA 1
ATOM 5751 C C . ASN B 1 136 ? 16.156 -29.828 -21.891 1 95.81 136 ASN B C 1
ATOM 5753 O O . ASN B 1 136 ? 16.828 -29.781 -22.922 1 95.81 136 ASN B O 1
ATOM 5757 N N . GLU B 1 137 ? 15.422 -30.859 -21.5 1 95.94 137 GLU B N 1
ATOM 5758 C CA . GLU B 1 137 ? 15.258 -31.969 -22.438 1 95.94 137 GLU B CA 1
ATOM 5759 C C . GLU B 1 137 ? 14.406 -31.562 -23.625 1 95.94 137 GLU B C 1
ATOM 5761 O O . GLU B 1 137 ? 14.758 -31.859 -24.781 1 95.94 137 GLU B O 1
ATOM 5766 N N . LYS B 1 138 ? 13.367 -30.922 -23.375 1 95.19 138 LYS B N 1
ATOM 5767 C CA . LYS B 1 138 ? 12.406 -30.547 -24.406 1 95.19 138 LYS B CA 1
ATOM 5768 C C . LYS B 1 138 ? 13.023 -29.562 -25.406 1 95.19 138 LYS B C 1
ATOM 5770 O O . LYS B 1 138 ? 12.758 -29.641 -26.609 1 95.19 138 LYS B O 1
ATOM 5775 N N . TYR B 1 139 ? 13.797 -28.672 -24.922 1 95.44 139 TYR B N 1
ATOM 5776 C CA . TYR B 1 139 ? 14.312 -27.609 -25.781 1 95.44 139 TYR B CA 1
ATOM 5777 C C . TYR B 1 139 ? 15.82 -27.75 -25.984 1 95.44 139 TYR B C 1
ATOM 5779 O O . TYR B 1 139 ? 16.516 -26.766 -26.203 1 95.44 139 TYR B O 1
ATOM 5787 N N . ARG B 1 140 ? 16.281 -28.891 -25.906 1 91.31 140 ARG B N 1
ATOM 5788 C CA . ARG B 1 140 ? 17.703 -29.203 -26.031 1 91.31 140 ARG B CA 1
ATOM 5789 C C . ARG B 1 140 ? 18.266 -28.594 -27.312 1 91.31 140 ARG B C 1
ATOM 5791 O O . ARG B 1 140 ? 17.688 -28.75 -28.391 1 91.31 140 ARG B O 1
ATOM 5798 N N . GLY B 1 141 ? 19.422 -27.859 -27.125 1 86.19 141 GLY B N 1
ATOM 5799 C CA . GLY B 1 141 ? 20.109 -27.297 -28.281 1 86.19 141 GLY B CA 1
ATOM 5800 C C . GLY B 1 141 ? 19.609 -25.922 -28.656 1 86.19 141 GLY B C 1
ATOM 5801 O O . GLY B 1 141 ? 20.234 -25.234 -29.469 1 86.19 141 GLY B O 1
ATOM 5802 N N . ARG B 1 142 ? 18.547 -25.516 -28.109 1 90.19 142 ARG B N 1
ATOM 5803 C CA . ARG B 1 142 ? 17.969 -24.219 -28.453 1 90.19 142 ARG B CA 1
ATOM 5804 C C . ARG B 1 142 ? 18.047 -23.25 -27.281 1 90.19 142 ARG B C 1
ATOM 5806 O O . ARG B 1 142 ? 18.516 -22.125 -27.438 1 90.19 142 ARG B O 1
ATOM 5813 N N . ILE B 1 143 ? 17.531 -23.75 -26.188 1 95.25 143 ILE B N 1
ATOM 5814 C CA . ILE B 1 143 ? 17.484 -22.922 -24.984 1 95.25 143 ILE B CA 1
ATOM 5815 C C . ILE B 1 143 ? 18 -23.734 -23.797 1 95.25 143 ILE B C 1
ATOM 5817 O O . ILE B 1 143 ? 17.641 -24.906 -23.641 1 95.25 143 ILE B O 1
ATOM 5821 N N . GLU B 1 144 ? 18.812 -23.172 -22.984 1 95.06 144 GLU B N 1
ATOM 5822 C CA . GLU B 1 144 ? 19.25 -23.766 -21.719 1 95.06 144 GLU B CA 1
ATOM 5823 C C . GLU B 1 144 ? 18.625 -23.047 -20.531 1 95.06 144 GLU B C 1
ATOM 5825 O O . GLU B 1 144 ? 18.844 -21.844 -20.359 1 95.06 144 GLU B O 1
ATOM 5830 N N . PHE B 1 145 ? 17.922 -23.781 -19.781 1 97.12 145 PHE B N 1
ATOM 5831 C CA . PHE B 1 145 ? 17.25 -23.203 -18.625 1 97.12 145 PHE B CA 1
ATOM 5832 C C . PHE B 1 145 ? 18.031 -23.5 -17.344 1 97.12 145 PHE B C 1
ATOM 5834 O O . PHE B 1 145 ? 18.531 -24.609 -17.156 1 97.12 145 PHE B O 1
ATOM 5841 N N . ARG B 1 146 ? 18.172 -22.438 -16.531 1 96 146 ARG B N 1
ATOM 5842 C CA . ARG B 1 146 ? 18.781 -22.516 -15.203 1 96 146 ARG B CA 1
ATOM 5843 C C . ARG B 1 146 ? 17.953 -21.75 -14.172 1 96 146 ARG B C 1
ATOM 5845 O O . ARG B 1 146 ? 17.016 -21.016 -14.531 1 96 146 ARG B O 1
ATOM 5852 N N . TYR B 1 147 ? 18.234 -22.047 -12.906 1 96.94 147 TYR B N 1
ATOM 5853 C CA . TYR B 1 147 ? 17.547 -21.234 -11.906 1 96.94 147 TYR B CA 1
ATOM 5854 C C . TYR B 1 147 ? 18.422 -21.016 -10.688 1 96.94 147 TYR B C 1
ATOM 5856 O O . TYR B 1 147 ? 19.312 -21.812 -10.398 1 96.94 147 TYR B O 1
ATOM 5864 N N . ALA B 1 148 ? 18.266 -19.812 -10.148 1 95.88 148 ALA B N 1
ATOM 5865 C CA . ALA B 1 148 ? 18.859 -19.438 -8.867 1 95.88 148 ALA B CA 1
ATOM 5866 C C . ALA B 1 148 ? 17.781 -19.297 -7.797 1 95.88 148 ALA B C 1
ATOM 5868 O O . ALA B 1 148 ? 16.594 -19.172 -8.117 1 95.88 148 ALA B O 1
ATOM 5869 N N . TRP B 1 149 ? 18.203 -19.5 -6.555 1 95.94 149 TRP B N 1
ATOM 5870 C CA . TRP B 1 149 ? 17.188 -19.391 -5.512 1 95.94 149 TRP B CA 1
ATOM 5871 C C . TRP B 1 149 ? 17.703 -18.578 -4.332 1 95.94 149 TRP B C 1
ATOM 5873 O O . TRP B 1 149 ? 18.906 -18.359 -4.203 1 95.94 149 TRP B O 1
ATOM 5883 N N . GLY B 1 150 ? 16.766 -17.984 -3.625 1 93.88 150 GLY B N 1
ATOM 5884 C CA . GLY B 1 150 ? 17.062 -17.234 -2.412 1 93.88 150 GLY B CA 1
ATOM 5885 C C . GLY B 1 150 ? 16.047 -17.453 -1.314 1 93.88 150 GLY B C 1
ATOM 5886 O O . GLY B 1 150 ? 14.922 -17.891 -1.582 1 93.88 150 GLY B O 1
ATOM 5887 N N . LEU B 1 151 ? 16.531 -17.203 -0.13 1 91.75 151 LEU B N 1
ATOM 5888 C CA . LEU B 1 151 ? 15.656 -17.328 1.027 1 91.75 151 LEU B CA 1
ATOM 5889 C C . LEU B 1 151 ? 14.891 -16.031 1.269 1 91.75 151 LEU B C 1
ATOM 5891 O O . LEU B 1 151 ? 15.492 -14.992 1.553 1 91.75 151 LEU B O 1
ATOM 5895 N N . GLY B 1 152 ? 13.609 -16.203 1.16 1 91.88 152 GLY B N 1
ATOM 5896 C CA . GLY B 1 152 ? 12.758 -15.047 1.368 1 91.88 152 GLY B CA 1
ATOM 5897 C C . GLY B 1 152 ? 11.859 -15.18 2.582 1 91.88 152 GLY B C 1
ATOM 5898 O O . GLY B 1 152 ? 12.18 -15.906 3.525 1 91.88 152 GLY B O 1
ATOM 5899 N N . SER B 1 153 ? 10.891 -14.312 2.664 1 88.75 153 SER B N 1
ATOM 5900 C CA . SER B 1 153 ? 9.836 -14.289 3.674 1 88.75 153 SER B CA 1
ATOM 5901 C C . SER B 1 153 ? 8.523 -13.773 3.094 1 88.75 153 SER B C 1
ATOM 5903 O O . SER B 1 153 ? 8.477 -13.344 1.938 1 88.75 153 SER B O 1
ATOM 5905 N N . CYS B 1 154 ? 7.512 -13.984 3.82 1 87.38 154 CYS B N 1
ATOM 5906 C CA . CYS B 1 154 ? 6.23 -13.445 3.385 1 87.38 154 CYS B CA 1
ATOM 5907 C C . CYS B 1 154 ? 6.082 -11.984 3.801 1 87.38 154 CYS B C 1
ATOM 5909 O O . CYS B 1 154 ? 4.977 -11.438 3.781 1 87.38 154 CYS B O 1
ATOM 5911 N N . ASP B 1 155 ? 7.254 -11.453 4.164 1 80.06 155 ASP B N 1
ATOM 5912 C CA . ASP B 1 155 ? 7.316 -10.023 4.434 1 80.06 155 ASP B CA 1
ATOM 5913 C C . ASP B 1 155 ? 8.07 -9.289 3.328 1 80.06 155 ASP B C 1
ATOM 5915 O O . ASP B 1 155 ? 8.875 -9.883 2.613 1 80.06 155 ASP B O 1
ATOM 5919 N N . ARG B 1 156 ? 7.801 -8.094 3.115 1 73.88 156 ARG B N 1
ATOM 5920 C CA . ARG B 1 156 ? 8.352 -7.277 2.035 1 73.88 156 ARG B CA 1
ATOM 5921 C C . ARG B 1 156 ? 9.852 -7.074 2.213 1 73.88 156 ARG B C 1
ATOM 5923 O O . ARG B 1 156 ? 10.586 -6.938 1.231 1 73.88 156 ARG B O 1
ATOM 5930 N N . ASP B 1 157 ? 10.391 -7.172 3.361 1 81 157 ASP B N 1
ATOM 5931 C CA . ASP B 1 157 ? 11.727 -6.68 3.672 1 81 157 ASP B CA 1
ATOM 5932 C C . ASP B 1 157 ? 12.797 -7.625 3.135 1 81 157 ASP B C 1
ATOM 5934 O O . ASP B 1 157 ? 13.648 -7.219 2.338 1 81 157 ASP B O 1
ATOM 5938 N N . VAL B 1 158 ? 12.695 -8.859 3.35 1 88.5 158 VAL B N 1
ATOM 5939 C CA . VAL B 1 158 ? 13.766 -9.805 3.043 1 88.5 158 VAL B CA 1
ATOM 5940 C C . VAL B 1 158 ? 13.766 -10.117 1.55 1 88.5 158 VAL B C 1
ATOM 5942 O O . VAL B 1 158 ? 14.82 -10.227 0.928 1 88.5 158 VAL B O 1
ATOM 5945 N N . VAL B 1 159 ? 12.648 -10.18 0.976 1 93 159 VAL B N 1
ATOM 5946 C CA . VAL B 1 159 ? 12.508 -10.672 -0.391 1 93 159 VAL B CA 1
ATOM 5947 C C . VAL B 1 159 ? 13.102 -9.656 -1.367 1 93 159 VAL B C 1
ATOM 5949 O O . VAL B 1 159 ? 13.742 -10.039 -2.352 1 93 159 VAL B O 1
ATOM 5952 N N . GLY B 1 160 ? 12.867 -8.391 -1.107 1 90.94 160 GLY B N 1
ATOM 5953 C CA . GLY B 1 160 ? 13.453 -7.363 -1.957 1 90.94 160 GLY B CA 1
ATOM 5954 C C . GLY B 1 160 ? 14.969 -7.426 -2.002 1 90.94 160 GLY B C 1
ATOM 5955 O O . GLY B 1 160 ? 15.57 -7.32 -3.074 1 90.94 160 GLY B O 1
ATOM 5956 N N . VAL B 1 161 ? 15.578 -7.645 -0.912 1 91.56 161 VAL B N 1
ATOM 5957 C CA . VAL B 1 161 ? 17.031 -7.691 -0.796 1 91.56 161 VAL B CA 1
ATOM 5958 C C . VAL B 1 161 ? 17.562 -8.953 -1.476 1 91.56 161 VAL B C 1
ATOM 5960 O O . VAL B 1 161 ? 18.594 -8.914 -2.164 1 91.56 161 VAL B O 1
ATOM 5963 N N . GLU B 1 162 ? 16.828 -10.031 -1.294 1 92.69 162 GLU B N 1
ATOM 5964 C CA . GLU B 1 162 ? 17.25 -11.281 -1.918 1 92.69 162 GLU B CA 1
ATOM 5965 C C . GLU B 1 162 ? 17.125 -11.211 -3.438 1 92.69 162 GLU B C 1
ATOM 5967 O O . GLU B 1 162 ? 17.953 -11.758 -4.16 1 92.69 162 GLU B O 1
ATOM 5972 N N . ALA B 1 163 ? 16.047 -10.633 -3.889 1 93.88 163 ALA B N 1
ATOM 5973 C CA . ALA B 1 163 ? 15.883 -10.438 -5.328 1 93.88 163 ALA B CA 1
ATOM 5974 C C . ALA B 1 163 ? 17.016 -9.586 -5.898 1 93.88 163 ALA B C 1
ATOM 5976 O O . ALA B 1 163 ? 17.531 -9.875 -6.98 1 93.88 163 ALA B O 1
ATOM 5977 N N . ALA B 1 164 ? 17.375 -8.57 -5.16 1 90 164 ALA B N 1
ATOM 5978 C CA . ALA B 1 164 ? 18.484 -7.711 -5.566 1 90 164 ALA B CA 1
ATOM 5979 C C . ALA B 1 164 ? 19.797 -8.492 -5.625 1 90 164 ALA B C 1
ATOM 5981 O O . ALA B 1 164 ? 20.547 -8.375 -6.594 1 90 164 ALA B O 1
ATOM 5982 N N . ARG B 1 165 ? 20.031 -9.219 -4.629 1 89.19 165 ARG B N 1
ATOM 5983 C CA . ARG B 1 165 ? 21.25 -10.023 -4.566 1 89.19 165 ARG B CA 1
ATOM 5984 C C . ARG B 1 165 ? 21.328 -10.984 -5.75 1 89.19 165 ARG B C 1
ATOM 5986 O O . ARG B 1 165 ? 22.359 -11.07 -6.418 1 89.19 165 ARG B O 1
ATOM 5993 N N . LEU B 1 166 ? 20.219 -11.656 -6.023 1 91.69 166 LEU B N 1
ATOM 5994 C CA . LEU B 1 166 ? 20.188 -12.625 -7.113 1 91.69 166 LEU B CA 1
ATOM 5995 C C . LEU B 1 166 ? 20.359 -11.93 -8.461 1 91.69 166 LEU B C 1
ATOM 5997 O O . LEU B 1 166 ? 21.031 -12.445 -9.352 1 91.69 166 LEU B O 1
ATOM 6001 N N . SER B 1 167 ? 19.734 -10.781 -8.594 1 88.44 167 SER B N 1
ATOM 6002 C CA . SER B 1 167 ? 19.828 -10.047 -9.852 1 88.44 167 SER B CA 1
ATOM 6003 C C . SER B 1 167 ? 21.234 -9.516 -10.078 1 88.44 167 SER B C 1
ATOM 6005 O O . SER B 1 167 ? 21.688 -9.414 -11.227 1 88.44 167 SER B O 1
ATOM 6007 N N . CYS B 1 168 ? 21.891 -9.18 -8.984 1 81.62 168 CYS B N 1
ATOM 6008 C CA . CYS B 1 168 ? 23.25 -8.656 -9.094 1 81.62 168 CYS B CA 1
ATOM 6009 C C . CYS B 1 168 ? 24.25 -9.773 -9.344 1 81.62 168 CYS B C 1
ATOM 6011 O O . CYS B 1 168 ? 25.234 -9.578 -10.055 1 81.62 168 CYS B O 1
ATOM 6013 N N . SER B 1 169 ? 23.938 -10.93 -8.867 1 80 169 SER B N 1
ATOM 6014 C CA . SER B 1 169 ? 24.891 -12.023 -8.922 1 80 169 SER B CA 1
ATOM 6015 C C . SER B 1 169 ? 24.656 -12.914 -10.141 1 80 169 SER B C 1
ATOM 6017 O O . SER B 1 169 ? 25.547 -13.641 -10.578 1 80 169 SER B O 1
ATOM 6019 N N . ASN B 1 170 ? 23.391 -12.844 -10.555 1 83.06 170 ASN B N 1
ATOM 6020 C CA . ASN B 1 170 ? 22.984 -13.695 -11.664 1 83.06 170 ASN B CA 1
ATOM 6021 C C . ASN B 1 170 ? 22.281 -12.883 -12.758 1 83.06 170 ASN B C 1
ATOM 6023 O O . ASN B 1 170 ? 21.859 -11.758 -12.523 1 83.06 170 ASN B O 1
ATOM 6027 N N . ASN B 1 171 ? 22.375 -13.344 -13.914 1 87.12 171 ASN B N 1
ATOM 6028 C CA . ASN B 1 171 ? 21.562 -12.758 -14.984 1 87.12 171 ASN B CA 1
ATOM 6029 C C . ASN B 1 171 ? 20.141 -13.297 -14.977 1 87.12 171 ASN B C 1
ATOM 6031 O O . ASN B 1 171 ? 19.766 -14.078 -15.852 1 87.12 171 ASN B O 1
ATOM 6035 N N . ILE B 1 172 ? 19.422 -12.789 -14.078 1 95.06 172 ILE B N 1
ATOM 6036 C CA . ILE B 1 172 ? 18.078 -13.305 -13.898 1 95.06 172 ILE B CA 1
ATOM 6037 C C . ILE B 1 172 ? 17.172 -12.812 -15.031 1 95.06 172 ILE B C 1
ATOM 6039 O O . ILE B 1 172 ? 17.203 -11.633 -15.391 1 95.06 172 ILE B O 1
ATOM 6043 N N . THR B 1 173 ? 16.391 -13.781 -15.523 1 97.06 173 THR B N 1
ATOM 6044 C CA . THR B 1 173 ? 15.57 -13.438 -16.672 1 97.06 173 THR B CA 1
ATOM 6045 C C . THR B 1 173 ? 14.086 -13.602 -16.344 1 97.06 173 THR B C 1
ATOM 6047 O O . THR B 1 173 ? 13.219 -13.172 -17.109 1 97.06 173 THR B O 1
ATOM 6050 N N . ALA B 1 174 ? 13.805 -14.203 -15.211 1 98.25 174 ALA B N 1
ATOM 6051 C CA . ALA B 1 174 ? 12.414 -14.367 -14.773 1 98.25 174 ALA B CA 1
ATOM 6052 C C . ALA B 1 174 ? 12.344 -14.711 -13.289 1 98.25 174 ALA B C 1
ATOM 6054 O O . ALA B 1 174 ? 13.297 -15.25 -12.719 1 98.25 174 ALA B O 1
ATOM 6055 N N . PHE B 1 175 ? 11.258 -14.312 -12.727 1 98.44 175 PHE B N 1
ATOM 6056 C CA . PHE B 1 175 ? 10.961 -14.742 -11.367 1 98.44 175 PHE B CA 1
ATOM 6057 C C . PHE B 1 175 ? 9.812 -15.75 -11.352 1 98.44 175 PHE B C 1
ATOM 6059 O O . PHE B 1 175 ? 8.742 -15.492 -11.906 1 98.44 175 PHE B O 1
ATOM 6066 N N . ILE B 1 176 ? 10.086 -16.938 -10.812 1 98.5 176 ILE B N 1
ATOM 6067 C CA . ILE B 1 176 ? 9.039 -17.906 -10.523 1 98.5 176 ILE B CA 1
ATOM 6068 C C . ILE B 1 176 ? 8.672 -17.844 -9.039 1 98.5 176 ILE B C 1
ATOM 6070 O O . ILE B 1 176 ? 9.445 -18.25 -8.18 1 98.5 176 ILE B O 1
ATOM 6074 N N . GLY B 1 177 ? 7.5 -17.406 -8.82 1 95.62 177 GLY B N 1
ATOM 6075 C CA . GLY B 1 177 ? 7.176 -16.922 -7.484 1 95.62 177 GLY B CA 1
ATOM 6076 C C . GLY B 1 177 ? 7.488 -15.453 -7.289 1 95.62 177 GLY B C 1
ATOM 6077 O O . GLY B 1 177 ? 7.742 -14.734 -8.258 1 95.62 177 GLY B O 1
ATOM 6078 N N . PRO B 1 178 ? 7.445 -15.039 -6.113 1 95.56 178 PRO B N 1
ATOM 6079 C CA . PRO B 1 178 ? 7.117 -15.727 -4.863 1 95.56 178 PRO B CA 1
ATOM 6080 C C . PRO B 1 178 ? 5.625 -16.031 -4.73 1 95.56 178 PRO B C 1
ATOM 6082 O O . PRO B 1 178 ? 4.828 -15.609 -5.57 1 95.56 178 PRO B O 1
ATOM 6085 N N . ALA B 1 179 ? 5.359 -16.828 -3.678 1 95.38 179 ALA B N 1
ATOM 6086 C CA . ALA B 1 179 ? 3.977 -17.219 -3.426 1 95.38 179 ALA B CA 1
ATOM 6087 C C . ALA B 1 179 ? 3.221 -16.125 -2.672 1 95.38 179 ALA B C 1
ATOM 6089 O O . ALA B 1 179 ? 2.057 -15.852 -2.973 1 95.38 179 ALA B O 1
ATOM 6090 N N . CYS B 1 180 ? 3.877 -15.508 -1.753 1 92.5 180 CYS B N 1
ATOM 6091 C CA . CYS B 1 180 ? 3.227 -14.508 -0.917 1 92.5 180 CYS B CA 1
ATOM 6092 C C . CYS B 1 180 ? 3.027 -13.203 -1.684 1 92.5 180 CYS B C 1
ATOM 6094 O O . CYS B 1 180 ? 3.965 -12.688 -2.289 1 92.5 180 CYS B O 1
ATOM 6096 N N . SER B 1 181 ? 1.853 -12.633 -1.599 1 90.38 181 SER B N 1
ATOM 6097 C CA . SER B 1 181 ? 1.491 -11.453 -2.375 1 90.38 181 SER B CA 1
ATOM 6098 C C . SER B 1 181 ? 2.348 -10.258 -1.986 1 90.38 181 SER B C 1
ATOM 6100 O O . SER B 1 181 ? 2.73 -9.453 -2.844 1 90.38 181 SER B O 1
ATOM 6102 N N . LYS B 1 182 ? 2.639 -10.117 -0.729 1 89.69 182 LYS B N 1
ATOM 6103 C CA . LYS B 1 182 ? 3.473 -9 -0.29 1 89.69 182 LYS B CA 1
ATOM 6104 C C . LYS B 1 182 ? 4.867 -9.086 -0.899 1 89.69 182 LYS B C 1
ATOM 6106 O O . LYS B 1 182 ? 5.473 -8.062 -1.229 1 89.69 182 LYS B O 1
ATOM 6111 N N . SER B 1 183 ? 5.309 -10.328 -1.015 1 93.56 183 SER B N 1
ATOM 6112 C CA . SER B 1 183 ? 6.609 -10.555 -1.639 1 93.56 183 SER B CA 1
ATOM 6113 C C . SER B 1 183 ? 6.57 -10.234 -3.129 1 93.56 183 SER B C 1
ATOM 6115 O O . SER B 1 183 ? 7.527 -9.68 -3.676 1 93.56 183 SER B O 1
ATOM 6117 N N . VAL B 1 184 ? 5.453 -10.516 -3.711 1 95.5 184 VAL B N 1
ATOM 6118 C CA . VAL B 1 184 ? 5.293 -10.25 -5.137 1 95.5 184 VAL B CA 1
ATOM 6119 C C . VAL B 1 184 ? 5.281 -8.75 -5.387 1 95.5 184 VAL B C 1
ATOM 6121 O O . VAL B 1 184 ? 5.793 -8.281 -6.406 1 95.5 184 VAL B O 1
ATOM 6124 N N . GLU B 1 185 ? 4.758 -8.008 -4.5 1 93.12 185 GLU B N 1
ATOM 6125 C CA . GLU B 1 185 ? 4.641 -6.562 -4.652 1 93.12 185 GLU B CA 1
ATOM 6126 C C . GLU B 1 185 ? 6.012 -5.914 -4.828 1 93.12 185 GLU B C 1
ATOM 6128 O O . GLU B 1 185 ? 6.23 -5.156 -5.777 1 93.12 185 GLU B O 1
ATOM 6133 N N . ILE B 1 186 ? 6.898 -6.219 -3.924 1 92.88 186 ILE B N 1
ATOM 6134 C CA . ILE B 1 186 ? 8.203 -5.559 -3.951 1 92.88 186 ILE B CA 1
ATOM 6135 C C . ILE B 1 186 ? 8.984 -6.02 -5.176 1 92.88 186 ILE B C 1
ATOM 6137 O O . ILE B 1 186 ? 9.633 -5.211 -5.848 1 92.88 186 ILE B O 1
ATOM 6141 N N . ILE B 1 187 ? 8.891 -7.301 -5.512 1 94.94 187 ILE B N 1
ATOM 6142 C CA . ILE B 1 187 ? 9.57 -7.812 -6.695 1 94.94 187 ILE B CA 1
ATOM 6143 C C . ILE B 1 187 ? 8.953 -7.207 -7.953 1 94.94 187 ILE B C 1
ATOM 6145 O O . ILE B 1 187 ? 9.656 -6.922 -8.922 1 94.94 187 ILE B O 1
ATOM 6149 N N . GLY B 1 188 ? 7.668 -7.059 -7.918 1 95.12 188 GLY B N 1
ATOM 6150 C CA . GLY B 1 188 ? 6.961 -6.465 -9.039 1 95.12 188 GLY B CA 1
ATOM 6151 C C . GLY B 1 188 ? 7.449 -5.07 -9.383 1 95.12 188 GLY B C 1
ATOM 6152 O O . GLY B 1 188 ? 7.629 -4.738 -10.555 1 95.12 188 GLY B O 1
ATOM 6153 N N . PHE B 1 189 ? 7.707 -4.258 -8.359 1 93 189 PHE B N 1
ATOM 6154 C CA . PHE B 1 189 ? 8.227 -2.912 -8.578 1 93 189 PHE B CA 1
ATOM 6155 C C . PHE B 1 189 ? 9.602 -2.965 -9.242 1 93 189 PHE B C 1
ATOM 6157 O O . PHE B 1 189 ? 9.836 -2.277 -10.242 1 93 189 PHE B O 1
ATOM 6164 N N . MET B 1 190 ? 10.414 -3.789 -8.758 1 93.06 190 MET B N 1
ATOM 6165 C CA . MET B 1 190 ? 11.789 -3.857 -9.242 1 93.06 190 MET B CA 1
ATOM 6166 C C . MET B 1 190 ? 11.844 -4.488 -10.625 1 93.06 190 MET B C 1
ATOM 6168 O O . MET B 1 190 ? 12.664 -4.086 -11.461 1 93.06 190 MET B O 1
ATOM 6172 N N . ALA B 1 191 ? 10.945 -5.43 -10.859 1 94.56 191 ALA B N 1
ATOM 6173 C CA . ALA B 1 191 ? 10.914 -6.141 -12.133 1 94.56 191 ALA B CA 1
ATOM 6174 C C . ALA B 1 191 ? 10.562 -5.195 -13.273 1 94.56 191 ALA B C 1
ATOM 6176 O O . ALA B 1 191 ? 10.977 -5.41 -14.414 1 94.56 191 ALA B O 1
ATOM 6177 N N . ASN B 1 192 ? 9.805 -4.191 -12.992 1 93.19 192 ASN B N 1
ATOM 6178 C CA . ASN B 1 192 ? 9.484 -3.197 -14.008 1 93.19 192 ASN B CA 1
ATOM 6179 C C . ASN B 1 192 ? 10.75 -2.562 -14.586 1 93.19 192 ASN B C 1
ATOM 6181 O O . ASN B 1 192 ? 10.852 -2.373 -15.805 1 93.19 192 ASN B O 1
ATOM 6185 N N . THR B 1 193 ? 11.672 -2.27 -13.727 1 91.5 193 THR B N 1
ATOM 6186 C CA . THR B 1 193 ? 12.914 -1.636 -14.141 1 91.5 193 THR B CA 1
ATOM 6187 C C . THR B 1 193 ? 13.859 -2.658 -14.758 1 91.5 193 THR B C 1
ATOM 6189 O O . THR B 1 193 ? 14.508 -2.377 -15.773 1 91.5 193 THR B O 1
ATOM 6192 N N . TRP B 1 194 ? 13.891 -3.859 -14.227 1 93.38 194 TRP B N 1
ATOM 6193 C CA . TRP B 1 194 ? 14.742 -4.922 -14.758 1 93.38 194 TRP B CA 1
ATOM 6194 C C . TRP B 1 194 ? 14.18 -5.461 -16.062 1 93.38 194 TRP B C 1
ATOM 6196 O O . TRP B 1 194 ? 14.898 -6.109 -16.844 1 93.38 194 TRP B O 1
ATOM 6206 N N . ASN B 1 195 ? 12.93 -5.234 -16.312 1 94.88 195 ASN B N 1
ATOM 6207 C CA . ASN B 1 195 ? 12.211 -5.785 -17.453 1 94.88 195 ASN B CA 1
ATOM 6208 C C . ASN B 1 195 ? 12.227 -7.312 -17.438 1 94.88 195 ASN B C 1
ATOM 6210 O O . ASN B 1 195 ? 12.633 -7.938 -18.422 1 94.88 195 ASN B O 1
ATOM 6214 N N . ILE B 1 196 ? 11.781 -7.848 -16.328 1 96.5 196 ILE B N 1
ATOM 6215 C CA . ILE B 1 196 ? 11.781 -9.289 -16.094 1 96.5 196 ILE B CA 1
ATOM 6216 C C . ILE B 1 196 ? 10.367 -9.758 -15.789 1 96.5 196 ILE B C 1
ATOM 6218 O O . ILE B 1 196 ? 9.672 -9.164 -14.961 1 96.5 196 ILE B O 1
ATOM 6222 N N . PRO B 1 197 ? 9.914 -10.828 -16.484 1 98.38 197 PRO B N 1
ATOM 6223 C CA . PRO B 1 197 ? 8.586 -11.359 -16.172 1 98.38 197 PRO B CA 1
ATOM 6224 C C . PRO B 1 197 ? 8.531 -12.047 -14.797 1 98.38 197 PRO B C 1
ATOM 6226 O O . PRO B 1 197 ? 9.539 -12.578 -14.336 1 98.38 197 PRO B O 1
ATOM 6229 N N . ILE B 1 198 ? 7.352 -11.992 -14.18 1 98.56 198 ILE B N 1
ATOM 6230 C CA . ILE B 1 198 ? 7.059 -12.664 -12.914 1 98.56 198 ILE B CA 1
ATOM 6231 C C . ILE B 1 198 ? 5.844 -13.57 -13.086 1 98.56 198 ILE B C 1
ATOM 6233 O O . ILE B 1 198 ? 4.812 -13.148 -13.609 1 98.56 198 ILE B O 1
ATOM 6237 N N . ILE B 1 199 ? 5.98 -14.781 -12.672 1 98.56 199 ILE B N 1
ATOM 6238 C CA . ILE B 1 199 ? 4.852 -15.711 -12.641 1 98.56 199 ILE B CA 1
ATOM 6239 C C . ILE B 1 199 ? 4.652 -16.219 -11.211 1 98.56 199 ILE B C 1
ATOM 6241 O O . ILE B 1 199 ? 5.484 -16.969 -10.695 1 98.56 199 ILE B O 1
ATOM 6245 N N . THR B 1 200 ? 3.6 -15.805 -10.617 1 97.88 200 THR B N 1
ATOM 6246 C CA . THR B 1 200 ? 3.338 -16.25 -9.25 1 97.88 200 THR B CA 1
ATOM 6247 C C . THR B 1 200 ? 2.283 -17.359 -9.234 1 97.88 200 THR B C 1
ATOM 6249 O O . THR B 1 200 ? 1.189 -17.188 -9.773 1 97.88 200 THR B O 1
ATOM 6252 N N . PRO B 1 201 ? 2.611 -18.453 -8.617 1 94.94 201 PRO B N 1
ATOM 6253 C CA . PRO B 1 201 ? 1.676 -19.578 -8.602 1 94.94 201 PRO B CA 1
ATOM 6254 C C . PRO B 1 201 ? 0.555 -19.391 -7.578 1 94.94 201 PRO B C 1
ATOM 6256 O O . PRO B 1 201 ? -0.5 -20.031 -7.695 1 94.94 201 PRO B O 1
ATOM 6259 N N . ILE B 1 202 ? 0.751 -18.547 -6.586 1 91.94 202 ILE B N 1
ATOM 6260 C CA . ILE B 1 202 ? -0.182 -18.547 -5.465 1 91.94 202 ILE B CA 1
ATOM 6261 C C . ILE B 1 202 ? -0.689 -17.125 -5.211 1 91.94 202 ILE B C 1
ATOM 6263 O O . ILE B 1 202 ? -1.851 -16.922 -4.844 1 91.94 202 ILE B O 1
ATOM 6267 N N . GLY B 1 203 ? 0.091 -16.125 -5.402 1 89.81 203 GLY B N 1
ATOM 6268 C CA . GLY B 1 203 ? -0.303 -14.75 -5.121 1 89.81 203 GLY B CA 1
ATOM 6269 C C . GLY B 1 203 ? -1.598 -14.352 -5.801 1 89.81 203 GLY B C 1
ATOM 6270 O O . GLY B 1 203 ? -1.741 -14.508 -7.016 1 89.81 203 GLY B O 1
ATOM 6271 N N . ASN B 1 204 ? -2.535 -13.773 -4.984 1 85.12 204 ASN B N 1
ATOM 6272 C CA . ASN B 1 204 ? -3.83 -13.5 -5.598 1 85.12 204 ASN B CA 1
ATOM 6273 C C . ASN B 1 204 ? -4.504 -12.281 -4.961 1 85.12 204 ASN B C 1
ATOM 6275 O O . ASN B 1 204 ? -5.688 -12.039 -5.188 1 85.12 204 ASN B O 1
ATOM 6279 N N . THR B 1 205 ? -3.797 -11.484 -4.223 1 82.69 205 THR B N 1
ATOM 6280 C CA . THR B 1 205 ? -4.41 -10.32 -3.594 1 82.69 205 THR B CA 1
ATOM 6281 C C . THR B 1 205 ? -4.691 -9.234 -4.625 1 82.69 205 THR B C 1
ATOM 6283 O O . THR B 1 205 ? -4.043 -9.18 -5.672 1 82.69 205 THR B O 1
ATOM 6286 N N . GLU B 1 206 ? -5.621 -8.422 -4.293 1 79.94 206 GLU B N 1
ATOM 6287 C CA . GLU B 1 206 ? -6.039 -7.379 -5.223 1 79.94 206 GLU B CA 1
ATOM 6288 C C . GLU B 1 206 ? -4.926 -6.355 -5.438 1 79.94 206 GLU B C 1
ATOM 6290 O O . GLU B 1 206 ? -4.848 -5.727 -6.496 1 79.94 206 GLU B O 1
ATOM 6295 N N . ASN B 1 207 ? -4.059 -6.203 -4.496 1 81.5 207 ASN B N 1
ATOM 6296 C CA . ASN B 1 207 ? -2.994 -5.211 -4.574 1 81.5 207 ASN B CA 1
ATOM 6297 C C . ASN B 1 207 ? -2.057 -5.488 -5.746 1 81.5 207 ASN B C 1
ATOM 6299 O O . ASN B 1 207 ? -1.468 -4.562 -6.309 1 81.5 207 ASN B O 1
ATOM 6303 N N . ILE B 1 208 ? -1.983 -6.734 -6.133 1 91 208 ILE B N 1
ATOM 6304 C CA . ILE B 1 208 ? -1.067 -7.066 -7.219 1 91 208 ILE B CA 1
ATOM 6305 C C . ILE B 1 208 ? -1.857 -7.324 -8.5 1 91 208 ILE B C 1
ATOM 6307 O O . ILE B 1 208 ? -1.303 -7.805 -9.492 1 91 208 ILE B O 1
ATOM 6311 N N . GLY B 1 209 ? -3.111 -6.93 -8.453 1 89 209 GLY B N 1
ATOM 6312 C CA . GLY B 1 209 ? -3.959 -7.145 -9.617 1 89 209 GLY B CA 1
ATOM 6313 C C . GLY B 1 209 ? -3.916 -5.996 -10.609 1 89 209 GLY B C 1
ATOM 6314 O O . GLY B 1 209 ? -4.309 -6.152 -11.766 1 89 209 GLY B O 1
ATOM 6315 N N . ASP B 1 210 ? -3.432 -4.867 -10.25 1 89 210 ASP B N 1
ATOM 6316 C CA . ASP B 1 210 ? -3.346 -3.705 -11.133 1 89 210 ASP B CA 1
ATOM 6317 C C . ASP B 1 210 ? -2.15 -3.816 -12.07 1 89 210 ASP B C 1
ATOM 6319 O O . ASP B 1 210 ? -1.023 -3.486 -11.695 1 89 210 ASP B O 1
ATOM 6323 N N . LYS B 1 211 ? -2.42 -4.07 -13.281 1 93.19 211 LYS B N 1
ATOM 6324 C CA . LYS B 1 211 ? -1.343 -4.363 -14.219 1 93.19 211 LYS B CA 1
ATOM 6325 C C . LYS B 1 211 ? -0.746 -3.082 -14.797 1 93.19 211 LYS B C 1
ATOM 6327 O O . LYS B 1 211 ? 0.261 -3.123 -15.5 1 93.19 211 LYS B O 1
ATOM 6332 N N . THR B 1 212 ? -1.313 -2.002 -14.469 1 90.12 212 THR B N 1
ATOM 6333 C CA . THR B 1 212 ? -0.641 -0.743 -14.766 1 90.12 212 THR B CA 1
ATOM 6334 C C . THR B 1 212 ? 0.586 -0.559 -13.883 1 90.12 212 THR B C 1
ATOM 6336 O O . THR B 1 212 ? 1.576 0.045 -14.297 1 90.12 212 THR B O 1
ATOM 6339 N N . ILE B 1 213 ? 0.425 -1.163 -12.719 1 90.94 213 ILE B N 1
ATOM 6340 C CA . ILE B 1 213 ? 1.526 -1.117 -11.766 1 90.94 213 ILE B CA 1
ATOM 6341 C C . ILE B 1 213 ? 2.447 -2.316 -11.977 1 90.94 213 ILE B C 1
ATOM 6343 O O . ILE B 1 213 ? 3.67 -2.189 -11.898 1 90.94 213 ILE B O 1
ATOM 6347 N N . TYR B 1 214 ? 1.796 -3.467 -12.328 1 95.5 214 TYR B N 1
ATOM 6348 C CA . TYR B 1 214 ? 2.557 -4.699 -12.484 1 95.5 214 TYR B CA 1
ATOM 6349 C C . TYR B 1 214 ? 2.389 -5.27 -13.891 1 95.5 214 TYR B C 1
ATOM 6351 O O . TYR B 1 214 ? 1.858 -6.371 -14.062 1 95.5 214 TYR B O 1
ATOM 6359 N N . PRO B 1 215 ? 2.934 -4.676 -14.898 1 96.06 215 PRO B N 1
ATOM 6360 C CA . PRO B 1 215 ? 2.701 -5.082 -16.281 1 96.06 215 PRO B CA 1
ATOM 6361 C C . PRO B 1 215 ? 3.412 -6.387 -16.641 1 96.06 215 PRO B C 1
ATOM 6363 O O . PRO B 1 215 ? 3.156 -6.961 -17.703 1 96.06 215 PRO B O 1
ATOM 6366 N N . ARG B 1 216 ? 4.227 -6.938 -15.805 1 97.5 216 ARG B N 1
ATOM 6367 C CA . ARG B 1 216 ? 5 -8.133 -16.125 1 97.5 216 ARG B CA 1
ATOM 6368 C C . ARG B 1 216 ? 4.633 -9.289 -15.195 1 97.5 216 ARG B C 1
ATOM 6370 O O . ARG B 1 216 ? 5.316 -10.312 -15.172 1 97.5 216 ARG B O 1
ATOM 6377 N N . LEU B 1 217 ? 3.58 -9.102 -14.414 1 98.38 217 LEU B N 1
ATOM 6378 C CA . LEU B 1 217 ? 3.152 -10.094 -13.43 1 98.38 217 LEU B CA 1
ATOM 6379 C C . LEU B 1 217 ? 2.031 -10.961 -13.992 1 98.38 217 LEU B C 1
ATOM 6381 O O . LEU B 1 217 ? 1.005 -10.445 -14.438 1 98.38 217 LEU B O 1
ATOM 6385 N N . THR B 1 218 ? 2.311 -12.266 -14.078 1 98.38 218 THR B N 1
ATOM 6386 C CA . THR B 1 218 ? 1.282 -13.25 -14.398 1 98.38 218 THR B CA 1
ATOM 6387 C C . THR B 1 218 ? 0.869 -14.023 -13.148 1 98.38 218 THR B C 1
ATOM 6389 O O . THR B 1 218 ? 1.718 -14.57 -12.438 1 98.38 218 THR B O 1
ATOM 6392 N N . ARG B 1 219 ? -0.398 -14.078 -12.891 1 96.56 219 ARG B N 1
ATOM 6393 C CA . ARG B 1 219 ? -0.92 -14.82 -11.75 1 96.56 219 ARG B CA 1
ATOM 6394 C C . ARG B 1 219 ? -1.648 -16.078 -12.195 1 96.56 219 ARG B C 1
ATOM 6396 O O . ARG B 1 219 ? -2.67 -16 -12.883 1 96.56 219 ARG B O 1
ATOM 6403 N N . ILE B 1 220 ? -1.146 -17.234 -11.711 1 94.44 220 ILE B N 1
ATOM 6404 C CA . ILE B 1 220 ? -1.73 -18.438 -12.273 1 94.44 220 ILE B CA 1
ATOM 6405 C C . ILE B 1 220 ? -2.463 -19.219 -11.172 1 94.44 220 ILE B C 1
ATOM 6407 O O . ILE B 1 220 ? -2.734 -20.406 -11.32 1 94.44 220 ILE B O 1
ATOM 6411 N N . ASN B 1 221 ? -2.729 -18.547 -10.055 1 90.69 221 ASN B N 1
ATOM 6412 C CA . ASN B 1 221 ? -3.561 -19.125 -9.008 1 90.69 221 ASN B CA 1
ATOM 6413 C C . ASN B 1 221 ? -4.969 -19.422 -9.508 1 90.69 221 ASN B C 1
ATOM 6415 O O . ASN B 1 221 ? -5.605 -18.578 -10.133 1 90.69 221 ASN B O 1
ATOM 6419 N N . PRO B 1 222 ? -5.43 -20.625 -9.266 1 87.5 222 PRO B N 1
ATOM 6420 C CA . PRO B 1 222 ? -6.781 -20.938 -9.727 1 87.5 222 PRO B CA 1
ATOM 6421 C C . PRO B 1 222 ? -7.867 -20.25 -8.898 1 87.5 222 PRO B C 1
ATOM 6423 O O . PRO B 1 222 ? -9.031 -20.219 -9.305 1 87.5 222 PRO B O 1
ATOM 6426 N N . TRP B 1 223 ? -7.488 -19.734 -7.797 1 83.44 223 TRP B N 1
ATOM 6427 C CA . TRP B 1 223 ? -8.453 -19.094 -6.914 1 83.44 223 TRP B CA 1
ATOM 6428 C C . TRP B 1 223 ? -8.344 -17.578 -6.992 1 83.44 223 TRP B C 1
ATOM 6430 O O . TRP B 1 223 ? -7.887 -16.938 -6.051 1 83.44 223 TRP B O 1
ATOM 6440 N N . MET B 1 224 ? -8.922 -17.078 -8.062 1 86.88 224 MET B N 1
ATOM 6441 C CA . MET B 1 224 ? -8.867 -15.641 -8.266 1 86.88 224 MET B CA 1
ATOM 6442 C C . MET B 1 224 ? -10.117 -14.961 -7.719 1 86.88 224 MET B C 1
ATOM 6444 O O . MET B 1 224 ? -11.242 -15.328 -8.086 1 86.88 224 MET B O 1
ATOM 6448 N N . GLN B 1 225 ? -9.961 -14.008 -6.926 1 84.19 225 GLN B N 1
ATOM 6449 C CA . GLN B 1 225 ? -11.07 -13.32 -6.266 1 84.19 225 GLN B CA 1
ATOM 6450 C C . GLN B 1 225 ? -11.891 -12.516 -7.27 1 84.19 225 GLN B C 1
ATOM 6452 O O . GLN B 1 225 ? -13.086 -12.297 -7.066 1 84.19 225 GLN B O 1
ATOM 6457 N N . SER B 1 226 ? -11.273 -12.062 -8.297 1 85.31 226 SER B N 1
ATOM 6458 C CA . SER B 1 226 ? -11.961 -11.266 -9.305 1 85.31 226 SER B CA 1
ATOM 6459 C C . SER B 1 226 ? -13.133 -12.031 -9.914 1 85.31 226 SER B C 1
ATOM 6461 O O . SER B 1 226 ? -14.133 -11.438 -10.312 1 85.31 226 SER B O 1
ATOM 6463 N N . ALA B 1 227 ? -12.953 -13.32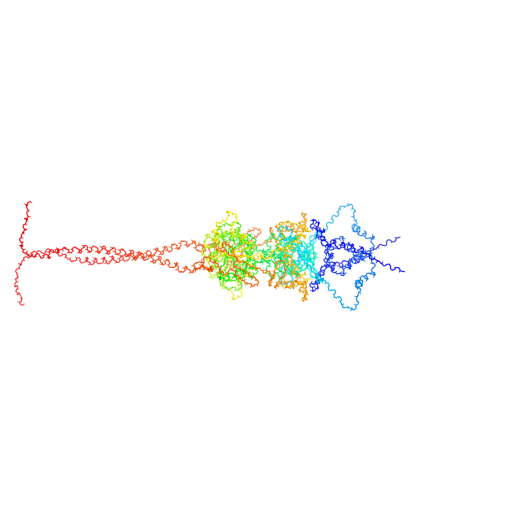8 -9.969 1 89.06 227 ALA B N 1
ATOM 6464 C CA . ALA B 1 227 ? -14.031 -14.148 -10.5 1 89.06 227 ALA B CA 1
ATOM 6465 C C . ALA B 1 227 ? -15.266 -14.078 -9.609 1 89.06 227 ALA B C 1
ATOM 6467 O O . ALA B 1 227 ? -16.391 -14.07 -10.109 1 89.06 227 ALA B O 1
ATOM 6468 N N . LEU B 1 228 ? -15.055 -14.039 -8.344 1 89.81 228 LEU B N 1
ATOM 6469 C CA . LEU B 1 228 ? -16.172 -13.914 -7.406 1 89.81 228 LEU B CA 1
ATOM 6470 C C . LEU B 1 228 ? -16.891 -12.586 -7.586 1 89.81 228 LEU B C 1
ATOM 6472 O O . LEU B 1 228 ? -18.125 -12.539 -7.594 1 89.81 228 LEU B O 1
ATOM 6476 N N . VAL B 1 229 ? -16.156 -11.555 -7.746 1 90.56 229 VAL B N 1
ATOM 6477 C CA . VAL B 1 229 ? -16.719 -10.227 -7.93 1 90.56 229 VAL B CA 1
ATOM 6478 C C . VAL B 1 229 ? -17.562 -10.195 -9.195 1 90.56 229 VAL B C 1
ATOM 6480 O O . VAL B 1 229 ? -18.719 -9.734 -9.172 1 90.56 229 VAL B O 1
ATOM 6483 N N . THR B 1 230 ? -17.016 -10.711 -10.211 1 91.25 230 THR B N 1
ATOM 6484 C CA . THR B 1 230 ? -17.734 -10.711 -11.484 1 91.25 230 THR B CA 1
ATOM 6485 C C . THR B 1 230 ? -19 -11.547 -11.383 1 91.25 230 THR B C 1
ATOM 6487 O O . THR B 1 230 ? -20.031 -11.18 -11.953 1 91.25 230 THR B O 1
ATOM 6490 N N . THR B 1 231 ? -18.891 -12.617 -10.758 1 93.12 231 THR B N 1
ATOM 6491 C CA . THR B 1 231 ? -20.062 -13.469 -10.594 1 93.12 231 THR B CA 1
ATOM 6492 C C . THR B 1 231 ? -21.141 -12.758 -9.797 1 93.12 231 THR B C 1
ATOM 6494 O O . THR B 1 231 ? -22.312 -12.789 -10.164 1 93.12 231 THR B O 1
ATOM 6497 N N . VAL B 1 232 ? -20.75 -12.141 -8.727 1 93.94 232 VAL B N 1
ATOM 6498 C CA . VAL B 1 232 ? -21.703 -11.398 -7.902 1 93.94 232 VAL B CA 1
ATOM 6499 C C . VAL B 1 232 ? -22.344 -10.289 -8.727 1 93.94 232 VAL B C 1
ATOM 6501 O O . VAL B 1 232 ? -23.578 -10.141 -8.719 1 93.94 232 VAL B O 1
ATOM 6504 N N . PHE B 1 233 ? -21.594 -9.578 -9.461 1 93.81 233 PHE B N 1
ATOM 6505 C CA . PHE B 1 233 ? -22.125 -8.5 -10.281 1 93.81 233 PHE B CA 1
ATOM 6506 C C . 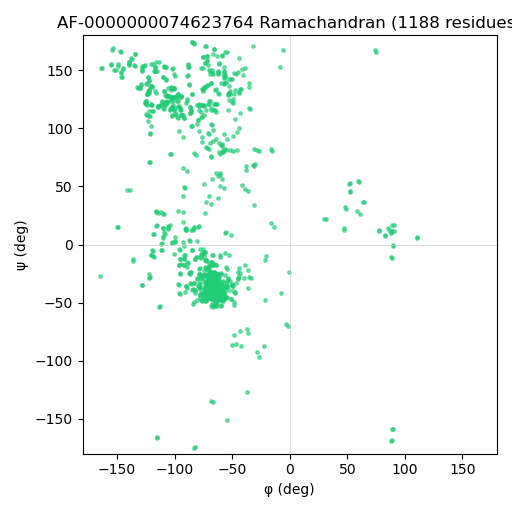PHE B 1 233 ? -23.078 -9.047 -11.336 1 93.81 233 PHE B C 1
ATOM 6508 O O . PHE B 1 233 ? -24.109 -8.438 -11.617 1 93.81 233 PHE B O 1
ATOM 6515 N N . THR B 1 234 ? -22.688 -10.164 -11.867 1 93.19 234 THR B N 1
ATOM 6516 C CA . THR B 1 234 ? -23.562 -10.805 -12.852 1 93.19 234 THR B CA 1
ATOM 6517 C C . THR B 1 234 ? -24.891 -11.195 -12.227 1 93.19 234 THR B C 1
ATOM 6519 O O . THR B 1 234 ? -25.953 -10.984 -12.82 1 93.19 234 THR B O 1
ATOM 6522 N N . LEU B 1 235 ? -24.844 -11.727 -11.055 1 92.62 235 LEU B N 1
ATOM 6523 C CA . LEU B 1 235 ? -26.047 -12.109 -10.336 1 92.62 235 LEU B CA 1
ATOM 6524 C C . LEU B 1 235 ? -26.906 -10.891 -10.016 1 92.62 235 LEU B C 1
ATOM 6526 O O . LEU B 1 235 ? -28.125 -10.938 -10.141 1 92.62 235 LEU B O 1
ATOM 6530 N N . LEU B 1 236 ? -26.281 -9.844 -9.594 1 94.25 236 LEU B N 1
ATOM 6531 C CA . LEU B 1 236 ? -27 -8.609 -9.281 1 94.25 236 LEU B CA 1
ATOM 6532 C C . LEU B 1 236 ? -27.672 -8.039 -10.523 1 94.25 236 LEU B C 1
ATOM 6534 O O . LEU B 1 236 ? -28.844 -7.664 -10.484 1 94.25 236 LEU B O 1
ATOM 6538 N N . ASP B 1 237 ? -26.984 -8.07 -11.594 1 92.44 237 ASP B N 1
ATOM 6539 C CA . ASP B 1 237 ? -27.516 -7.535 -12.844 1 92.44 237 ASP B CA 1
ATOM 6540 C C . ASP B 1 237 ? -28.672 -8.383 -13.359 1 92.44 237 ASP B C 1
ATOM 6542 O O . ASP B 1 237 ? -29.703 -7.848 -13.773 1 92.44 237 ASP B O 1
ATOM 6546 N N . MET B 1 238 ? -28.484 -9.617 -13.344 1 89.19 238 MET B N 1
ATOM 6547 C CA . MET B 1 238 ? -29.5 -10.547 -13.859 1 89.19 238 MET B CA 1
ATOM 6548 C C . MET B 1 238 ? -30.812 -10.391 -13.117 1 89.19 238 MET B C 1
ATOM 6550 O O . MET B 1 238 ? -31.891 -10.555 -13.695 1 89.19 238 MET B O 1
ATOM 6554 N N . ASN B 1 239 ? -30.766 -10.094 -11.82 1 90.12 239 ASN B N 1
ATOM 6555 C CA . ASN B 1 239 ? -31.969 -9.992 -11 1 90.12 239 ASN B CA 1
ATOM 6556 C C . ASN B 1 239 ? -32.344 -8.539 -10.75 1 90.12 239 ASN B C 1
ATOM 6558 O O . ASN B 1 239 ? -33.25 -8.258 -9.961 1 90.12 239 ASN B O 1
ATOM 6562 N N . HIS B 1 240 ? -31.609 -7.621 -11.297 1 91.12 240 HIS B N 1
ATOM 6563 C CA . HIS B 1 240 ? -31.859 -6.188 -11.227 1 91.12 240 HIS B CA 1
ATOM 6564 C C . HIS B 1 240 ? -31.766 -5.68 -9.789 1 91.12 240 HIS B C 1
ATOM 6566 O O . HIS B 1 240 ? -32.625 -4.922 -9.336 1 91.12 240 HIS B O 1
ATOM 6572 N N . TRP B 1 241 ? -30.859 -6.266 -9.117 1 93.31 241 TRP B N 1
ATOM 6573 C CA . TRP B 1 241 ? -30.562 -5.797 -7.77 1 93.31 241 TRP B CA 1
ATOM 6574 C C . TRP B 1 241 ? -29.578 -4.637 -7.805 1 93.31 241 TRP B C 1
ATOM 6576 O O . TRP B 1 241 ? -28.5 -4.746 -8.406 1 93.31 241 TRP B O 1
ATOM 6586 N N . LYS B 1 242 ? -29.891 -3.533 -7.117 1 89.31 242 LYS B N 1
ATOM 6587 C CA . LYS B 1 242 ? -29.031 -2.354 -7.16 1 89.31 242 LYS B CA 1
ATOM 6588 C C . LYS B 1 242 ? -28.547 -1.964 -5.762 1 89.31 242 LYS B C 1
ATOM 6590 O O . LYS B 1 242 ? -27.5 -1.331 -5.609 1 89.31 242 LYS B O 1
ATOM 6595 N N . ASN B 1 243 ? -29.328 -2.281 -4.785 1 87.19 243 ASN B N 1
ATOM 6596 C CA . ASN B 1 243 ? -29 -1.924 -3.406 1 87.19 243 ASN B CA 1
ATOM 6597 C C . ASN B 1 243 ? -28.406 -3.104 -2.643 1 87.19 243 ASN B C 1
ATOM 6599 O O . ASN B 1 243 ? -29.094 -4.094 -2.387 1 87.19 243 ASN B O 1
ATOM 6603 N N . VAL B 1 244 ? -27.156 -2.932 -2.262 1 92.44 244 VAL B N 1
ATOM 6604 C CA . VAL B 1 244 ? -26.438 -4.082 -1.709 1 92.44 244 VAL B CA 1
ATOM 6605 C C . VAL B 1 244 ? -25.781 -3.697 -0.39 1 92.44 244 VAL B C 1
ATOM 6607 O O . VAL B 1 244 ? -25.281 -2.58 -0.245 1 92.44 244 VAL B O 1
ATOM 6610 N N . ALA B 1 245 ? -25.922 -4.559 0.584 1 90.69 245 ALA B N 1
ATOM 6611 C CA . ALA B 1 245 ? -25.141 -4.453 1.818 1 90.69 245 ALA B CA 1
ATOM 6612 C C . ALA B 1 245 ? -24.062 -5.527 1.88 1 90.69 245 ALA B C 1
ATOM 6614 O O . ALA B 1 245 ? -24.328 -6.703 1.635 1 90.69 245 ALA B O 1
ATOM 6615 N N . PHE B 1 246 ? -22.859 -5.078 2.131 1 90.5 246 PHE B N 1
ATOM 6616 C CA . PHE B 1 246 ? -21.719 -5.965 2.156 1 90.5 246 PHE B CA 1
ATOM 6617 C C . PHE B 1 246 ? -21.188 -6.133 3.576 1 90.5 246 PHE B C 1
ATOM 6619 O O . PHE B 1 246 ? -20.797 -5.156 4.215 1 90.5 246 PHE B O 1
ATOM 6626 N N . PHE B 1 247 ? -21.266 -7.441 4.062 1 87.62 247 PHE B N 1
ATOM 6627 C CA . PHE B 1 247 ? -20.781 -7.793 5.395 1 87.62 247 PHE B CA 1
ATOM 6628 C C . PHE B 1 247 ? -19.484 -8.586 5.312 1 87.62 247 PHE B C 1
ATOM 6630 O O . PHE B 1 247 ? -19.438 -9.625 4.652 1 87.62 247 PHE B O 1
ATOM 6637 N N . TYR B 1 248 ? -18.453 -8.094 5.934 1 84.62 248 TYR B N 1
ATOM 6638 C CA . TYR B 1 248 ? -17.203 -8.852 5.879 1 84.62 248 TYR B CA 1
ATOM 6639 C C . TYR B 1 248 ? -16.438 -8.734 7.191 1 84.62 248 TYR B C 1
ATOM 6641 O O . TYR B 1 248 ? -16.625 -7.777 7.945 1 84.62 248 TYR B O 1
ATOM 6649 N N . ASP B 1 249 ? -15.695 -9.773 7.469 1 77.81 249 ASP B N 1
ATOM 6650 C CA . ASP B 1 249 ? -14.844 -9.844 8.656 1 77.81 249 ASP B CA 1
ATOM 6651 C C . ASP B 1 249 ? -13.406 -9.469 8.32 1 77.81 249 ASP B C 1
ATOM 6653 O O . ASP B 1 249 ? -12.672 -10.25 7.719 1 77.81 249 ASP B O 1
ATOM 6657 N N . ASP B 1 250 ? -12.977 -8.242 8.812 1 69.81 250 ASP B N 1
ATOM 6658 C CA . ASP B 1 250 ? -11.656 -7.758 8.422 1 69.81 250 ASP B CA 1
ATOM 6659 C C . ASP B 1 250 ? -10.57 -8.297 9.359 1 69.81 250 ASP B C 1
ATOM 6661 O O . ASP B 1 250 ? -9.391 -7.996 9.18 1 69.81 250 ASP B O 1
ATOM 6665 N N . ASP B 1 251 ? -10.945 -9.156 10.328 1 65.69 251 ASP B N 1
ATOM 6666 C CA . ASP B 1 251 ? -9.969 -9.734 11.242 1 65.69 251 ASP B CA 1
ATOM 6667 C C . ASP B 1 251 ? -9.352 -11 10.648 1 65.69 251 ASP B C 1
ATOM 6669 O O . ASP B 1 251 ? -8.305 -11.461 11.109 1 65.69 251 ASP B O 1
ATOM 6673 N N . VAL B 1 252 ? -10.141 -11.578 9.766 1 66.94 252 VAL B N 1
ATOM 6674 C CA . VAL B 1 252 ? -9.656 -12.805 9.141 1 66.94 252 VAL B CA 1
ATOM 6675 C C . VAL B 1 252 ? -9.109 -12.5 7.75 1 66.94 252 VAL B C 1
ATOM 6677 O O . VAL B 1 252 ? -9.648 -11.641 7.043 1 66.94 252 VAL B O 1
ATOM 6680 N N . MET B 1 253 ? -8.086 -13.242 7.344 1 66.75 253 MET B N 1
ATOM 6681 C CA . MET B 1 253 ? -7.371 -12.992 6.094 1 66.75 253 MET B CA 1
ATOM 6682 C C . MET B 1 253 ? -8.328 -12.992 4.91 1 66.75 253 MET B C 1
ATOM 6684 O O . MET B 1 253 ? -8.305 -12.078 4.086 1 66.75 253 MET B O 1
ATOM 6688 N N . LEU B 1 254 ? -9.188 -13.977 4.93 1 67.5 254 LEU B N 1
ATOM 6689 C CA . LEU B 1 254 ? -10.109 -14.102 3.809 1 67.5 254 LEU B CA 1
ATOM 6690 C C . LEU B 1 254 ? -11.062 -12.906 3.76 1 67.5 254 LEU B C 1
ATOM 6692 O O . LEU B 1 254 ? -11.289 -12.336 2.691 1 67.5 254 LEU B O 1
ATOM 6696 N N . GLY B 1 255 ? -11.547 -12.617 4.891 1 73 255 GLY B N 1
ATOM 6697 C CA . GLY B 1 255 ? -12.453 -11.492 4.98 1 73 255 GLY B CA 1
ATOM 6698 C C . GLY B 1 255 ? -11.805 -10.172 4.609 1 73 255 GLY B C 1
ATOM 6699 O O . GLY B 1 255 ? -12.414 -9.352 3.912 1 73 255 GLY B O 1
ATOM 6700 N N . ASP B 1 256 ? -10.688 -10.086 5.055 1 70.31 256 ASP B N 1
ATOM 6701 C CA . ASP B 1 256 ? -9.961 -8.852 4.758 1 70.31 256 ASP B CA 1
ATOM 6702 C C . ASP B 1 256 ? -9.656 -8.742 3.268 1 70.31 256 ASP B C 1
ATOM 6704 O O . ASP B 1 256 ? -9.844 -7.68 2.668 1 70.31 256 ASP B O 1
ATOM 6708 N N . LEU B 1 257 ? -9.242 -9.844 2.695 1 74.5 257 LEU B N 1
ATOM 6709 C CA . LEU B 1 257 ? -8.898 -9.859 1.278 1 74.5 257 LEU B CA 1
ATOM 6710 C C . LEU B 1 257 ? -10.133 -9.609 0.415 1 74.5 257 LEU B C 1
ATOM 6712 O O . LEU B 1 257 ? -10.109 -8.75 -0.473 1 74.5 257 LEU B O 1
ATOM 6716 N N . LEU B 1 258 ? -11.148 -10.281 0.704 1 81.88 258 LEU B N 1
ATOM 6717 C CA . LEU B 1 258 ? -12.367 -10.133 -0.078 1 81.88 258 LEU B CA 1
ATOM 6718 C C . LEU B 1 258 ? -13.031 -8.789 0.191 1 81.88 258 LEU B C 1
ATOM 6720 O O . LEU B 1 258 ? -13.609 -8.188 -0.716 1 81.88 258 LEU B O 1
ATOM 6724 N N . GLY B 1 259 ? -12.945 -8.383 1.435 1 80.88 259 GLY B N 1
ATOM 6725 C CA . GLY B 1 259 ? -13.469 -7.07 1.776 1 80.88 259 GLY B CA 1
ATOM 6726 C C . GLY B 1 259 ? -12.852 -5.953 0.955 1 80.88 259 GLY B C 1
ATOM 6727 O O . GLY B 1 259 ? -13.57 -5.109 0.412 1 80.88 259 GLY B O 1
ATOM 6728 N N . GLU B 1 260 ? -11.625 -6 0.851 1 76 260 GLU B N 1
ATOM 6729 C CA . GLU B 1 260 ? -10.93 -4.992 0.062 1 76 260 GLU B CA 1
ATOM 6730 C C . GLU B 1 260 ? -11.297 -5.09 -1.415 1 76 260 GLU B C 1
ATOM 6732 O O . GLU B 1 260 ? -11.547 -4.074 -2.068 1 76 260 GLU B O 1
ATOM 6737 N N . THR B 1 261 ? -11.344 -6.293 -1.918 1 83.69 261 THR B N 1
ATOM 6738 C CA . THR B 1 261 ? -11.625 -6.531 -3.328 1 83.69 261 THR B CA 1
ATOM 6739 C C . THR B 1 261 ? -13.023 -6.047 -3.688 1 83.69 261 THR B C 1
ATOM 6741 O O . THR B 1 261 ? -13.211 -5.328 -4.672 1 83.69 261 THR B O 1
ATOM 6744 N N . PHE B 1 262 ? -13.93 -6.363 -2.898 1 86.56 262 PHE B N 1
ATOM 6745 C CA . PHE B 1 262 ? -15.312 -5.988 -3.176 1 86.56 262 PHE B CA 1
ATOM 6746 C C . PHE B 1 262 ? -15.508 -4.484 -3.002 1 86.56 262 PHE B C 1
ATOM 6748 O O . PHE B 1 262 ? -16.172 -3.846 -3.814 1 86.56 262 PHE B O 1
ATOM 6755 N N . THR B 1 263 ? -14.93 -3.945 -1.983 1 79.12 263 THR B N 1
ATOM 6756 C CA . THR B 1 263 ? -15.055 -2.51 -1.76 1 79.12 263 THR B CA 1
ATOM 6757 C C . THR B 1 263 ? -14.5 -1.729 -2.947 1 79.12 263 THR B C 1
ATOM 6759 O O . THR B 1 263 ? -15.148 -0.805 -3.445 1 79.12 263 THR B O 1
ATOM 6762 N N . LYS B 1 264 ? -13.375 -2.121 -3.365 1 76.12 264 LYS B N 1
ATOM 6763 C CA . LYS B 1 264 ? -12.766 -1.46 -4.516 1 76.12 264 LYS B CA 1
ATOM 6764 C C . LYS B 1 264 ? -13.633 -1.622 -5.762 1 76.12 264 LYS B C 1
ATOM 6766 O O . LYS B 1 264 ? -13.805 -0.676 -6.535 1 76.12 264 LYS B O 1
ATOM 6771 N N . SER B 1 265 ? -14.172 -2.797 -5.93 1 83.88 265 SER B N 1
ATOM 6772 C CA . SER B 1 265 ? -14.953 -3.09 -7.125 1 83.88 265 SER B CA 1
ATOM 6773 C C . SER B 1 265 ? -16.281 -2.33 -7.117 1 83.88 265 SER B C 1
ATOM 6775 O O . SER B 1 265 ? -16.703 -1.807 -8.148 1 83.88 265 SER B O 1
ATOM 6777 N N . PHE B 1 266 ? -16.875 -2.209 -5.949 1 83.38 266 PHE B N 1
ATOM 6778 C CA . PHE B 1 266 ? -18.141 -1.483 -5.848 1 83.38 266 PHE B CA 1
ATOM 6779 C C . PHE B 1 266 ? -17.922 0.009 -6.066 1 83.38 266 PHE B C 1
ATOM 6781 O O . PHE B 1 266 ? -18.734 0.673 -6.703 1 83.38 266 PHE B O 1
ATOM 6788 N N . LYS B 1 267 ? -16.844 0.482 -5.547 1 71.94 267 LYS B N 1
ATOM 6789 C CA . LYS B 1 267 ? -16.531 1.896 -5.723 1 71.94 267 LYS B CA 1
ATOM 6790 C C . LYS B 1 267 ? -16.281 2.225 -7.191 1 71.94 267 LYS B C 1
ATOM 6792 O O . LYS B 1 267 ? -16.641 3.303 -7.664 1 71.94 267 LYS B O 1
ATOM 6797 N N . ALA B 1 268 ? -15.727 1.274 -7.793 1 72.88 268 ALA B N 1
ATOM 6798 C CA . ALA B 1 268 ? -15.336 1.489 -9.188 1 72.88 268 ALA B CA 1
ATOM 6799 C C . ALA B 1 268 ? -16.562 1.459 -10.102 1 72.88 268 ALA B C 1
ATOM 6801 O O . ALA B 1 268 ? -16.531 2.045 -11.188 1 72.88 268 ALA B O 1
ATOM 6802 N N . THR B 1 269 ? -17.547 0.726 -9.562 1 77.06 269 THR B N 1
ATOM 6803 C CA . THR B 1 269 ? -18.734 0.6 -10.406 1 77.06 269 THR B CA 1
ATOM 6804 C C . THR B 1 269 ? -19.859 1.495 -9.898 1 77.06 269 THR B C 1
ATOM 6806 O O . THR B 1 269 ? -20.109 1.566 -8.688 1 77.06 269 THR B O 1
ATOM 6809 N N . ALA B 1 270 ? -20.375 2.535 -10.57 1 67.5 270 ALA B N 1
ATOM 6810 C CA . ALA B 1 270 ? -21.469 3.422 -10.172 1 67.5 270 ALA B CA 1
ATOM 6811 C C . ALA B 1 270 ? -22.812 2.76 -10.406 1 67.5 270 ALA B C 1
ATOM 6813 O O . ALA B 1 270 ? -23.859 3.43 -10.383 1 67.5 270 ALA B O 1
ATOM 6814 N N . ARG B 1 271 ? -22.844 1.471 -10.602 1 74.88 271 ARG B N 1
ATOM 6815 C CA . ARG B 1 271 ? -24.078 0.773 -10.961 1 74.88 271 ARG B CA 1
ATOM 6816 C C . ARG B 1 271 ? -24.859 0.379 -9.719 1 74.88 271 ARG B C 1
ATOM 6818 O O . ARG B 1 271 ? -26.078 0.192 -9.781 1 74.88 271 ARG B O 1
ATOM 6825 N N . PHE B 1 272 ? -24.078 0.275 -8.617 1 77.81 272 PHE B N 1
ATOM 6826 C CA . PHE B 1 272 ? -24.703 -0.252 -7.406 1 77.81 272 PHE B CA 1
ATOM 6827 C C . PHE B 1 272 ? -24.578 0.741 -6.254 1 77.81 272 PHE B C 1
ATOM 6829 O O . PHE B 1 272 ? -23.609 1.506 -6.191 1 77.81 272 PHE B O 1
ATOM 6836 N N . LEU B 1 273 ? -25.609 0.793 -5.527 1 71.38 273 LEU B N 1
ATOM 6837 C CA . LEU B 1 273 ? -25.562 1.47 -4.234 1 71.38 273 LEU B CA 1
ATOM 6838 C C . LEU B 1 273 ? -25.219 0.49 -3.121 1 71.38 273 LEU B C 1
ATOM 6840 O O . LEU B 1 273 ? -25.938 -0.473 -2.881 1 71.38 273 LEU B O 1
ATOM 6844 N N . TRP B 1 274 ? -24.016 0.663 -2.648 1 75.75 274 TRP B N 1
ATOM 6845 C CA . TRP B 1 274 ? -23.578 -0.36 -1.71 1 75.75 274 TRP B CA 1
ATOM 6846 C C . TRP B 1 274 ? -23.188 0.261 -0.373 1 75.75 274 TRP B C 1
ATOM 6848 O O . TRP B 1 274 ? -22.766 1.42 -0.318 1 75.75 274 TRP B O 1
ATOM 6858 N N . HIS B 1 275 ? -23.516 -0.506 0.681 1 73.06 275 HIS B N 1
ATOM 6859 C CA . HIS B 1 275 ? -23.141 -0.172 2.051 1 73.06 275 HIS B CA 1
ATOM 6860 C C . HIS B 1 275 ? -22.328 -1.296 2.691 1 73.06 275 HIS B C 1
ATOM 6862 O O . HIS B 1 275 ? -22.656 -2.473 2.533 1 73.06 275 HIS B O 1
ATOM 6868 N N . SER B 1 276 ? -21.234 -0.882 3.26 1 74.88 276 SER B N 1
ATOM 6869 C CA . SER B 1 276 ? -20.375 -1.913 3.84 1 74.88 276 SER B CA 1
ATOM 6870 C C . SER B 1 276 ? -20.469 -1.923 5.363 1 74.88 276 SER B C 1
ATOM 6872 O O . SER B 1 276 ? -20.578 -0.867 5.988 1 74.88 276 SER B O 1
ATOM 6874 N N . TYR B 1 277 ? -20.594 -3.115 5.914 1 70.19 277 TYR B N 1
ATOM 6875 C CA . TYR B 1 277 ? -20.609 -3.357 7.352 1 70.19 277 TYR B CA 1
ATOM 6876 C C . TYR B 1 277 ? -19.5 -4.312 7.762 1 70.19 277 TYR B C 1
ATOM 6878 O O . TYR B 1 277 ? -19.422 -5.438 7.27 1 70.19 277 TYR B O 1
ATOM 6886 N N . VAL B 1 278 ? -18.562 -3.742 8.57 1 64.06 278 VAL B N 1
ATOM 6887 C CA . VAL B 1 278 ? -17.5 -4.586 9.078 1 64.06 278 VAL B CA 1
ATOM 6888 C C . VAL B 1 278 ? -18.016 -5.441 10.234 1 64.06 278 VAL B C 1
ATOM 6890 O O . VAL B 1 278 ? -18.547 -4.914 11.211 1 64.06 278 VAL B O 1
ATOM 6893 N N . LEU B 1 279 ? -18.094 -6.742 9.859 1 63.69 279 LEU B N 1
ATOM 6894 C CA . LEU B 1 279 ? -18.5 -7.688 10.898 1 63.69 279 LEU B CA 1
ATOM 6895 C C . LEU B 1 279 ? -17.406 -7.828 11.953 1 63.69 279 LEU B C 1
ATOM 6897 O O . LEU B 1 279 ? -16.219 -7.855 11.625 1 63.69 279 LEU B O 1
ATOM 6901 N N . PHE B 1 280 ? -17.453 -6.953 12.945 1 55.12 280 PHE B N 1
ATOM 6902 C CA . PHE B 1 280 ? -16.406 -6.941 13.969 1 55.12 280 PHE B CA 1
ATOM 6903 C C . PHE B 1 280 ? -15.867 -8.344 14.211 1 55.12 280 PHE B C 1
ATOM 6905 O O . PHE B 1 280 ? -16.5 -9.336 13.828 1 55.12 280 PHE B O 1
ATOM 6912 N N . SER B 1 281 ? -14.703 -8.469 15.039 1 54.06 281 SER B N 1
ATOM 6913 C CA . SER B 1 281 ? -13.852 -9.578 15.445 1 54.06 281 SER B CA 1
ATOM 6914 C C . SER B 1 281 ? -14.672 -10.711 16.047 1 54.06 281 SER B C 1
ATOM 6916 O O . SER B 1 281 ? -15.82 -10.508 16.453 1 54.06 281 SER B O 1
ATOM 6918 N N . LYS B 1 282 ? -14.25 -12.039 15.75 1 52.75 282 LYS B N 1
ATOM 6919 C CA . LYS B 1 282 ? -14.695 -13.203 16.516 1 52.75 282 LYS B CA 1
ATOM 6920 C C . LYS B 1 282 ? -15.203 -12.797 17.891 1 52.75 282 LYS B C 1
ATOM 6922 O O . LYS B 1 282 ? -15.984 -13.523 18.516 1 52.75 282 LYS B O 1
ATOM 6927 N N . LYS B 1 283 ? -14.945 -11.508 18.172 1 53.03 283 LYS B N 1
ATOM 6928 C CA . LYS B 1 283 ? -15.273 -11.125 19.547 1 53.03 283 LYS B CA 1
ATOM 6929 C C . LYS B 1 283 ? -16.609 -10.391 19.609 1 53.03 283 LYS B C 1
ATOM 6931 O O . LYS B 1 283 ? -17.125 -10.102 20.688 1 53.03 283 LYS B O 1
ATOM 6936 N N . ASP B 1 284 ? -17.109 -10.109 18.5 1 58.62 284 ASP B N 1
ATOM 6937 C CA . ASP B 1 284 ? -18.359 -9.359 18.578 1 58.62 284 ASP B CA 1
ATOM 6938 C C . ASP B 1 284 ? -19.516 -10.266 18.984 1 58.62 284 ASP B C 1
ATOM 6940 O O . ASP B 1 284 ? -19.516 -11.461 18.656 1 58.62 284 ASP B O 1
ATOM 6944 N N . THR B 1 285 ? -20.312 -9.812 19.906 1 64.25 285 THR B N 1
ATOM 6945 C CA . THR B 1 285 ? -21.516 -10.508 20.375 1 64.25 285 THR B CA 1
ATOM 6946 C C . THR B 1 285 ? -22.594 -10.508 19.281 1 64.25 285 THR B C 1
ATOM 6948 O O . THR B 1 285 ? -22.547 -9.688 18.359 1 64.25 285 THR B O 1
ATOM 6951 N N . ARG B 1 286 ? -23.469 -11.555 19.141 1 76.62 286 ARG B N 1
ATOM 6952 C CA . ARG B 1 286 ? -24.594 -11.734 18.25 1 76.62 286 ARG B CA 1
ATOM 6953 C C . ARG B 1 286 ? -25.453 -10.469 18.172 1 76.62 286 ARG B C 1
ATOM 6955 O O . ARG B 1 286 ? -26.047 -10.172 17.141 1 76.62 286 ARG B O 1
ATOM 6962 N N . MET B 1 287 ? -25.312 -9.625 19.188 1 78.19 287 MET B N 1
ATOM 6963 C CA . MET B 1 287 ? -26.109 -8.398 19.234 1 78.19 287 MET B CA 1
ATOM 6964 C C . MET B 1 287 ? -25.578 -7.383 18.219 1 78.19 287 MET B C 1
ATOM 6966 O O . MET B 1 287 ? -26.359 -6.641 17.625 1 78.19 287 MET B O 1
ATOM 6970 N N . VAL B 1 288 ? -24.375 -7.441 18.047 1 77.88 288 VAL B N 1
ATOM 6971 C CA . VAL B 1 288 ? -23.766 -6.508 17.109 1 77.88 288 VAL B CA 1
ATOM 6972 C C . VAL B 1 288 ? -24.172 -6.883 15.68 1 77.88 288 VAL B C 1
ATOM 6974 O O . VAL B 1 288 ? -24.484 -6.008 14.867 1 77.88 288 VAL B O 1
ATOM 6977 N N . TYR B 1 289 ? -24.188 -8.195 15.438 1 84.19 289 TYR B N 1
ATOM 6978 C CA . TYR B 1 289 ? -24.625 -8.656 14.117 1 84.19 289 TYR B CA 1
ATOM 6979 C C . TYR B 1 289 ? -26.062 -8.234 13.844 1 84.19 289 TYR B C 1
ATOM 6981 O O . TYR B 1 289 ? -26.375 -7.777 12.742 1 84.19 289 TYR B O 1
ATOM 6989 N N . ARG B 1 290 ? -26.844 -8.391 14.852 1 86.31 290 ARG B N 1
ATOM 6990 C CA . ARG B 1 290 ? -28.25 -8.031 14.727 1 86.31 290 ARG B CA 1
ATOM 6991 C C . ARG B 1 290 ? -28.422 -6.555 14.375 1 86.31 290 ARG B C 1
ATOM 6993 O O . ARG B 1 290 ? -29.188 -6.203 13.492 1 86.31 290 ARG B O 1
ATOM 7000 N N . LYS B 1 291 ? -27.688 -5.766 15.016 1 81.25 291 LYS B N 1
ATOM 7001 C CA . LYS B 1 291 ? -27.781 -4.328 14.789 1 81.25 291 LYS B CA 1
ATOM 7002 C C . LYS B 1 291 ? -27.344 -3.973 13.367 1 81.25 291 LYS B C 1
ATOM 7004 O O . LYS B 1 291 ? -27.984 -3.146 12.711 1 81.25 291 LYS B O 1
ATOM 7009 N N . HIS B 1 292 ? -26.297 -4.598 12.938 1 83.5 292 HIS B N 1
ATOM 7010 C CA . HIS B 1 292 ? -25.828 -4.352 11.578 1 83.5 292 HIS B CA 1
ATOM 7011 C C . HIS B 1 292 ? -26.859 -4.773 10.547 1 83.5 292 HIS B C 1
ATOM 7013 O O . HIS B 1 292 ? -27.078 -4.078 9.555 1 83.5 292 HIS B O 1
ATOM 7019 N N . LEU B 1 293 ? -27.438 -5.871 10.812 1 90.12 293 LEU B N 1
ATOM 7020 C CA . LEU B 1 293 ? -28.438 -6.391 9.891 1 90.12 293 LEU B CA 1
ATOM 7021 C C . LEU B 1 293 ? -29.641 -5.453 9.82 1 90.12 293 LEU B C 1
ATOM 7023 O O . LEU B 1 293 ? -30.141 -5.16 8.734 1 90.12 293 LEU B O 1
ATOM 7027 N N . GLU B 1 294 ? -30.016 -4.996 10.953 1 86.75 294 GLU B N 1
ATOM 7028 C CA . GLU B 1 294 ? -31.156 -4.078 11.016 1 86.75 294 GLU B CA 1
ATOM 7029 C C . GLU B 1 294 ? -30.844 -2.77 10.297 1 86.75 294 GLU B C 1
ATOM 7031 O O . GLU B 1 294 ? -31.688 -2.234 9.57 1 86.75 294 GLU B O 1
ATOM 7036 N N . ASP B 1 295 ? -29.703 -2.35 10.516 1 80.25 295 ASP B N 1
ATOM 7037 C CA . ASP B 1 295 ? -29.281 -1.12 9.859 1 80.25 295 ASP B CA 1
ATOM 7038 C C . ASP B 1 295 ? -29.219 -1.309 8.344 1 80.25 295 ASP B C 1
ATOM 7040 O O . ASP B 1 295 ? -29.656 -0.439 7.582 1 80.25 295 ASP B O 1
ATOM 7044 N N . ALA B 1 296 ? -28.672 -2.363 7.922 1 87.06 296 ALA B N 1
ATOM 7045 C CA . ALA B 1 296 ? -28.531 -2.66 6.496 1 87.06 296 ALA B CA 1
ATOM 7046 C C . ALA B 1 296 ? -29.906 -2.807 5.836 1 87.06 296 ALA B C 1
ATOM 7048 O O . ALA B 1 296 ? -30.078 -2.422 4.68 1 87.06 296 ALA B O 1
ATOM 7049 N N . ALA B 1 297 ? -30.812 -3.346 6.59 1 88.44 297 ALA B N 1
ATOM 7050 C CA . ALA B 1 297 ? -32.156 -3.611 6.07 1 88.44 297 ALA B CA 1
ATOM 7051 C C . ALA B 1 297 ? -32.875 -2.314 5.703 1 88.44 297 ALA B C 1
ATOM 7053 O O . ALA B 1 297 ? -33.812 -2.324 4.918 1 88.44 297 ALA B O 1
ATOM 7054 N N . LEU B 1 298 ? -32.344 -1.244 6.23 1 80.12 298 LEU B N 1
ATOM 7055 C CA . LEU B 1 298 ? -32.938 0.049 5.941 1 80.12 298 LEU B CA 1
ATOM 7056 C C . LEU B 1 298 ? -32.562 0.544 4.555 1 80.12 298 LEU B C 1
ATOM 7058 O O . LEU B 1 298 ? -33.188 1.458 4.016 1 80.12 298 LEU B O 1
ATOM 7062 N N . ARG B 1 299 ? -31.578 -0.151 3.945 1 82.31 299 ARG B N 1
ATOM 7063 C CA . ARG B 1 299 ? -31.031 0.432 2.727 1 82.31 299 ARG B CA 1
ATOM 7064 C C . ARG B 1 299 ? -30.859 -0.626 1.642 1 82.31 299 ARG B C 1
ATOM 7066 O O . ARG B 1 299 ? -30.688 -0.297 0.466 1 82.31 299 ARG B O 1
ATOM 7073 N N . ALA B 1 300 ? -30.938 -1.873 2.012 1 90.88 300 ALA B N 1
ATOM 7074 C CA . ALA B 1 300 ? -30.656 -2.928 1.042 1 90.88 300 ALA B CA 1
ATOM 7075 C C . ALA B 1 300 ? -31.469 -4.188 1.349 1 90.88 300 ALA B C 1
ATOM 7077 O O . ALA B 1 300 ? -31.922 -4.379 2.479 1 90.88 300 ALA B O 1
ATOM 7078 N N . ARG B 1 301 ? -31.672 -4.922 0.366 1 91.75 301 ARG B N 1
ATOM 7079 C CA . ARG B 1 301 ? -32.312 -6.223 0.535 1 91.75 301 ARG B CA 1
ATOM 7080 C C . ARG B 1 301 ? -31.406 -7.344 0.044 1 91.75 301 ARG B C 1
ATOM 7082 O O . ARG B 1 301 ? -31.719 -8.523 0.223 1 91.75 301 ARG B O 1
ATOM 7089 N N . VAL B 1 302 ? -30.328 -7.02 -0.595 1 94 302 VAL B N 1
ATOM 7090 C CA . VAL B 1 302 ? -29.312 -7.984 -0.994 1 94 302 VAL B CA 1
ATOM 7091 C C . VAL B 1 302 ? -28.125 -7.895 -0.044 1 94 302 VAL B C 1
ATOM 7093 O O . VAL B 1 302 ? -27.469 -6.855 0.046 1 94 302 VAL B O 1
ATOM 7096 N N . PHE B 1 303 ? -27.891 -9.008 0.643 1 94.12 303 PHE B N 1
ATOM 7097 C CA . PHE B 1 303 ? -26.797 -9.047 1.609 1 94.12 303 PHE B CA 1
ATOM 7098 C C . PHE B 1 303 ? -25.688 -10 1.144 1 94.12 303 PHE B C 1
ATOM 7100 O O . PHE B 1 303 ? -25.953 -11.18 0.896 1 94.12 303 PHE B O 1
ATOM 7107 N N . ILE B 1 304 ? -24.516 -9.477 0.976 1 93 304 ILE B N 1
ATOM 7108 C CA . ILE B 1 304 ? -23.344 -10.289 0.674 1 93 304 ILE B CA 1
ATOM 7109 C C . ILE B 1 304 ? -22.531 -10.523 1.95 1 93 304 ILE B C 1
ATOM 7111 O O . ILE B 1 304 ? -22.219 -9.578 2.672 1 93 304 ILE B O 1
ATOM 7115 N N . ILE B 1 305 ? -22.25 -11.75 2.244 1 89.25 305 ILE B N 1
ATOM 7116 C CA . ILE B 1 305 ? -21.547 -12.086 3.48 1 89.25 305 ILE B CA 1
ATOM 7117 C C . ILE B 1 305 ? -20.234 -12.797 3.154 1 89.25 305 ILE B C 1
ATOM 7119 O O . ILE B 1 305 ? -20.234 -13.828 2.479 1 89.25 305 ILE B O 1
ATOM 7123 N N . CYS B 1 306 ? -19.203 -12.227 3.586 1 85.88 306 CYS B N 1
ATOM 7124 C CA . CYS B 1 306 ? -17.875 -12.812 3.484 1 85.88 306 CYS B CA 1
ATOM 7125 C C . CYS B 1 306 ? -17.25 -12.984 4.863 1 85.88 306 CYS B C 1
ATOM 7127 O O . CYS B 1 306 ? -16.641 -12.055 5.398 1 85.88 306 CYS B O 1
ATOM 7129 N N . ALA B 1 307 ? -17.359 -14.102 5.426 1 79.88 307 ALA B N 1
ATOM 7130 C CA . ALA B 1 307 ? -16.859 -14.391 6.766 1 79.88 307 ALA B CA 1
ATOM 7131 C C . ALA B 1 307 ? -16.562 -15.883 6.926 1 79.88 307 ALA B C 1
ATOM 7133 O O . ALA B 1 307 ? -16.875 -16.688 6.047 1 79.88 307 ALA B O 1
ATOM 7134 N N . GLU B 1 308 ? -15.891 -16.172 7.984 1 75.81 308 GLU B N 1
ATOM 7135 C CA . GLU B 1 308 ? -15.664 -17.578 8.32 1 75.81 308 GLU B CA 1
ATOM 7136 C C . GLU B 1 308 ? -16.984 -18.281 8.656 1 75.81 308 GLU B C 1
ATOM 7138 O O . GLU B 1 308 ? -18 -17.625 8.883 1 75.81 308 GLU B O 1
ATOM 7143 N N . LEU B 1 309 ? -16.922 -19.578 8.742 1 75.88 309 LEU B N 1
ATOM 7144 C CA . LEU B 1 309 ? -18.109 -20.422 8.875 1 75.88 309 LEU B CA 1
ATOM 7145 C C . LEU B 1 309 ? -18.891 -20.047 10.133 1 75.88 309 LEU B C 1
ATOM 7147 O O . LEU B 1 309 ? -20.109 -19.859 10.07 1 75.88 309 LEU B O 1
ATOM 7151 N N . ASP B 1 310 ? -18.156 -19.906 11.219 1 76.25 310 ASP B N 1
ATOM 7152 C CA . ASP B 1 310 ? -18.844 -19.641 12.477 1 76.25 310 ASP B CA 1
ATOM 7153 C C . ASP B 1 310 ? -19.531 -18.281 12.453 1 76.25 310 ASP B C 1
ATOM 7155 O O . ASP B 1 310 ? -20.672 -18.141 12.898 1 76.25 310 ASP B O 1
ATOM 7159 N N . THR B 1 311 ? -18.875 -17.359 11.945 1 79.44 311 THR B N 1
ATOM 7160 C CA . THR B 1 311 ? -19.422 -16 11.875 1 79.44 311 THR B CA 1
ATOM 7161 C C . THR B 1 311 ? -20.562 -15.938 10.867 1 79.44 311 THR B C 1
ATOM 7163 O O . THR B 1 311 ? -21.594 -15.297 11.125 1 79.44 311 THR B O 1
ATOM 7166 N N . ARG B 1 312 ? -20.422 -16.609 9.758 1 83.62 312 ARG B N 1
ATOM 7167 C CA . ARG B 1 312 ? -21.469 -16.609 8.75 1 83.62 312 ARG B CA 1
ATOM 7168 C C . ARG B 1 312 ? -22.75 -17.234 9.281 1 83.62 312 ARG B C 1
ATOM 7170 O O . ARG B 1 312 ? -23.844 -16.75 9.023 1 83.62 312 ARG B O 1
ATOM 7177 N N . LEU B 1 313 ? -22.578 -18.281 10.016 1 81.06 313 LEU B N 1
ATOM 7178 C CA . LEU B 1 313 ? -23.734 -18.969 10.586 1 81.06 313 LEU B CA 1
ATOM 7179 C C . LEU B 1 313 ? -24.422 -18.094 11.625 1 81.06 313 LEU B C 1
ATOM 7181 O O . LEU B 1 313 ? -25.656 -18.031 11.664 1 81.06 313 LEU B O 1
ATOM 7185 N N . ASP B 1 314 ? -23.625 -17.469 12.422 1 83.12 314 ASP B N 1
ATOM 7186 C CA . ASP B 1 314 ? -24.188 -16.594 13.438 1 83.12 314 ASP B CA 1
ATOM 7187 C C . ASP B 1 314 ? -24.984 -15.461 12.797 1 83.12 314 ASP B C 1
ATOM 7189 O O . ASP B 1 314 ? -26.062 -15.109 13.266 1 83.12 314 ASP B O 1
ATOM 7193 N N . VAL B 1 315 ? -24.453 -14.945 11.773 1 87.88 315 VAL B N 1
ATOM 7194 C CA . VAL B 1 315 ? -25.109 -13.844 11.086 1 87.88 315 VAL B CA 1
ATOM 7195 C C . VAL B 1 315 ? -26.422 -14.328 10.461 1 87.88 315 VAL B C 1
ATOM 7197 O O . VAL B 1 315 ? -27.453 -13.664 10.562 1 87.88 315 VAL B O 1
ATOM 7200 N N . LEU B 1 316 ? -26.375 -15.492 9.859 1 88.31 316 LEU B N 1
ATOM 7201 C CA . LEU B 1 316 ? -27.562 -16.031 9.195 1 88.31 316 LEU B CA 1
ATOM 7202 C C . LEU B 1 316 ? -28.625 -16.422 10.219 1 88.31 316 LEU B C 1
ATOM 7204 O O . LEU B 1 316 ? -29.812 -16.297 9.961 1 88.31 316 LEU B O 1
ATOM 7208 N N . LEU B 1 317 ? -28.172 -16.891 11.359 1 87.38 317 LEU B N 1
ATOM 7209 C CA . LEU B 1 317 ? -29.125 -17.234 12.414 1 87.38 317 LEU B CA 1
ATOM 7210 C C . LEU B 1 317 ? -29.781 -15.977 12.984 1 87.38 317 LEU B C 1
ATOM 7212 O O . LEU B 1 317 ? -30.969 -15.992 13.305 1 87.38 317 LEU B O 1
ATOM 7216 N N . GLU B 1 318 ? -29.016 -14.945 13.148 1 90 318 GLU B N 1
ATOM 7217 C CA . GLU B 1 318 ? -29.609 -13.68 13.578 1 90 318 GLU B CA 1
ATOM 7218 C C . GLU B 1 318 ? -30.578 -13.148 12.531 1 90 318 GLU B C 1
ATOM 7220 O O . GLU B 1 318 ? -31.625 -12.578 12.875 1 90 318 GLU B O 1
ATOM 7225 N N . ALA B 1 319 ? -30.188 -13.281 11.305 1 92.31 319 ALA B N 1
ATOM 7226 C CA . ALA B 1 319 ? -31.094 -12.875 10.234 1 92.31 319 ALA B CA 1
ATOM 7227 C C . ALA B 1 319 ? -32.375 -13.688 10.266 1 92.31 319 ALA B C 1
ATOM 7229 O O . ALA B 1 319 ? -33.469 -13.148 10.008 1 92.31 319 ALA B O 1
ATOM 7230 N N . HIS B 1 320 ? -32.25 -14.961 10.539 1 90.94 320 HIS B N 1
ATOM 7231 C CA . HIS B 1 320 ? -33.406 -15.82 10.68 1 90.94 320 HIS B CA 1
ATOM 7232 C C . HIS B 1 320 ? -34.312 -15.352 11.82 1 90.94 320 HIS B C 1
ATOM 7234 O O . HIS B 1 320 ? -35.531 -15.312 11.68 1 90.94 320 HIS B O 1
ATOM 7240 N N . ASP B 1 321 ? -33.656 -14.992 12.875 1 90.94 321 ASP B N 1
ATOM 7241 C CA . ASP B 1 321 ? -34.375 -14.516 14.039 1 90.94 321 ASP B CA 1
ATOM 7242 C C . ASP B 1 321 ? -35.125 -13.219 13.727 1 90.94 321 ASP B C 1
ATOM 7244 O O . ASP B 1 321 ? -36.219 -12.969 14.273 1 90.94 321 ASP B O 1
ATOM 7248 N N . LEU B 1 322 ? -34.594 -12.445 12.852 1 92.81 322 LEU B N 1
ATOM 7249 C CA . LEU B 1 322 ? -35.188 -11.18 12.453 1 92.81 322 LEU B CA 1
ATOM 7250 C C . LEU B 1 322 ? -36.281 -11.406 11.406 1 92.81 322 LEU B C 1
ATOM 7252 O O . LEU B 1 322 ? -37 -10.477 11.047 1 92.81 322 LEU B O 1
ATOM 7256 N N . GLY B 1 323 ? -36.312 -12.633 10.859 1 91.06 323 GLY B N 1
ATOM 7257 C CA . GLY B 1 323 ? -37.312 -12.977 9.852 1 91.06 323 GLY B CA 1
ATOM 7258 C C . GLY B 1 323 ? -36.875 -12.648 8.438 1 91.06 323 GLY B C 1
ATOM 7259 O O . GLY B 1 323 ? -37.656 -12.703 7.5 1 91.06 323 GLY B O 1
ATOM 7260 N N . PHE B 1 324 ? -35.625 -12.328 8.281 1 91.94 324 PHE B N 1
ATOM 7261 C CA . PHE B 1 324 ? -35.125 -11.914 6.973 1 91.94 324 PHE B CA 1
ATOM 7262 C C . PHE B 1 324 ? -35.031 -13.102 6.023 1 91.94 324 PHE B C 1
ATOM 7264 O O . PHE B 1 324 ? -35.156 -12.938 4.805 1 91.94 324 PHE B O 1
ATOM 7271 N N . THR B 1 325 ? -34.875 -14.32 6.543 1 87.94 325 THR B N 1
ATOM 7272 C CA . THR B 1 325 ? -34.625 -15.492 5.707 1 87.94 325 THR B CA 1
ATOM 7273 C C . THR B 1 325 ? -35.969 -16.172 5.348 1 87.94 325 THR B C 1
ATOM 7275 O O . THR B 1 325 ? -36 -17.047 4.48 1 87.94 325 THR B O 1
ATOM 7278 N N . THR B 1 326 ? -37 -15.734 5.957 1 85.38 326 THR B N 1
ATOM 7279 C CA . THR B 1 326 ? -38.25 -16.453 5.754 1 85.38 326 THR B CA 1
ATOM 7280 C C . THR B 1 326 ? -39.312 -15.539 5.137 1 85.38 326 THR B C 1
ATOM 7282 O O . THR B 1 326 ? -40.406 -15.984 4.781 1 85.38 326 THR B O 1
ATOM 7285 N N . ASN B 1 327 ? -39.062 -14.344 4.973 1 83.06 327 ASN B N 1
ATOM 7286 C CA . ASN B 1 327 ? -40.062 -13.422 4.484 1 83.06 327 ASN B CA 1
ATOM 7287 C C . ASN B 1 327 ? -39.969 -13.227 2.975 1 83.06 327 ASN B C 1
ATOM 7289 O O . ASN B 1 327 ? -40.875 -12.648 2.357 1 83.06 327 ASN B O 1
ATOM 7293 N N . GLY B 1 328 ? -38.906 -13.664 2.322 1 83.12 328 GLY B N 1
ATOM 7294 C CA . GLY B 1 328 ? -38.781 -13.602 0.875 1 83.12 328 GLY B CA 1
ATOM 7295 C C . GLY B 1 328 ? -38.312 -12.25 0.371 1 83.12 328 GLY B C 1
ATOM 7296 O O . GLY B 1 328 ? -38.25 -12.023 -0.839 1 83.12 328 GLY B O 1
ATOM 7297 N N . GLU B 1 329 ? -37.938 -11.344 1.254 1 87.94 329 GLU B N 1
ATOM 7298 C CA . GLU B 1 329 ? -37.594 -9.984 0.865 1 87.94 329 GLU B CA 1
ATOM 7299 C C . GLU B 1 329 ? -36.062 -9.852 0.705 1 87.94 329 GLU B C 1
ATOM 7301 O O . GLU B 1 329 ? -35.594 -8.906 0.075 1 87.94 329 GLU B O 1
ATOM 7306 N N . PHE B 1 330 ? -35.469 -10.82 1.289 1 91.69 330 PHE B N 1
ATOM 7307 C CA . PHE B 1 330 ? -34.031 -10.68 1.331 1 91.69 330 PHE B CA 1
ATOM 7308 C C . PHE B 1 330 ? -33.344 -11.812 0.575 1 91.69 330 PHE B C 1
ATOM 7310 O O . PHE B 1 330 ? -33.906 -12.914 0.482 1 91.69 330 PHE B O 1
ATOM 7317 N N . VAL B 1 331 ? -32.25 -11.547 0.035 1 91.69 331 VAL B N 1
ATOM 7318 C CA . VAL B 1 331 ? -31.375 -12.57 -0.53 1 91.69 331 VAL B CA 1
ATOM 7319 C C . VAL B 1 331 ? -29.984 -12.469 0.101 1 91.69 331 VAL B C 1
ATOM 7321 O O . VAL B 1 331 ? -29.484 -11.367 0.354 1 91.69 331 VAL B O 1
ATOM 7324 N N . PHE B 1 332 ? -29.453 -13.625 0.384 1 92.5 332 PHE B N 1
ATOM 7325 C CA . PHE B 1 332 ? -28.109 -13.711 0.977 1 92.5 332 PHE B CA 1
ATOM 7326 C C . PHE B 1 332 ? -27.141 -14.383 0.018 1 92.5 332 PHE B C 1
ATOM 7328 O O . PHE B 1 332 ? -27.359 -15.508 -0.422 1 92.5 332 PHE B O 1
ATOM 7335 N N . ILE B 1 333 ? -26.125 -13.656 -0.349 1 92.56 333 ILE B N 1
ATOM 7336 C CA . ILE B 1 333 ? -25.031 -14.203 -1.129 1 92.56 333 ILE B CA 1
ATOM 7337 C C . ILE B 1 333 ? -23.828 -14.477 -0.217 1 92.56 333 ILE B C 1
ATOM 7339 O O . ILE B 1 333 ? -23.203 -13.539 0.283 1 92.56 333 ILE B O 1
ATOM 7343 N N . VAL B 1 334 ? -23.578 -15.656 -0.045 1 89.88 334 VAL B N 1
ATOM 7344 C CA . VAL B 1 334 ? -22.531 -16.047 0.893 1 89.88 334 VAL B CA 1
ATOM 7345 C C . VAL B 1 334 ? -21.312 -16.547 0.125 1 89.88 334 VAL B C 1
ATOM 7347 O O . VAL B 1 334 ? -21.406 -17.484 -0.67 1 89.88 334 VAL B O 1
ATOM 7350 N N . ILE B 1 335 ? -20.203 -15.891 0.393 1 86.88 335 ILE B N 1
ATOM 7351 C CA . ILE B 1 335 ? -18.969 -16.234 -0.313 1 86.88 335 ILE B CA 1
ATOM 7352 C C . ILE B 1 335 ? -18.094 -17.094 0.578 1 86.88 335 ILE B C 1
ATOM 7354 O O . ILE B 1 335 ? -17.781 -16.734 1.712 1 86.88 335 ILE B O 1
ATOM 7358 N N . GLY B 1 336 ? -17.781 -18.234 0.196 1 67.38 336 GLY B N 1
ATOM 7359 C CA . GLY B 1 336 ? -16.922 -19.156 0.908 1 67.38 336 GLY B CA 1
ATOM 7360 C C . GLY B 1 336 ? -15.727 -19.609 0.089 1 67.38 336 GLY B C 1
ATOM 7361 O O . GLY B 1 336 ? -15.789 -19.656 -1.142 1 67.38 336 GLY B O 1
ATOM 7362 N N . VAL B 1 337 ? -14.438 -19.188 0.282 1 52.47 337 VAL B N 1
ATOM 7363 C CA . VAL B 1 337 ? -13.305 -19.641 -0.512 1 52.47 337 VAL B CA 1
ATOM 7364 C C . VAL B 1 337 ? -13.312 -21.172 -0.578 1 52.47 337 VAL B C 1
ATOM 7366 O O . VAL B 1 337 ? -13.109 -21.75 -1.647 1 52.47 337 VAL B O 1
ATOM 7369 N N . PHE B 1 338 ? -12.695 -21.906 0.447 1 44.47 338 PHE B N 1
ATOM 7370 C CA . PHE B 1 338 ? -12.25 -23.297 0.401 1 44.47 338 PHE B CA 1
ATOM 7371 C C . PHE B 1 338 ? -13.438 -24.234 0.271 1 44.47 338 PHE B C 1
ATOM 7373 O O . PHE B 1 338 ? -14.586 -23.797 0.229 1 44.47 338 PHE B O 1
ATOM 7380 N N . SER B 1 339 ? -13.234 -25.359 1.21 1 40.81 339 SER B N 1
ATOM 7381 C CA . SER B 1 339 ? -13.914 -26.656 1.199 1 40.81 339 SER B CA 1
ATOM 7382 C C . SER B 1 339 ? -15.422 -26.5 1.111 1 40.81 339 SER B C 1
ATOM 7384 O O . SER B 1 339 ? -15.961 -25.438 1.438 1 40.81 339 SER B O 1
ATOM 7386 N N . ARG B 1 340 ? -15.969 -27.422 0.356 1 42.84 340 ARG B N 1
ATOM 7387 C CA . ARG B 1 340 ? -17.406 -27.703 0.353 1 42.84 340 ARG B CA 1
ATOM 7388 C C . ARG B 1 340 ? -18.078 -27.078 1.569 1 42.84 340 ARG B C 1
ATOM 7390 O O . ARG B 1 340 ? -17.672 -27.328 2.707 1 42.84 340 ARG B O 1
ATOM 7397 N N . PRO B 1 341 ? -18.344 -25.641 1.401 1 41.59 341 PRO B N 1
ATOM 7398 C CA . PRO B 1 341 ? -18.891 -24.953 2.58 1 41.59 341 PRO B CA 1
ATOM 7399 C C . PRO B 1 341 ? -19.109 -25.906 3.76 1 41.59 341 PRO B C 1
ATOM 7401 O O . PRO B 1 341 ? -18.969 -25.484 4.918 1 41.59 341 PRO B O 1
ATOM 7404 N N . PHE B 1 342 ? -20.062 -26.812 3.727 1 40.31 342 PHE B N 1
ATOM 7405 C CA . PHE B 1 342 ? -20.484 -27.906 4.594 1 40.31 342 PHE B CA 1
ATOM 7406 C C . PHE B 1 342 ? -19.828 -29.219 4.172 1 40.31 342 PHE B C 1
ATOM 7408 O O . PHE B 1 342 ? -19.656 -29.469 2.98 1 40.31 342 PHE B O 1
ATOM 7415 N N . THR B 1 343 ? -18.641 -29.672 4.719 1 35.69 343 THR B N 1
ATOM 7416 C CA . THR B 1 343 ? -17.891 -30.875 4.371 1 35.69 343 THR B CA 1
ATOM 7417 C C . THR B 1 343 ? -18.672 -31.719 3.375 1 35.69 343 THR B C 1
ATOM 7419 O O . THR B 1 343 ? -19.891 -31.562 3.234 1 35.69 343 THR B O 1
ATOM 7422 N N . ASP B 1 344 ? -17.984 -32.781 2.717 1 35.28 344 ASP B N 1
ATOM 7423 C CA . ASP B 1 344 ? -18.422 -33.812 1.783 1 35.28 344 ASP B CA 1
ATOM 7424 C C . ASP B 1 344 ? -19.891 -34.125 1.964 1 35.28 344 ASP B C 1
ATOM 7426 O O . ASP B 1 344 ? -20.641 -34.188 0.987 1 35.28 344 ASP B O 1
ATOM 7430 N N . GLU B 1 345 ? -20.062 -35.469 2.949 1 33.41 345 GLU B N 1
ATOM 7431 C CA . GLU B 1 345 ? -21.391 -36.062 2.959 1 33.41 345 GLU B CA 1
ATOM 7432 C C . GLU B 1 345 ? -22.484 -35.031 3.178 1 33.41 345 GLU B C 1
ATOM 7434 O O . GLU B 1 345 ? -22.344 -34.156 4.035 1 33.41 345 GLU B O 1
ATOM 7439 N N . ASN B 1 346 ? -23.562 -34.812 2.252 1 36.88 346 ASN B N 1
ATOM 7440 C CA . ASN B 1 346 ? -24.844 -34.156 2.023 1 36.88 346 ASN B CA 1
ATOM 7441 C C . ASN B 1 346 ? -25.391 -33.5 3.303 1 36.88 346 ASN B C 1
ATOM 7443 O O . ASN B 1 346 ? -26.484 -32.969 3.312 1 36.88 346 ASN B O 1
ATOM 7447 N N . THR B 1 347 ? -25.266 -34.188 4.41 1 36.38 347 THR B N 1
ATOM 7448 C CA . THR B 1 347 ? -26.062 -33.938 5.602 1 36.38 347 THR B CA 1
ATOM 7449 C C . THR B 1 347 ? -25.562 -32.688 6.328 1 36.38 347 THR B C 1
ATOM 7451 O O . THR B 1 347 ? -24.359 -32.531 6.539 1 36.38 347 THR B O 1
ATOM 7454 N N . TRP B 1 348 ? -26.109 -31.547 6.051 1 40.25 348 TRP B N 1
ATOM 7455 C CA . TRP B 1 348 ? -26.078 -30.375 6.922 1 40.25 348 TRP B CA 1
ATOM 7456 C C . TRP B 1 348 ? -25.672 -30.766 8.344 1 40.25 348 TRP B C 1
ATOM 7458 O O . TRP B 1 348 ? -25.922 -30.031 9.289 1 40.25 348 TRP B O 1
ATOM 7468 N N . ASN B 1 349 ? -25.016 -32 8.594 1 38.41 349 ASN B N 1
ATOM 7469 C CA . ASN B 1 349 ? -24.875 -32.281 10.016 1 38.41 349 ASN B CA 1
ATOM 7470 C C . ASN B 1 349 ? -23.844 -31.406 10.68 1 38.41 349 ASN B C 1
ATOM 7472 O O . ASN B 1 349 ? -22.641 -31.531 10.422 1 38.41 349 ASN B O 1
ATOM 7476 N N . PRO B 1 350 ? -24.234 -30.203 11.055 1 43.56 350 PRO B N 1
ATOM 7477 C CA . PRO B 1 350 ? -23.406 -29.406 11.961 1 43.56 350 PRO B CA 1
ATOM 7478 C C . PRO B 1 350 ? -22.594 -30.281 12.922 1 43.56 350 PRO B C 1
ATOM 7480 O O . PRO B 1 350 ? -23.156 -31.062 13.68 1 43.56 350 PRO B O 1
ATOM 7483 N N . GLN B 1 351 ? -21.641 -30.984 12.414 1 40.38 351 GLN B N 1
ATOM 7484 C CA . GLN B 1 351 ? -21.047 -31.766 13.492 1 40.38 351 GLN B CA 1
ATOM 7485 C C . GLN B 1 351 ? -21 -30.969 14.789 1 40.38 351 GLN B C 1
ATOM 7487 O O . GLN B 1 351 ? -21.031 -29.734 14.773 1 40.38 351 GLN B O 1
ATOM 7492 N N . PRO B 1 352 ? -19.984 -30.562 15.828 1 40.41 352 PRO B N 1
ATOM 7493 C CA . PRO B 1 352 ? -20.188 -31.047 17.203 1 40.41 352 PRO B CA 1
ATOM 7494 C C . PRO B 1 352 ? -21.609 -30.781 17.719 1 40.41 352 PRO B C 1
ATOM 7496 O O . PRO B 1 352 ? -22.219 -29.766 17.359 1 40.41 352 PRO B O 1
ATOM 7499 N N . ALA B 1 353 ? -22.344 -31.75 18.125 1 40.47 353 ALA B N 1
ATOM 7500 C CA . ALA B 1 353 ? -23.594 -32.125 18.797 1 40.47 353 ALA B CA 1
ATOM 7501 C C . ALA B 1 353 ? -23.984 -31.062 19.828 1 40.47 353 ALA B C 1
ATOM 7503 O O . ALA B 1 353 ? -25.141 -31.016 20.266 1 40.47 353 ALA B O 1
ATOM 7504 N N . GLY B 1 354 ? -23.688 -29.547 19.625 1 47.47 354 GLY B N 1
ATOM 7505 C CA . GLY B 1 354 ? -24.078 -28.594 20.656 1 47.47 354 GLY B CA 1
ATOM 7506 C C . GLY B 1 354 ? -24.062 -27.156 20.172 1 47.47 354 GLY B C 1
ATOM 7507 O O . GLY B 1 354 ? -24.594 -26.266 20.828 1 47.47 354 GLY B O 1
ATOM 7508 N N . ARG B 1 355 ? -23.234 -26.812 19.172 1 53.25 355 ARG B N 1
ATOM 7509 C CA . ARG B 1 355 ? -23.109 -25.391 18.828 1 53.25 355 ARG B CA 1
ATOM 7510 C C . ARG B 1 355 ? -24.141 -25 17.781 1 53.25 355 ARG B C 1
ATOM 7512 O O . ARG B 1 355 ? -24.422 -23.812 17.594 1 53.25 355 ARG B O 1
ATOM 7519 N N . TYR B 1 356 ? -24.719 -25.969 17.031 1 59.09 356 TYR B N 1
ATOM 7520 C CA . TYR B 1 356 ? -25.547 -25.531 15.906 1 59.09 356 TYR B CA 1
ATOM 7521 C C . TYR B 1 356 ? -27.031 -25.75 16.203 1 59.09 356 TYR B C 1
ATOM 7523 O O . TYR B 1 356 ? -27.391 -26.672 16.922 1 59.09 356 TYR B O 1
ATOM 7531 N N . PRO B 1 357 ? -27.859 -24.797 15.758 1 71.75 357 PRO B N 1
ATOM 7532 C CA . PRO B 1 357 ? -29.297 -24.875 15.945 1 71.75 357 PRO B CA 1
ATOM 7533 C C . PRO B 1 357 ? -29.922 -26.125 15.312 1 71.75 357 PRO B C 1
ATOM 7535 O O . PRO B 1 357 ? -29.25 -26.828 14.555 1 71.75 357 PRO B O 1
ATOM 7538 N N . PRO B 1 358 ? -31.203 -26.531 15.719 1 74.12 358 PRO B N 1
ATOM 7539 C CA . PRO B 1 358 ? -31.922 -27.641 15.078 1 74.12 358 PRO B CA 1
ATOM 7540 C C . PRO B 1 358 ? -31.891 -27.562 13.555 1 74.12 358 PRO B C 1
ATOM 7542 O O . PRO B 1 358 ? -31.875 -26.453 12.992 1 74.12 358 PRO B O 1
ATOM 7545 N N . PRO B 1 359 ? -31.859 -28.719 12.938 1 74.75 359 PRO B N 1
ATOM 7546 C CA . PRO B 1 359 ? -31.75 -28.781 11.477 1 74.75 359 PRO B CA 1
ATOM 7547 C C . PRO B 1 359 ? -32.844 -27.969 10.773 1 74.75 359 PRO B C 1
ATOM 7549 O O . PRO B 1 359 ? -32.594 -27.375 9.719 1 74.75 359 PRO B O 1
ATOM 7552 N N . GLU B 1 360 ? -33.969 -27.938 11.328 1 78.12 360 GLU B N 1
ATOM 7553 C CA . GLU B 1 360 ? -35.062 -27.188 10.703 1 78.12 360 GLU B CA 1
ATOM 7554 C C . GLU B 1 360 ? -34.781 -25.703 10.688 1 78.12 360 GLU B C 1
ATOM 7556 O O . GLU B 1 360 ? -35.031 -25.016 9.695 1 78.12 360 GLU B O 1
ATOM 7561 N N . VAL B 1 361 ? -34.219 -25.297 11.703 1 81.5 361 VAL B N 1
ATOM 7562 C CA . VAL B 1 361 ? -33.875 -23.891 11.812 1 81.5 361 VAL B CA 1
ATOM 7563 C C . VAL B 1 361 ? -32.75 -23.547 10.852 1 81.5 361 VAL B C 1
ATOM 7565 O O . VAL B 1 361 ? -32.781 -22.5 10.203 1 81.5 361 VAL B O 1
ATOM 7568 N N . LEU B 1 362 ? -31.875 -24.391 10.781 1 80.94 362 LEU B N 1
ATOM 7569 C CA . LEU B 1 362 ? -30.75 -24.172 9.891 1 80.94 362 LEU B CA 1
ATOM 7570 C C . LEU B 1 362 ? -31.203 -24.156 8.438 1 80.94 362 LEU B C 1
ATOM 7572 O O . LEU B 1 362 ? -30.719 -23.344 7.641 1 80.94 362 LEU B O 1
ATOM 7576 N N . LYS B 1 363 ? -32.031 -25.047 8.109 1 80.06 363 LYS B N 1
ATOM 7577 C CA . LYS B 1 363 ? -32.594 -25.109 6.758 1 80.06 363 LYS B CA 1
ATOM 7578 C C . LYS B 1 363 ? -33.281 -23.797 6.391 1 80.06 363 LYS B C 1
ATOM 7580 O O . LYS B 1 363 ? -33.125 -23.297 5.273 1 80.06 363 LYS B O 1
ATOM 7585 N N . GLU B 1 364 ? -33.938 -23.281 7.336 1 83 364 GLU B N 1
ATOM 7586 C CA . GLU B 1 364 ? -34.625 -22.016 7.105 1 83 364 GLU B CA 1
ATOM 7587 C C . GLU B 1 364 ? -33.656 -20.859 7.023 1 83 364 GLU B C 1
ATOM 7589 O O . GLU B 1 364 ? -33.844 -19.906 6.262 1 83 364 GLU B O 1
ATOM 7594 N N . ALA B 1 365 ? -32.656 -21.016 7.809 1 85.25 365 ALA B N 1
ATOM 7595 C CA . ALA B 1 365 ? -31.672 -19.938 7.863 1 85.25 365 ALA B CA 1
ATOM 7596 C C . ALA B 1 365 ? -30.859 -19.859 6.566 1 85.25 365 ALA B C 1
ATOM 7598 O O . ALA B 1 365 ? -30.5 -18.766 6.113 1 85.25 365 ALA B O 1
ATOM 7599 N N . ILE B 1 366 ? -30.672 -20.984 5.914 1 82.94 366 ILE B N 1
ATOM 7600 C CA . ILE B 1 366 ? -29.766 -20.984 4.766 1 82.94 366 ILE B CA 1
ATOM 7601 C C . ILE B 1 366 ? -30.578 -21.203 3.484 1 82.94 366 ILE B C 1
ATOM 7603 O O . ILE B 1 366 ? -30.016 -21.219 2.387 1 82.94 366 ILE B O 1
ATOM 7607 N N . GLY B 1 367 ? -31.812 -21.328 3.586 1 77.56 367 GLY B N 1
ATOM 7608 C CA . GLY B 1 367 ? -32.688 -21.641 2.463 1 77.56 367 GLY B CA 1
ATOM 7609 C C . GLY B 1 367 ? -32.656 -20.594 1.372 1 77.56 367 GLY B C 1
ATOM 7610 O O . GLY B 1 367 ? -32.906 -20.891 0.205 1 77.56 367 GLY B O 1
ATOM 7611 N N . HIS B 1 368 ? -32.344 -19.344 1.671 1 77.75 368 HIS B N 1
ATOM 7612 C CA . HIS B 1 368 ? -32.344 -18.266 0.691 1 77.75 368 HIS B CA 1
ATOM 7613 C C . HIS B 1 368 ? -30.906 -17.797 0.398 1 77.75 368 HIS B C 1
ATOM 7615 O O . HIS B 1 368 ? -30.703 -16.688 -0.083 1 77.75 368 HIS B O 1
ATOM 7621 N N . CYS B 1 369 ? -30.094 -18.688 0.607 1 87.12 369 CYS B N 1
ATOM 7622 C CA . CYS B 1 369 ? -28.703 -18.297 0.411 1 87.12 369 CYS B CA 1
ATOM 7623 C C . CYS B 1 369 ? -28.172 -18.812 -0.929 1 87.12 369 CYS B C 1
ATOM 7625 O O . CYS B 1 369 ? -28.5 -19.922 -1.35 1 87.12 369 CYS B O 1
ATOM 7627 N N . LEU B 1 370 ? -27.5 -17.969 -1.618 1 89 370 LEU B N 1
ATOM 7628 C CA . LEU B 1 370 ? -26.625 -18.359 -2.727 1 89 370 LEU B CA 1
ATOM 7629 C C . LEU B 1 370 ? -25.188 -18.5 -2.26 1 89 370 LEU B C 1
ATOM 7631 O O . LEU B 1 370 ? -24.562 -17.531 -1.825 1 89 370 LEU B O 1
ATOM 7635 N N . PHE B 1 371 ? -24.703 -19.703 -2.377 1 88.12 371 PHE B N 1
ATOM 7636 C CA . PHE B 1 371 ? -23.344 -19.969 -1.945 1 88.12 371 PHE B CA 1
ATOM 7637 C C . PHE B 1 371 ? -22.391 -19.922 -3.129 1 88.12 371 PHE B C 1
ATOM 7639 O O . PHE B 1 371 ? -22.562 -20.672 -4.102 1 88.12 371 PHE B O 1
ATOM 7646 N N . LEU B 1 372 ? -21.406 -19.062 -3.002 1 89.38 372 LEU B N 1
ATOM 7647 C CA . LEU B 1 372 ? -20.406 -18.953 -4.07 1 89.38 372 LEU B CA 1
ATOM 7648 C C . LEU B 1 372 ? -19.062 -19.516 -3.633 1 89.38 372 LEU B C 1
ATOM 7650 O O . LEU B 1 372 ? -18.609 -19.25 -2.518 1 89.38 372 LEU B O 1
ATOM 7654 N N . HIS B 1 373 ? -18.484 -20.312 -4.438 1 85.25 373 HIS B N 1
ATOM 7655 C CA . HIS B 1 373 ? -17.109 -20.781 -4.215 1 85.25 373 HIS B CA 1
ATOM 7656 C C . HIS B 1 373 ? -16.375 -20.984 -5.539 1 85.25 373 HIS B C 1
ATOM 7658 O O . HIS B 1 373 ? -17 -21.266 -6.562 1 85.25 373 HIS B O 1
ATOM 7664 N N . ILE B 1 374 ? -15.125 -20.781 -5.539 1 83.19 374 ILE B N 1
ATOM 7665 C CA . ILE B 1 374 ? -14.305 -20.938 -6.73 1 83.19 374 ILE B CA 1
ATOM 7666 C C . ILE B 1 374 ? -14.078 -22.422 -7.012 1 83.19 374 ILE B C 1
ATOM 7668 O O . ILE B 1 374 ? -13.836 -23.203 -6.09 1 83.19 374 ILE B O 1
ATOM 7672 N N . ASP B 1 375 ? -14.258 -22.766 -8.242 1 75.75 375 ASP B N 1
ATOM 7673 C CA . ASP B 1 375 ? -14.07 -24.141 -8.656 1 75.75 375 ASP B CA 1
ATOM 7674 C C . ASP B 1 375 ? -12.602 -24.547 -8.578 1 75.75 375 ASP B C 1
ATOM 7676 O O . ASP B 1 375 ? -11.773 -24.031 -9.32 1 75.75 375 ASP B O 1
ATOM 7680 N N . GLY B 1 376 ? -12.297 -25.234 -7.645 1 63.84 376 GLY B N 1
ATOM 7681 C CA . GLY B 1 376 ? -10.922 -25.672 -7.488 1 63.84 376 GLY B CA 1
ATOM 7682 C C . GLY B 1 376 ? -10.648 -27 -8.156 1 63.84 376 GLY B C 1
ATOM 7683 O O . GLY B 1 376 ? -9.641 -27.656 -7.875 1 63.84 376 GLY B O 1
ATOM 7684 N N . SER B 1 377 ? -11.648 -27.484 -9.086 1 57.94 377 SER B N 1
ATOM 7685 C CA . SER B 1 377 ? -11.57 -28.797 -9.719 1 57.94 377 SER B CA 1
ATOM 7686 C C . SER B 1 377 ? -10.375 -28.891 -10.656 1 57.94 377 SER B C 1
ATOM 7688 O O . SER B 1 377 ? -10.008 -27.906 -11.305 1 57.94 377 SER B O 1
ATOM 7690 N N . GLY B 1 378 ? -9.383 -29.906 -10.406 1 57.69 378 GLY B N 1
ATOM 7691 C CA . GLY B 1 378 ? -8.227 -30.172 -11.25 1 57.69 378 GLY B CA 1
ATOM 7692 C C . GLY B 1 378 ? -6.914 -29.781 -10.602 1 57.69 378 GLY B C 1
ATOM 7693 O O . GLY B 1 378 ? -5.871 -29.766 -11.266 1 57.69 378 GLY B O 1
ATOM 7694 N N . SER B 1 379 ? -7.117 -29.422 -9.391 1 62.28 379 SER B N 1
ATOM 7695 C CA . SER B 1 379 ? -5.918 -28.891 -8.75 1 62.28 379 SER B CA 1
ATOM 7696 C C . SER B 1 379 ? -5.133 -30 -8.055 1 62.28 379 SER B C 1
ATOM 7698 O O . SER B 1 379 ? -4.141 -29.734 -7.371 1 62.28 379 SER B O 1
ATOM 7700 N N . GLU B 1 380 ? -5.617 -31.359 -8.445 1 69.5 380 GLU B N 1
ATOM 7701 C CA . GLU B 1 380 ? -4.852 -32.406 -7.77 1 69.5 380 GLU B CA 1
ATOM 7702 C C . GLU B 1 380 ? -3.621 -32.812 -8.578 1 69.5 380 GLU B C 1
ATOM 7704 O O . GLU B 1 380 ? -3.645 -32.75 -9.812 1 69.5 380 GLU B O 1
ATOM 7709 N N . ASN B 1 381 ? -2.592 -33.125 -7.844 1 78.19 381 ASN B N 1
ATOM 7710 C CA . ASN B 1 381 ? -1.361 -33.531 -8.5 1 78.19 381 ASN B CA 1
ATOM 7711 C C . ASN B 1 381 ? -1.509 -34.938 -9.117 1 78.19 381 ASN B C 1
ATOM 7713 O O . ASN B 1 381 ? -2.074 -35.844 -8.492 1 78.19 381 ASN B O 1
ATOM 7717 N N . PRO B 1 382 ? -0.985 -35.031 -10.297 1 83.12 382 PRO B N 1
ATOM 7718 C CA . PRO B 1 382 ? -0.897 -36.406 -10.797 1 83.12 382 PRO B CA 1
ATOM 7719 C C . PRO B 1 382 ? 0.003 -37.312 -9.938 1 83.12 382 PRO B C 1
ATOM 7721 O O . PRO B 1 382 ? 1.012 -36.844 -9.406 1 83.12 382 PRO B O 1
ATOM 7724 N N . GLU B 1 383 ? -0.352 -38.562 -9.875 1 85.5 383 GLU B N 1
ATOM 7725 C CA . GLU B 1 383 ? 0.356 -39.5 -9.008 1 85.5 383 GLU B CA 1
ATOM 7726 C C . GLU B 1 383 ? 1.831 -39.594 -9.391 1 85.5 383 GLU B C 1
ATOM 7728 O O . GLU B 1 383 ? 2.699 -39.656 -8.516 1 85.5 383 GLU B O 1
ATOM 7733 N N . TRP B 1 384 ? 2.1 -39.625 -10.672 1 88.19 384 TRP B N 1
ATOM 7734 C CA . TRP B 1 384 ? 3.48 -39.75 -11.125 1 88.19 384 TRP B CA 1
ATOM 7735 C C . TRP B 1 384 ? 4.312 -38.531 -10.664 1 88.19 384 TRP B C 1
ATOM 7737 O O . TRP B 1 384 ? 5.488 -38.688 -10.32 1 88.19 384 TRP B O 1
ATOM 7747 N N . PHE B 1 385 ? 3.717 -37.469 -10.695 1 91.62 385 PHE B N 1
ATOM 7748 C CA . PHE B 1 385 ? 4.391 -36.25 -10.258 1 91.62 385 PHE B CA 1
ATOM 7749 C C . PHE B 1 385 ? 4.664 -36.281 -8.758 1 91.62 385 PHE B C 1
ATOM 7751 O O . PHE B 1 385 ? 5.75 -35.906 -8.312 1 91.62 385 PHE B O 1
ATOM 7758 N N . GLU B 1 386 ? 3.746 -36.719 -8.047 1 90.81 386 GLU B N 1
ATOM 7759 C CA . GLU B 1 386 ? 3.918 -36.844 -6.598 1 90.81 386 GLU B CA 1
ATOM 7760 C C . GLU B 1 386 ? 5.074 -37.75 -6.242 1 90.81 386 GLU B C 1
ATOM 7762 O O . GLU B 1 386 ? 5.883 -37.469 -5.367 1 90.81 386 GLU B O 1
ATOM 7767 N N . GLU B 1 387 ? 5.109 -38.875 -6.949 1 90.12 387 GLU B N 1
ATOM 7768 C CA . GLU B 1 387 ? 6.184 -39.844 -6.707 1 90.12 387 GLU B CA 1
ATOM 7769 C C . GLU B 1 387 ? 7.547 -39.25 -7.027 1 90.12 387 GLU B C 1
ATOM 7771 O O . GLU B 1 387 ? 8.508 -39.438 -6.285 1 90.12 387 GLU B O 1
ATOM 7776 N N . GLU B 1 388 ? 7.566 -38.562 -8.141 1 92 388 GLU B N 1
ATOM 7777 C CA . GLU B 1 388 ? 8.805 -37.906 -8.562 1 92 388 GLU B CA 1
ATOM 7778 C C . GLU B 1 388 ? 9.281 -36.906 -7.523 1 92 388 GLU B C 1
ATOM 7780 O O . GLU B 1 388 ? 10.461 -36.844 -7.188 1 92 388 GLU B O 1
ATOM 7785 N N . ILE B 1 389 ? 8.367 -36.125 -7.023 1 93.12 389 ILE B N 1
ATOM 7786 C CA . ILE B 1 389 ? 8.719 -35.031 -6.098 1 93.12 389 ILE B CA 1
ATOM 7787 C C . ILE B 1 389 ? 9.086 -35.625 -4.738 1 93.12 389 ILE B C 1
ATOM 7789 O O . ILE B 1 389 ? 9.984 -35.125 -4.062 1 93.12 389 ILE B O 1
ATOM 7793 N N . ILE B 1 390 ? 8.367 -36.688 -4.316 1 93.25 390 ILE B N 1
ATOM 7794 C CA . ILE B 1 390 ? 8.68 -37.344 -3.055 1 93.25 390 ILE B CA 1
ATOM 7795 C C . ILE B 1 390 ? 10.117 -37.844 -3.086 1 93.25 390 ILE B C 1
ATOM 7797 O O . ILE B 1 390 ? 10.875 -37.656 -2.137 1 93.25 390 ILE B O 1
ATOM 7801 N N . GLN B 1 391 ? 10.523 -38.406 -4.168 1 92.06 391 GLN B N 1
ATOM 7802 C CA . GLN B 1 391 ? 11.875 -38.938 -4.316 1 92.06 391 GLN B CA 1
ATOM 7803 C C . GLN B 1 391 ? 12.914 -37.844 -4.316 1 92.06 391 GLN B C 1
ATOM 7805 O O . GLN B 1 391 ? 13.938 -37.938 -3.627 1 92.06 391 GLN B O 1
ATOM 7810 N N . ARG B 1 392 ? 12.641 -36.781 -4.965 1 93.56 392 ARG B N 1
ATOM 7811 C CA . ARG B 1 392 ? 13.602 -35.719 -5.113 1 93.56 392 ARG B CA 1
ATOM 7812 C C . ARG B 1 392 ? 13.703 -34.875 -3.832 1 93.56 392 ARG B C 1
ATOM 7814 O O . ARG B 1 392 ? 14.75 -34.281 -3.553 1 93.56 392 ARG B O 1
ATOM 7821 N N . SER B 1 393 ? 12.625 -34.875 -3.117 1 93.38 393 SER B N 1
ATOM 7822 C CA . SER B 1 393 ? 12.555 -34.062 -1.912 1 93.38 393 SER B CA 1
ATOM 7823 C C . SER B 1 393 ? 13.539 -34.531 -0.852 1 93.38 393 SER B C 1
ATOM 7825 O O . SER B 1 393 ? 13.992 -33.75 -0.011 1 93.38 393 SER B O 1
ATOM 7827 N N . GLU B 1 394 ? 13.883 -35.781 -0.925 1 91.38 394 GLU B N 1
ATOM 7828 C CA . GLU B 1 394 ? 14.805 -36.344 0.05 1 91.38 394 GLU B CA 1
ATOM 7829 C C . GLU B 1 394 ? 16.156 -35.656 0.002 1 91.38 394 GLU B C 1
ATOM 7831 O O . GLU B 1 394 ? 16.812 -35.469 1.035 1 91.38 394 GLU B O 1
ATOM 7836 N N . ALA B 1 395 ? 16.547 -35.281 -1.17 1 88 395 ALA B N 1
ATOM 7837 C CA . ALA B 1 395 ? 17.812 -34.594 -1.353 1 88 395 ALA B CA 1
ATOM 7838 C C . ALA B 1 395 ? 17.812 -33.219 -0.683 1 88 395 ALA B C 1
ATOM 7840 O O . ALA B 1 395 ? 18.859 -32.656 -0.407 1 88 395 ALA B O 1
ATOM 7841 N N . TYR B 1 396 ? 16.656 -32.75 -0.38 1 90.81 396 TYR B N 1
ATOM 7842 C CA . TYR B 1 396 ? 16.531 -31.422 0.212 1 90.81 396 TYR B CA 1
ATOM 7843 C C . TYR B 1 396 ? 16.094 -31.516 1.668 1 90.81 396 TYR B C 1
ATOM 7845 O O . TYR B 1 396 ? 15.656 -30.516 2.256 1 90.81 396 TYR B O 1
ATOM 7853 N N . GLY B 1 397 ? 16.016 -32.719 2.197 1 86.56 397 GLY B N 1
ATOM 7854 C CA . GLY B 1 397 ? 15.727 -32.938 3.605 1 86.56 397 GLY B CA 1
ATOM 7855 C C . GLY B 1 397 ? 14.242 -32.969 3.92 1 86.56 397 GLY B C 1
ATOM 7856 O O . GLY B 1 397 ? 13.836 -32.719 5.055 1 86.56 397 GLY B O 1
ATOM 7857 N N . ILE B 1 398 ? 13.445 -33.062 2.889 1 88.38 398 ILE B N 1
ATOM 7858 C CA . ILE B 1 398 ? 12.008 -33.188 3.076 1 88.38 398 ILE B CA 1
ATOM 7859 C C . ILE B 1 398 ? 11.57 -34.625 2.891 1 88.38 398 ILE B C 1
ATOM 7861 O O . ILE B 1 398 ? 11.82 -35.219 1.846 1 88.38 398 ILE B O 1
ATOM 7865 N N . TYR B 1 399 ? 10.852 -35.156 3.904 1 87.19 399 TYR B N 1
ATOM 7866 C CA . TYR B 1 399 ? 10.422 -36.531 3.881 1 87.19 399 TYR B CA 1
ATOM 7867 C C . TYR B 1 399 ? 8.906 -36.656 4.043 1 87.19 399 TYR B C 1
ATOM 7869 O O . TYR B 1 399 ? 8.336 -36.062 4.965 1 87.19 399 TYR B O 1
ATOM 7877 N N . TYR B 1 400 ? 8.336 -37.219 3.066 1 87.38 400 TYR B N 1
ATOM 7878 C CA . TYR B 1 400 ? 6.895 -37.469 3.107 1 87.38 400 TYR B CA 1
ATOM 7879 C C . TYR B 1 400 ? 6.586 -38.875 3.615 1 87.38 400 TYR B C 1
ATOM 7881 O O . TYR B 1 400 ? 7.223 -39.844 3.199 1 87.38 400 TYR B O 1
ATOM 7889 N N . ASP B 1 401 ? 5.715 -38.906 4.637 1 82.31 401 ASP B N 1
ATOM 7890 C CA . ASP B 1 401 ? 5.27 -40.219 5.098 1 82.31 401 ASP B CA 1
ATOM 7891 C C . ASP B 1 401 ? 4.129 -40.75 4.234 1 82.31 401 ASP B C 1
ATOM 7893 O O . ASP B 1 401 ? 3.689 -40.062 3.297 1 82.31 401 ASP B O 1
ATOM 7897 N N . ASN B 1 402 ? 3.779 -41.938 4.457 1 77.38 402 ASN B N 1
ATOM 7898 C CA . ASN B 1 402 ? 2.746 -42.594 3.67 1 77.38 402 ASN B CA 1
ATOM 7899 C C . ASN B 1 402 ? 1.411 -41.875 3.764 1 77.38 402 ASN B C 1
ATOM 7901 O O . ASN B 1 402 ? 0.537 -42.031 2.914 1 77.38 402 ASN B O 1
ATOM 7905 N N . THR B 1 403 ? 1.312 -40.906 4.648 1 78.06 403 THR B N 1
ATOM 7906 C CA . THR B 1 403 ? 0.03 -40.25 4.84 1 78.06 403 THR B CA 1
ATOM 7907 C C . THR B 1 403 ? 0.093 -38.781 4.344 1 78.06 403 THR B C 1
ATOM 7909 O O . THR B 1 403 ? -0.929 -38.094 4.285 1 78.06 403 THR B O 1
ATOM 7912 N N . SER B 1 404 ? 1.324 -38.469 3.963 1 82.44 404 SER B N 1
ATOM 7913 C CA . SER B 1 404 ? 1.441 -37.062 3.541 1 82.44 404 SER B CA 1
ATOM 7914 C C . SER B 1 404 ? 1.822 -36.969 2.068 1 82.44 404 SER B C 1
ATOM 7916 O O . SER B 1 404 ? 2.598 -37.781 1.564 1 82.44 404 SER B O 1
ATOM 7918 N N . THR B 1 405 ? 1.098 -36.125 1.368 1 85.12 405 THR B N 1
ATOM 7919 C CA . THR B 1 405 ? 1.397 -35.875 -0.037 1 85.12 405 THR B CA 1
ATOM 7920 C C . THR B 1 405 ? 1.797 -34.438 -0.252 1 85.12 405 THR B C 1
ATOM 7922 O O . THR B 1 405 ? 1.413 -33.531 0.526 1 85.12 405 THR B O 1
ATOM 7925 N N . PRO B 1 406 ? 2.674 -34.281 -1.283 1 88.5 406 PRO B N 1
ATOM 7926 C CA . PRO B 1 406 ? 3.016 -32.906 -1.604 1 88.5 406 PRO B CA 1
ATOM 7927 C C . PRO B 1 406 ? 1.789 -32.062 -1.941 1 88.5 406 PRO B C 1
ATOM 7929 O O . PRO B 1 406 ? 0.841 -32.562 -2.553 1 88.5 406 PRO B O 1
ATOM 7932 N N . SER B 1 407 ? 1.864 -30.812 -1.532 1 87 407 SER B N 1
ATOM 7933 C CA . SER B 1 407 ? 0.756 -29.891 -1.757 1 87 407 SER B CA 1
ATOM 7934 C C . SER B 1 407 ? 0.504 -29.688 -3.246 1 87 407 SER B C 1
ATOM 7936 O O . SER B 1 407 ? 1.439 -29.703 -4.047 1 87 407 SER B O 1
ATOM 7938 N N . SER B 1 408 ? -0.697 -29.453 -3.559 1 84.62 408 SER B N 1
ATOM 7939 C CA . SER B 1 408 ? -1.093 -29.219 -4.941 1 84.62 408 SER B CA 1
ATOM 7940 C C . SER B 1 408 ? -0.539 -27.891 -5.453 1 84.62 408 SER B C 1
ATOM 7942 O O . SER B 1 408 ? -0.437 -27.688 -6.66 1 84.62 408 SER B O 1
ATOM 7944 N N . SER B 1 409 ? -0.146 -27.078 -4.578 1 87.62 409 SER B N 1
ATOM 7945 C CA . SER B 1 409 ? 0.424 -25.797 -4.973 1 87.62 409 SER B CA 1
ATOM 7946 C C . SER B 1 409 ? 1.774 -25.984 -5.66 1 87.62 409 SER B C 1
ATOM 7948 O O . SER B 1 409 ? 2.184 -25.141 -6.469 1 87.62 409 SER B O 1
ATOM 7950 N N . LEU B 1 410 ? 2.4 -27.016 -5.402 1 92.56 410 LEU B N 1
ATOM 7951 C CA . LEU B 1 410 ? 3.736 -27.25 -5.938 1 92.56 410 LEU B CA 1
ATOM 7952 C C . LEU B 1 410 ? 3.678 -27.516 -7.438 1 92.56 410 LEU B C 1
ATOM 7954 O O . LEU B 1 410 ? 4.582 -27.125 -8.18 1 92.56 410 LEU B O 1
ATOM 7958 N N . SER B 1 411 ? 2.641 -28.172 -7.883 1 92.94 411 SER B N 1
ATOM 7959 C CA . SER B 1 411 ? 2.492 -28.422 -9.312 1 92.94 411 SER B CA 1
ATOM 7960 C C . SER B 1 411 ? 2.428 -27.125 -10.102 1 92.94 411 SER B C 1
ATOM 7962 O O . SER B 1 411 ? 2.83 -27.078 -11.266 1 92.94 411 SER B O 1
ATOM 7964 N N . ARG B 1 412 ? 2.031 -26.094 -9.469 1 93.88 412 ARG B N 1
ATOM 7965 C CA . ARG B 1 412 ? 1.898 -24.797 -10.148 1 93.88 412 ARG B CA 1
ATOM 7966 C C . ARG B 1 412 ? 3.262 -24.156 -10.383 1 93.88 412 ARG B C 1
ATOM 7968 O O . ARG B 1 412 ? 3.432 -23.375 -11.32 1 93.88 412 ARG B O 1
ATOM 7975 N N . TYR B 1 413 ? 4.203 -24.484 -9.562 1 96.81 413 TYR B N 1
ATOM 7976 C CA . TYR B 1 413 ? 5.562 -24.047 -9.859 1 96.81 413 TYR B CA 1
ATOM 7977 C C . TYR B 1 413 ? 6.078 -24.703 -11.141 1 96.81 413 TYR B C 1
ATOM 7979 O O . TYR B 1 413 ? 6.734 -24.047 -11.953 1 96.81 413 TYR B O 1
ATOM 7987 N N . TYR B 1 414 ? 5.801 -26 -11.234 1 96.5 414 TYR B N 1
ATOM 7988 C CA . TYR B 1 414 ? 6.148 -26.719 -12.461 1 96.5 414 TYR B CA 1
ATOM 7989 C C . TYR B 1 414 ? 5.484 -26.078 -13.672 1 96.5 414 TYR B C 1
ATOM 7991 O O . TYR B 1 414 ? 6.137 -25.828 -14.688 1 96.5 414 TYR B O 1
ATOM 7999 N N . ASP B 1 415 ? 4.25 -25.797 -13.57 1 96.31 415 ASP B N 1
ATOM 8000 C CA . ASP B 1 415 ? 3.49 -25.188 -14.648 1 96.31 415 ASP B CA 1
ATOM 8001 C C . ASP B 1 415 ? 4.055 -23.812 -15.008 1 96.31 415 ASP B C 1
ATOM 8003 O O . ASP B 1 415 ? 4.121 -23.453 -16.188 1 96.31 415 ASP B O 1
ATOM 8007 N N . ALA B 1 416 ? 4.379 -23.047 -13.977 1 97.94 416 ALA B N 1
ATOM 8008 C CA . ALA B 1 416 ? 4.941 -21.719 -14.195 1 97.94 416 ALA B CA 1
ATOM 8009 C C . ALA B 1 416 ? 6.223 -21.797 -15.023 1 97.94 416 ALA B C 1
ATOM 8011 O O . ALA B 1 416 ? 6.418 -21 -15.953 1 97.94 416 ALA B O 1
ATOM 8012 N N . VAL B 1 417 ? 7.082 -22.719 -14.711 1 98.25 417 VAL B N 1
ATOM 8013 C CA . VAL B 1 417 ? 8.328 -22.906 -15.453 1 98.25 417 VAL B CA 1
ATOM 8014 C C . VAL B 1 417 ? 8.023 -23.297 -16.891 1 98.25 417 VAL B C 1
ATOM 8016 O O . VAL B 1 417 ? 8.625 -22.766 -17.828 1 98.25 417 VAL B O 1
ATOM 8019 N N . CYS B 1 418 ? 7.074 -24.188 -17.062 1 97.5 418 CYS B N 1
ATOM 8020 C CA . CYS B 1 418 ? 6.691 -24.625 -18.391 1 97.5 418 CYS B CA 1
ATOM 8021 C C . CYS B 1 418 ? 6.141 -23.469 -19.219 1 97.5 418 CYS B C 1
ATOM 8023 O O . CYS B 1 418 ? 6.465 -23.328 -20.391 1 97.5 418 CYS B O 1
ATOM 8025 N N . MET B 1 419 ? 5.348 -22.688 -18.578 1 98.06 419 MET B N 1
ATOM 8026 C CA . MET B 1 419 ? 4.754 -21.531 -19.266 1 98.06 419 MET B CA 1
ATOM 8027 C C . MET B 1 419 ? 5.828 -20.531 -19.672 1 98.06 419 MET B C 1
ATOM 8029 O O . MET B 1 419 ? 5.801 -20.016 -20.797 1 98.06 419 MET B O 1
ATOM 8033 N N . TYR B 1 420 ? 6.742 -20.312 -18.766 1 98.38 420 TYR B N 1
ATOM 8034 C CA . TYR B 1 420 ? 7.848 -19.422 -19.078 1 98.38 420 TYR B CA 1
ATOM 8035 C C . TYR B 1 420 ? 8.688 -19.969 -20.234 1 98.38 420 TYR B C 1
ATOM 8037 O O . TYR B 1 420 ? 9.008 -19.234 -21.172 1 98.38 420 TYR B O 1
ATOM 8045 N N . ALA B 1 421 ? 9.008 -21.203 -20.156 1 98.06 421 ALA B N 1
ATOM 8046 C CA . ALA B 1 421 ? 9.828 -21.844 -21.188 1 98.06 421 ALA B CA 1
ATOM 8047 C C . ALA B 1 421 ? 9.148 -21.75 -22.562 1 98.06 421 ALA B C 1
ATOM 8049 O O . ALA B 1 421 ? 9.797 -21.438 -23.562 1 98.06 421 ALA B O 1
ATOM 8050 N N . THR B 1 422 ? 7.898 -22.031 -22.562 1 97.44 422 THR B N 1
ATOM 8051 C CA . THR B 1 422 ? 7.129 -21.953 -23.797 1 97.44 422 THR B CA 1
ATOM 8052 C C . THR B 1 422 ? 7.137 -20.531 -24.359 1 97.44 422 THR B C 1
ATOM 8054 O O . THR B 1 422 ? 7.309 -20.344 -25.562 1 97.44 422 THR B O 1
ATOM 8057 N N . ALA B 1 423 ? 6.957 -19.578 -23.484 1 98.12 423 ALA B N 1
ATOM 8058 C CA . ALA B 1 423 ? 6.914 -18.172 -23.891 1 98.12 423 ALA B CA 1
ATOM 8059 C C . ALA B 1 423 ? 8.258 -17.719 -24.453 1 98.12 423 ALA B C 1
ATOM 8061 O O . ALA B 1 423 ? 8.312 -16.984 -25.438 1 98.12 423 ALA B O 1
ATOM 8062 N N . VAL B 1 424 ? 9.336 -18.125 -23.781 1 98 424 VAL B N 1
ATOM 8063 C CA . VAL B 1 424 ? 10.68 -17.797 -24.25 1 98 424 VAL B CA 1
ATOM 8064 C C . VAL B 1 424 ? 10.898 -18.391 -25.641 1 98 424 VAL B C 1
ATOM 8066 O O . VAL B 1 424 ? 11.391 -17.719 -26.547 1 98 424 VAL B O 1
ATOM 8069 N N . ASN B 1 425 ? 10.547 -19.656 -25.781 1 96.69 425 ASN B N 1
ATOM 8070 C CA . ASN B 1 425 ? 10.68 -20.328 -27.078 1 96.69 425 ASN B CA 1
ATOM 8071 C C . ASN B 1 425 ? 9.883 -19.625 -28.172 1 96.69 425 ASN B C 1
ATOM 8073 O O . ASN B 1 425 ? 10.375 -19.453 -29.281 1 96.69 425 ASN B O 1
ATOM 8077 N N . ASP B 1 426 ? 8.695 -19.266 -27.875 1 96.88 426 ASP B N 1
ATOM 8078 C CA . ASP B 1 426 ? 7.848 -18.594 -28.859 1 96.88 426 ASP B CA 1
ATOM 8079 C C . ASP B 1 426 ? 8.422 -17.234 -29.234 1 96.88 426 ASP B C 1
ATOM 8081 O O . ASP B 1 426 ? 8.352 -16.828 -30.406 1 96.88 426 ASP B O 1
ATOM 8085 N N . THR B 1 427 ? 8.922 -16.531 -28.234 1 96.81 427 THR B N 1
ATOM 8086 C CA . THR B 1 427 ? 9.547 -15.25 -28.5 1 96.81 427 THR B CA 1
ATOM 8087 C C . THR B 1 427 ? 10.727 -15.414 -29.469 1 96.81 427 THR B C 1
ATOM 8089 O O . THR B 1 427 ? 10.859 -14.648 -30.422 1 96.81 427 THR B O 1
ATOM 8092 N N . LEU B 1 428 ? 11.5 -16.453 -29.234 1 93.88 428 LEU B N 1
ATOM 8093 C CA . LEU B 1 428 ? 12.648 -16.75 -30.078 1 93.88 428 LEU B CA 1
ATOM 8094 C C . LEU B 1 428 ? 12.203 -17.156 -31.484 1 93.88 428 LEU B C 1
ATOM 8096 O O . LEU B 1 428 ? 12.797 -16.719 -32.469 1 93.88 428 LEU B O 1
ATOM 8100 N N . ALA B 1 429 ? 11.227 -17.891 -31.547 1 93.44 429 ALA B N 1
ATOM 8101 C CA . ALA B 1 429 ? 10.727 -18.391 -32.812 1 93.44 429 ALA B CA 1
ATOM 8102 C C . ALA B 1 429 ? 10.195 -17.266 -33.688 1 93.44 429 ALA B C 1
ATOM 8104 O O . ALA B 1 429 ? 10.289 -17.328 -34.906 1 93.44 429 ALA B O 1
ATOM 8105 N N . GLU B 1 430 ? 9.727 -16.219 -33.094 1 95.06 430 GLU B N 1
ATOM 8106 C CA . GLU B 1 430 ? 9.18 -15.086 -33.844 1 95.06 430 GLU B CA 1
ATOM 8107 C C . GLU B 1 430 ? 10.258 -14.031 -34.094 1 95.06 430 GLU B C 1
ATOM 8109 O O . GLU B 1 430 ? 9.969 -12.969 -34.656 1 95.06 430 GLU B O 1
ATOM 8114 N N . GLY B 1 431 ? 11.461 -14.305 -33.656 1 92.56 431 GLY B N 1
ATOM 8115 C CA . GLY B 1 431 ? 12.57 -13.406 -33.906 1 92.56 431 GLY B CA 1
ATOM 8116 C C . GLY B 1 431 ? 12.734 -12.336 -32.844 1 92.56 431 GLY B C 1
ATOM 8117 O O . GLY B 1 431 ? 13.461 -11.359 -33.031 1 92.56 431 GLY B O 1
ATOM 8118 N N . GLY B 1 432 ? 12.031 -12.555 -31.812 1 93.5 432 GLY B N 1
ATOM 8119 C CA . GLY B 1 432 ? 12.109 -11.57 -30.734 1 93.5 432 GLY B CA 1
ATOM 8120 C C . GLY B 1 432 ? 13.273 -11.797 -29.797 1 93.5 432 GLY B C 1
ATOM 8121 O O . GLY B 1 432 ? 14 -12.789 -29.922 1 93.5 432 GLY B O 1
ATOM 8122 N N . ASN B 1 433 ? 13.469 -10.812 -28.812 1 93.44 433 ASN B N 1
ATOM 8123 C CA . ASN B 1 433 ? 14.484 -10.891 -27.766 1 93.44 433 ASN B CA 1
ATOM 8124 C C . ASN B 1 433 ? 13.984 -11.656 -26.547 1 93.44 433 ASN B C 1
ATOM 8126 O O . ASN B 1 433 ? 13.07 -11.203 -25.859 1 93.44 433 ASN B O 1
ATOM 8130 N N . PRO B 1 434 ? 14.562 -12.781 -26.297 1 93.56 434 PRO B N 1
ATOM 8131 C CA . PRO B 1 434 ? 14.094 -13.586 -25.172 1 93.56 434 PRO B CA 1
ATOM 8132 C C . PRO B 1 434 ? 14.367 -12.93 -23.812 1 93.56 434 PRO B C 1
ATOM 8134 O O . PRO B 1 434 ? 13.859 -13.375 -22.797 1 93.56 434 PRO B O 1
ATOM 8137 N N . TYR B 1 435 ? 15.141 -11.836 -23.828 1 94.06 435 TYR B N 1
ATOM 8138 C CA . TYR B 1 435 ? 15.477 -11.141 -22.594 1 94.06 435 TYR B CA 1
ATOM 8139 C C . TYR B 1 435 ? 14.594 -9.914 -22.406 1 94.06 435 TYR B C 1
ATOM 8141 O O . TYR B 1 435 ? 14.734 -9.195 -21.406 1 94.06 435 TYR B O 1
ATOM 8149 N N . ASP B 1 436 ? 13.68 -9.742 -23.328 1 95.69 436 ASP B N 1
ATOM 8150 C CA . ASP B 1 436 ? 12.656 -8.703 -23.188 1 95.69 436 ASP B CA 1
ATOM 8151 C C . ASP B 1 436 ? 11.477 -9.211 -22.359 1 95.69 436 ASP B C 1
ATOM 8153 O O . ASP B 1 436 ? 10.57 -9.852 -22.906 1 95.69 436 ASP B O 1
ATOM 8157 N N . GLY B 1 437 ? 11.445 -8.805 -21.141 1 97.25 437 GLY B N 1
ATOM 8158 C CA . GLY B 1 437 ? 10.453 -9.32 -20.219 1 97.25 437 GLY B CA 1
ATOM 8159 C C . GLY B 1 437 ? 9.023 -9.008 -20.641 1 97.25 437 GLY B C 1
ATOM 8160 O O . GLY B 1 437 ? 8.109 -9.797 -20.375 1 97.25 437 GLY B O 1
ATOM 8161 N N . LEU B 1 438 ? 8.844 -7.883 -21.219 1 96.56 438 LEU B N 1
ATOM 8162 C CA . LEU B 1 438 ? 7.516 -7.504 -21.688 1 96.56 438 LEU B CA 1
ATOM 8163 C C . LEU B 1 438 ? 7.078 -8.375 -22.859 1 96.56 438 LEU B C 1
ATOM 8165 O O . LEU B 1 438 ? 5.918 -8.781 -22.938 1 96.56 438 LEU B O 1
ATOM 8169 N N . ALA B 1 439 ? 8.031 -8.617 -23.766 1 96.69 439 ALA B N 1
ATOM 8170 C CA . ALA B 1 439 ? 7.727 -9.461 -24.922 1 96.69 439 ALA B CA 1
ATOM 8171 C C . ALA B 1 439 ? 7.398 -10.891 -24.484 1 96.69 439 ALA B C 1
ATOM 8173 O O . ALA B 1 439 ? 6.441 -11.492 -24.984 1 96.69 439 ALA B O 1
ATOM 8174 N N . VAL B 1 440 ? 8.125 -11.383 -23.609 1 98.19 440 VAL B N 1
ATOM 8175 C CA . VAL B 1 440 ? 7.906 -12.742 -23.109 1 98.19 440 VAL B CA 1
ATOM 8176 C C . VAL B 1 440 ? 6.57 -12.812 -22.375 1 98.19 440 VAL B C 1
ATOM 8178 O O . VAL B 1 440 ? 5.809 -13.766 -22.547 1 98.19 440 VAL B O 1
ATOM 8181 N N . THR B 1 441 ? 6.258 -11.812 -21.5 1 98.38 441 THR B N 1
ATOM 8182 C CA . THR B 1 441 ? 5.004 -11.758 -20.766 1 98.38 441 THR B CA 1
ATOM 8183 C C . THR B 1 441 ? 3.811 -11.734 -21.719 1 98.38 441 THR B C 1
ATOM 8185 O O . THR B 1 441 ? 2.789 -12.375 -21.453 1 98.38 441 THR B O 1
ATOM 8188 N N . SER B 1 442 ? 3.982 -11.039 -22.812 1 97.06 442 SER B N 1
ATOM 8189 C CA . SER B 1 442 ? 2.896 -10.922 -23.781 1 97.06 442 SER B CA 1
ATOM 8190 C C . SER B 1 442 ? 2.564 -12.266 -24.422 1 97.06 442 SER B C 1
ATOM 8192 O O . SER B 1 442 ? 1.436 -12.492 -24.859 1 97.06 442 SER B O 1
ATOM 8194 N N . LYS B 1 443 ? 3.539 -13.172 -24.422 1 97.81 443 LYS B N 1
ATOM 8195 C CA . LYS B 1 443 ? 3.318 -14.5 -24.984 1 97.81 443 LYS B CA 1
ATOM 8196 C C . LYS B 1 443 ? 2.59 -15.398 -23.984 1 97.81 443 LYS B C 1
ATOM 8198 O O . LYS B 1 443 ? 2.098 -16.469 -24.359 1 97.81 443 LYS B O 1
ATOM 8203 N N . ILE B 1 444 ? 2.494 -14.961 -22.812 1 98.25 444 ILE B N 1
ATOM 8204 C CA . ILE B 1 444 ? 1.8 -15.734 -21.781 1 98.25 444 ILE B CA 1
ATOM 8205 C C . ILE B 1 444 ? 0.362 -15.234 -21.656 1 98.25 444 ILE B C 1
ATOM 8207 O O . ILE B 1 444 ? -0.548 -16.016 -21.359 1 98.25 444 ILE B O 1
ATOM 8211 N N . TRP B 1 445 ? 0.163 -13.961 -21.828 1 97.88 445 TRP B N 1
ATOM 8212 C CA . TRP B 1 445 ? -1.139 -13.344 -21.609 1 97.88 445 TRP B CA 1
ATOM 8213 C C . TRP B 1 445 ? -2.094 -13.648 -22.75 1 97.88 445 TRP B C 1
ATOM 8215 O O . TRP B 1 445 ? -1.66 -13.875 -23.891 1 97.88 445 TRP B O 1
ATOM 8225 N N . ASN B 1 446 ? -3.32 -13.656 -22.453 1 96.19 446 ASN B N 1
ATOM 8226 C CA . ASN B 1 446 ? -4.387 -13.914 -23.422 1 96.19 446 ASN B CA 1
ATOM 8227 C C . ASN B 1 446 ? -4.141 -15.195 -24.203 1 96.19 446 ASN B C 1
ATOM 8229 O O . ASN B 1 446 ? -4.172 -15.195 -25.422 1 96.19 446 ASN B O 1
ATOM 8233 N N . ARG B 1 447 ? -3.904 -16.219 -23.422 1 96.69 447 ARG B N 1
ATOM 8234 C CA . ARG B 1 447 ? -3.521 -17.5 -24.016 1 96.69 447 ARG B CA 1
ATOM 8235 C C . ARG B 1 447 ? -3.965 -18.672 -23.125 1 96.69 447 ARG B C 1
ATOM 8237 O O . ARG B 1 447 ? -4.094 -18.516 -21.906 1 96.69 447 ARG B O 1
ATOM 8244 N N . THR B 1 448 ? -4.242 -19.781 -23.734 1 95.06 448 THR B N 1
ATOM 8245 C CA . THR B 1 448 ? -4.566 -21.016 -23.031 1 95.06 448 THR B CA 1
ATOM 8246 C C . THR B 1 448 ? -3.42 -22.016 -23.141 1 95.06 448 THR B C 1
ATOM 8248 O O . THR B 1 448 ? -2.918 -22.281 -24.234 1 95.06 448 THR B O 1
ATOM 8251 N N . PHE B 1 449 ? -2.992 -22.531 -22.062 1 94.5 449 PHE B N 1
ATOM 8252 C CA . PHE B 1 449 ? -1.953 -23.547 -22 1 94.5 449 PHE B CA 1
ATOM 8253 C C . PHE B 1 449 ? -2.559 -24.922 -21.75 1 94.5 449 PHE B C 1
ATOM 8255 O O . PHE B 1 449 ? -3.396 -25.078 -20.859 1 94.5 449 PHE B O 1
ATOM 8262 N N . TYR B 1 450 ? -2.072 -25.891 -22.484 1 89.44 450 TYR B N 1
ATOM 8263 C CA . TYR B 1 450 ? -2.549 -27.25 -22.375 1 89.44 450 TYR B CA 1
ATOM 8264 C C . TYR B 1 450 ? -1.443 -28.172 -21.875 1 89.44 450 TYR B C 1
ATOM 8266 O O . TYR B 1 450 ? -0.263 -27.828 -21.922 1 89.44 450 TYR B O 1
ATOM 8274 N N . GLY B 1 451 ? -1.847 -29.266 -21.312 1 80 451 GLY B N 1
ATOM 8275 C CA . GLY B 1 451 ? -0.879 -30.266 -20.875 1 80 451 GLY B CA 1
ATOM 8276 C C . GLY B 1 451 ? -0.184 -29.891 -19.578 1 80 451 GLY B C 1
ATOM 8277 O O . GLY B 1 451 ? 0.893 -30.406 -19.266 1 80 451 GLY B O 1
ATOM 8278 N N . MET B 1 452 ? -0.655 -28.906 -18.859 1 87.81 452 MET B N 1
ATOM 8279 C CA . MET B 1 452 ? -0.111 -28.531 -17.562 1 87.81 452 MET B CA 1
ATOM 8280 C C . MET B 1 452 ? -0.538 -29.531 -16.484 1 87.81 452 MET B C 1
ATOM 8282 O O . MET B 1 452 ? -1.459 -30.328 -16.703 1 87.81 452 MET B O 1
ATOM 8286 N N . LEU B 1 453 ? 0.138 -29.531 -15.445 1 86.81 453 LEU B N 1
ATOM 8287 C CA . LEU B 1 453 ? -0.198 -30.453 -14.375 1 86.81 453 LEU B CA 1
ATOM 8288 C C . LEU B 1 453 ? -1.538 -30.094 -13.742 1 86.81 453 LEU B C 1
ATOM 8290 O O . LEU B 1 453 ? -2.301 -30.984 -13.336 1 86.81 453 LEU B O 1
ATOM 8294 N N . SER B 1 454 ? -1.772 -28.797 -13.633 1 82.06 454 SER B N 1
ATOM 8295 C CA . SER B 1 454 ? -3.014 -28.328 -13.023 1 82.06 454 SER B CA 1
ATOM 8296 C C . SER B 1 454 ? -4.152 -28.297 -14.039 1 82.06 454 SER B C 1
ATOM 8298 O O . SER B 1 454 ? -5.203 -27.719 -13.789 1 82.06 454 SER B O 1
ATOM 8300 N N . GLY B 1 455 ? -3.92 -28.938 -15.227 1 81.88 455 GLY B N 1
ATOM 8301 C CA . GLY B 1 455 ? -4.938 -28.938 -16.266 1 81.88 455 GLY B CA 1
ATOM 8302 C C . GLY B 1 455 ? -4.84 -27.766 -17.203 1 81.88 455 GLY B C 1
ATOM 8303 O O . GLY B 1 455 ? -3.756 -27.203 -17.391 1 81.88 455 GLY B O 1
ATOM 8304 N N . LYS B 1 456 ? -5.98 -27.562 -17.812 1 87.94 456 LYS B N 1
ATOM 8305 C CA . LYS B 1 456 ? -6.035 -26.438 -18.75 1 87.94 456 LYS B CA 1
ATOM 8306 C C . LYS B 1 456 ? -5.957 -25.094 -18.016 1 87.94 456 LYS B C 1
ATOM 8308 O O . LYS B 1 456 ? -6.73 -24.844 -17.094 1 87.94 456 LYS B O 1
ATOM 8313 N N . ILE B 1 457 ? -4.973 -24.297 -18.391 1 92.19 457 ILE B N 1
ATOM 8314 C CA . ILE B 1 457 ? -4.809 -22.969 -17.781 1 92.19 457 ILE B CA 1
ATOM 8315 C C . ILE B 1 457 ? -5.043 -21.891 -18.812 1 92.19 457 ILE B C 1
ATOM 8317 O O . ILE B 1 457 ? -4.344 -21.828 -19.828 1 92.19 457 ILE B O 1
ATOM 8321 N N . THR B 1 458 ? -6.023 -21.094 -18.578 1 94.38 458 THR B N 1
ATOM 8322 C CA . THR B 1 458 ? -6.297 -19.969 -19.469 1 94.38 458 THR B CA 1
ATOM 8323 C C . THR B 1 458 ? -5.996 -18.641 -18.781 1 94.38 458 THR B C 1
ATOM 8325 O O . THR B 1 458 ? -6.551 -18.344 -17.719 1 94.38 458 THR B O 1
ATOM 8328 N N . ILE B 1 459 ? -5.102 -17.859 -19.391 1 96.75 459 ILE B N 1
ATOM 8329 C CA . ILE B 1 459 ? -4.707 -16.562 -18.875 1 96.75 459 ILE B CA 1
ATOM 8330 C C . ILE B 1 459 ? -5.441 -15.461 -19.641 1 96.75 459 ILE B C 1
ATOM 8332 O O . ILE B 1 459 ? -5.504 -15.484 -20.875 1 96.75 459 ILE B O 1
ATOM 8336 N N . ASN B 1 460 ? -5.949 -14.547 -18.953 1 94.56 460 ASN B N 1
ATOM 8337 C CA . ASN B 1 460 ? -6.688 -13.469 -19.609 1 94.56 460 ASN B CA 1
ATOM 8338 C C . ASN B 1 460 ? -5.754 -12.383 -20.141 1 94.56 460 ASN B C 1
ATOM 8340 O O . ASN B 1 460 ? -4.531 -12.523 -20.062 1 94.56 460 ASN B O 1
ATOM 8344 N N . SER B 1 461 ? -6.348 -11.297 -20.656 1 93.94 461 SER B N 1
ATOM 8345 C CA . SER B 1 461 ? -5.582 -10.25 -21.328 1 93.94 461 SER B CA 1
ATOM 8346 C C . SER B 1 461 ? -4.805 -9.414 -20.328 1 93.94 461 SER B C 1
ATOM 8348 O O . SER B 1 461 ? -3.889 -8.672 -20.703 1 93.94 461 SER B O 1
ATOM 8350 N N . VAL B 1 462 ? -5.125 -9.555 -19.016 1 92.38 462 VAL B N 1
ATOM 8351 C CA . VAL B 1 462 ? -4.418 -8.758 -18.016 1 92.38 462 VAL B CA 1
ATOM 8352 C C . VAL B 1 462 ? -3.486 -9.656 -17.203 1 92.38 462 VAL B C 1
ATOM 8354 O O . VAL B 1 462 ? -3.016 -9.258 -16.125 1 92.38 462 VAL B O 1
ATOM 8357 N N . GLY B 1 463 ? -3.299 -10.898 -17.641 1 96.38 463 GLY B N 1
ATOM 8358 C CA . GLY B 1 463 ? -2.252 -11.742 -17.078 1 96.38 463 GLY B CA 1
ATOM 8359 C C . GLY B 1 463 ? -2.707 -12.539 -15.875 1 96.38 463 GLY B C 1
ATOM 8360 O O . GLY B 1 463 ? -1.882 -13.031 -15.102 1 96.38 463 GLY B O 1
ATOM 8361 N N . ASP B 1 464 ? -4.031 -12.672 -15.664 1 94.81 464 ASP B N 1
ATOM 8362 C CA . ASP B 1 464 ? -4.562 -13.461 -14.555 1 94.81 464 ASP B CA 1
ATOM 8363 C C . ASP B 1 464 ? -5.242 -14.734 -15.062 1 94.81 464 ASP B C 1
ATOM 8365 O O . ASP B 1 464 ? -5.902 -14.719 -16.094 1 94.81 464 ASP B O 1
ATOM 8369 N N . ARG B 1 465 ? -5.09 -15.734 -14.312 1 93.62 465 ARG B N 1
ATOM 8370 C CA . ARG B 1 465 ? -5.777 -16.984 -14.633 1 93.62 465 ARG B CA 1
ATOM 8371 C C . ARG B 1 465 ? -7.285 -16.844 -14.445 1 93.62 465 ARG B C 1
ATOM 8373 O O . ARG B 1 465 ? -7.738 -16.234 -13.469 1 93.62 465 ARG B O 1
ATOM 8380 N N . PHE B 1 466 ? -8.023 -17.422 -15.398 1 92.06 466 PHE B N 1
ATOM 8381 C CA . PHE B 1 466 ? -9.469 -17.469 -15.234 1 92.06 466 PHE B CA 1
ATOM 8382 C C . PHE B 1 466 ? -9.859 -18.5 -14.18 1 92.06 466 PHE B C 1
ATOM 8384 O O . PHE B 1 466 ? -9.273 -19.594 -14.125 1 92.06 466 PHE B O 1
ATOM 8391 N N . SER B 1 467 ? -10.758 -18.094 -13.359 1 89.25 467 SER B N 1
ATOM 8392 C CA . SER B 1 467 ? -11.336 -19 -12.383 1 89.25 467 SER B CA 1
ATOM 8393 C C . SER B 1 467 ? -12.852 -19.078 -12.539 1 89.25 467 SER B C 1
ATOM 8395 O O . SER B 1 467 ? -13.516 -18.078 -12.758 1 89.25 467 SER B O 1
ATOM 8397 N N . ASP B 1 468 ? -13.266 -20.281 -12.523 1 89.06 468 ASP B N 1
ATOM 8398 C CA . ASP B 1 468 ? -14.711 -20.453 -12.555 1 89.06 468 ASP B CA 1
ATOM 8399 C C . ASP B 1 468 ? -15.305 -20.438 -11.148 1 89.06 468 ASP B C 1
ATOM 8401 O O . ASP B 1 468 ? -14.609 -20.734 -10.172 1 89.06 468 ASP B O 1
ATOM 8405 N N . VAL B 1 469 ? -16.531 -20.031 -11.117 1 91.12 469 VAL B N 1
ATOM 8406 C CA . VAL B 1 469 ? -17.203 -19.922 -9.828 1 91.12 469 VAL B CA 1
ATOM 8407 C C . VAL B 1 469 ? -18.469 -20.797 -9.828 1 91.12 469 VAL B C 1
ATOM 8409 O O . VAL B 1 469 ? -19.25 -20.766 -10.781 1 91.12 469 VAL B O 1
ATOM 8412 N N . ILE B 1 470 ? -18.594 -21.547 -8.781 1 88.56 470 ILE B N 1
ATOM 8413 C CA . ILE B 1 470 ? -19.781 -22.375 -8.602 1 88.56 470 ILE B CA 1
ATOM 8414 C C . ILE B 1 470 ? -20.766 -21.672 -7.684 1 88.56 470 ILE B C 1
ATOM 8416 O O . ILE B 1 470 ? -20.391 -21.172 -6.621 1 88.56 470 ILE B O 1
ATOM 8420 N N . VAL B 1 471 ? -21.969 -21.578 -8.133 1 89.69 471 VAL B N 1
ATOM 8421 C CA . VAL B 1 471 ? -23.078 -21.094 -7.32 1 89.69 471 VAL B CA 1
ATOM 8422 C C . VAL B 1 471 ? -23.922 -22.266 -6.832 1 89.69 471 VAL B C 1
ATOM 8424 O O . VAL B 1 471 ? -24.5 -23 -7.637 1 89.69 471 VAL B O 1
ATOM 8427 N N . SER B 1 472 ? -23.969 -22.391 -5.523 1 86.06 472 SER B N 1
ATOM 8428 C CA . SER B 1 472 ? -24.719 -23.5 -4.941 1 86.06 472 SER B CA 1
ATOM 8429 C C . SER B 1 472 ? -25.891 -23 -4.105 1 86.06 472 SER B C 1
ATOM 8431 O O . SER B 1 472 ? -25.859 -21.891 -3.582 1 86.06 472 SER B O 1
ATOM 8433 N N . VAL B 1 473 ? -26.906 -23.812 -4.004 1 83.75 473 VAL B N 1
ATOM 8434 C CA . VAL B 1 473 ? -28.094 -23.5 -3.221 1 83.75 473 VAL B CA 1
ATOM 8435 C C . VAL B 1 473 ? -28.562 -24.75 -2.477 1 83.75 473 VAL B C 1
ATOM 8437 O O . VAL B 1 473 ? -28.203 -25.875 -2.838 1 83.75 473 VAL B O 1
ATOM 8440 N N . LEU B 1 474 ? -29.266 -24.453 -1.392 1 80.69 474 LEU B N 1
ATOM 8441 C CA . LEU B 1 474 ? -29.938 -25.547 -0.709 1 80.69 474 LEU B CA 1
ATOM 8442 C C . LEU B 1 474 ? -31.172 -26 -1.484 1 80.69 474 LEU B C 1
ATOM 8444 O O . LEU B 1 474 ? -32.062 -25.203 -1.77 1 80.69 474 LEU B O 1
ATOM 8448 N N . ASP B 1 475 ? -31.109 -27.25 -1.851 1 75 475 ASP B N 1
ATOM 8449 C CA . ASP B 1 475 ? -32.281 -27.844 -2.479 1 75 475 ASP B CA 1
ATOM 8450 C C . ASP B 1 475 ? -33.312 -28.219 -1.437 1 75 475 ASP B C 1
ATOM 8452 O O . ASP B 1 475 ? -33.094 -29.078 -0.586 1 75 475 ASP B O 1
ATOM 8456 N N . PRO B 1 476 ? -34.438 -27.578 -1.491 1 70.94 476 PRO B N 1
ATOM 8457 C CA . PRO B 1 476 ? -35.469 -27.875 -0.475 1 70.94 476 PRO B CA 1
ATOM 8458 C C . PRO B 1 476 ? -35.938 -29.328 -0.514 1 70.94 476 PRO B C 1
ATOM 8460 O O . PRO B 1 476 ? -36.375 -29.859 0.503 1 70.94 476 PRO B O 1
ATOM 8463 N N . GLN B 1 477 ? -35.875 -29.969 -1.66 1 69.38 477 GLN B N 1
ATOM 8464 C CA . GLN B 1 477 ? -36.375 -31.344 -1.8 1 69.38 477 GLN B CA 1
ATOM 8465 C C . GLN B 1 477 ? -35.312 -32.344 -1.32 1 69.38 477 GLN B C 1
ATOM 8467 O O . GLN B 1 477 ? -35.656 -33.281 -0.589 1 69.38 477 GLN B O 1
ATOM 8472 N N . ARG B 1 478 ? -34.156 -32.125 -1.64 1 69.12 478 ARG B N 1
ATOM 8473 C CA . ARG B 1 478 ? -33.094 -33.094 -1.348 1 69.12 478 ARG B CA 1
ATOM 8474 C C . ARG B 1 478 ? -32.406 -32.75 -0.024 1 69.12 478 ARG B C 1
ATOM 8476 O O . ARG B 1 478 ? -31.688 -33.594 0.532 1 69.12 478 ARG B O 1
ATOM 8483 N N . GLU B 1 479 ? -32.625 -31.531 0.402 1 72.44 479 GLU B N 1
ATOM 8484 C CA . GLU B 1 479 ? -32.062 -31.031 1.646 1 72.44 479 GLU B CA 1
ATOM 8485 C C . GLU B 1 479 ? -30.547 -31.062 1.606 1 72.44 479 GLU B C 1
ATOM 8487 O O . GLU B 1 479 ? -29.906 -31.453 2.584 1 72.44 479 GLU B O 1
ATOM 8492 N N . THR B 1 480 ? -30.047 -30.984 0.412 1 75.94 480 THR B N 1
ATOM 8493 C CA . THR B 1 480 ? -28.594 -30.891 0.224 1 75.94 480 THR B CA 1
ATOM 8494 C C . THR B 1 480 ? -28.234 -29.672 -0.618 1 75.94 480 THR B C 1
ATOM 8496 O O . THR B 1 480 ? -29.062 -29.172 -1.373 1 75.94 480 THR B O 1
ATOM 8499 N N . ILE B 1 481 ? -27.062 -29.234 -0.404 1 79 481 ILE B N 1
ATOM 8500 C CA . ILE B 1 481 ? -26.547 -28.125 -1.209 1 79 481 ILE B CA 1
ATOM 8501 C C . ILE B 1 481 ? -26.156 -28.625 -2.592 1 79 481 ILE B C 1
ATOM 8503 O O . ILE B 1 481 ? -25.391 -29.594 -2.713 1 79 481 ILE B O 1
ATOM 8507 N N . GLN B 1 482 ? -26.719 -28.141 -3.561 1 79.38 482 GLN B N 1
ATOM 8508 C CA . GLN B 1 482 ? -26.469 -28.547 -4.938 1 79.38 482 GLN B CA 1
ATOM 8509 C C . GLN B 1 482 ? -25.969 -27.375 -5.781 1 79.38 482 GLN B C 1
ATOM 8511 O O . GLN B 1 482 ? -26.266 -26.219 -5.484 1 79.38 482 GLN B O 1
ATOM 8516 N N . THR B 1 483 ? -25.266 -27.766 -6.824 1 84.38 483 THR B N 1
ATOM 8517 C CA . THR B 1 483 ? -24.812 -26.75 -7.777 1 84.38 483 THR B CA 1
ATOM 8518 C C . THR B 1 483 ? -25.984 -26.203 -8.578 1 84.38 483 THR B C 1
ATOM 8520 O O . THR B 1 483 ? -26.734 -26.953 -9.203 1 84.38 483 THR B O 1
ATOM 8523 N N . TYR B 1 484 ? -26.141 -24.969 -8.461 1 84.31 484 TYR B N 1
ATOM 8524 C CA . TYR B 1 484 ? -27.219 -24.266 -9.133 1 84.31 484 TYR B CA 1
ATOM 8525 C C . TYR B 1 484 ? -26.75 -23.656 -10.453 1 84.31 484 TYR B C 1
ATOM 8527 O O . TYR B 1 484 ? -27.453 -23.719 -11.461 1 84.31 484 TYR B O 1
ATOM 8535 N N . ALA B 1 485 ? -25.641 -23.125 -10.422 1 89.81 485 ALA B N 1
ATOM 8536 C CA . ALA B 1 485 ? -25.078 -22.469 -11.594 1 89.81 485 ALA B CA 1
ATOM 8537 C C . ALA B 1 485 ? -23.562 -22.438 -11.531 1 89.81 485 ALA B C 1
ATOM 8539 O O . ALA B 1 485 ? -22.969 -22.625 -10.461 1 89.81 485 ALA B O 1
ATOM 8540 N N . VAL B 1 486 ? -23 -22.359 -12.68 1 90.88 486 VAL B N 1
ATOM 8541 C CA . VAL B 1 486 ? -21.562 -22.203 -12.797 1 90.88 486 VAL B CA 1
ATOM 8542 C C . VAL B 1 486 ? -21.234 -20.984 -13.656 1 90.88 486 VAL B C 1
ATOM 8544 O O . VAL B 1 486 ? -21.734 -20.859 -14.773 1 90.88 486 VAL B O 1
ATOM 8547 N N . TYR B 1 487 ? -20.516 -20.109 -13.078 1 92.69 487 TYR B N 1
ATOM 8548 C CA . TYR B 1 487 ? -19.984 -19 -13.867 1 92.69 487 TYR B CA 1
ATOM 8549 C C . TYR B 1 487 ? -18.672 -19.391 -14.531 1 92.69 487 TYR B C 1
ATOM 8551 O O . TYR B 1 487 ? -17.656 -19.578 -13.859 1 92.69 487 TYR B O 1
ATOM 8559 N N . GLU B 1 488 ? -18.734 -19.406 -15.812 1 91.62 488 GLU B N 1
ATOM 8560 C CA . GLU B 1 488 ? -17.531 -19.672 -16.609 1 91.62 488 GLU B CA 1
ATOM 8561 C C . GLU B 1 488 ? -16.828 -18.375 -17 1 91.62 488 GLU B C 1
ATOM 8563 O O . GLU B 1 488 ? -17.312 -17.656 -17.891 1 91.62 488 GLU B O 1
ATOM 8568 N N . SER B 1 489 ? -15.688 -18.172 -16.453 1 89.88 489 SER B N 1
ATOM 8569 C CA . SER B 1 489 ? -15.008 -16.891 -16.578 1 89.88 489 SER B CA 1
ATOM 8570 C C . SER B 1 489 ? -14.484 -16.656 -17.984 1 89.88 489 SER B C 1
ATOM 8572 O O . SER B 1 489 ? -14.469 -15.531 -18.484 1 89.88 489 SER B O 1
ATOM 8574 N N . VAL B 1 490 ? -14.07 -17.688 -18.672 1 89.75 490 VAL B N 1
ATOM 8575 C CA . VAL B 1 490 ? -13.516 -17.547 -20.016 1 89.75 490 VAL B CA 1
ATOM 8576 C C . VAL B 1 490 ? -14.586 -17.016 -20.969 1 89.75 490 VAL B C 1
ATOM 8578 O O . VAL B 1 490 ? -14.32 -16.094 -21.75 1 89.75 490 VAL B O 1
ATOM 8581 N N . SER B 1 491 ? -15.773 -17.562 -20.797 1 90.62 491 SER B N 1
ATOM 8582 C CA . SER B 1 491 ? -16.859 -17.125 -21.672 1 90.62 491 SER B CA 1
ATOM 8583 C C . SER B 1 491 ? -17.703 -16.031 -21.016 1 90.62 491 SER B C 1
ATOM 8585 O O . SER B 1 491 ? -18.594 -15.461 -21.641 1 90.62 491 SER B O 1
ATOM 8587 N N . SER B 1 492 ? -17.438 -15.68 -19.781 1 89.12 492 SER B N 1
ATOM 8588 C CA . SER B 1 492 ? -18.203 -14.703 -19.016 1 89.12 492 SER B CA 1
ATOM 8589 C C . SER B 1 492 ? -19.688 -15.039 -19.031 1 89.12 492 SER B C 1
ATOM 8591 O O . SER B 1 492 ? -20.531 -14.172 -19.297 1 89.12 492 SER B O 1
ATOM 8593 N N . THR B 1 493 ? -19.953 -16.297 -18.797 1 91.69 493 THR B N 1
ATOM 8594 C CA . THR B 1 493 ? -21.344 -16.734 -18.859 1 91.69 493 THR B CA 1
ATOM 8595 C C . THR B 1 493 ? -21.719 -17.516 -17.594 1 91.69 493 THR B C 1
ATOM 8597 O O . THR B 1 493 ? -20.906 -18.281 -17.062 1 91.69 493 THR B O 1
ATOM 8600 N N . LEU B 1 494 ? -22.906 -17.203 -17.141 1 91.12 494 LEU B N 1
ATOM 8601 C CA . LEU B 1 494 ? -23.484 -17.969 -16.047 1 91.12 494 LEU B CA 1
ATOM 8602 C C . LEU B 1 494 ? -24.375 -19.078 -16.594 1 91.12 494 LEU B C 1
ATOM 8604 O O . LEU B 1 494 ? -25.438 -18.812 -17.156 1 91.12 494 LEU B O 1
ATOM 8608 N N . THR B 1 495 ? -23.922 -20.328 -16.406 1 89.5 495 THR B N 1
ATOM 8609 C CA . THR B 1 495 ? -24.688 -21.469 -16.891 1 89.5 495 THR B CA 1
ATOM 8610 C C . THR B 1 495 ? -25.438 -22.156 -15.758 1 89.5 495 THR B C 1
ATOM 8612 O O . THR B 1 495 ? -24.844 -22.578 -14.766 1 89.5 495 THR B O 1
ATOM 8615 N N . PHE B 1 496 ? -26.688 -22.281 -15.969 1 88.06 496 PHE B N 1
ATOM 8616 C CA . PHE B 1 496 ? -27.516 -22.906 -14.953 1 88.06 496 PHE B CA 1
ATOM 8617 C C . PHE B 1 496 ? -27.578 -24.406 -15.156 1 88.06 496 PHE B C 1
ATOM 8619 O O . PHE B 1 496 ? -27.719 -24.891 -16.297 1 88.06 496 PHE B O 1
ATOM 8626 N N . LYS B 1 497 ? -27.25 -25.172 -14.188 1 80.62 497 LYS B N 1
ATOM 8627 C CA . LYS B 1 497 ? -27.219 -26.625 -14.273 1 80.62 497 LYS B CA 1
ATOM 8628 C C . LYS B 1 497 ? -28.609 -27.219 -14.008 1 80.62 497 LYS B C 1
ATOM 8630 O O . LYS B 1 497 ? -28.922 -28.328 -14.445 1 80.62 497 LYS B O 1
ATOM 8635 N N . VAL B 1 498 ? -29.297 -26.734 -13.156 1 67.12 498 VAL B N 1
ATOM 8636 C CA . VAL B 1 498 ? -30.609 -27.297 -12.883 1 67.12 498 VAL B CA 1
ATOM 8637 C C . VAL B 1 498 ? -31.672 -26.516 -13.656 1 67.12 498 VAL B C 1
ATOM 8639 O O . VAL B 1 498 ? -31.547 -25.297 -13.836 1 67.12 498 VAL B O 1
ATOM 8642 N N . ALA B 1 499 ? -32.344 -27.203 -14.602 1 54.75 499 ALA B N 1
ATOM 8643 C CA . ALA B 1 499 ? -33.406 -26.703 -15.461 1 54.75 499 ALA B CA 1
ATOM 8644 C C . ALA B 1 499 ? -34.344 -25.75 -14.695 1 54.75 499 ALA B C 1
ATOM 8646 O O . ALA B 1 499 ? -35.156 -25.078 -15.297 1 54.75 499 ALA B O 1
ATOM 8647 N N . THR B 1 500 ? -34.25 -25.859 -13.43 1 54.31 500 THR B N 1
ATOM 8648 C CA . THR B 1 500 ? -35.312 -25.156 -12.719 1 54.31 500 THR B CA 1
ATOM 8649 C C . THR B 1 500 ? -34.844 -23.781 -12.258 1 54.31 500 THR B C 1
ATOM 8651 O O . THR B 1 500 ? -33.656 -23.578 -11.992 1 54.31 500 THR B O 1
ATOM 8654 N N . LYS B 1 501 ? -35.656 -22.75 -12.57 1 58.31 501 LYS B N 1
ATOM 8655 C CA . LYS B 1 501 ? -35.562 -21.406 -12.008 1 58.31 501 LYS B CA 1
ATOM 8656 C C . LYS B 1 501 ? -35.125 -21.453 -10.555 1 58.31 501 LYS B C 1
ATOM 8658 O O . LYS B 1 501 ? -35.375 -22.453 -9.852 1 58.31 501 LYS B O 1
ATOM 8663 N N . PHE B 1 502 ? -34.25 -20.656 -10.117 1 65.38 502 PHE B N 1
ATOM 8664 C CA . PHE B 1 502 ? -33.844 -20.562 -8.719 1 65.38 502 PHE B CA 1
ATOM 8665 C C . PHE B 1 502 ? -35.031 -20.828 -7.801 1 65.38 502 PHE B C 1
ATOM 8667 O O . PHE B 1 502 ? -36.125 -20.25 -7.98 1 65.38 502 PHE B O 1
ATOM 8674 N N . PRO B 1 503 ? -34.906 -21.875 -7.051 1 65.12 503 PRO B N 1
ATOM 8675 C CA . PRO B 1 503 ? -36.031 -22.172 -6.137 1 65.12 503 PRO B CA 1
ATOM 8676 C C . PRO B 1 503 ? -36.156 -21.125 -5.023 1 65.12 503 PRO B C 1
ATOM 8678 O O . PRO B 1 503 ? -35.781 -21.406 -3.881 1 65.12 503 PRO B O 1
ATOM 8681 N N . TRP B 1 504 ? -36.688 -19.953 -5.445 1 75.81 504 TRP B N 1
ATOM 8682 C CA . TRP B 1 504 ? -36.938 -18.953 -4.406 1 75.81 504 TRP B CA 1
ATOM 8683 C C . TRP B 1 504 ? -38.094 -19.391 -3.498 1 75.81 504 TRP B C 1
ATOM 8685 O O . TRP B 1 504 ? -39.281 -19.297 -3.873 1 75.81 504 TRP B O 1
ATOM 8695 N N . PRO B 1 505 ? -37.781 -20 -2.396 1 68.69 505 PRO B N 1
ATOM 8696 C CA . PRO B 1 505 ? -38.812 -20.656 -1.607 1 68.69 505 PRO B CA 1
ATOM 8697 C C . PRO B 1 505 ? -39.875 -19.656 -1.077 1 68.69 505 PRO B C 1
ATOM 8699 O O . PRO B 1 505 ? -41.031 -20.031 -0.864 1 68.69 505 PRO B O 1
ATOM 8702 N N . TYR B 1 506 ? -39.531 -18.469 -0.754 1 66.25 506 TYR B N 1
ATOM 8703 C CA . TYR B 1 506 ? -40.438 -17.625 0.005 1 66.25 506 TYR B CA 1
ATOM 8704 C C . TYR B 1 506 ? -40.969 -16.484 -0.861 1 66.25 506 TYR B C 1
ATOM 8706 O O . TYR B 1 506 ? -41.531 -15.508 -0.346 1 66.25 506 TYR B O 1
ATOM 8714 N N . ASN B 1 507 ? -40.812 -16.562 -2.135 1 68.31 507 ASN B N 1
ATOM 8715 C CA . ASN B 1 507 ? -41.344 -15.523 -3.014 1 68.31 507 ASN B CA 1
ATOM 8716 C C . ASN B 1 507 ? -41.969 -16.109 -4.281 1 68.31 507 ASN B C 1
ATOM 8718 O O . ASN B 1 507 ? -41.719 -15.617 -5.383 1 68.31 507 ASN B O 1
ATOM 8722 N N . LYS B 1 508 ? -42.719 -17.062 -4.09 1 72.5 508 LYS B N 1
ATOM 8723 C CA . LYS B 1 508 ? -43.469 -17.703 -5.18 1 72.5 508 LYS B CA 1
ATOM 8724 C C . LYS B 1 508 ? -42.531 -18.016 -6.352 1 72.5 508 LYS B C 1
ATOM 8726 O O . LYS B 1 508 ? -42.875 -17.781 -7.508 1 72.5 508 LYS B O 1
ATOM 8731 N N . GLY B 1 509 ? -41.312 -18.281 -6.105 1 74.06 509 GLY B N 1
ATOM 8732 C CA . GLY B 1 509 ? -40.375 -18.719 -7.129 1 74.06 509 GLY B CA 1
ATOM 8733 C C . GLY B 1 509 ? -39.656 -17.562 -7.82 1 74.06 509 GLY B C 1
ATOM 8734 O O . GLY B 1 509 ? -38.844 -17.797 -8.734 1 74.06 509 GLY B O 1
ATOM 8735 N N . GLU B 1 510 ? -40 -16.344 -7.398 1 81.56 510 GLU B N 1
ATOM 8736 C CA . GLU B 1 510 ? -39.344 -15.172 -7.977 1 81.56 510 GLU B CA 1
ATOM 8737 C C . GLU B 1 510 ? -38.281 -14.617 -7.043 1 81.56 510 GLU B C 1
ATOM 8739 O O . GLU B 1 510 ? -38.375 -14.742 -5.82 1 81.56 510 GLU B O 1
ATOM 8744 N N . PRO B 1 511 ? -37.281 -14.016 -7.621 1 86.75 511 PRO B N 1
ATOM 8745 C CA . PRO B 1 511 ? -36.25 -13.398 -6.777 1 86.75 511 PRO B CA 1
ATOM 8746 C C . PRO B 1 511 ? -36.781 -12.203 -5.98 1 86.75 511 PRO B C 1
ATOM 8748 O O . PRO B 1 511 ? -37.75 -11.539 -6.418 1 86.75 511 PRO B O 1
ATOM 8751 N N . PRO B 1 512 ? -36.25 -12.062 -4.855 1 88.88 512 PRO B N 1
ATOM 8752 C CA . PRO B 1 512 ? -36.656 -10.891 -4.082 1 88.88 512 PRO B CA 1
ATOM 8753 C C . PRO B 1 512 ? -36.438 -9.578 -4.836 1 88.88 512 PRO B C 1
ATOM 8755 O O . PRO B 1 512 ? -35.5 -9.461 -5.621 1 88.88 512 PRO B O 1
ATOM 8758 N N . PRO B 1 513 ? -37.312 -8.703 -4.59 1 88.06 513 PRO B N 1
ATOM 8759 C CA . PRO B 1 513 ? -37.156 -7.406 -5.258 1 88.06 513 PRO B CA 1
ATOM 8760 C C . PRO B 1 513 ? -36 -6.594 -4.695 1 88.06 513 PRO B C 1
ATOM 8762 O O . PRO B 1 513 ? -35.562 -6.828 -3.561 1 88.06 513 PRO B O 1
ATOM 8765 N N . ASP B 1 514 ? -35.5 -5.672 -5.465 1 90.31 514 ASP B N 1
ATOM 8766 C CA . ASP B 1 514 ? -34.406 -4.797 -5.074 1 90.31 514 ASP B CA 1
ATOM 8767 C C . ASP B 1 514 ? -34.812 -3.91 -3.895 1 90.31 514 ASP B C 1
ATOM 8769 O O . ASP B 1 514 ? -33.969 -3.586 -3.049 1 90.31 514 ASP B O 1
ATOM 8773 N N . GLN B 1 515 ? -36 -3.441 -3.916 1 87.38 515 GLN B N 1
ATOM 8774 C CA . GLN B 1 515 ? -36.562 -2.588 -2.869 1 87.38 515 GLN B CA 1
ATOM 8775 C C . GLN B 1 515 ? -37.906 -3.123 -2.369 1 87.38 515 GLN B C 1
ATOM 8777 O O . GLN B 1 515 ? -38.625 -3.797 -3.109 1 87.38 515 GLN B O 1
ATOM 8782 N N . PRO B 1 516 ? -38.094 -2.785 -1.029 1 84.12 516 PRO B N 1
ATOM 8783 C CA . PRO B 1 516 ? -39.406 -3.182 -0.56 1 84.12 516 PRO B CA 1
ATOM 8784 C C . PRO B 1 516 ? -40.531 -2.484 -1.317 1 84.12 516 PRO B C 1
ATOM 8786 O O . PRO B 1 516 ? -40.312 -1.467 -1.977 1 84.12 516 PRO B O 1
ATOM 8789 N N . LEU B 1 517 ? -41.594 -3.123 -1.291 1 76.62 517 LEU B N 1
ATOM 8790 C CA . LEU B 1 517 ? -42.75 -2.617 -2.035 1 76.62 517 LEU B CA 1
ATOM 8791 C C . LEU B 1 517 ? -43 -1.152 -1.704 1 76.62 517 LEU B C 1
ATOM 8793 O O . LEU B 1 517 ? -43.281 -0.35 -2.598 1 76.62 517 LEU B O 1
ATOM 8797 N N . CYS B 1 518 ? -42.75 -0.728 -0.436 1 74.25 518 CYS B N 1
ATOM 8798 C CA . CYS B 1 518 ? -43 0.647 -0.023 1 74.25 518 CYS B CA 1
ATOM 8799 C C . CYS B 1 518 ? -41.719 1.438 0.082 1 74.25 518 CYS B C 1
ATOM 8801 O O . CYS B 1 518 ? -41.688 2.553 0.609 1 74.25 518 CYS B O 1
ATOM 8803 N N . GLY B 1 519 ? -40.688 0.972 -0.476 1 77.62 519 GLY B N 1
ATOM 8804 C CA . GLY B 1 519 ? -39.406 1.624 -0.374 1 77.62 519 GLY B CA 1
ATOM 8805 C C . GLY B 1 519 ? -38.75 1.435 0.98 1 77.62 519 GLY B C 1
ATOM 8806 O O . GLY B 1 519 ? -39.375 0.925 1.913 1 77.62 519 GLY B O 1
ATOM 8807 N N . PHE B 1 520 ? -37.438 1.706 1.255 1 73.69 520 PHE B N 1
ATOM 8808 C CA . PHE B 1 520 ? -36.688 1.454 2.48 1 73.69 520 PHE B CA 1
ATOM 8809 C C . PHE B 1 520 ? -37.25 2.275 3.635 1 73.69 520 PHE B C 1
ATOM 8811 O O . PHE B 1 520 ? -37.406 1.77 4.75 1 73.69 520 PHE B O 1
ATOM 8818 N N . ALA B 1 521 ? -37.5 3.574 3.59 1 60.09 521 ALA B N 1
ATOM 8819 C CA . ALA B 1 521 ? -38.031 4.441 4.629 1 60.09 521 ALA B CA 1
ATOM 8820 C C . ALA B 1 521 ? -39.531 4.617 4.453 1 60.09 521 ALA B C 1
ATOM 8822 O O . ALA B 1 521 ? -40.125 5.59 4.949 1 60.09 521 ALA B O 1
ATOM 8823 N N . LYS B 1 522 ? -40.156 3.537 3.848 1 56.03 522 LYS B N 1
ATOM 8824 C CA . LYS B 1 522 ? -41.594 3.562 3.609 1 56.03 522 LYS B CA 1
ATOM 8825 C C . LYS B 1 522 ? -42.031 4.887 2.979 1 56.03 522 LYS B C 1
ATOM 8827 O O . LYS B 1 522 ? -43.156 5.355 3.209 1 56.03 522 LYS B O 1
ATOM 8832 N N . LYS B 1 523 ? -41.031 5.598 2.518 1 52.56 523 LYS B N 1
ATOM 8833 C CA . LYS B 1 523 ? -41.281 6.906 1.934 1 52.56 523 LYS B CA 1
ATOM 8834 C C . LYS B 1 523 ? -42.312 6.809 0.809 1 52.56 523 LYS B C 1
ATOM 8836 O O . LYS B 1 523 ? -43.094 7.734 0.593 1 52.56 523 LYS B O 1
ATOM 8841 N N . LYS B 1 524 ? -42.25 5.664 0.191 1 56.22 524 LYS B N 1
ATOM 8842 C CA . LYS B 1 524 ? -43.125 5.5 -0.963 1 56.22 524 LYS B CA 1
ATOM 8843 C C . LYS B 1 524 ? -44.562 5.219 -0.524 1 56.22 524 LYS B C 1
ATOM 8845 O O . LYS B 1 524 ? -45.5 5.539 -1.244 1 56.22 524 LYS B O 1
ATOM 8850 N N . CYS B 1 525 ? -44.562 4.527 0.572 1 56.22 525 CYS B N 1
ATOM 8851 C CA . CYS B 1 525 ? -45.906 4.211 1.036 1 56.22 525 CYS B CA 1
ATOM 8852 C C . CYS B 1 525 ? -46.438 5.301 1.966 1 56.22 525 CYS B C 1
ATOM 8854 O O . CYS B 1 525 ? -47.625 5.336 2.275 1 56.22 525 CYS B O 1
ATOM 8856 N N . SER B 1 526 ? -45.594 5.871 2.807 1 50.66 526 SER B N 1
ATOM 8857 C CA . SER B 1 526 ? -46.094 6.863 3.746 1 50.66 526 SER B CA 1
ATOM 8858 C C . SER B 1 526 ? -46.875 7.965 3.021 1 50.66 526 SER B C 1
ATOM 8860 O O . SER B 1 526 ? -47.656 8.672 3.633 1 50.66 526 SER B O 1
ATOM 8862 N N . LEU B 1 527 ? -46.375 8.336 1.892 1 42.44 527 LEU B N 1
ATOM 8863 C CA . LEU B 1 527 ? -47.219 9.375 1.308 1 42.44 527 LEU B CA 1
ATOM 8864 C C . LEU B 1 527 ? -48.688 8.961 1.297 1 42.44 527 LEU B C 1
ATOM 8866 O O . LEU B 1 527 ? -49.562 9.797 1.438 1 42.44 527 LEU B O 1
ATOM 8870 N N . SER B 1 528 ? -48.875 7.691 1.081 1 39.06 528 SER B N 1
ATOM 8871 C CA . SER B 1 528 ? -50.281 7.387 0.977 1 39.06 528 SER B CA 1
ATOM 8872 C C . SER B 1 528 ? -50.938 7.332 2.352 1 39.06 528 SER B C 1
ATOM 8874 O O . SER B 1 528 ? -52.094 7.766 2.518 1 39.06 528 SER B O 1
ATOM 8876 N N . ASP B 1 529 ? -50.312 6.652 3.391 1 39.81 529 ASP B N 1
ATOM 8877 C CA . ASP B 1 529 ? -51.094 6.383 4.59 1 39.81 529 ASP B CA 1
ATOM 8878 C C . ASP B 1 529 ? -51.094 7.59 5.527 1 39.81 529 ASP B C 1
ATOM 8880 O O . ASP B 1 529 ? -52.062 7.816 6.25 1 39.81 529 ASP B O 1
ATOM 8884 N N . SER B 1 530 ? -50 8.188 5.852 1 41.62 530 SER B N 1
ATOM 8885 C CA . SER B 1 530 ? -50.094 9.211 6.891 1 41.62 530 SER B CA 1
ATOM 8886 C C . SER B 1 530 ? -50.938 10.383 6.441 1 41.62 530 SER B C 1
ATOM 8888 O O . SER B 1 530 ? -51.656 10.977 7.246 1 41.62 530 SER B O 1
ATOM 8890 N N . ASP B 1 531 ? -50.781 10.758 5.223 1 42.72 531 ASP B N 1
ATOM 8891 C CA . ASP B 1 531 ? -51.75 11.797 4.82 1 42.72 531 ASP B CA 1
ATOM 8892 C C . ASP B 1 531 ? -53.188 11.281 4.891 1 42.72 531 ASP B C 1
ATOM 8894 O O . ASP B 1 531 ? -54.094 12.023 5.285 1 42.72 531 ASP B O 1
ATOM 8898 N N . ASP B 1 532 ? -53.312 9.961 4.645 1 43.56 532 ASP B N 1
ATOM 8899 C CA . ASP B 1 532 ? -54.656 9.422 4.605 1 43.56 532 ASP B CA 1
ATOM 8900 C C . ASP B 1 532 ? -55.156 9.039 6.004 1 43.56 532 ASP B C 1
ATOM 8902 O O . ASP B 1 532 ? -56.344 9.195 6.32 1 43.56 532 ASP B O 1
ATOM 8906 N N . SER B 1 533 ? -54.219 8.57 6.836 1 47.22 533 SER B N 1
ATOM 8907 C CA . SER B 1 533 ? -54.688 8.133 8.148 1 47.22 533 SER B CA 1
ATOM 8908 C C . SER B 1 533 ? -55.031 9.32 9.039 1 47.22 533 SER B C 1
ATOM 8910 O O . SER B 1 533 ? -56 9.281 9.789 1 47.22 533 SER B O 1
ATOM 8912 N N . ASN B 1 534 ? -54.156 10.32 9.047 1 46.5 534 ASN B N 1
ATOM 8913 C CA . ASN B 1 534 ? -54.531 11.547 9.75 1 46.5 534 ASN B CA 1
ATOM 8914 C C . ASN B 1 534 ? -55.812 12.172 9.164 1 46.5 534 ASN B C 1
ATOM 8916 O O . ASN B 1 534 ? -56.625 12.695 9.898 1 46.5 534 ASN B O 1
ATOM 8920 N N . VAL B 1 535 ? -55.906 12.047 7.812 1 49.09 535 VAL B N 1
ATOM 8921 C CA . VAL B 1 535 ? -57.125 12.469 7.148 1 49.09 535 VAL B CA 1
ATOM 8922 C C . VAL B 1 535 ? -58.281 11.539 7.535 1 49.09 535 VAL B C 1
ATOM 8924 O O . VAL B 1 535 ? -59.375 11.992 7.82 1 49.09 535 VAL B O 1
ATOM 8927 N N . VAL B 1 536 ? -57.906 10.234 7.656 1 52.12 536 VAL B N 1
ATOM 8928 C CA . VAL B 1 536 ? -58.938 9.273 8.047 1 52.12 536 VAL B CA 1
ATOM 8929 C C . VAL B 1 536 ? -59.281 9.469 9.516 1 52.12 536 VAL B C 1
ATOM 8931 O O . VAL B 1 536 ? -60.469 9.438 9.883 1 52.12 536 VAL B O 1
ATOM 8934 N N . ALA B 1 537 ? -58.281 9.664 10.352 1 53.69 537 ALA B N 1
ATOM 8935 C CA . ALA B 1 537 ? -58.562 9.93 11.758 1 53.69 537 ALA B CA 1
ATOM 8936 C C . ALA B 1 537 ? -59.281 11.258 11.922 1 53.69 537 ALA B C 1
ATOM 8938 O O . ALA B 1 537 ? -60.219 11.375 12.742 1 53.69 537 ALA B O 1
ATOM 8939 N N . GLY B 1 538 ? -58.844 12.25 11.164 1 52.81 538 GLY B N 1
ATOM 8940 C CA . GLY B 1 538 ? -59.562 13.508 11.141 1 52.81 538 GLY B CA 1
ATOM 8941 C C . GLY B 1 538 ? -60.969 13.383 10.625 1 52.81 538 GLY B C 1
ATOM 8942 O O . GLY B 1 538 ? -61.906 13.914 11.227 1 52.81 538 GLY B O 1
ATOM 8943 N N . VAL B 1 539 ? -61.062 12.586 9.531 1 58.81 539 VAL B N 1
ATOM 8944 C CA . VAL B 1 539 ? -62.375 12.375 8.93 1 58.81 539 VAL B CA 1
ATOM 8945 C C . VAL B 1 539 ? -63.219 11.508 9.844 1 58.81 539 VAL B C 1
ATOM 8947 O O . VAL B 1 539 ? -64.438 11.789 10.039 1 58.81 539 VAL B O 1
ATOM 8950 N N . SER B 1 540 ? -62.625 10.477 10.477 1 59.19 540 SER B N 1
ATOM 8951 C CA . SER B 1 540 ? -63.375 9.641 11.414 1 59.19 540 SER B CA 1
ATOM 8952 C C . SER B 1 540 ? -63.75 10.414 12.664 1 59.19 540 SER B C 1
ATOM 8954 O O . SER B 1 540 ? -64.875 10.25 13.18 1 59.19 540 SER B O 1
ATOM 8956 N N . GLY B 1 541 ? -62.844 11.227 13.188 1 59.56 541 GLY B N 1
ATOM 8957 C CA . GLY B 1 541 ? -63.188 12.117 14.289 1 59.56 541 GLY B CA 1
ATOM 8958 C C . GLY B 1 541 ? -64.312 13.094 13.922 1 59.56 541 GLY B C 1
ATOM 8959 O O . GLY B 1 541 ? -65.25 13.305 14.711 1 59.56 541 GLY B O 1
ATOM 8960 N N . PHE B 1 542 ? -64.25 13.641 12.688 1 61.56 542 PHE B N 1
ATOM 8961 C CA . PHE B 1 542 ? -65.25 14.531 12.172 1 61.56 542 PHE B CA 1
ATOM 8962 C C . PHE B 1 542 ? -66.625 13.812 12.086 1 61.56 542 PHE B C 1
ATOM 8964 O O . PHE B 1 542 ? -67.625 14.352 12.523 1 61.56 542 PHE B O 1
ATOM 8971 N N . PHE B 1 543 ? -66.625 12.539 11.578 1 67 543 PHE B N 1
ATOM 8972 C CA . PHE B 1 543 ? -67.812 11.766 11.469 1 67 543 PHE B CA 1
ATOM 8973 C C . PHE B 1 543 ? -68.312 11.367 12.852 1 67 543 PHE B C 1
ATOM 8975 O O . PHE B 1 543 ? -69.562 11.344 13.094 1 67 543 PHE B O 1
ATOM 8982 N N . GLY B 1 544 ? -67.5 11.109 13.82 1 67.19 544 GLY B N 1
ATOM 8983 C CA . GLY B 1 544 ? -67.938 10.82 15.188 1 67.19 544 GLY B CA 1
ATOM 8984 C C . GLY B 1 544 ? -68.562 12 15.867 1 67.19 544 GLY B C 1
ATOM 8985 O O . GLY B 1 544 ? -69.625 11.836 16.531 1 67.19 544 GLY B O 1
ATOM 8986 N N . VAL B 1 545 ? -68.062 13.211 15.609 1 71.31 545 VAL B N 1
ATOM 8987 C CA . VAL B 1 545 ? -68.688 14.422 16.188 1 71.31 545 VAL B CA 1
ATOM 8988 C C . VAL B 1 545 ? -70 14.703 15.539 1 71.31 545 VAL B C 1
ATOM 8990 O O . VAL B 1 545 ? -71 15.055 16.234 1 71.31 545 VAL B O 1
ATOM 8993 N N . VAL B 1 546 ? -70.188 14.484 14.203 1 70.75 546 VAL B N 1
ATOM 8994 C CA . VAL B 1 546 ? -71.438 14.68 13.484 1 70.75 546 VAL B CA 1
ATOM 8995 C C . VAL B 1 546 ? -72.5 13.703 13.992 1 70.75 546 VAL B C 1
ATOM 8997 O O . VAL B 1 546 ? -73.625 14.078 14.211 1 70.75 546 VAL B O 1
ATOM 9000 N N . VAL B 1 547 ? -72.062 12.438 14.289 1 74.38 547 VAL B N 1
ATOM 9001 C CA . VAL B 1 547 ? -73 11.43 14.805 1 74.38 547 VAL B CA 1
ATOM 9002 C C . VAL B 1 547 ? -73.375 11.773 16.25 1 74.38 547 VAL B C 1
ATOM 9004 O O . VAL B 1 547 ? -74.562 11.648 16.625 1 74.38 547 VAL B O 1
ATOM 9007 N N . MET B 1 548 ? -72.562 12.328 17.047 1 72.81 548 MET B N 1
ATOM 9008 C CA . MET B 1 548 ? -72.875 12.703 18.438 1 72.81 548 MET B CA 1
ATOM 9009 C C . MET B 1 548 ? -73.812 13.891 18.469 1 72.81 548 MET B C 1
ATOM 9011 O O . MET B 1 548 ? -74.75 13.914 19.266 1 72.81 548 MET B O 1
ATOM 9015 N N . ILE B 1 549 ? -73.562 14.914 17.562 1 72 549 ILE B N 1
ATOM 9016 C CA . ILE B 1 549 ? -74.5 16.062 17.453 1 72 549 ILE B CA 1
ATOM 9017 C C . ILE B 1 549 ? -75.812 15.609 16.953 1 72 549 ILE B C 1
ATOM 9019 O O . ILE B 1 549 ? -76.875 16.031 17.484 1 72 549 ILE B O 1
ATOM 9023 N N . GLY B 1 550 ? -75.812 14.672 15.93 1 71.12 550 GLY B N 1
ATOM 9024 C CA . GLY B 1 550 ? -77.062 14.086 15.453 1 71.12 550 GLY B CA 1
ATOM 9025 C C . GLY B 1 550 ? -77.812 13.312 16.516 1 71.12 550 GLY B C 1
ATOM 9026 O O . GLY B 1 550 ? -79 13.383 16.594 1 71.12 550 GLY B O 1
ATOM 9027 N N . GLY B 1 551 ? -77.062 12.625 17.375 1 73.25 551 GLY B N 1
ATOM 9028 C CA . GLY B 1 551 ? -77.688 11.922 18.5 1 73.25 551 GLY B CA 1
ATOM 9029 C C . GLY B 1 551 ? -78.312 12.844 19.5 1 73.25 551 GLY B C 1
ATOM 9030 O O . GLY B 1 551 ? -79.438 12.586 19.938 1 73.25 551 GLY B O 1
ATOM 9031 N N . VAL B 1 552 ? -77.688 13.953 19.828 1 73 552 VAL B N 1
ATOM 9032 C CA . VAL B 1 552 ? -78.25 14.922 20.766 1 73 552 VAL B CA 1
ATOM 9033 C C . VAL B 1 552 ? -79.5 15.562 20.156 1 73 552 VAL B C 1
ATOM 9035 O O . VAL B 1 552 ? -80.562 15.695 20.828 1 73 552 VAL B O 1
ATOM 9038 N N . VAL B 1 553 ? -79.438 15.906 18.844 1 72.19 553 VAL B N 1
ATOM 9039 C CA . VAL B 1 553 ? -80.562 16.484 18.156 1 72.19 553 VAL B CA 1
ATOM 9040 C C . VAL B 1 553 ? -81.75 15.469 18.109 1 72.19 553 VAL B C 1
ATOM 9042 O O . VAL B 1 553 ? -82.875 15.812 18.359 1 72.19 553 VAL B O 1
ATOM 9045 N N . ALA B 1 554 ? -81.375 14.219 17.922 1 73.31 554 ALA B N 1
ATOM 9046 C CA . ALA B 1 554 ? -82.375 13.156 17.875 1 73.31 554 ALA B CA 1
ATOM 9047 C C . ALA B 1 554 ? -83.062 12.953 19.234 1 73.31 554 ALA B C 1
ATOM 9049 O O . ALA B 1 554 ? -84.25 12.789 19.328 1 73.31 554 ALA B O 1
ATOM 9050 N N . VAL B 1 555 ? -82.312 13.102 20.266 1 73.38 555 VAL B N 1
ATOM 9051 C CA . VAL B 1 555 ? -82.875 12.93 21.609 1 73.38 555 VAL B CA 1
ATOM 9052 C C . VAL B 1 555 ? -83.75 14.125 21.969 1 73.38 555 VAL B C 1
ATOM 9054 O O . VAL B 1 555 ? -84.875 13.953 22.531 1 73.38 555 VAL B O 1
ATOM 9057 N N . VAL B 1 556 ? -83.312 15.336 21.594 1 72.06 556 VAL B N 1
ATOM 9058 C CA . VAL B 1 556 ? -84.062 16.516 21.891 1 72.06 556 VAL B CA 1
ATOM 9059 C C . VAL B 1 556 ? -85.375 16.5 21.094 1 72.06 556 VAL B C 1
ATOM 9061 O O . VAL B 1 556 ? -86.438 16.797 21.609 1 72.06 556 VAL B O 1
ATOM 9064 N N . MET B 1 557 ? -85.25 16.094 19.828 1 71.38 557 MET B N 1
ATOM 9065 C CA . MET B 1 557 ? -86.438 15.984 18.984 1 71.38 557 MET B CA 1
ATOM 9066 C C . MET B 1 557 ? -87.375 14.891 19.5 1 71.38 557 MET B C 1
ATOM 9068 O O . MET B 1 557 ? -88.562 15.047 19.484 1 71.38 557 MET B O 1
ATOM 9072 N N . PHE B 1 558 ? -86.75 13.844 19.953 1 70 558 PHE B N 1
ATOM 9073 C CA . PHE B 1 558 ? -87.562 12.758 20.516 1 70 558 PHE B CA 1
ATOM 9074 C C . PHE B 1 558 ? -88.25 13.188 21.797 1 70 558 PHE B C 1
ATOM 9076 O O . PHE B 1 558 ? -89.438 12.898 22 1 70 558 PHE B O 1
ATOM 9083 N N . ARG B 1 559 ? -87.625 13.984 22.625 1 69.62 559 ARG B N 1
ATOM 9084 C CA . ARG B 1 559 ? -88.25 14.461 23.875 1 69.62 559 ARG B CA 1
ATOM 9085 C C . ARG B 1 559 ? -89.312 15.477 23.594 1 69.62 559 ARG B C 1
ATOM 9087 O O . ARG B 1 559 ? -90.375 15.461 24.234 1 69.62 559 ARG B O 1
ATOM 9094 N N . ARG B 1 560 ? -89.062 16.297 22.578 1 66.31 560 ARG B N 1
ATOM 9095 C CA . ARG B 1 560 ? -90.062 17.266 22.203 1 66.31 560 ARG B CA 1
ATOM 9096 C C . ARG B 1 560 ? -91.312 16.562 21.578 1 66.31 560 ARG B C 1
ATOM 9098 O O . ARG B 1 560 ? -92.438 16.953 21.828 1 66.31 560 ARG B O 1
ATOM 9105 N N . TRP B 1 561 ? -90.938 15.484 20.781 1 64.81 561 TRP B N 1
ATOM 9106 C CA . TRP B 1 561 ? -92 14.711 20.172 1 64.81 561 TRP B CA 1
ATOM 9107 C C . TRP B 1 561 ? -92.812 13.961 21.234 1 64.81 561 TRP B C 1
ATOM 9109 O O . TRP B 1 561 ? -94 13.938 21.203 1 64.81 561 TRP B O 1
ATOM 9119 N N . LYS B 1 562 ? -92.125 13.5 22.234 1 65.19 562 LYS B N 1
ATOM 9120 C CA . LYS B 1 562 ? -92.875 12.805 23.328 1 65.19 562 LYS B CA 1
ATOM 9121 C C . LYS B 1 562 ? -93.688 13.773 24.156 1 65.19 562 LYS B C 1
ATOM 9123 O O . LYS B 1 562 ? -94.812 13.469 24.562 1 65.19 562 LYS B O 1
ATOM 9128 N N . ALA B 1 563 ? -93.188 14.961 24.422 1 63.75 563 ALA B N 1
ATOM 9129 C CA . ALA B 1 563 ? -93.938 15.953 25.203 1 63.75 563 ALA B CA 1
ATOM 9130 C C . ALA B 1 563 ? -95.125 16.484 24.422 1 63.75 563 ALA B C 1
ATOM 9132 O O . ALA B 1 563 ? -96.188 16.719 25 1 63.75 563 ALA B O 1
ATOM 9133 N N . GLN B 1 564 ? -94.938 16.594 23.109 1 60.53 564 GLN B N 1
ATOM 9134 C CA . GLN B 1 564 ? -96.125 17.016 22.297 1 60.53 564 GLN B CA 1
ATOM 9135 C C . GLN B 1 564 ? -97.125 15.898 22.156 1 60.53 564 GLN B C 1
ATOM 9137 O O . GLN B 1 564 ? -98.312 16.156 22.156 1 60.53 564 GLN B O 1
ATOM 9142 N N . SER B 1 565 ? -96.625 14.719 22.031 1 57.34 565 SER B N 1
ATOM 9143 C CA . SER B 1 565 ? -97.562 13.609 21.922 1 57.34 565 SER B CA 1
ATOM 9144 C C . SER B 1 565 ? -98.375 13.414 23.203 1 57.34 565 SER B C 1
ATOM 9146 O O . SER B 1 565 ? -99.562 13.055 23.172 1 57.34 565 SER B O 1
ATOM 9148 N N . GLU B 1 566 ? -97.812 13.547 24.359 1 57.28 566 GLU B N 1
ATOM 9149 C CA . GLU B 1 566 ? -98.562 13.453 25.609 1 57.28 566 GLU B CA 1
ATOM 9150 C C . GLU B 1 566 ? -99.562 14.602 25.75 1 57.28 566 GLU B C 1
ATOM 9152 O O . GLU B 1 566 ? -100.625 14.438 26.328 1 57.28 566 GLU B O 1
ATOM 9157 N N . ARG B 1 567 ? -99.188 15.812 25.25 1 54.44 567 ARG B N 1
ATOM 9158 C CA . ARG B 1 567 ? -100.188 16.906 25.281 1 54.44 567 ARG B CA 1
ATOM 9159 C C . ARG B 1 567 ? -101.312 16.672 24.312 1 54.44 567 ARG B C 1
ATOM 9161 O O . ARG B 1 567 ? -102.438 17.031 24.578 1 54.44 567 ARG B O 1
ATOM 9168 N N . ASP B 1 568 ? -101 16.047 23.219 1 52.38 568 ASP B N 1
ATOM 9169 C CA . ASP B 1 568 ? -102.062 15.789 22.234 1 52.38 568 ASP B CA 1
ATOM 9170 C C . ASP B 1 568 ? -102.938 14.625 22.688 1 52.38 568 ASP B C 1
ATOM 9172 O O . ASP B 1 568 ? -104.062 14.461 22.188 1 52.38 568 ASP B O 1
ATOM 9176 N N . MET B 1 569 ? -102.438 13.688 23.484 1 43.88 569 MET B N 1
ATOM 9177 C CA . MET B 1 569 ? -103.312 12.641 23.969 1 43.88 569 MET B CA 1
ATOM 9178 C C . MET B 1 569 ? -104.438 13.242 24.828 1 43.88 569 MET B C 1
ATOM 9180 O O . MET B 1 569 ? -105.375 12.539 25.219 1 43.88 569 MET B O 1
ATOM 9184 N N . TRP B 1 570 ? -104.125 14.336 25.344 1 41.12 570 TRP B N 1
ATOM 9185 C CA . TRP B 1 570 ? -105.188 14.953 26.078 1 41.12 570 TRP B CA 1
ATOM 9186 C C . TRP B 1 570 ? -106.25 15.516 25.125 1 41.12 570 TRP B C 1
ATOM 9188 O O . TRP B 1 570 ? -106.312 16.734 24.906 1 41.12 570 TRP B O 1
ATOM 9198 N N . TRP B 1 571 ? -106.438 14.695 24 1 42.91 571 TRP B N 1
ATOM 9199 C CA . TRP B 1 571 ? -107.5 14.984 23.016 1 42.91 571 TRP B CA 1
ATOM 9200 C C . TRP B 1 571 ? -108.875 15.234 23.672 1 42.91 571 TRP B C 1
ATOM 9202 O O . TRP B 1 571 ? -109.75 15.781 23.062 1 42.91 571 TRP B O 1
ATOM 9212 N N . TRP B 1 572 ? -109.062 14.422 24.812 1 41.75 572 TRP B N 1
ATOM 9213 C CA . TRP B 1 572 ? -110.438 14.375 25.344 1 41.75 572 TRP B CA 1
ATOM 9214 C C . TRP B 1 572 ? -110.812 15.703 25.984 1 41.75 572 TRP B C 1
ATOM 9216 O O . TRP B 1 572 ? -111.875 15.812 26.625 1 41.75 572 TRP B O 1
ATOM 9226 N N . LYS B 1 573 ? -109.812 16.484 26.297 1 41.31 573 LYS B N 1
ATOM 9227 C CA . LYS B 1 573 ? -110.25 17.703 26.969 1 41.31 573 LYS B CA 1
ATOM 9228 C C . LYS B 1 573 ? -111.062 18.594 26.016 1 41.31 573 LYS B C 1
ATOM 9230 O O . LYS B 1 573 ? -110.562 18.953 24.938 1 41.31 573 LYS B O 1
ATOM 9235 N N . ILE B 1 574 ? -112.375 18.328 26.031 1 39 574 ILE B N 1
ATOM 9236 C CA . ILE B 1 574 ? -113.5 18.969 25.344 1 39 574 ILE B CA 1
ATOM 9237 C C . ILE B 1 574 ? -113.375 20.484 25.484 1 39 574 ILE B C 1
ATOM 9239 O O . ILE B 1 574 ? -113.188 21 26.578 1 39 574 ILE B O 1
ATOM 9243 N N . ASP B 1 575 ? -112.875 21.109 24.578 1 38.31 575 ASP B N 1
ATOM 9244 C CA . ASP B 1 575 ? -112.75 22.562 24.547 1 38.31 575 ASP B CA 1
ATOM 9245 C C . ASP B 1 575 ? -114.125 23.203 24.938 1 38.31 575 ASP B C 1
ATOM 9247 O O . ASP B 1 575 ? -115.188 22.75 24.484 1 38.31 575 ASP B O 1
ATOM 9251 N N . SER B 1 576 ? -114.188 23.797 26.172 1 43.19 576 SER B N 1
ATOM 9252 C CA . SER B 1 576 ? -115.312 24.422 26.766 1 43.19 576 SER B CA 1
ATOM 9253 C C . SER B 1 576 ? -116.125 25.25 25.734 1 43.19 576 SER B C 1
ATOM 9255 O O . SER B 1 576 ? -117.188 25.734 26.016 1 43.19 576 SER B O 1
ATOM 9257 N N . GLY B 1 577 ? -115.375 25.703 24.766 1 40.5 577 GLY B N 1
ATOM 9258 C CA . GLY B 1 577 ? -116.062 26.531 23.781 1 40.5 577 GLY B CA 1
ATOM 9259 C C . GLY B 1 577 ? -117.25 25.812 23.094 1 40.5 577 GLY B C 1
ATOM 9260 O O . GLY B 1 577 ? -118 26.422 22.328 1 40.5 577 GLY B O 1
ATOM 9261 N N . ASP B 1 578 ? -116.938 24.516 22.922 1 40.41 578 ASP B N 1
ATOM 9262 C CA . ASP B 1 578 ? -118 23.875 22.172 1 40.41 578 ASP B CA 1
ATOM 9263 C C . ASP B 1 578 ? -119.25 23.625 23.078 1 40.41 578 ASP B C 1
ATOM 9265 O O . ASP B 1 578 ? -120.125 22.812 22.75 1 40.41 578 ASP B O 1
ATOM 9269 N N . LEU B 1 579 ? -119.125 23.953 24.359 1 34.31 579 LEU B N 1
ATOM 9270 C CA . LEU B 1 579 ? -120.25 23.781 25.219 1 34.31 579 LEU B CA 1
ATOM 9271 C C . LEU B 1 579 ? -121.312 24.859 24.922 1 34.31 579 LEU B C 1
ATOM 9273 O O . LEU B 1 579 ? -121 26.047 25.016 1 34.31 579 LEU B O 1
ATOM 9277 N N . SER B 1 580 ? -122.188 24.656 23.906 1 40.59 580 SER B N 1
ATOM 9278 C CA . SER B 1 580 ? -123.375 25.469 23.688 1 40.59 580 SER B CA 1
ATOM 9279 C C . SER B 1 580 ? -124.312 25.391 24.875 1 40.59 580 SER B C 1
ATOM 9281 O O . SER B 1 580 ? -124.938 24.359 25.094 1 40.59 580 SER B O 1
ATOM 9283 N N . ILE B 1 581 ? -123.938 25.75 26.031 1 33.97 581 ILE B N 1
ATOM 9284 C CA . ILE B 1 581 ? -124.875 25.578 27.141 1 33.97 581 ILE B CA 1
ATOM 9285 C C . ILE B 1 581 ? -126.125 26.453 26.938 1 33.97 581 ILE B C 1
ATOM 9287 O O . ILE B 1 581 ? -126 27.688 26.844 1 33.97 581 ILE B O 1
ATOM 9291 N N . SER B 1 582 ? -127.125 25.891 26.297 1 33.75 582 SER B N 1
ATOM 9292 C CA . SER B 1 582 ? -128.5 26.375 26.125 1 33.75 582 SER B CA 1
ATOM 9293 C C . SER B 1 582 ? -129 26.969 27.422 1 33.75 582 SER B C 1
ATOM 9295 O O . SER B 1 582 ? -128.625 26.547 28.516 1 33.75 582 SER B O 1
ATOM 9297 N N . ALA B 1 583 ? -129.875 27.891 27.344 1 33.47 583 ALA B N 1
ATOM 9298 C CA . ALA B 1 583 ? -130.625 28.797 28.234 1 33.47 583 ALA B CA 1
ATOM 9299 C C . ALA B 1 583 ? -131.5 28.047 29.188 1 33.47 583 ALA B C 1
ATOM 9301 O O . ALA B 1 583 ? -132.625 27.688 28.828 1 33.47 583 ALA B O 1
ATOM 9302 N N . VAL B 1 584 ? -131.125 26.906 29.797 1 27.31 584 VAL B N 1
ATOM 9303 C CA . VAL B 1 584 ? -132.25 26.328 30.594 1 27.31 584 VAL B CA 1
ATOM 9304 C C . VAL B 1 584 ? -132.75 27.391 31.531 1 27.31 584 VAL B C 1
ATOM 9306 O O . VAL B 1 584 ? -132.125 28.047 32.281 1 27.31 584 VAL B O 1
ATOM 9309 N N . LYS B 1 585 ? -134 27.766 31.297 1 32 585 LYS B N 1
ATOM 9310 C CA . LYS B 1 585 ? -135.125 28.453 32.094 1 32 585 LYS B CA 1
ATOM 9311 C C . LYS B 1 585 ? -135.25 27.859 33.469 1 32 585 LYS B C 1
ATOM 9313 O O . LYS B 1 585 ? -134.875 26.672 33.688 1 32 585 LYS B O 1
ATOM 9318 N N . HIS B 1 586 ? -135.625 28.422 34.594 1 24.89 586 HIS B N 1
ATOM 9319 C CA . HIS B 1 586 ? -135.75 28.203 36.031 1 24.89 586 HIS B CA 1
ATOM 9320 C C . HIS B 1 586 ? -136.75 27.094 36.344 1 24.89 586 HIS B C 1
ATOM 9322 O O . HIS B 1 586 ? -138 27.188 36.062 1 24.89 586 HIS B O 1
ATOM 9328 N N . ALA B 1 587 ? -136.875 25.781 36.094 1 28.75 587 ALA B N 1
ATOM 9329 C CA . ALA B 1 587 ? -138 25.219 36.844 1 28.75 587 ALA B CA 1
ATOM 9330 C C . ALA B 1 587 ? -137.875 25.438 38.344 1 28.75 587 ALA B C 1
ATOM 9332 O O . ALA B 1 587 ? -136.75 25.531 38.812 1 28.75 587 ALA B O 1
ATOM 9333 N N . PRO B 1 588 ? -139 25.719 39.188 1 27.95 588 PRO B N 1
ATOM 9334 C CA . PRO B 1 588 ? -139.125 25.953 40.625 1 27.95 588 PRO B CA 1
ATOM 9335 C C . PRO B 1 588 ? -138.625 24.734 41.438 1 27.95 588 PRO B C 1
ATOM 9337 O O . PRO B 1 588 ? -138.625 23.609 40.906 1 27.95 588 PRO B O 1
ATOM 9340 N N . SER B 1 589 ? -137.875 24.734 42.594 1 26.02 589 SER B N 1
ATOM 9341 C CA . SER B 1 589 ? -137.5 23.656 43.5 1 26.02 589 SER B CA 1
ATOM 9342 C C . SER B 1 589 ? -138.75 22.969 44.062 1 26.02 589 SER B C 1
ATOM 9344 O O . SER B 1 589 ? -139.625 23.625 44.688 1 26.02 589 SER B O 1
ATOM 9346 N N . ILE B 1 590 ? -139.375 22 43.469 1 23.25 590 ILE B N 1
ATOM 9347 C CA . ILE B 1 590 ? -140.25 21.094 44.156 1 23.25 590 ILE B CA 1
ATOM 9348 C C . ILE B 1 590 ? -139.625 20.453 45.344 1 23.25 590 ILE B C 1
ATOM 9350 O O . ILE B 1 590 ? -138.5 19.984 45.219 1 23.25 590 ILE B O 1
ATOM 9354 N N . LEU B 1 591 ? -140.25 20.547 46.75 1 24.41 591 LEU B N 1
ATOM 9355 C CA . LEU B 1 591 ? -139.875 19.781 47.969 1 24.41 591 LEU B CA 1
ATOM 9356 C C . LEU B 1 591 ? -140.25 18.297 47.719 1 24.41 591 LEU B C 1
ATOM 9358 O O . LEU B 1 591 ? -141.375 17.844 47.812 1 24.41 591 LEU B O 1
ATOM 9362 N N . SER B 1 592 ? -139.875 17.688 46.844 1 22.5 592 SER B N 1
ATOM 9363 C CA . SER B 1 592 ? -140.375 16.375 46.625 1 22.5 592 SER B CA 1
ATOM 9364 C C . SER B 1 592 ? -140.375 15.508 47.875 1 22.5 592 SER B C 1
ATOM 9366 O O . SER B 1 592 ? -139.375 15.617 48.656 1 22.5 592 SER B O 1
ATOM 9368 N N . MET B 1 593 ? -141.25 14.789 48.438 1 21.38 593 MET B N 1
ATOM 9369 C CA . MET B 1 593 ? -141.875 13.938 49.438 1 21.38 593 MET B CA 1
ATOM 9370 C C . MET B 1 593 ? -140.875 12.914 49.969 1 21.38 593 MET B C 1
ATOM 9372 O O . MET B 1 593 ? -141 12.523 51.125 1 21.38 593 MET B O 1
ATOM 9376 N N . SER B 1 594 ? -140.375 11.633 49.688 1 19.92 594 SER B N 1
ATOM 9377 C CA . SER B 1 594 ? -140.25 10.375 50.406 1 19.92 594 SER B CA 1
ATOM 9378 C C . SER B 1 594 ? -139.125 10.445 51.438 1 19.92 594 SER B C 1
ATOM 9380 O O . SER B 1 594 ? -138.75 9.438 52.031 1 19.92 594 SER B O 1
ATOM 9382 N N . SER B 1 595 ? -138.375 11.07 52.625 1 17.11 595 SER B N 1
ATOM 9383 C CA . SER B 1 595 ? -138.25 10.242 53.844 1 17.11 595 SER B CA 1
ATOM 9384 C C . SER B 1 595 ? -139.5 10.117 54.562 1 17.11 595 SER B C 1
ATOM 9386 O O . SER B 1 595 ? -140.25 11.117 54.844 1 17.11 595 SER B O 1
ATOM 9388 N N . LYS B 1 596 ? -140 8.68 54.594 1 16.03 596 LYS B N 1
ATOM 9389 C CA . LYS B 1 596 ? -139.5 7.691 55.5 1 16.03 596 LYS B CA 1
ATOM 9390 C C . LYS B 1 596 ? -137.875 7.645 55.406 1 16.03 596 LYS B C 1
ATOM 9392 O O . LYS B 1 596 ? -137.375 7.707 54.312 1 16.03 596 LYS B O 1
#